Protein 6QLG (pdb70)

Nearest PDB structures (foldseek):
  6qlg-assembly1_A  TM=1.005E+00  e=2.724E-39  Aspergillus niger
  1sbz-assembly1_A  TM=9.852E-01  e=1.421E-25  Escherichia coli O157:H7
  1sbz-assembly1_D  TM=9.907E-01  e=2.181E-25  Escherichia coli O157:H7
  6m8t-assembly1_A  TM=9.848E-01  e=1.123E-22  Archaeoglobus fulgidus DSM 4304
  6m8v-assembly1_A  TM=9.866E-01  e=1.081E-21  Methanocaldococcus jannaschii DSM 2661

Secondary structure (DSSP, 8-state):
---EEEEEE-SSS-HHHHHHHHHHHHHTT-EEEEEE-HHHHHHHHHHSS--HHHHHHTSSEE--TT-TTSGGGSTTS--SEEEEEEE-HHHHHHHHHT---SHHHHHHHHHHHTT-EEEEEE--SSB-HHHHHHHHHHHHTT-EE------GGG--SSHHHHHHHHHHHHHHTTT-----S----S--/---EEEEEE-SSS-HHHHHHHHHHHHHTT-EEEEEE-HHHHHHHHHHSS--HHHHHHTSSEE--TT-TTSGGGSTTS----EEEEEE-HHHHHHHHHT---SHHHHHHHHHHHTT--EEEEE--SS--HHHHHHHHHHHHTT-EE------GGG--SSHHHHHHHHHHHHHHTTT-----S------/---EEEEEE-SSS-HHHHHHHHHHHHHTT-EEEEEE-HHHHHHHHHHSS--HHHHHHTSSEE--TT-TTSGGGSTTS---EEEEEEE-HHHHHHHHHT---SHHHHHHHHHHHTT-EEEEEE--SSB-HHHHHHHHHHHHTT-EE------GGG--SSHHHHHHHHHHHHHHTTT-----SPPP---/---EEEEEE-SSS-HHHHHHHHHHHHHTT-EEEEEE-HHHHHHHHHHSS--HHHHHTTSSEE--TT-TTSGGGSTTS--SEEEEEEE-HHHHHHHHHT---SHHHHHHHHHHHTT-EEEEEE--SSB-HHHHHHHHHHHHHT-EE------GGG--SSHHHHHHHHHHHHHHTTT-----S------/---EEEEEE-SSS-HHHHHHHHHHHHHTT-EEEEEE-HHHHHHHHHHSS--HHHHHHTSSEE--TT-TTSGGGSTTS--SEEEEEEE-HHHHHHHHHT---SHHHHHHHHHHHTT-EEEEEE--SSPPHHHHHHHHHHHHTT-EE------GGG--SSHHHHHHHHHHHHHHTTT-----S------/---EEEEEE-SSS-HHHHHHHHHHHHHTT-EEEEEE-HHHHHHHHHHSS--HHHHHHTSSEE--TT-TTSGGGSTTS---EEEEEEE-HHHHHHHHHT---SHHHHHHHHHHHTT-EEEEEE--SSB-HHHHHHHHHHHHTTEEE------GGG--SSHHHHHHHHHHHHHHTTT-----S------

Radius of gyration: 31.0 Å; Cα contacts (8 Å, |Δi|>4): 2496; chains: 6; bounding box: 88×87×64 Å

B-factor: mean 33.66, std 12.05, range [13.1, 86.28]

InterPro domains:
  IPR003382 Flavoprotein [PF02441] (42-210)
  IPR004507 Flavin prenyltransferase UbiX-like [MF_01984] (41-224)
  IPR004507 Flavin prenyltransferase UbiX-like [PTHR43374] (103-164)
  IPR004507 Flavin prenyltransferase UbiX-like [TIGR00421] (42-222)
  IPR036551 Flavin prenyltransferase-like [G3DSA:3.40.50.1950] (41-227)
  IPR036551 Flavin prenyltransferase-like [SSF52507] (41-224)

Foldseek 3Di:
DAAEEEEEEEQDAQLVLSLVLLQLCVVVVHQYEYEYDPNSQVNCVPVHPDHVVNSCVSHNHYDYFQCCPDLLLDLVRDHQEYEYVAAELVLLVCLLVVVQRTSVSSSSVSCLVNLHAYEHCYEDPPDDPSSVVSQVRVVVSRYHYRDLDFDCVQVDDDPVLRSVVSSQVRCVSSVDGSVSHDDDDDD/DAAEEEEEEEQDAQLVLSLVLLQLCVVVRHQYEYEYDPNSQVNCVPPHPDHVVNSCVSHNHYDYFQCCVDLLLDLVRDHQEYEYPAAELVLLVCLLVVVQRTSSSSSSVSCLVNLHEYEHCYEDPPDDPSSVVSQVRVVVSRYHYRDLDFDCLQVDPDPVLRSVVSSQVRCVSSVDGSVSHDDDDDDD/DAAEEEEEEEQDAQLVLSLVLLQLCVVLRHQYEYEYDPNSQVNCVVVHPDHPVRSCVSHNHYDYFQCCVDLLLDLVRDHAEYEYPAAELVLLVCLLVVVQRTSNSSSSVSCLVNLHEYEYQYEDPPDDPSSVVSQVRVVVSRYHYQDLDFDCVQVDPDPVLRSQVSSQVRCVSSVDGSVRHDDDDDD/DAAEEEEEEEQDADLVLSLVLLVLCVVLRHQYEYEYDPNSQVNCVPPHPDHVVNSCVSHNHYDYFQPCVDLLLDLVRDHAEYEYVAAELVLLVCLLVVVQRTSNSSSSVSCLVNLHEYEHQYEDPDDDPSSVVSQVRVVVSPYHYRDLDFDCVQVDDDPVLRSQVSSQVRCVSSVDGSVSGDDDDDD/DAAEEEQEEEQDAQLVLSLVLLQLCVVVRHQYEYEYDPNSQVNCVPPHPDHVVNSCVSHNHYDYFQCCVDQLLDLVRDHQEYEYPAAELVLLVCLLVVVQRTSSSSSSVSCLVNLHEYEHQYEDPPDDPSSVVSQVRVVVSRYHYRDLDFDCVQVDDDPVLRSVVSSQVRCVSSVDGSVPGDDDDDD/DAAEEEEEEEQDAQLVLSLVLLQLCVVVVHQYEYEYDPNSQVNCVPPHPDHVVNSCVSHNHYDYFQCCVDLLLDLVRDHQEYEYVAAELVLLVCLLVVVQRTSVSSSSVSCLVNLHEYEHQYEDPPDDPSSVVSQVRVVVSPYHYRDLDFDCVQVDDDPVLRSVVSSQVRCVSSVDGSVSHDDDDDD

Solvent-accessible surface area: 40918 Å² total; per-residue (Å²): 149,83,88,46,0,0,0,0,1,3,30,9,15,0,1,47,3,0,0,36,0,0,68,14,0,110,138,46,96,3,23,1,7,0,0,10,14,132,66,0,52,26,19,0,114,36,25,18,153,72,88,2,53,72,0,85,72,35,10,52,117,63,24,93,28,110,61,79,94,5,72,3,10,51,12,110,37,114,8,62,0,0,0,0,0,0,0,17,6,49,6,0,0,3,9,50,57,31,108,34,80,17,0,2,2,73,0,0,40,1,2,27,101,68,206,55,77,0,0,0,0,2,25,8,10,0,4,1,15,2,2,0,19,2,3,7,76,2,13,135,64,38,0,0,0,0,8,5,2,15,0,28,43,41,125,30,71,48,36,95,62,14,13,38,6,7,6,0,12,0,0,26,13,6,133,21,83,5,54,81,30,76,73,31,117,20,149,145,87,90,43,0,0,0,0,0,2,32,9,15,0,2,47,3,0,0,37,0,0,47,15,0,105,174,53,95,2,22,0,8,0,0,10,16,136,65,0,54,25,14,0,116,52,32,18,154,69,89,3,54,76,0,87,74,34,10,50,116,61,24,92,31,102,52,41,7,2,24,2,10,19,4,1,10,112,10,65,0,0,0,0,0,0,0,19,5,50,7,0,0,2,2,13,6,2,5,5,64,20,0,2,1,49,0,0,1,0,1,7,5,14,78,46,75,0,0,0,0,2,26,7,10,0,5,1,17,0,2,0,19,2,4,8,61,0,13,111,14,44,0,1,0,0,7,5,1,12,0,27,41,43,110,28,75,47,38,91,60,14,12,42,7,8,5,0,12,0,0,19,10,7,118,17,65,26,59,88,30,69,53,28,106,12,116,152,161,97,93,74,0,0,0,0,1,2,31,10,64,20,0,51,14,0,0,35,0,0,69,11,0,99,136,44,95,3,23,0,8,0,0,10,15,157,170,0,55,39,24,0,117,197,77,16,153,70,84,2,55,74,0,83,73,35,10,51,115,64,23,96,27,89,50,38,7,1,26,2,9,21,3,0,15,102,8,69,0,0,0,0,0,0,0,18,25,134,6,0,35,14,2,16,22,1,25,5,72,19,0,2,1,46,0,0,2,1,2,7,4,12,76,42,75,0,0,0,0,3,88,67,92,120,68,50,139,92,38,92,97,4,18,90,58,0,45,152,14,44,0,5,37,35,65,32,106,64,14,149,97,42,182,40,74,57,139,97,62,30,31,30,8,8,6,1,22,0,0,25,16,7,131,18,89,7,65,80,30,78,72,40,119,19,263,145,89,80,53,0,1,0,0,0,3,28,10,14,0,1,49,3,0,0,36,0,0,68,4,0,101,122,41,96,2,21,1,7,0,0,9,16,120,167,0,38,21,18,0,108,61,29,17,154,69,90,1,56,75,0,85,75,36,11,52,116,60,24,85,10,101,58,76,11,2,25,4,11,19,3,0,16,99,13,54,0,0,0,0,0,0,0,17,25,137,6,0,37,13,6,52,78,32,139,37,86,16,0,2,1,72,2,0,38,1,2,26,89,19,97,46,77,0,0,0,0,2,25,56,14,35,12,47,68,95,38,0,77,4,3,6,76,3,13,127,64,43,0,1,0,0,6,5,2,14,1,28,45,44,126,29,74,49,39,95,62,14,11,43,6,8,6,0,12,0,0,28,10,6,131,22,92,11,58,83,30,79,79,34,108,20,154,141,90,90,45,0,0,0,0,0,3,32,11,64,19,1,50,18,0,0,37,0,0,75,17,0,102,192,51,96,3,22,1,6,0,0,8,15,135,78,1,59,45,20,0,118,199,75,18,154,64,81,3,52,75,0,86,74,35,10,50,115,61,22,93,25,87,52,38,7,3,24,2,10,17,3,0,14,107,11,51,0,0,0,0,0,0,0,19,6,50,7,0,0,2,2,13,5,3,6,5,60,16,0,3,1,46,0,0,2,0,2,6,4,13,72,46,98,0,0,0,0,3,86,20,86,60,50,2,85,0,2,90,45,2,17,91,59,0,63,163,14,44,3,39,37,37,64,31,108,64,15,145,120,44,185,42,76,59,141,89,62,32,29,47,8,8,5,0,105,0,0,36,54,5,140,25,85,21,57,95,31,80,117,137,148,39,282,146,90,94,56,0,0,0,0,0,3,33,10,15,0,2,44,3,0,0,33,0,0,73,15,0,101,128,46,97,3,22,0,6,0,0,8,14,140,70,1,50,24,18,0,119,52,28,18,154,67,92,2,58,74,0,87,72,36,9,53,118,62,22,92,29,94,52,40,81,5,71,2,11,52,14,110,31,114,8,58,0,0,0,0,0,0,0,18,6,49,7,0,0,3,2,14,5,2,4,6,61,19,0,3,2,48,0,0,3,0,1,6,9,51,173,45,102,0,0,0,0,2,24,9,11,0,3,1,17,0,2,0,20,2,2,6,59,0,23,115,14,44,3,26,0,2,7,5,2,12,1,30,57,41,136,34,72,45,36,95,59,14,13,44,8,8,5,0,75,0,0,34,37,8,132,20,88,10,57,93,30,75,116,128,145,39,169

Structure (mmCIF, N/CA/C/O backbone):
data_6QLG
#
_entry.id   6QLG
#
_cell.length_a   102.000
_cell.length_b   102.000
_cell.length_c   276.690
_cell.angle_alpha   90.000
_cell.angle_beta   90.000
_cell.angle_gamma   90.000
#
_symmetry.space_group_name_H-M   'P 43 21 2'
#
loop_
_entity.id
_entity.type
_entity.pdbx_description
1 polymer 'Flavin prenyltransferase PAD1, mitochondrial'
2 non-polymer 'DIMETHYLALLYL DIPHOSPHATE'
3 non-polymer 'FLAVIN MONONUCLEOTIDE'
4 non-polymer 'PHOSPHATE ION'
5 non-polymer DI(HYDROXYETHYL)ETHER
6 water water
#
loop_
_atom_site.group_PDB
_atom_site.id
_atom_site.type_symbol
_atom_site.label_atom_id
_atom_site.label_alt_id
_atom_site.label_comp_id
_atom_site.label_asym_id
_atom_site.label_entity_id
_atom_site.label_seq_id
_atom_site.pdbx_PDB_ins_code
_atom_site.Cartn_x
_atom_site.Cartn_y
_atom_site.Cartn_z
_atom_site.occupancy
_atom_site.B_iso_or_equiv
_atom_site.auth_seq_id
_atom_site.auth_comp_id
_atom_site.auth_asym_id
_atom_site.auth_atom_id
_atom_site.pdbx_PDB_model_num
ATOM 1 N N . ARG A 1 39 ? 8.55257 -53.11668 7.83207 1.000 65.44526 39 ARG C N 1
ATOM 2 C CA . ARG A 1 39 ? 7.11781 -53.36840 7.90013 1.000 65.93024 39 ARG C CA 1
ATOM 3 C C . ARG A 1 39 ? 6.45163 -52.47444 8.94182 1.000 66.16129 39 ARG C C 1
ATOM 4 O O . ARG A 1 39 ? 5.22530 -52.43035 9.04265 1.000 67.59420 39 ARG C O 1
ATOM 6 N N . ARG A 1 40 ? 7.26841 -51.76134 9.71184 1.000 61.79768 40 ARG C N 1
ATOM 7 C CA . ARG A 1 40 ? 6.76052 -50.92042 10.78430 1.000 53.01798 40 ARG C CA 1
ATOM 8 C C . ARG A 1 40 ? 6.29966 -49.57140 10.24760 1.000 47.87542 40 ARG C C 1
ATOM 9 O O . ARG A 1 40 ? 6.81196 -49.06671 9.24382 1.000 44.52401 40 ARG C O 1
ATOM 17 N N . ARG A 1 41 ? 5.31720 -48.98884 10.93098 1.000 47.92407 41 ARG C N 1
ATOM 18 C CA . ARG A 1 41 ? 4.87055 -47.64770 10.58224 1.000 49.62861 41 ARG C CA 1
ATOM 19 C C . ARG A 1 41 ? 6.00033 -46.64764 10.79026 1.000 43.20850 41 ARG C C 1
ATOM 20 O O . ARG A 1 41 ? 6.78506 -46.76177 11.73435 1.000 38.99249 41 ARG C O 1
ATOM 28 N N . ARG A 1 42 ? 6.08482 -45.66385 9.90110 1.000 33.84973 42 ARG C N 1
ATOM 29 C CA . ARG A 1 42 ? 7.05917 -44.59024 10.02093 1.000 35.58741 42 ARG C CA 1
ATOM 30 C C . ARG A 1 42 ? 6.35929 -43.28848 10.38680 1.000 37.79565 42 ARG C C 1
ATOM 31 O O . ARG A 1 42 ? 5.32812 -42.93732 9.80315 1.000 34.89657 42 ARG C O 1
ATOM 39 N N . ILE A 1 43 ? 6.93327 -42.56822 11.34592 1.000 27.75026 43 ILE C N 1
ATOM 40 C CA . ILE A 1 43 ? 6.43742 -41.24714 11.72438 1.000 22.97615 43 ILE C CA 1
ATOM 41 C C . ILE A 1 43 ? 7.62973 -40.31396 11.87645 1.000 27.26685 43 ILE C C 1
ATOM 42 O O . ILE A 1 43 ? 8.59003 -40.63493 12.58271 1.000 27.04552 43 ILE C O 1
ATOM 47 N N . VAL A 1 44 ? 7.57307 -39.16098 11.20927 1.000 24.26309 44 VAL C N 1
ATOM 48 C CA . VAL A 1 44 ? 8.59360 -38.12706 11.34829 1.000 22.53250 44 VAL C CA 1
ATOM 49 C C . VAL A 1 44 ? 8.26114 -37.27628 12.56706 1.000 29.08563 44 VAL C C 1
ATOM 50 O O . VAL A 1 44 ? 7.15221 -36.73923 12.67855 1.000 24.97177 44 VAL C O 1
ATOM 54 N N . VAL A 1 45 ? 9.21589 -37.15909 13.48493 1.000 25.00982 45 VAL C N 1
ATOM 55 C CA . VAL A 1 45 ? 9.09057 -36.30311 14.65829 1.000 22.41171 45 VAL C CA 1
ATOM 56 C C . VAL A 1 45 ? 10.02861 -35.12052 14.47178 1.000 26.44664 45 VAL C C 1
ATOM 57 O O . VAL A 1 45 ? 11.25023 -35.29475 14.37485 1.000 29.94665 45 VAL C O 1
ATOM 61 N N . ALA A 1 46 ? 9.46002 -33.92151 14.41540 1.000 23.06536 46 ALA C N 1
ATOM 62 C CA . ALA A 1 46 ? 10.22303 -32.69314 14.25382 1.000 21.64239 46 ALA C CA 1
ATOM 63 C C . ALA A 1 46 ? 10.07814 -31.84194 15.50588 1.000 23.62673 46 ALA C C 1
ATOM 64 O O . ALA A 1 46 ? 8.96687 -31.66243 16.01482 1.000 24.41860 46 ALA C O 1
ATOM 66 N N . MET A 1 47 ? 11.19863 -31.32876 16.00265 1.000 21.91756 47 MET C N 1
ATOM 67 C CA . MET A 1 47 ? 11.21268 -30.43791 17.15179 1.000 22.23094 47 MET C CA 1
ATOM 68 C C . MET A 1 47 ? 11.73514 -29.07788 16.71527 1.000 22.83489 47 MET C C 1
ATOM 69 O O . MET A 1 47 ? 12.71758 -28.99087 15.97179 1.000 23.37508 47 MET C O 1
ATOM 74 N N . THR A 1 48 ? 11.06779 -28.01819 17.16577 1.000 22.95444 48 THR C N 1
ATOM 75 C CA . THR A 1 48 ? 11.44960 -26.65189 16.83546 1.000 24.13213 48 THR C CA 1
ATOM 76 C C . THR A 1 48 ? 11.64355 -25.86376 18.12645 1.000 24.12144 48 THR C C 1
ATOM 77 O O . THR A 1 48 ? 11.37756 -26.35470 19.22766 1.000 25.54195 48 THR C O 1
ATOM 81 N N . GLY A 1 49 ? 12.09693 -24.62083 17.98081 1.000 26.07707 49 GLY C N 1
ATOM 82 C CA . GLY A 1 49 ? 12.49363 -23.81094 19.11615 1.000 22.37637 49 GLY C CA 1
ATOM 83 C C . GLY A 1 49 ? 11.37745 -23.10289 19.85775 1.000 27.08008 49 GLY C C 1
ATOM 84 O O . GLY A 1 49 ? 11.53418 -21.94715 20.26086 1.000 31.78502 49 GLY C O 1
ATOM 85 N N . ALA A 1 50 ? 10.24695 -23.77252 20.04493 1.000 23.08813 50 ALA C N 1
ATOM 86 C CA . ALA A 1 50 ? 9.23193 -23.29331 20.96910 1.000 26.88199 50 ALA C CA 1
ATOM 87 C C . ALA A 1 50 ? 9.42880 -23.96721 22.32079 1.000 25.03456 50 ALA C C 1
ATOM 88 O O . ALA A 1 50 ? 9.95504 -25.07994 22.40602 1.000 26.45787 50 ALA C O 1
ATOM 90 N N . THR A 1 51 ? 9.02040 -23.28154 23.38427 1.000 25.94200 51 THR C N 1
ATOM 91 C CA . THR A 1 51 ? 9.11090 -23.89190 24.70283 1.000 28.91122 51 THR C CA 1
ATOM 92 C C . THR A 1 51 ? 8.16765 -25.08751 24.77792 1.000 28.56410 51 THR C C 1
ATOM 93 O O . THR A 1 51 ? 7.07512 -25.07912 24.20175 1.000 25.78042 51 THR C O 1
ATOM 97 N N . GLY A 1 52 ? 8.61862 -26.13921 25.45419 1.000 23.91220 52 GLY C N 1
ATOM 98 C CA . GLY A 1 52 ? 7.87977 -27.38501 25.49602 1.000 26.18695 52 GLY C CA 1
ATOM 99 C C . GLY A 1 52 ? 8.64974 -28.53669 24.88390 1.000 24.44687 52 GLY C C 1
ATOM 100 O O . GLY A 1 52 ? 8.05601 -29.45823 24.31743 1.000 26.89163 52 GLY C O 1
ATOM 101 N N . ALA A 1 53 ? 9.98063 -28.49216 24.99798 1.000 24.84388 53 ALA C N 1
ATOM 102 C CA . ALA A 1 53 ? 10.81749 -29.53904 24.41980 1.000 26.43512 53 ALA C CA 1
ATOM 103 C C . ALA A 1 53 ? 10.49257 -30.91231 24.99384 1.000 24.73468 53 ALA C C 1
ATOM 104 O O . ALA A 1 53 ? 10.62838 -31.92254 24.29475 1.000 25.08109 53 ALA C O 1
ATOM 106 N N . MET A 1 54 ? 10.06336 -30.97438 26.25691 1.000 26.57736 54 MET C N 1
ATOM 107 C CA . MET A 1 54 ? 9.73345 -32.25948 26.86312 1.000 26.67075 54 MET C CA 1
ATOM 108 C C . MET A 1 54 ? 8.55347 -32.93719 26.17586 1.000 29.09922 54 MET C C 1
ATOM 109 O O . MET A 1 54 ? 8.43161 -34.16573 26.24539 1.000 27.99239 54 MET C O 1
ATOM 114 N N . LEU A 1 55 ? 7.68734 -32.17084 25.50907 1.000 25.83454 55 LEU C N 1
ATOM 115 C CA . LEU A 1 55 ? 6.60687 -32.77822 24.73792 1.000 25.55720 55 LEU C CA 1
ATOM 116 C C . LEU A 1 55 ? 7.16131 -33.63827 23.60802 1.000 21.76726 55 LEU C C 1
ATOM 117 O O . LEU A 1 55 ? 6.70501 -34.76636 23.38735 1.000 23.15752 55 LEU C O 1
ATOM 122 N N . GLY A 1 56 ? 8.15654 -33.12202 22.88409 1.000 21.81685 56 GLY C N 1
ATOM 123 C CA . GLY A 1 56 ? 8.74736 -33.89485 21.80408 1.000 25.73885 56 GLY C CA 1
ATOM 124 C C . GLY A 1 56 ? 9.54498 -35.08425 22.30290 1.000 26.26530 56 GLY C C 1
ATOM 125 O O . GLY A 1 56 ? 9.53890 -36.15171 21.68247 1.000 21.54902 56 GLY C O 1
ATOM 126 N N . ILE A 1 57 ? 10.24651 -34.91750 23.42640 1.000 26.64504 57 ILE C N 1
ATOM 127 C CA . ILE A 1 57 ? 10.98663 -36.03224 24.01101 1.000 26.73065 57 ILE C CA 1
ATOM 128 C C . ILE A 1 57 ? 10.03135 -37.14799 24.41383 1.000 26.17898 57 ILE C C 1
ATOM 129 O O . ILE A 1 57 ? 10.27555 -38.32872 24.13399 1.000 27.05730 57 ILE C O 1
ATOM 134 N N . LYS A 1 58 ? 8.91978 -36.79138 25.06222 1.000 24.18840 58 LYS C N 1
ATOM 135 C CA . LYS A 1 58 ? 7.94781 -37.79917 25.46915 1.000 23.44760 58 LYS C CA 1
ATOM 136 C C . LYS A 1 58 ? 7.24711 -38.42474 24.26979 1.000 23.80551 58 LYS C C 1
ATOM 137 O O . LYS A 1 58 ? 6.86650 -39.59988 24.32145 1.000 28.22215 58 LYS C O 1
ATOM 143 N N . VAL A 1 59 ? 7.05829 -37.66160 23.19132 1.000 25.61685 59 VAL C N 1
ATOM 144 C CA . VAL A 1 59 ? 6.48919 -38.23062 21.97177 1.000 24.32735 59 VAL C CA 1
ATOM 145 C C . VAL A 1 59 ? 7.40554 -39.31803 21.42370 1.000 24.92485 59 VAL C C 1
ATOM 146 O O . VAL A 1 59 ? 6.95345 -40.40472 21.04244 1.000 25.31477 59 VAL C O 1
ATOM 150 N N . LEU A 1 60 ? 8.71297 -39.04589 21.39343 1.000 27.49028 60 LEU C N 1
ATOM 151 C CA . LEU A 1 60 ? 9.66611 -40.04887 20.92879 1.000 27.59427 60 LEU C CA 1
ATOM 152 C C . LEU A 1 60 ? 9.62343 -41.29681 21.80207 1.000 27.24855 60 LEU C C 1
ATOM 153 O O . LEU A 1 60 ? 9.63123 -42.42236 21.28983 1.000 31.75676 60 LEU C O 1
ATOM 158 N N . ILE A 1 61 ? 9.56927 -41.11628 23.12378 1.000 30.10695 61 ILE C N 1
ATOM 159 C CA . ILE A 1 61 ? 9.53394 -42.25892 24.03343 1.000 28.97921 61 ILE C CA 1
ATOM 160 C C . ILE A 1 61 ? 8.24897 -43.05524 23.84200 1.000 33.02831 61 ILE C C 1
ATOM 161 O O . ILE A 1 61 ? 8.26865 -44.29193 23.79384 1.000 34.69011 61 ILE C O 1
ATOM 166 N N . ALA A 1 62 ? 7.11296 -42.36174 23.72291 1.000 30.54602 62 ALA C N 1
ATOM 167 C CA . ALA A 1 62 ? 5.84319 -43.05183 23.51603 1.000 29.48896 62 ALA C CA 1
ATOM 168 C C . ALA A 1 62 ? 5.83080 -43.80717 22.19222 1.000 32.49038 62 ALA C C 1
ATOM 169 O O . ALA A 1 62 ? 5.36042 -44.94894 22.12460 1.000 32.73202 62 ALA C O 1
ATOM 171 N N . LEU A 1 63 ? 6.34732 -43.18834 21.12794 1.000 30.61359 63 LEU C N 1
ATOM 172 C CA . LEU A 1 63 ? 6.34818 -43.84445 19.82400 1.000 32.52213 63 LEU C CA 1
ATOM 173 C C . LEU A 1 63 ? 7.26729 -45.05913 19.81360 1.000 32.24820 63 LEU C C 1
ATOM 174 O O . LEU A 1 63 ? 6.95825 -46.07082 19.17332 1.000 34.43630 63 LEU C O 1
ATOM 179 N N . ARG A 1 64 ? 8.40359 -44.97748 20.51043 1.000 31.28067 64 ARG C N 1
ATOM 180 C CA . ARG A 1 64 ? 9.29499 -46.12974 20.60078 1.000 36.99380 64 ARG C CA 1
ATOM 181 C C . ARG A 1 64 ? 8.60155 -47.30370 21.27802 1.000 35.25711 64 ARG C C 1
ATOM 182 O O . ARG A 1 64 ? 8.72398 -48.45099 20.83285 1.000 40.10652 64 ARG C O 1
ATOM 190 N N . ARG A 1 65 ? 7.85320 -47.02933 22.34819 1.000 32.54978 65 ARG C N 1
ATOM 191 C CA . ARG A 1 65 ? 7.14360 -48.08226 23.06498 1.000 36.13370 65 ARG C CA 1
ATOM 192 C C . ARG A 1 65 ? 6.05270 -48.71344 22.20710 1.000 42.39704 65 ARG C C 1
ATOM 193 O O . ARG A 1 65 ? 5.70015 -49.88034 22.41379 1.000 41.15359 65 ARG C O 1
ATOM 201 N N . LEU A 1 66 ? 5.51496 -47.97113 21.24177 1.000 38.46705 66 LEU C N 1
ATOM 202 C CA . LEU A 1 66 ? 4.47385 -48.47638 20.35865 1.000 39.92780 66 LEU C CA 1
ATOM 203 C C . LEU A 1 66 ? 5.03532 -49.13598 19.10465 1.000 34.85721 66 LEU C C 1
ATOM 204 O O . LEU A 1 66 ? 4.27861 -49.38893 18.16273 1.000 36.76045 66 LEU C O 1
ATOM 209 N N . ASN A 1 67 ? 6.34088 -49.41264 19.07521 1.000 33.38061 67 ASN C N 1
ATOM 210 C CA . ASN A 1 67 ? 6.99593 -50.08549 17.95144 1.000 39.95702 67 ASN C CA 1
ATOM 211 C C . ASN A 1 67 ? 6.80265 -49.31329 16.64473 1.000 38.32103 67 ASN C C 1
ATOM 212 O O . ASN A 1 67 ? 6.51911 -49.88404 15.59148 1.000 41.17743 67 ASN C O 1
ATOM 217 N N . VAL A 1 68 ? 6.96261 -47.99534 16.71829 1.000 37.48180 68 VAL C N 1
ATOM 218 C CA . VAL A 1 68 ? 6.87953 -47.12746 15.54647 1.000 34.56188 68 VAL C CA 1
ATOM 219 C C . VAL A 1 68 ? 8.28828 -46.66806 15.19460 1.000 32.21012 68 VAL C C 1
ATOM 220 O O . VAL A 1 68 ? 9.04104 -46.23022 16.06941 1.000 33.25609 68 VAL C O 1
ATOM 224 N N . GLU A 1 69 ? 8.64650 -46.77013 13.91636 1.000 29.47233 69 GLU C N 1
ATOM 225 C CA . GLU A 1 69 ? 9.94499 -46.31058 13.42722 1.000 32.61178 69 GLU C CA 1
ATOM 226 C C . GLU A 1 69 ? 9.92386 -44.79032 13.31241 1.000 35.68838 69 GLU C C 1
ATOM 227 O O . GLU A 1 69 ? 9.19632 -44.23042 12.48464 1.000 33.93500 69 GLU C O 1
ATOM 233 N N . THR A 1 70 ? 10.71914 -44.12321 14.14107 1.000 32.63017 70 THR C N 1
ATOM 234 C CA . THR A 1 70 ? 10.71885 -42.67266 14.22680 1.000 29.23179 70 THR C CA 1
ATOM 235 C C . THR A 1 70 ? 11.89993 -42.08724 13.46586 1.000 32.38797 70 THR C C 1
ATOM 236 O O . THR A 1 70 ? 13.00063 -42.64795 13.46856 1.000 31.40630 70 THR C O 1
ATOM 240 N N . HIS A 1 71 ? 11.65613 -40.95672 12.81002 1.000 25.69879 71 HIS C N 1
ATOM 241 C CA . HIS A 1 71 ? 12.67863 -40.20523 12.09127 1.000 25.97023 71 HIS C CA 1
ATOM 242 C C . HIS A 1 71 ? 12.70342 -38.80223 12.67851 1.000 27.45945 71 HIS C C 1
ATOM 243 O O . HIS A 1 71 ? 11.74182 -38.04204 12.52085 1.000 28.56982 71 HIS C O 1
ATOM 250 N N . LEU A 1 72 ? 13.79385 -38.46459 13.35886 1.000 25.88228 72 LEU C N 1
ATOM 251 C CA . LEU A 1 72 ? 13.88615 -37.23551 14.13389 1.000 26.05650 72 LEU C CA 1
ATOM 252 C C . LEU A 1 72 ? 14.61035 -36.15711 13.34218 1.000 25.56920 72 LEU C C 1
ATOM 253 O O . LEU A 1 72 ? 15.64899 -36.41964 12.72691 1.000 27.22035 72 LEU C O 1
ATOM 258 N N . VAL A 1 73 ? 14.04928 -34.95055 13.35258 1.000 22.96093 73 VAL C N 1
ATOM 259 C CA . VAL A 1 73 ? 14.72768 -33.74774 12.88890 1.000 23.52656 73 VAL C CA 1
ATOM 260 C C . VAL A 1 73 ? 14.56458 -32.69072 13.97025 1.000 26.82830 73 VAL C C 1
ATOM 261 O O . VAL A 1 73 ? 13.44624 -32.43867 14.43243 1.000 23.26577 73 VAL C O 1
ATOM 265 N N . MET A 1 74 ? 15.67396 -32.08677 14.38333 1.000 24.32066 74 MET C N 1
ATOM 266 C CA . MET A 1 74 ? 15.66728 -31.03927 15.39353 1.000 24.55730 74 MET C CA 1
ATOM 267 C C . MET A 1 74 ? 16.18988 -29.75313 14.77659 1.000 22.42327 74 MET C C 1
ATOM 268 O O . MET A 1 74 ? 17.23087 -29.75921 14.11171 1.000 25.97169 74 MET C O 1
ATOM 273 N N . SER A 1 75 ? 15.46897 -28.65731 14.99320 1.000 21.47870 75 SER C N 1
ATOM 274 C CA . SER A 1 75 ? 15.96633 -27.36284 14.56556 1.000 26.36781 75 SER C CA 1
ATOM 275 C C . SER A 1 75 ? 17.09592 -26.91005 15.48746 1.000 26.49623 75 SER C C 1
ATOM 276 O O . SER A 1 75 ? 17.31212 -27.45865 16.57218 1.000 26.38789 75 SER C O 1
ATOM 279 N N . LYS A 1 76 ? 17.82335 -25.88613 15.03862 1.000 28.31879 76 LYS C N 1
ATOM 280 C CA . LYS A 1 76 ? 18.92463 -25.35925 15.83676 1.000 30.89998 76 LYS C CA 1
ATOM 281 C C . LYS A 1 76 ? 18.42578 -24.80042 17.16371 1.000 33.07892 76 LYS C C 1
ATOM 282 O O . LYS A 1 76 ? 19.03071 -25.04199 18.21517 1.000 27.38598 76 LYS C O 1
ATOM 288 N N . TRP A 1 77 ? 17.31204 -24.06743 17.14207 1.000 29.22920 77 TRP C N 1
ATOM 289 C CA . TRP A 1 77 ? 16.78139 -23.51274 18.37950 1.000 29.63447 77 TRP C CA 1
ATOM 290 C C . TRP A 1 77 ? 16.03105 -24.54355 19.20905 1.000 30.16386 77 TRP C C 1
ATOM 291 O O . TRP A 1 77 ? 15.85623 -24.33620 20.41387 1.000 28.29626 77 TRP C O 1
ATOM 302 N N . ALA A 1 78 ? 15.60242 -25.65268 18.60260 1.000 27.88658 78 ALA C N 1
ATOM 303 C CA . ALA A 1 78 ? 15.09489 -26.76586 19.39585 1.000 28.84297 78 ALA C CA 1
ATOM 304 C C . ALA A 1 78 ? 16.19036 -27.34071 20.28406 1.000 32.23065 78 ALA C C 1
ATOM 305 O O . ALA A 1 78 ? 15.95674 -27.63377 21.46217 1.000 26.67327 78 ALA C O 1
ATOM 307 N N . GLU A 1 79 ? 17.39672 -27.50088 19.73422 1.000 27.94019 79 GLU C N 1
ATOM 308 C CA . GLU A 1 79 ? 18.51052 -28.02500 20.51714 1.000 31.31497 79 GLU C CA 1
ATOM 309 C C . GLU A 1 79 ? 18.84720 -27.10586 21.68335 1.000 26.20626 79 GLU C C 1
ATOM 310 O O . GLU A 1 79 ? 19.15193 -27.57680 22.78508 1.000 32.52278 79 GLU C O 1
ATOM 316 N N . ALA A 1 80 ? 18.78881 -25.78995 21.46359 1.000 28.18232 80 ALA C N 1
ATOM 317 C CA . ALA A 1 80 ? 19.07206 -24.84863 22.54241 1.000 29.91628 80 ALA C CA 1
ATOM 318 C C . ALA A 1 80 ? 17.99428 -24.89580 23.61933 1.000 33.15867 80 ALA C C 1
ATOM 319 O O . ALA A 1 80 ? 18.30125 -24.80993 24.81438 1.000 31.71880 80 ALA C O 1
ATOM 321 N N . THR A 1 81 ? 16.72550 -25.02986 23.22212 1.000 30.93334 81 THR C N 1
ATOM 322 C CA . THR A 1 81 ? 15.66026 -25.11310 24.21787 1.000 30.00115 81 THR C CA 1
ATOM 323 C C . THR A 1 81 ? 15.71554 -26.43283 24.97669 1.000 29.53864 81 THR C C 1
ATOM 324 O O . THR A 1 81 ? 15.42532 -26.47352 26.17771 1.000 25.12673 81 THR C O 1
ATOM 328 N N . ILE A 1 82 ? 16.08662 -27.52107 24.29725 1.000 24.14407 82 ILE C N 1
ATOM 329 C CA . ILE A 1 82 ? 16.25109 -28.80363 24.98005 1.000 30.98226 82 ILE C CA 1
ATOM 330 C C . ILE A 1 82 ? 17.27844 -28.68068 26.09951 1.000 29.74836 82 ILE C C 1
ATOM 331 O O . ILE A 1 82 ? 17.04365 -29.11460 27.23358 1.000 32.05731 82 ILE C O 1
ATOM 336 N N . LYS A 1 83 ? 18.43645 -28.09033 25.79275 1.000 34.16670 83 LYS C N 1
ATOM 337 C CA . LYS A 1 83 ? 19.48360 -27.93091 26.79734 1.000 32.84318 83 LYS C CA 1
ATOM 338 C C . LYS A 1 83 ? 19.00957 -27.05882 27.95021 1.000 32.77557 83 LYS C C 1
ATOM 339 O O . LYS A 1 83 ? 19.29170 -27.34389 29.11932 1.000 35.61980 83 LYS C O 1
ATOM 345 N N . TYR A 1 84 ? 18.27909 -25.98798 27.63762 1.000 32.33812 84 TYR C N 1
ATOM 346 C CA . TYR A 1 84 ? 17.98549 -24.97759 28.64762 1.000 32.21436 84 TYR C CA 1
ATOM 347 C C . TYR A 1 84 ? 16.91275 -25.43956 29.62675 1.000 32.21819 84 TYR C C 1
ATOM 348 O O . TYR A 1 84 ? 17.09510 -25.33911 30.84616 1.000 31.78822 84 TYR C O 1
ATOM 357 N N . GLU A 1 85 ? 15.77673 -25.92228 29.12305 1.000 27.51632 85 GLU C N 1
ATOM 358 C CA . GLU A 1 85 ? 14.63012 -26.18387 29.98262 1.000 29.03408 85 GLU C CA 1
ATOM 359 C C . GLU A 1 85 ? 14.45539 -27.65497 30.34487 1.000 25.83397 85 GLU C C 1
ATOM 360 O O . GLU A 1 85 ? 13.52703 -27.98040 31.08901 1.000 26.96057 85 GLU C O 1
ATOM 366 N N . THR A 1 86 ? 15.31185 -28.55188 29.85642 1.000 27.01871 86 THR C N 1
ATOM 367 C CA . THR A 1 86 ? 15.24659 -29.95480 30.25023 1.000 27.99993 86 THR C CA 1
ATOM 368 C C . THR A 1 86 ? 16.61001 -30.41604 30.74848 1.000 29.41480 86 THR C C 1
ATOM 369 O O . THR A 1 86 ? 17.62065 -29.72252 30.60783 1.000 29.72893 86 THR C O 1
ATOM 373 N N . ASP A 1 87 ? 16.62233 -31.60733 31.34522 1.000 32.21931 87 ASP C N 1
ATOM 374 C CA . ASP A 1 87 ? 17.85783 -32.25991 31.75765 1.000 35.34131 87 ASP C CA 1
ATOM 375 C C . ASP A 1 87 ? 18.50266 -33.05398 30.63215 1.000 35.27587 87 ASP C C 1
ATOM 376 O O . ASP A 1 87 ? 19.59233 -33.60347 30.82732 1.000 29.38793 87 ASP C O 1
ATOM 381 N N . TYR A 1 88 ? 17.85834 -33.13316 29.47263 1.000 28.85565 88 TYR C N 1
ATOM 382 C CA . TYR A 1 88 ? 18.40333 -33.87472 28.34844 1.000 26.52209 88 TYR C CA 1
ATOM 383 C C . TYR A 1 88 ? 19.40693 -33.02872 27.57614 1.000 27.58324 88 TYR C C 1
ATOM 384 O O . TYR A 1 88 ? 19.32044 -31.79789 27.53677 1.000 29.01194 88 TYR C O 1
ATOM 393 N N . HIS A 1 89 ? 20.36125 -33.69961 26.97442 1.000 27.87873 89 HIS C N 1
ATOM 394 C CA . HIS A 1 89 ? 21.19058 -33.13709 25.92589 1.000 29.65316 89 HIS C CA 1
ATOM 395 C C . HIS A 1 89 ? 20.65183 -33.57607 24.56913 1.000 26.77656 89 HIS C C 1
ATOM 396 O O . HIS A 1 89 ? 20.06250 -34.65540 24.45850 1.000 28.92516 89 HIS C O 1
ATOM 403 N N . PRO A 1 90 ? 20.80048 -32.75617 23.52297 1.000 27.06589 90 PRO C N 1
ATOM 404 C CA . PRO A 1 90 ? 20.33647 -33.17818 22.18881 1.000 30.20076 90 PRO C CA 1
ATOM 405 C C . PRO A 1 90 ? 20.82483 -34.55449 21.76841 1.000 28.19524 90 PRO C C 1
ATOM 406 O O . PRO A 1 90 ? 20.10961 -35.26106 21.04611 1.000 30.33891 90 PRO C O 1
ATOM 410 N N . SER A 1 91 ? 22.01753 -34.96569 22.20616 1.000 32.68365 91 SER C N 1
ATOM 411 C CA . SER A 1 91 ? 22.49403 -36.30672 21.88528 1.000 31.74163 91 SER C CA 1
ATOM 412 C C . SER A 1 91 ? 21.66783 -37.37938 22.58608 1.000 31.74414 91 SER C C 1
ATOM 413 O O . SER A 1 91 ? 21.47076 -38.46629 22.02926 1.000 33.27468 91 SER C O 1
ATOM 416 N N . ASN A 1 92 ? 21.17996 -37.10005 23.79953 1.000 27.57014 92 ASN C N 1
ATOM 417 C CA . ASN A 1 92 ? 20.26261 -38.02921 24.45400 1.000 28.04260 92 ASN C CA 1
ATOM 418 C C . ASN A 1 92 ? 18.95564 -38.13938 23.67943 1.000 30.17177 92 ASN C C 1
ATOM 419 O O . ASN A 1 92 ? 18.36202 -39.22157 23.59190 1.000 29.72271 92 ASN C O 1
ATOM 424 N N . VAL A 1 93 ? 18.48725 -37.02377 23.11779 1.000 30.96632 93 VAL C N 1
ATOM 425 C CA . VAL A 1 93 ? 17.24249 -37.04167 22.35772 1.000 33.74396 93 VAL C CA 1
ATOM 426 C C . VAL A 1 93 ? 17.41739 -37.83214 21.06779 1.000 29.06445 93 VAL C C 1
ATOM 427 O O . VAL A 1 93 ? 16.54035 -38.61362 20.68006 1.000 27.44048 93 VAL C O 1
ATOM 431 N N . ARG A 1 94 ? 18.55384 -37.65053 20.38730 1.000 28.68366 94 ARG C N 1
ATOM 432 C CA . ARG A 1 94 ? 18.82116 -38.41774 19.17432 1.000 29.38173 94 ARG C CA 1
ATOM 433 C C . ARG A 1 94 ? 18.86984 -39.91366 19.45621 1.000 33.18962 94 ARG C C 1
ATOM 434 O O . ARG A 1 94 ? 18.51372 -40.71954 18.58866 1.000 33.59096 94 ARG C O 1
ATOM 442 N N . ALA A 1 95 ? 19.29738 -40.30290 20.66137 1.000 33.03332 95 ALA C N 1
ATOM 443 C CA . ALA A 1 95 ? 19.35552 -41.71499 21.02166 1.000 37.08924 95 ALA C CA 1
ATOM 444 C C . ALA A 1 95 ? 17.97310 -42.32653 21.20474 1.000 35.58559 95 ALA C C 1
ATOM 445 O O . ALA A 1 95 ? 17.84299 -43.55430 21.16400 1.000 32.26450 95 ALA C O 1
ATOM 447 N N . LEU A 1 96 ? 16.94425 -41.50520 21.41523 1.000 31.17609 96 LEU C N 1
ATOM 448 C CA . LEU A 1 96 ? 15.58200 -42.00509 21.54226 1.000 32.82292 96 LEU C CA 1
ATOM 449 C C . LEU A 1 96 ? 14.93686 -42.31682 20.19870 1.000 33.27849 96 LEU C C 1
ATOM 450 O O . LEU A 1 96 ? 13.89438 -42.97968 20.17025 1.000 36.97775 96 LEU C O 1
ATOM 455 N N . ALA A 1 97 ? 15.52522 -41.86544 19.09644 1.000 30.05670 97 ALA C N 1
ATOM 456 C CA . ALA A 1 97 ? 14.94697 -42.03117 17.77244 1.000 36.39071 97 ALA C CA 1
ATOM 457 C C . ALA A 1 97 ? 15.64960 -43.14642 17.00905 1.000 40.51688 97 ALA C C 1
ATOM 458 O O . ALA A 1 97 ? 16.81078 -43.46997 17.27133 1.000 37.91307 97 ALA C O 1
ATOM 460 N N . ASP A 1 98 ? 14.92719 -43.73253 16.05141 1.000 33.07670 98 ASP C N 1
ATOM 461 C CA . ASP A 1 98 ? 15.51527 -44.76886 15.21036 1.000 34.07305 98 ASP C CA 1
ATOM 462 C C . ASP A 1 98 ? 16.44184 -44.17119 14.16018 1.000 37.77451 98 ASP C C 1
ATOM 463 O O . ASP A 1 98 ? 17.50075 -44.73748 13.86761 1.000 39.00744 98 ASP C O 1
ATOM 468 N N . TYR A 1 99 ? 16.06224 -43.03127 13.58743 1.000 32.14439 99 TYR C N 1
ATOM 469 C CA . TYR A 1 99 ? 16.87510 -42.34988 12.59388 1.000 25.97619 99 TYR C CA 1
ATOM 470 C C . TYR A 1 99 ? 16.84481 -40.85486 12.86659 1.000 31.32975 99 TYR C C 1
ATOM 471 O O . TYR A 1 99 ? 15.83166 -40.30758 13.31032 1.000 28.22551 99 TYR C O 1
ATOM 480 N N . VAL A 1 100 ? 17.97239 -40.20175 12.60367 1.000 26.52716 100 VAL C N 1
ATOM 481 C CA . VAL A 1 100 ? 18.12203 -38.76536 12.79462 1.000 26.44894 100 VAL C CA 1
ATOM 482 C C . VAL A 1 100 ? 18.60381 -38.16530 11.48296 1.000 30.91568 100 VAL C C 1
ATOM 483 O O . VAL A 1 100 ? 19.51618 -38.70541 10.84822 1.000 29.54652 100 VAL C O 1
ATOM 487 N N . HIS A 1 101 ? 17.98965 -37.05917 11.07422 1.000 30.78081 101 HIS C N 1
ATOM 488 C CA . HIS A 1 101 ? 18.37815 -36.35548 9.86346 1.000 27.06498 101 HIS C CA 1
ATOM 489 C C . HIS A 1 101 ? 18.72037 -34.91029 10.19648 1.000 28.06597 101 HIS C C 1
ATOM 490 O O . HIS A 1 101 ? 18.13491 -34.30784 11.10142 1.000 31.47410 101 HIS C O 1
ATOM 497 N N . ASN A 1 102 ? 19.67807 -34.36177 9.45423 1.000 28.22868 102 ASN C N 1
ATOM 498 C CA . ASN A 1 102 ? 20.16379 -33.01282 9.70553 1.000 29.10045 102 ASN C CA 1
ATOM 499 C C . ASN A 1 102 ? 19.15270 -31.97801 9.22756 1.000 30.53891 102 ASN C C 1
ATOM 500 O O . ASN A 1 102 ? 18.51188 -32.14870 8.18631 1.000 31.27613 102 ASN C O 1
ATOM 505 N N . ILE A 1 103 ? 19.03214 -30.88856 9.99319 1.000 30.21199 103 ILE C N 1
ATOM 506 C CA . ILE A 1 103 ? 18.01742 -29.86954 9.73030 1.000 29.00634 103 ILE C CA 1
ATOM 507 C C . ILE A 1 103 ? 18.21678 -29.22402 8.36472 1.000 34.69315 103 ILE C C 1
ATOM 508 O O . ILE A 1 103 ? 17.25279 -28.76297 7.73977 1.000 31.65681 103 ILE C O 1
ATOM 513 N N . ASN A 1 104 ? 19.45275 -29.18822 7.87148 1.000 32.20424 104 ASN C N 1
ATOM 514 C CA . ASN A 1 104 ? 19.77127 -28.51179 6.62283 1.000 31.63995 104 ASN C CA 1
ATOM 515 C C . ASN A 1 104 ? 19.99572 -29.47800 5.46674 1.000 31.12745 104 ASN C C 1
ATOM 516 O O . ASN A 1 104 ? 20.41117 -29.04868 4.38550 1.000 32.25921 104 ASN C O 1
ATOM 521 N N . ASP A 1 105 ? 19.72266 -30.76634 5.66377 1.000 29.42663 105 ASP C N 1
ATOM 522 C CA . ASP A 1 105 ? 19.96697 -31.77928 4.63816 1.000 32.13482 105 ASP C CA 1
ATOM 523 C C . ASP A 1 105 ? 18.69054 -31.96203 3.82661 1.000 32.51558 105 ASP C C 1
ATOM 524 O O . ASP A 1 105 ? 17.86146 -32.82697 4.11282 1.000 28.94355 105 ASP C O 1
ATOM 529 N N . MET A 1 106 ? 18.53882 -31.14211 2.78590 1.000 34.15006 106 MET C N 1
ATOM 530 C CA . MET A 1 106 ? 17.39068 -31.24840 1.89271 1.000 36.30354 106 MET C CA 1
ATOM 531 C C . MET A 1 106 ? 17.42117 -32.50508 1.03326 1.000 36.62100 106 MET C C 1
ATOM 532 O O . MET A 1 106 ? 16.46869 -32.73866 0.28038 1.000 44.84319 106 MET C O 1
ATOM 537 N N . ALA A 1 107 ? 18.47816 -33.31122 1.12054 1.000 34.70519 107 ALA C N 1
ATOM 538 C CA . ALA A 1 107 ? 18.56865 -34.57380 0.40204 1.000 37.38536 107 ALA C CA 1
ATOM 539 C C . ALA A 1 107 ? 18.27782 -35.77419 1.29264 1.000 35.72453 107 ALA C C 1
ATOM 540 O O . ALA A 1 107 ? 18.46308 -36.91505 0.85698 1.000 36.58103 107 ALA C O 1
ATOM 542 N N . ALA A 1 108 ? 17.83548 -35.54262 2.52720 1.000 34.35414 108 ALA C N 1
ATOM 543 C CA . ALA A 1 108 ? 17.49756 -36.63655 3.42286 1.000 32.39518 108 ALA C CA 1
ATOM 544 C C . ALA A 1 108 ? 16.33300 -37.44265 2.84647 1.000 34.62466 108 ALA C C 1
ATOM 545 O O . ALA A 1 108 ? 15.54256 -36.92176 2.05404 1.000 35.93539 108 ALA C O 1
ATOM 547 N N . PRO A 1 109 ? 16.20930 -38.72232 3.21828 1.000 34.09275 109 PRO C N 1
ATOM 548 C CA . PRO A 1 109 ? 15.14459 -39.54983 2.62140 1.000 35.57940 109 PRO C CA 1
ATOM 549 C C . PRO A 1 109 ? 13.74313 -39.00558 2.84282 1.000 36.38643 109 PRO C C 1
ATOM 550 O O . PRO A 1 109 ? 12.91524 -39.06487 1.92633 1.000 37.63056 109 PRO C O 1
ATOM 554 N N . VAL A 1 110 ? 13.45371 -38.45801 4.02685 1.000 32.25768 110 VAL C N 1
ATOM 555 C CA . VAL A 1 110 ? 12.10540 -37.98650 4.33086 1.000 31.06718 110 VAL C CA 1
ATOM 556 C C . VAL A 1 110 ? 11.70469 -36.75210 3.53689 1.000 31.54323 110 VAL C C 1
ATOM 557 O O . VAL A 1 110 ? 10.52979 -36.37010 3.55886 1.000 38.19391 110 VAL C O 1
ATOM 561 N N A SER A 1 111 ? 12.65025 -36.12922 2.82940 0.239 31.92873 111 SER C N 1
ATOM 562 N N B SER A 1 111 ? 12.63869 -36.11506 2.83588 0.761 31.86107 111 SER C N 1
ATOM 563 C CA A SER A 1 111 ? 12.38986 -34.90952 2.07449 0.239 32.07112 111 SER C CA 1
ATOM 564 C CA B SER A 1 111 ? 12.32659 -34.89500 2.10212 0.761 32.00713 111 SER C CA 1
ATOM 565 C C A SER A 1 111 ? 11.62522 -35.15393 0.77994 0.239 34.22027 111 SER C C 1
ATOM 566 C C B SER A 1 111 ? 11.61684 -35.15116 0.77756 0.761 34.24915 111 SER C C 1
ATOM 567 O O A SER A 1 111 ? 11.23482 -34.18271 0.12328 0.239 32.36081 111 SER C O 1
ATOM 568 O O B SER A 1 111 ? 11.25906 -34.18647 0.09310 0.761 32.24821 111 SER C O 1
ATOM 573 N N . SER A 1 112 ? 11.40116 -36.40796 0.39756 1.000 32.61772 112 SER C N 1
ATOM 574 C CA . SER A 1 112 ? 10.76264 -36.74220 -0.86781 1.000 36.35897 112 SER C CA 1
ATOM 575 C C . SER A 1 112 ? 9.45087 -37.47663 -0.63401 1.000 33.93842 112 SER C C 1
ATOM 576 O O . SER A 1 112 ? 9.35808 -38.34327 0.24155 1.000 33.98906 112 SER C O 1
ATOM 579 N N . GLY A 1 113 ? 8.44061 -37.13007 -1.43551 1.000 32.14304 113 GLY C N 1
ATOM 580 C CA . GLY A 1 113 ? 7.16507 -37.82167 -1.37529 1.000 34.50991 113 GLY C CA 1
ATOM 581 C C . GLY A 1 113 ? 7.24951 -39.29082 -1.72739 1.000 36.38203 113 GLY C C 1
ATOM 582 O O . GLY A 1 113 ? 6.39046 -40.07220 -1.30412 1.000 42.27696 113 GLY C O 1
ATOM 583 N N . SER A 1 114 ? 8.26947 -39.68801 -2.49195 1.000 34.07503 114 SER C N 1
ATOM 584 C CA . SER A 1 114 ? 8.45699 -41.09619 -2.81770 1.000 38.65075 114 SER C CA 1
ATOM 585 C C . SER A 1 114 ? 8.86281 -41.91987 -1.60378 1.000 44.53445 114 SER C C 1
ATOM 586 O O . SER A 1 114 ? 8.73875 -43.14847 -1.63484 1.000 46.68746 114 SER C O 1
ATOM 589 N N . PHE A 1 115 ? 9.34177 -41.27597 -0.54250 1.000 47.71374 115 PHE C N 1
ATOM 590 C CA . PHE A 1 115 ? 9.69027 -41.97698 0.68459 1.000 42.34016 115 PHE C CA 1
ATOM 591 C C . PHE A 1 115 ? 8.42541 -42.34128 1.45027 1.000 44.90583 115 PHE C C 1
ATOM 592 O O . PHE A 1 115 ? 7.59503 -41.47562 1.74401 1.000 45.25090 115 PHE C O 1
ATOM 600 N N . ARG A 1 116 ? 8.28215 -43.62287 1.77481 1.000 50.23993 116 ARG C N 1
ATOM 601 C CA . ARG A 1 116 ? 7.09674 -44.08627 2.48179 1.000 42.14666 116 ARG C CA 1
ATOM 602 C C . ARG A 1 116 ? 7.11429 -43.59562 3.92420 1.000 50.28552 116 ARG C C 1
ATOM 603 O O . ARG A 1 116 ? 8.09424 -43.79454 4.64725 1.000 53.59447 116 ARG C O 1
ATOM 611 N N . ALA A 1 117 ? 6.02939 -42.94480 4.33709 1.000 44.88630 117 ALA C N 1
ATOM 612 C CA . ALA A 1 117 ? 5.88059 -42.47090 5.70548 1.000 46.02000 117 ALA C CA 1
ATOM 613 C C . ALA A 1 117 ? 4.39667 -42.31493 5.99423 1.000 46.90498 117 ALA C C 1
ATOM 614 O O . ALA A 1 117 ? 3.60646 -42.01985 5.09440 1.000 53.53197 117 ALA C O 1
ATOM 616 N N . ASP A 1 118 ? 4.02715 -42.51672 7.25621 1.000 37.90158 118 ASP C N 1
ATOM 617 C CA . ASP A 1 118 ? 2.62675 -42.54192 7.65401 1.000 43.47346 118 ASP C CA 1
ATOM 618 C C . ASP A 1 118 ? 2.16822 -41.26398 8.34265 1.000 44.03629 118 ASP C C 1
ATOM 619 O O . ASP A 1 118 ? 0.98345 -41.14782 8.67067 1.000 44.39385 118 ASP C O 1
ATOM 624 N N . GLY A 1 119 ? 3.05735 -40.31133 8.56987 1.000 30.43508 119 GLY C N 1
ATOM 625 C CA . GLY A 1 119 ? 2.65541 -39.07144 9.19797 1.000 29.34963 119 GLY C CA 1
ATOM 626 C C . GLY A 1 119 ? 3.83759 -38.33494 9.78752 1.000 28.45967 119 GLY C C 1
ATOM 627 O O . GLY A 1 119 ? 4.97092 -38.81687 9.79228 1.000 25.25262 119 GLY C O 1
ATOM 628 N N . MET A 1 120 ? 3.53508 -37.14471 10.29801 1.000 24.47589 120 MET C N 1
ATOM 629 C CA . MET A 1 120 ? 4.54259 -36.25856 10.85699 1.000 24.61304 120 MET C CA 1
ATOM 630 C C . MET A 1 120 ? 3.90968 -35.43591 11.96877 1.000 24.97923 120 MET C C 1
ATOM 631 O O . MET A 1 120 ? 2.76643 -34.98903 11.84399 1.000 21.51160 120 MET C O 1
ATOM 636 N N . ILE A 1 121 ? 4.65028 -35.25109 13.05847 1.000 23.21603 121 ILE C N 1
ATOM 637 C CA . ILE A 1 121 ? 4.23449 -34.37532 14.14505 1.000 22.39033 121 ILE C CA 1
ATOM 638 C C . ILE A 1 121 ? 5.37352 -33.40846 14.43885 1.000 24.16384 121 ILE C C 1
ATOM 639 O O . ILE A 1 121 ? 6.52722 -33.82553 14.59155 1.000 25.28873 121 ILE C O 1
ATOM 644 N N . VAL A 1 122 ? 5.05695 -32.11916 14.47675 1.000 20.33683 122 VAL C N 1
ATOM 645 C CA . VAL A 1 122 ? 6.00838 -31.08142 14.85274 1.000 20.17629 122 VAL C CA 1
ATOM 646 C C . VAL A 1 122 ? 5.69343 -30.69878 16.29175 1.000 24.13217 122 VAL C C 1
ATOM 647 O O . VAL A 1 122 ? 4.65752 -30.08497 16.56825 1.000 21.06755 122 VAL C O 1
ATOM 651 N N . VAL A 1 123 ? 6.57441 -31.06969 17.21476 1.000 21.67170 123 VAL C N 1
ATOM 652 C CA . VAL A 1 123 ? 6.26335 -30.96325 18.63759 1.000 21.93566 123 VAL C CA 1
ATOM 653 C C . VAL A 1 123 ? 7.52570 -30.64488 19.43331 1.000 24.35836 123 VAL C C 1
ATOM 654 O O . VAL A 1 123 ? 8.43625 -31.48190 19.52064 1.000 25.86206 123 VAL C O 1
ATOM 658 N N . PRO A 1 124 ? 7.63843 -29.43757 20.01019 1.000 23.66114 124 PRO C N 1
ATOM 659 C CA . PRO A 1 124 ? 6.65508 -28.36397 19.83983 1.000 19.44174 124 PRO C CA 1
ATOM 660 C C . PRO A 1 124 ? 6.87386 -27.61359 18.53214 1.000 21.46616 124 PRO C C 1
ATOM 661 O O . PRO A 1 124 ? 7.96139 -27.70411 17.95981 1.000 20.33777 124 PRO C O 1
ATOM 665 N N . CYS A 1 125 ? 5.85987 -26.88602 18.07061 1.000 23.56217 125 CYS C N 1
ATOM 666 C CA . CYS A 1 125 ? 5.91959 -26.15653 16.81002 1.000 19.38052 125 CYS C CA 1
ATOM 667 C C . CYS A 1 125 ? 5.92505 -24.66154 17.09706 1.000 19.02657 125 CYS C C 1
ATOM 668 O O . CYS A 1 125 ? 4.96874 -24.13171 17.67338 1.000 20.54383 125 CYS C O 1
ATOM 671 N N . SER A 1 126 ? 6.99698 -23.98837 16.69385 1.000 21.70611 126 SER C N 1
ATOM 672 C CA . SER A 1 126 ? 7.07986 -22.54537 16.84802 1.000 25.90632 126 SER C CA 1
ATOM 673 C C . SER A 1 126 ? 6.16233 -21.84741 15.84813 1.000 24.83772 126 SER C C 1
ATOM 674 O O . SER A 1 126 ? 5.68539 -22.44313 14.87787 1.000 20.69515 126 SER C O 1
ATOM 677 N N . MET A 1 127 ? 5.91972 -20.55822 16.09625 1.000 20.66320 127 MET C N 1
ATOM 678 C CA . MET A 1 127 ? 5.17585 -19.75612 15.13118 1.000 22.05887 127 MET C CA 1
ATOM 679 C C . MET A 1 127 ? 5.96356 -19.58795 13.83909 1.000 23.47459 127 MET C C 1
ATOM 680 O O . MET A 1 127 ? 5.37872 -19.53819 12.75014 1.000 22.17424 127 MET C O 1
ATOM 685 N N . LYS A 1 128 ? 7.29240 -19.50666 13.94227 1.000 21.46707 128 LYS C N 1
ATOM 686 C CA . LYS A 1 128 ? 8.13028 -19.38424 12.75336 1.000 22.69191 128 LYS C CA 1
ATOM 687 C C . LYS A 1 128 ? 7.94602 -20.58204 11.82819 1.000 22.18998 128 LYS C C 1
ATOM 688 O O . LYS A 1 128 ? 7.77971 -20.42374 10.61318 1.000 22.66158 128 LYS C O 1
ATOM 694 N N . THR A 1 129 ? 7.97601 -21.79450 12.38802 1.000 21.93116 129 THR C N 1
ATOM 695 C CA . THR A 1 129 ? 7.83237 -22.99105 11.56313 1.000 22.85650 129 THR C CA 1
ATOM 696 C C . THR A 1 129 ? 6.39092 -23.17027 11.09692 1.000 21.53996 129 THR C C 1
ATOM 697 O O . THR A 1 129 ? 6.14949 -23.62606 9.97308 1.000 20.86616 129 THR C O 1
ATOM 701 N N . LEU A 1 130 ? 5.41915 -22.80299 11.93707 1.000 20.80867 130 LEU C N 1
ATOM 702 C CA . LEU A 1 130 ? 4.03337 -22.74981 11.47913 1.000 21.25742 130 LEU C CA 1
ATOM 703 C C . LEU A 1 130 ? 3.89966 -21.86250 10.24651 1.000 22.21254 130 LEU C C 1
ATOM 704 O O . LEU A 1 130 ? 3.21959 -22.22205 9.27814 1.000 21.19527 130 LEU C O 1
ATOM 709 N N . ALA A 1 131 ? 4.56023 -20.70432 10.25788 1.000 17.25671 131 ALA C N 1
ATOM 710 C CA . ALA A 1 131 ? 4.46583 -19.78952 9.12554 1.000 21.87584 131 ALA C CA 1
ATOM 711 C C . ALA A 1 131 ? 5.23063 -20.31290 7.91660 1.000 19.57066 131 ALA C C 1
ATOM 712 O O . ALA A 1 131 ? 4.81644 -20.09193 6.77267 1.000 20.74249 131 ALA C O 1
ATOM 714 N N . ALA A 1 132 ? 6.35721 -20.99168 8.14394 1.000 19.23344 132 ALA C N 1
ATOM 715 C CA . ALA A 1 132 ? 7.07747 -21.59813 7.02987 1.000 22.23201 132 ALA C CA 1
ATOM 716 C C . ALA A 1 132 ? 6.20600 -22.62011 6.31203 1.000 25.02467 132 ALA C C 1
ATOM 717 O O . ALA A 1 132 ? 6.19615 -22.68331 5.07696 1.000 23.16568 132 ALA C O 1
ATOM 719 N N . ILE A 1 133 ? 5.45163 -23.41703 7.07113 1.000 19.81462 133 ILE C N 1
ATOM 720 C CA . ILE A 1 133 ? 4.59049 -24.42419 6.46152 1.000 20.36727 133 ILE C CA 1
ATOM 721 C C . ILE A 1 133 ? 3.39262 -23.76771 5.78434 1.000 23.55969 133 ILE C C 1
ATOM 722 O O . ILE A 1 133 ? 3.02736 -24.12763 4.65900 1.000 23.70722 133 ILE C O 1
ATOM 727 N N . HIS A 1 134 ? 2.76937 -22.79015 6.44813 1.000 20.25482 134 HIS C N 1
ATOM 728 C CA . HIS A 1 134 ? 1.64211 -22.08547 5.84347 1.000 22.84952 134 HIS C CA 1
ATOM 729 C C . HIS A 1 134 ? 2.06303 -21.35644 4.57284 1.000 24.20110 134 HIS C C 1
ATOM 730 O O . HIS A 1 134 ? 1.38265 -21.43480 3.54330 1.000 21.35234 134 HIS C O 1
ATOM 737 N N . SER A 1 135 ? 3.18042 -20.62754 4.63090 1.000 19.51112 135 SER C N 1
ATOM 738 C CA . SER A 1 135 ? 3.62673 -19.87000 3.46625 1.000 18.54432 135 SER C CA 1
ATOM 739 C C . SER A 1 135 ? 4.14061 -20.78249 2.36237 1.000 21.35673 135 SER C C 1
ATOM 740 O O . SER A 1 135 ? 4.08360 -20.41820 1.18224 1.000 22.58931 135 SER C O 1
ATOM 743 N N . GLY A 1 136 ? 4.64264 -21.96107 2.72115 1.000 21.89807 136 GLY C N 1
ATOM 744 C CA . GLY A 1 136 ? 5.29304 -22.83786 1.77403 1.000 20.69002 136 GLY C CA 1
ATOM 745 C C . GLY A 1 136 ? 6.78262 -22.62066 1.62799 1.000 23.76446 136 GLY C C 1
ATOM 746 O O . GLY A 1 136 ? 7.41575 -23.31459 0.82165 1.000 23.34754 136 GLY C O 1
ATOM 747 N N . PHE A 1 137 ? 7.36078 -21.66859 2.36426 1.000 24.99546 137 PHE C N 1
ATOM 748 C CA . PHE A 1 137 ? 8.79880 -21.40083 2.31883 1.000 26.79469 137 PHE C CA 1
ATOM 749 C C . PHE A 1 137 ? 9.50853 -22.54931 3.03003 1.000 25.79843 137 PHE C C 1
ATOM 750 O O . PHE A 1 137 ? 9.84733 -22.48481 4.21383 1.000 27.02296 137 PHE C O 1
ATOM 758 N N A CYS A 1 138 ? 9.73707 -23.62488 2.27995 0.500 23.88035 138 CYS C N 1
ATOM 759 N N B CYS A 1 138 ? 9.73707 -23.62488 2.27995 0.500 23.88035 138 CYS C N 1
ATOM 760 C CA A CYS A 1 138 ? 10.26240 -24.86928 2.83838 0.500 26.69009 138 CYS C CA 1
ATOM 761 C CA B CYS A 1 138 ? 10.26240 -24.86928 2.83838 0.500 26.69364 138 CYS C CA 1
ATOM 762 C C A CYS A 1 138 ? 11.77130 -24.95112 2.60743 0.500 27.37200 138 CYS C C 1
ATOM 763 C C B CYS A 1 138 ? 11.77130 -24.95112 2.60743 0.500 27.37200 138 CYS C C 1
ATOM 764 O O A CYS A 1 138 ? 12.27152 -25.72517 1.79097 0.500 29.72320 138 CYS C O 1
ATOM 765 O O B CYS A 1 138 ? 12.27151 -25.72517 1.79097 0.500 29.72321 138 CYS C O 1
ATOM 770 N N . ASP A 1 139 ? 12.50262 -24.13511 3.36588 1.000 26.41607 139 ASP C N 1
ATOM 771 C CA . ASP A 1 139 ? 13.94762 -24.02415 3.20902 1.000 30.76119 139 ASP C CA 1
ATOM 772 C C . ASP A 1 139 ? 14.74278 -24.78355 4.27210 1.000 34.75074 139 ASP C C 1
ATOM 773 O O . ASP A 1 139 ? 15.96611 -24.62867 4.33730 1.000 35.97836 139 ASP C O 1
ATOM 778 N N . ASP A 1 140 ? 14.09082 -25.60233 5.09767 1.000 31.34427 140 ASP C N 1
ATOM 779 C CA . ASP A 1 140 ? 14.80725 -26.57118 5.91857 1.000 30.87671 140 ASP C CA 1
ATOM 780 C C . ASP A 1 140 ? 14.05628 -27.89438 5.88229 1.000 27.47382 140 ASP C C 1
ATOM 781 O O . ASP A 1 140 ? 12.94750 -27.99087 5.34938 1.000 28.08483 140 ASP C O 1
ATOM 786 N N . LEU A 1 141 ? 14.67741 -28.92552 6.45923 1.000 24.39894 141 LEU C N 1
ATOM 787 C CA . LEU A 1 141 ? 14.12462 -30.27067 6.34550 1.000 24.40498 141 LEU C CA 1
ATOM 788 C C . LEU A 1 141 ? 12.78378 -30.40256 7.05739 1.000 25.43521 141 LEU C C 1
ATOM 789 O O . LEU A 1 141 ? 11.93993 -31.19991 6.63474 1.000 24.46937 141 LEU C O 1
ATOM 794 N N . ILE A 1 142 ? 12.56492 -29.64208 8.13105 1.000 22.09058 142 ILE C N 1
ATOM 795 C CA . ILE A 1 142 ? 11.29627 -29.73490 8.84796 1.000 24.07053 142 ILE C CA 1
ATOM 796 C C . ILE A 1 142 ? 10.16405 -29.15920 8.00425 1.000 24.81350 142 ILE C C 1
ATOM 797 O O . ILE A 1 142 ? 9.12820 -29.80436 7.80378 1.000 22.17438 142 ILE C O 1
ATOM 802 N N . SER A 1 143 ? 10.34588 -27.94147 7.48728 1.000 19.63209 143 SER C N 1
ATOM 803 C CA . SER A 1 143 ? 9.28773 -27.32728 6.69113 1.000 27.33996 143 SER C CA 1
ATOM 804 C C . SER A 1 143 ? 9.09272 -28.05849 5.36675 1.000 22.63505 143 SER C C 1
ATOM 805 O O . SER A 1 143 ? 7.95855 -28.20164 4.89674 1.000 25.29133 143 SER C O 1
ATOM 808 N N . ARG A 1 144 ? 10.17968 -28.54605 4.75856 1.000 24.43709 144 ARG C N 1
ATOM 809 C CA . ARG A 1 144 ? 10.05093 -29.27666 3.49887 1.000 22.31076 144 ARG C CA 1
ATOM 810 C C . ARG A 1 144 ? 9.33771 -30.60684 3.69427 1.000 24.16833 144 ARG C C 1
ATOM 811 O O . ARG A 1 144 ? 8.47628 -30.97637 2.88813 1.000 23.81667 144 ARG C O 1
ATOM 819 N N . THR A 1 145 ? 9.68219 -31.34466 4.75211 1.000 24.03611 145 THR C N 1
ATOM 820 C CA . THR A 1 145 ? 9.00067 -32.61004 5.00089 1.000 22.18606 145 THR C CA 1
ATOM 821 C C . THR A 1 145 ? 7.52537 -32.38474 5.30624 1.000 23.93475 145 THR C C 1
ATOM 822 O O . THR A 1 145 ? 6.66801 -33.14368 4.83977 1.000 25.67811 145 THR C O 1
ATOM 826 N N . ALA A 1 146 ? 7.20855 -31.33892 6.07515 1.000 18.25919 146 ALA C N 1
ATOM 827 C CA . ALA A 1 146 ? 5.80906 -30.99580 6.30862 1.000 19.19584 146 ALA C CA 1
ATOM 828 C C . ALA A 1 146 ? 5.11450 -30.62080 5.00592 1.000 21.85092 146 ALA C C 1
ATOM 829 O O . ALA A 1 146 ? 3.97333 -31.03153 4.76004 1.000 18.31862 146 ALA C O 1
ATOM 831 N N . ASP A 1 147 ? 5.78950 -29.83231 4.16412 1.000 18.90554 147 ASP C N 1
ATOM 832 C CA . ASP A 1 147 ? 5.26159 -29.51273 2.84180 1.000 21.56439 147 ASP C CA 1
ATOM 833 C C . ASP A 1 147 ? 4.97281 -30.78055 2.04800 1.000 25.16679 147 ASP C C 1
ATOM 834 O O . ASP A 1 147 ? 3.96398 -30.86343 1.33728 1.000 24.44618 147 ASP C O 1
ATOM 839 N N . VAL A 1 148 ? 5.84298 -31.78494 2.17242 1.000 23.54915 148 VAL C N 1
ATOM 840 C CA . VAL A 1 148 ? 5.66170 -33.03650 1.44500 1.000 21.43051 148 VAL C CA 1
ATOM 841 C C . VAL A 1 148 ? 4.49401 -33.82930 2.02065 1.000 26.46588 148 VAL C C 1
ATOM 842 O O . VAL A 1 148 ? 3.69871 -34.41578 1.27626 1.000 22.76711 148 VAL C O 1
ATOM 846 N N . MET A 1 149 ? 4.36997 -33.86157 3.35106 1.000 21.33207 149 MET C N 1
ATOM 847 C CA . MET A 1 149 ? 3.25676 -34.57445 3.97181 1.000 23.39454 149 MET C CA 1
ATOM 848 C C . MET A 1 149 ? 1.91679 -34.03052 3.49128 1.000 20.65259 149 MET C C 1
ATOM 849 O O . MET A 1 149 ? 0.98667 -34.79871 3.21913 1.000 20.35142 149 MET C O 1
ATOM 854 N N . LEU A 1 150 ? 1.80497 -32.70727 3.36639 1.000 19.97207 150 LEU C N 1
ATOM 855 C CA . LEU A 1 150 ? 0.54431 -32.10978 2.94088 1.000 23.00067 150 LEU C CA 1
ATOM 856 C C . LEU A 1 150 ? 0.20806 -32.48346 1.50187 1.000 23.29397 150 LEU C C 1
ATOM 857 O O . LEU A 1 150 ? -0.94120 -32.82424 1.19712 1.000 25.48894 150 LEU C O 1
ATOM 862 N N . LYS A 1 151 ? 1.19574 -32.43474 0.60327 1.000 20.23225 151 LYS C N 1
ATOM 863 C CA . LYS A 1 151 ? 0.91384 -32.71912 -0.79939 1.000 22.68546 151 LYS C CA 1
ATOM 864 C C . LYS A 1 151 ? 0.61163 -34.19616 -1.02554 1.000 23.21046 151 LYS C C 1
ATOM 865 O O . LYS A 1 151 ? -0.18160 -34.53160 -1.91192 1.000 23.32408 151 LYS C O 1
ATOM 871 N N . GLU A 1 152 ? 1.20579 -35.08596 -0.23053 1.000 21.20175 152 GLU C N 1
ATOM 872 C CA . GLU A 1 152 ? 0.92637 -36.51335 -0.32024 1.000 26.00676 152 GLU C CA 1
ATOM 873 C C . GLU A 1 152 ? -0.27297 -36.93178 0.51976 1.000 24.54656 152 GLU C C 1
ATOM 874 O O . GLU A 1 152 ? -0.59203 -38.12468 0.56394 1.000 26.23536 152 GLU C O 1
ATOM 880 N N . ARG A 1 153 ? -0.92965 -35.98057 1.18992 1.000 25.47110 153 ARG C N 1
ATOM 881 C CA . ARG A 1 153 ? -2.15729 -36.22583 1.95183 1.000 25.90034 153 ARG C CA 1
ATOM 882 C C . ARG A 1 153 ? -1.90632 -37.13819 3.15352 1.000 25.14349 153 ARG C C 1
ATOM 883 O O . ARG A 1 153 ? -2.72763 -37.99517 3.48397 1.000 23.42082 153 ARG C O 1
ATOM 891 N N . ARG A 1 154 ? -0.77179 -36.94989 3.81666 1.000 25.51212 154 ARG C N 1
ATOM 892 C CA . ARG A 1 154 ? -0.45874 -37.67992 5.03490 1.000 24.64276 154 ARG C CA 1
ATOM 893 C C . ARG A 1 154 ? -0.74078 -36.81228 6.25524 1.000 23.40453 154 ARG C C 1
ATOM 894 O O . ARG A 1 154 ? -0.69745 -35.58123 6.18877 1.000 23.92095 154 ARG C O 1
ATOM 902 N N . ARG A 1 155 ? -1.03125 -37.47484 7.37343 1.000 23.58620 155 ARG C N 1
ATOM 903 C CA . ARG A 1 155 ? -1.37432 -36.77480 8.60441 1.000 27.33823 155 ARG C CA 1
ATOM 904 C C . ARG A 1 155 ? -0.21310 -35.90585 9.07493 1.000 28.37490 155 ARG C C 1
ATOM 905 O O . ARG A 1 155 ? 0.91320 -36.38334 9.23847 1.000 25.52023 155 ARG C O 1
ATOM 913 N N . LEU A 1 156 ? -0.49165 -34.62029 9.28038 1.000 22.30303 156 LEU C N 1
ATOM 914 C CA . LEU A 1 156 ? 0.48641 -33.66797 9.79198 1.000 21.06916 156 LEU C CA 1
ATOM 915 C C . LEU A 1 156 ? -0.11556 -32.98007 11.00625 1.000 26.21879 156 LEU C C 1
ATOM 916 O O . LEU A 1 156 ? -1.18321 -32.36642 10.90604 1.000 23.14803 156 LEU C O 1
ATOM 921 N N . VAL A 1 157 ? 0.55991 -33.08832 12.14768 1.000 20.15851 157 VAL C N 1
ATOM 922 C CA . VAL A 1 157 ? 0.09285 -32.51298 13.40390 1.000 18.34299 157 VAL C CA 1
ATOM 923 C C . VAL A 1 157 ? 1.10764 -31.47182 13.85104 1.000 22.37923 157 VAL C C 1
ATOM 924 O O . VAL A 1 157 ? 2.29754 -31.77869 13.99952 1.000 20.64618 157 VAL C O 1
ATOM 928 N N . LEU A 1 158 ? 0.64070 -30.24474 14.06207 1.000 20.81409 158 LEU C N 1
ATOM 929 C CA . LEU A 1 158 ? 1.48445 -29.13880 14.50130 1.000 21.48006 158 LEU C CA 1
ATOM 930 C C . LEU A 1 158 ? 1.09055 -28.77379 15.92629 1.000 22.57110 158 LEU C C 1
ATOM 931 O O . LEU A 1 158 ? -0.00075 -28.24129 16.15717 1.000 19.19113 158 LEU C O 1
ATOM 936 N N . VAL A 1 159 ? 1.97496 -29.06252 16.87950 1.000 21.20357 159 VAL C N 1
ATOM 937 C CA . VAL A 1 159 ? 1.74406 -28.68774 18.26996 1.000 20.87074 159 VAL C CA 1
ATOM 938 C C . VAL A 1 159 ? 2.15677 -27.22989 18.43506 1.000 24.55744 159 VAL C C 1
ATOM 939 O O . VAL A 1 159 ? 3.17105 -26.92172 19.07221 1.000 21.67386 159 VAL C O 1
ATOM 943 N N . ALA A 1 160 ? 1.37221 -26.32586 17.84715 1.000 22.36022 160 ALA C N 1
ATOM 944 C CA . ALA A 1 160 ? 1.72365 -24.90996 17.78236 1.000 23.31610 160 ALA C CA 1
ATOM 945 C C . ALA A 1 160 ? 1.55381 -24.27393 19.15516 1.000 22.81930 160 ALA C C 1
ATOM 946 O O . ALA A 1 160 ? 0.43616 -24.18152 19.67289 1.000 23.80918 160 ALA C O 1
ATOM 948 N N . ARG A 1 161 ? 2.65721 -23.81981 19.74037 1.000 22.64321 161 ARG C N 1
ATOM 949 C CA . ARG A 1 161 ? 2.66793 -23.27601 21.09384 1.000 21.24426 161 ARG C CA 1
ATOM 950 C C . ARG A 1 161 ? 3.01392 -21.79309 21.03068 1.000 22.37304 161 ARG C C 1
ATOM 951 O O . ARG A 1 161 ? 4.13315 -21.42477 20.65564 1.000 20.03449 161 ARG C O 1
ATOM 959 N N . GLU A 1 162 ? 2.05424 -20.95116 21.40994 1.000 19.14616 162 GLU C N 1
ATOM 960 C CA . GLU A 1 162 ? 2.24899 -19.51215 21.51325 1.000 23.55731 162 GLU C CA 1
ATOM 961 C C . GLU A 1 162 ? 1.03533 -18.91271 22.20298 1.000 23.75780 162 GLU C C 1
ATOM 962 O O . GLU A 1 162 ? -0.08743 -19.37809 21.99485 1.000 23.09894 162 GLU C O 1
ATOM 968 N N . THR A 1 163 ? 1.26712 -17.88675 23.02868 1.000 20.62612 163 THR C N 1
ATOM 969 C CA . THR A 1 163 ? 0.15945 -17.16330 23.63344 1.000 19.57385 163 THR C CA 1
ATOM 970 C C . THR A 1 163 ? 0.63353 -15.78184 24.05143 1.000 24.42298 163 THR C C 1
ATOM 971 O O . THR A 1 163 ? 1.79692 -15.63846 24.45184 1.000 26.75145 163 THR C O 1
ATOM 975 N N . PRO A 1 164 ? -0.19684 -14.73619 23.90522 1.000 23.93332 164 PRO C N 1
ATOM 976 C CA . PRO A 1 164 ? -1.46575 -14.80357 23.17066 1.000 20.97358 164 PRO C CA 1
ATOM 977 C C . PRO A 1 164 ? -1.22709 -14.91123 21.66794 1.000 22.51244 164 PRO C C 1
ATOM 978 O O . PRO A 1 164 ? -0.07646 -14.88457 21.23234 1.000 21.05489 164 PRO C O 1
ATOM 982 N N . LEU A 1 165 ? -2.29369 -15.03724 20.88801 1.000 20.21837 165 LEU C N 1
ATOM 983 C CA . LEU A 1 165 ? -2.18868 -15.21825 19.44751 1.000 23.84637 165 LEU C CA 1
ATOM 984 C C . LEU A 1 165 ? -2.56403 -13.92554 18.73848 1.000 20.82313 165 LEU C C 1
ATOM 985 O O . LEU A 1 165 ? -3.55717 -13.28186 19.09336 1.000 23.02262 165 LEU C O 1
ATOM 990 N N . SER A 1 166 ? -1.76350 -13.54589 17.74937 1.000 20.22035 166 SER C N 1
ATOM 991 C CA . SER A 1 166 ? -2.08177 -12.41784 16.89182 1.000 20.34352 166 SER C CA 1
ATOM 992 C C . SER A 1 166 ? -2.94769 -12.88249 15.72520 1.000 24.05791 166 SER C C 1
ATOM 993 O O . SER A 1 166 ? -3.20189 -14.07526 15.54132 1.000 17.51451 166 SER C O 1
ATOM 996 N N . GLU A 1 167 ? -3.39959 -11.91555 14.92313 1.000 19.69643 167 GLU C N 1
ATOM 997 C CA . GLU A 1 167 ? -4.13770 -12.25575 13.71252 1.000 22.56841 167 GLU C CA 1
ATOM 998 C C . GLU A 1 167 ? -3.26447 -13.02059 12.72429 1.000 22.65460 167 GLU C C 1
ATOM 999 O O . GLU A 1 167 ? -3.77424 -13.84042 11.95139 1.000 22.21773 167 GLU C O 1
ATOM 1005 N N . ILE A 1 168 ? -1.95222 -12.76929 12.73613 1.000 18.63922 168 ILE C N 1
ATOM 1006 C CA . ILE A 1 168 ? -1.03625 -13.50667 11.86728 1.000 19.37714 168 ILE C CA 1
ATOM 1007 C C . ILE A 1 168 ? -1.01985 -14.98236 12.24412 1.000 21.41971 168 ILE C C 1
ATOM 1008 O O . ILE A 1 168 ? -1.14035 -15.86411 11.38427 1.000 19.46991 168 ILE C O 1
ATOM 1013 N N . HIS A 1 169 ? -0.85317 -15.27097 13.53809 1.000 18.75214 169 HIS C N 1
ATOM 1014 C CA . HIS A 1 169 ? -0.82391 -16.65584 13.99878 1.000 20.37174 169 HIS C CA 1
ATOM 1015 C C . HIS A 1 169 ? -2.11489 -17.38293 13.63968 1.000 18.88142 169 HIS C C 1
ATOM 1016 O O . HIS A 1 169 ? -2.08670 -18.51011 13.13245 1.000 19.01161 169 HIS C O 1
ATOM 1023 N N . LEU A 1 170 ? -3.26121 -16.74846 13.89771 1.000 17.77811 170 LEU C N 1
ATOM 1024 C CA . LEU A 1 170 ? -4.54181 -17.42321 13.70157 1.000 19.05132 170 LEU C CA 1
ATOM 1025 C C . LEU A 1 170 ? -4.85442 -17.61210 12.22137 1.000 19.09044 170 LEU C C 1
ATOM 1026 O O . LEU A 1 170 ? -5.41812 -18.64088 11.82711 1.000 17.79184 170 LEU C O 1
ATOM 1031 N N . ARG A 1 171 ? -4.50219 -16.63183 11.38680 1.000 19.77654 171 ARG C N 1
ATOM 1032 C CA . ARG A 1 171 ? -4.64121 -16.81420 9.94579 1.000 19.90312 171 ARG C CA 1
ATOM 1033 C C . ARG A 1 171 ? -3.81567 -18.00002 9.46508 1.000 21.41115 171 ARG C C 1
ATOM 1034 O O . ARG A 1 171 ? -4.29085 -18.81674 8.66582 1.000 21.90650 171 ARG C O 1
ATOM 1042 N N . ASN A 1 172 ? -2.57734 -18.11634 9.95023 1.000 17.94302 172 ASN C N 1
ATOM 1043 C CA . ASN A 1 172 ? -1.73090 -19.23432 9.54737 1.000 22.65851 172 ASN C CA 1
ATOM 1044 C C . ASN A 1 172 ? -2.30845 -20.55939 10.02607 1.000 22.86799 172 ASN C C 1
ATOM 1045 O O . ASN A 1 172 ? -2.28674 -21.55459 9.29285 1.000 19.89228 172 ASN C O 1
ATOM 1050 N N . MET A 1 173 ? -2.84182 -20.58721 11.25009 1.000 18.33583 173 MET C N 1
ATOM 1051 C CA . MET A 1 173 ? -3.43354 -21.81271 11.78031 1.000 19.67359 173 MET C CA 1
ATOM 1052 C C . MET A 1 173 ? -4.66809 -22.21815 10.98591 1.000 18.95622 173 MET C C 1
ATOM 1053 O O . MET A 1 173 ? -4.83565 -23.39249 10.63510 1.000 18.65553 173 MET C O 1
ATOM 1058 N N . LEU A 1 174 ? -5.55198 -21.25732 10.70769 1.000 19.46968 174 LEU C N 1
ATOM 1059 C CA . LEU A 1 174 ? -6.78103 -21.55719 9.97885 1.000 18.22356 174 LEU C CA 1
ATOM 1060 C C . LEU A 1 174 ? -6.47923 -22.04993 8.57018 1.000 18.08251 174 LEU C C 1
ATOM 1061 O O . LEU A 1 174 ? -7.02124 -23.06719 8.12449 1.000 19.23522 174 LEU C O 1
ATOM 1066 N N . GLU A 1 175 ? -5.60453 -21.34337 7.85561 1.000 16.23441 175 GLU C N 1
ATOM 1067 C CA . GLU A 1 175 ? -5.36377 -21.66982 6.45680 1.000 22.65003 175 GLU C CA 1
ATOM 1068 C C . GLU A 1 175 ? -4.51169 -22.92182 6.28945 1.000 20.14338 175 GLU C C 1
ATOM 1069 O O . GLU A 1 175 ? -4.70598 -23.66451 5.32176 1.000 21.36544 175 GLU C O 1
ATOM 1075 N N . VAL A 1 176 ? -3.58350 -23.19423 7.21014 1.000 21.18153 176 VAL C N 1
ATOM 1076 C CA . VAL A 1 176 ? -2.85540 -24.45583 7.10782 1.000 19.14469 176 VAL C CA 1
ATOM 1077 C C . VAL A 1 176 ? -3.75196 -25.62147 7.51260 1.000 18.86853 176 VAL C C 1
ATOM 1078 O O . VAL A 1 176 ? -3.56494 -26.74984 7.03960 1.000 18.22322 176 VAL C O 1
ATOM 1082 N N . THR A 1 177 ? -4.74475 -25.37477 8.37263 1.000 17.27598 177 THR C N 1
ATOM 1083 C CA . THR A 1 177 ? -5.73549 -26.40402 8.67260 1.000 19.70264 177 THR C CA 1
ATOM 1084 C C . THR A 1 177 ? -6.52696 -26.77049 7.42295 1.000 22.75904 177 THR C C 1
ATOM 1085 O O . THR A 1 177 ? -6.74170 -27.95294 7.13061 1.000 21.97877 177 THR C O 1
ATOM 1089 N N . ARG A 1 178 ? -6.95890 -25.76111 6.66285 1.000 21.44019 178 ARG C N 1
ATOM 1090 C CA . ARG A 1 178 ? -7.69692 -26.02872 5.43362 1.000 25.23293 178 ARG C CA 1
ATOM 1091 C C . ARG A 1 178 ? -6.83873 -26.77531 4.42117 1.000 23.29367 178 ARG C C 1
ATOM 1092 O O . ARG A 1 178 ? -7.36234 -27.56344 3.62620 1.000 25.07880 178 ARG C O 1
ATOM 1100 N N . ALA A 1 179 ? -5.52162 -26.56787 4.45383 1.000 24.06058 179 ALA C N 1
ATOM 1101 C CA . ALA A 1 179 ? -4.61254 -27.31140 3.59225 1.000 23.54183 179 ALA C CA 1
ATOM 1102 C C . ALA A 1 179 ? -4.38261 -28.74386 4.06146 1.000 22.39998 179 ALA C C 1
ATOM 1103 O O . ALA A 1 179 ? -3.78224 -29.52973 3.32004 1.000 25.05844 179 ALA C O 1
ATOM 1105 N N . GLY A 1 180 ? -4.83425 -29.10351 5.26208 1.000 25.43215 180 GLY C N 1
ATOM 1106 C CA . GLY A 1 180 ? -4.74050 -30.48054 5.70946 1.000 25.17760 180 GLY C CA 1
ATOM 1107 C C . GLY A 1 180 ? -4.10230 -30.70335 7.06819 1.000 24.17713 180 GLY C C 1
ATOM 1108 O O . GLY A 1 180 ? -4.16294 -31.81531 7.59980 1.000 29.02868 180 GLY C O 1
ATOM 1109 N N . ALA A 1 181 ? -3.49600 -29.67112 7.64819 1.000 20.10380 181 ALA C N 1
ATOM 1110 C CA . ALA A 1 181 ? -2.78721 -29.84396 8.90859 1.000 23.31316 181 ALA C CA 1
ATOM 1111 C C . ALA A 1 181 ? -3.75018 -29.80697 10.09602 1.000 22.10911 181 ALA C C 1
ATOM 1112 O O . ALA A 1 181 ? -4.85501 -29.26423 10.02185 1.000 21.23488 181 ALA C O 1
ATOM 1114 N N . VAL A 1 182 ? -3.31035 -30.39469 11.20656 1.000 20.87159 182 VAL C N 1
ATOM 1115 C CA . VAL A 1 182 ? -4.05841 -30.39003 12.46035 1.000 22.87009 182 VAL C CA 1
ATOM 1116 C C . VAL A 1 182 ? -3.29285 -29.53847 13.46380 1.000 24.39794 182 VAL C C 1
ATOM 1117 O O . VAL A 1 182 ? -2.13235 -29.83100 13.77905 1.000 23.69367 182 VAL C O 1
ATOM 1121 N N . ILE A 1 183 ? -3.93880 -28.49088 13.96648 1.000 18.86335 183 ILE C N 1
ATOM 1122 C CA . ILE A 1 183 ? -3.34873 -27.62264 14.98009 1.000 16.80456 183 ILE C CA 1
ATOM 1123 C C . ILE A 1 183 ? -3.69097 -28.18395 16.35626 1.000 20.46648 183 ILE C C 1
ATOM 1124 O O . ILE A 1 183 ? -4.86807 -28.35868 16.68912 1.000 21.24121 183 ILE C O 1
ATOM 1129 N N . PHE A 1 184 ? -2.66190 -28.46020 17.15813 1.000 20.21426 184 PHE C N 1
ATOM 1130 C CA . PHE A 1 184 ? -2.81166 -29.05346 18.48821 1.000 18.97525 184 PHE C CA 1
ATOM 1131 C C . PHE A 1 184 ? -2.08476 -28.17020 19.49553 1.000 21.51877 184 PHE C C 1
ATOM 1132 O O . PHE A 1 184 ? -0.92383 -28.42680 19.83753 1.000 22.18858 184 PHE C O 1
ATOM 1140 N N . PRO A 1 185 ? -2.73358 -27.12389 19.99582 1.000 18.92265 185 PRO C N 1
ATOM 1141 C CA . PRO A 1 185 ? -2.12461 -26.33689 21.07093 1.000 21.74876 185 PRO C CA 1
ATOM 1142 C C . PRO A 1 185 ? -1.98946 -27.18548 22.32027 1.000 21.27025 185 PRO C C 1
ATOM 1143 O O . PRO A 1 185 ? -2.95017 -27.85293 22.73121 1.000 21.23666 185 PRO C O 1
ATOM 1147 N N . PRO A 1 186 ? -0.80622 -27.22256 22.93097 1.000 20.14715 186 PRO C N 1
ATOM 1148 C CA . PRO A 1 186 ? -0.61617 -28.09513 24.10845 1.000 21.05128 186 PRO C CA 1
ATOM 1149 C C . PRO A 1 186 ? -1.19513 -27.47966 25.37657 1.000 23.99747 186 PRO C C 1
ATOM 1150 O O . PRO A 1 186 ? -0.48573 -27.04142 26.28671 1.000 23.68759 186 PRO C O 1
ATOM 1154 N N . VAL A 1 187 ? -2.52318 -27.43822 25.44625 1.000 20.85340 187 VAL C N 1
ATOM 1155 C CA . VAL A 1 187 ? -3.21714 -26.88500 26.60732 1.000 19.93828 187 VAL C CA 1
ATOM 1156 C C . VAL A 1 187 ? -3.52369 -28.01278 27.58775 1.000 23.99849 187 VAL C C 1
ATOM 1157 O O . VAL A 1 187 ? -4.01163 -29.07789 27.18068 1.000 21.51190 187 VAL C O 1
ATOM 1161 N N . PRO A 1 188 ? -3.25616 -27.82453 28.87855 1.000 19.78865 188 PRO C N 1
ATOM 1162 C CA . PRO A 1 188 ? -3.40191 -28.92658 29.83678 1.000 21.78843 188 PRO C CA 1
ATOM 1163 C C . PRO A 1 188 ? -4.85447 -29.33778 30.02689 1.000 25.62987 188 PRO C C 1
ATOM 1164 O O . PRO A 1 188 ? -5.77577 -28.52343 29.94226 1.000 21.66093 188 PRO C O 1
ATOM 1168 N N . ALA A 1 189 ? -5.04938 -30.62654 30.29668 1.000 23.35102 189 ALA C N 1
ATOM 1169 C CA . ALA A 1 189 ? -6.37026 -31.18563 30.58367 1.000 29.66657 189 ALA C CA 1
ATOM 1170 C C . ALA A 1 189 ? -6.47559 -31.37487 32.09263 1.000 28.83484 189 ALA C C 1
ATOM 1171 O O . ALA A 1 189 ? -6.21410 -32.45601 32.62099 1.000 25.17311 189 ALA C O 1
ATOM 1173 N N . PHE A 1 190 ? -6.88012 -30.31027 32.78986 1.000 26.06991 190 PHE C N 1
ATOM 1174 C CA . PHE A 1 190 ? -6.95159 -30.35205 34.24686 1.000 27.59347 190 PHE C CA 1
ATOM 1175 C C . PHE A 1 190 ? -8.02665 -31.30185 34.76083 1.000 30.87435 190 PHE C C 1
ATOM 1176 O O . PHE A 1 190 ? -7.99852 -31.66133 35.94376 1.000 32.38057 190 PHE C O 1
ATOM 1184 N N . TYR A 1 191 ? -8.97189 -31.71122 33.90833 1.000 29.81990 191 TYR C N 1
ATOM 1185 C CA . TYR A 1 191 ? -10.05666 -32.57791 34.35741 1.000 30.60993 191 TYR C CA 1
ATOM 1186 C C . TYR A 1 191 ? -9.57928 -33.97965 34.70952 1.000 36.41558 191 TYR C C 1
ATOM 1187 O O . TYR A 1 191 ? -10.34165 -34.74811 35.30610 1.000 40.96663 191 TYR C O 1
ATOM 1196 N N . ILE A 1 192 ? -8.34616 -34.34125 34.33785 1.000 32.89585 192 ILE C N 1
ATOM 1197 C CA . ILE A 1 192 ? -7.79013 -35.63096 34.74329 1.000 34.39865 192 ILE C CA 1
ATOM 1198 C C . ILE A 1 192 ? -7.36847 -35.64563 36.20122 1.000 34.49410 192 ILE C C 1
ATOM 1199 O O . ILE A 1 192 ? -6.96895 -36.70336 36.70582 1.000 32.65618 192 ILE C O 1
ATOM 1204 N N . LYS A 1 193 ? -7.45003 -34.50891 36.89207 1.000 35.05606 193 LYS C N 1
ATOM 1205 C CA . LYS A 1 193 ? -7.03184 -34.38220 38.28694 1.000 42.35865 193 LYS C CA 1
ATOM 1206 C C . LYS A 1 193 ? -5.60853 -34.91057 38.46747 1.000 43.32954 193 LYS C C 1
ATOM 1207 O O . LYS A 1 193 ? -5.34716 -35.87155 39.19383 1.000 37.84242 193 LYS C O 1
ATOM 1213 N N . ALA A 1 194 ? -4.68618 -34.25342 37.77062 1.000 39.55009 194 ALA C N 1
ATOM 1214 C CA . ALA A 1 194 ? -3.30468 -34.70329 37.71888 1.000 39.07320 194 ALA C CA 1
ATOM 1215 C C . ALA A 1 194 ? -2.58195 -34.41691 39.02914 1.000 32.28240 194 ALA C C 1
ATOM 1216 O O . ALA A 1 194 ? -2.91448 -33.48084 39.76028 1.000 38.09542 194 ALA C O 1
ATOM 1218 N N . GLY A 1 195 ? -1.57417 -35.23480 39.31556 1.000 34.75249 195 GLY C N 1
ATOM 1219 C CA . GLY A 1 195 ? -0.74518 -35.06755 40.48687 1.000 33.82239 195 GLY C CA 1
ATOM 1220 C C . GLY A 1 195 ? 0.60298 -34.43367 40.23916 1.000 36.63092 195 GLY C C 1
ATOM 1221 O O . GLY A 1 195 ? 1.36518 -34.24831 41.19302 1.000 38.49566 195 GLY C O 1
ATOM 1222 N N . SER A 1 196 ? 0.92292 -34.08934 38.99339 1.000 29.97053 196 SER C N 1
ATOM 1223 C CA . SER A 1 196 ? 2.22197 -33.51978 38.65538 1.000 28.82653 196 SER C CA 1
ATOM 1224 C C . SER A 1 196 ? 2.16111 -32.97126 37.23620 1.000 33.29579 196 SER C C 1
ATOM 1225 O O . SER A 1 196 ? 1.21988 -33.23750 36.48384 1.000 30.78846 196 SER C O 1
ATOM 1228 N N . ILE A 1 197 ? 3.19173 -32.20031 36.88095 1.000 31.23738 197 ILE C N 1
ATOM 1229 C CA . ILE A 1 197 ? 3.31592 -31.69058 35.51831 1.000 30.96143 197 ILE C CA 1
ATOM 1230 C C . ILE A 1 197 ? 3.42417 -32.84463 34.52985 1.000 38.59349 197 ILE C C 1
ATOM 1231 O O . ILE A 1 197 ? 2.86689 -32.79313 33.42540 1.000 33.05154 197 ILE C O 1
ATOM 1236 N N . GLU A 1 198 ? 4.12697 -33.91240 34.91902 1.000 30.73455 198 GLU C N 1
ATOM 1237 C CA . GLU A 1 198 ? 4.33849 -35.03416 34.01003 1.000 32.65030 198 GLU C CA 1
ATOM 1238 C C . GLU A 1 198 ? 3.02694 -35.72453 33.65689 1.000 27.42788 198 GLU C C 1
ATOM 1239 O O . GLU A 1 198 ? 2.86173 -36.21342 32.53364 1.000 30.99500 198 GLU C O 1
ATOM 1245 N N . ASP A 1 199 ? 2.08723 -35.78813 34.60506 1.000 27.19156 199 ASP C N 1
ATOM 1246 C CA . ASP A 1 199 ? 0.78306 -36.37349 34.30751 1.000 29.38641 199 ASP C CA 1
ATOM 1247 C C . ASP A 1 199 ? 0.08210 -35.60985 33.19209 1.000 30.27338 199 ASP C C 1
ATOM 1248 O O . ASP A 1 199 ? -0.49355 -36.21476 32.27964 1.000 29.24950 199 ASP C O 1
ATOM 1253 N N . LEU A 1 200 ? 0.12106 -34.27732 33.25105 1.000 25.32714 200 LEU C N 1
ATOM 1254 C CA . LEU A 1 200 ? -0.53759 -33.46730 32.23203 1.000 25.99498 200 LEU C CA 1
ATOM 1255 C C . LEU A 1 200 ? 0.17089 -33.58789 30.88678 1.000 28.96200 200 LEU C C 1
ATOM 1256 O O . LEU A 1 200 ? -0.48351 -33.63746 29.83858 1.000 31.07168 200 LEU C O 1
ATOM 1261 N N . ILE A 1 201 ? 1.50534 -33.65716 30.89495 1.000 24.79092 201 ILE C N 1
ATOM 1262 C CA . ILE A 1 201 ? 2.24471 -33.84914 29.64929 1.000 27.59095 201 ILE C CA 1
ATOM 1263 C C . ILE A 1 201 ? 1.92145 -35.20857 29.04255 1.000 29.24119 201 ILE C C 1
ATOM 1264 O O . ILE A 1 201 ? 1.70952 -35.32855 27.82901 1.000 27.45388 201 ILE C O 1
ATOM 1269 N N . ASP A 1 202 ? 1.87593 -36.25261 29.87683 1.000 28.31139 202 ASP C N 1
ATOM 1270 C CA . ASP A 1 202 ? 1.55125 -37.58822 29.38407 1.000 29.98227 202 ASP C CA 1
ATOM 1271 C C . ASP A 1 202 ? 0.18395 -37.61033 28.71575 1.000 28.40949 202 ASP C C 1
ATOM 1272 O O . ASP A 1 202 ? -0.00212 -38.26564 27.68321 1.000 28.41165 202 ASP C O 1
ATOM 1277 N N . GLN A 1 203 ? -0.78754 -36.89878 29.29228 1.000 27.17196 203 GLN C N 1
ATOM 1278 C CA . GLN A 1 203 ? -2.11918 -36.85479 28.69883 1.000 30.64749 203 GLN C CA 1
ATOM 1279 C C . GLN A 1 203 ? -2.09802 -36.13932 27.35341 1.000 27.34360 203 GLN C C 1
ATOM 1280 O O . GLN A 1 203 ? -2.73696 -36.58921 26.39571 1.000 27.59933 203 GLN C O 1
ATOM 1286 N N . SER A 1 204 ? -1.36305 -35.02693 27.25718 1.000 25.10390 204 SER C N 1
ATOM 1287 C CA . SER A 1 204 ? -1.26135 -34.31373 25.98582 1.000 27.31812 204 SER C CA 1
ATOM 1288 C C . SER A 1 204 ? -0.61096 -35.18670 24.92058 1.000 25.03135 204 SER C C 1
ATOM 1289 O O . SER A 1 204 ? -1.08876 -35.25777 23.78153 1.000 25.94045 204 SER C O 1
ATOM 1292 N N . VAL A 1 205 ? 0.47922 -35.86942 25.28092 1.000 26.05134 205 VAL C N 1
ATOM 1293 C CA . VAL A 1 205 ? 1.16646 -36.74600 24.33621 1.000 24.33450 205 VAL C CA 1
ATOM 1294 C C . VAL A 1 205 ? 0.23171 -37.84499 23.84530 1.000 25.05818 205 VAL C C 1
ATOM 1295 O O . VAL A 1 205 ? 0.18276 -38.14881 22.64642 1.000 23.92311 205 VAL C O 1
ATOM 1299 N N . GLY A 1 206 ? -0.52651 -38.45638 24.75848 1.000 23.33152 206 GLY C N 1
ATOM 1300 C CA . GLY A 1 206 ? -1.43744 -39.51543 24.35234 1.000 24.99406 206 GLY C CA 1
ATOM 1301 C C . GLY A 1 206 ? -2.52270 -39.02042 23.41408 1.000 28.16121 206 GLY C C 1
ATOM 1302 O O . GLY A 1 206 ? -2.90543 -39.71313 22.46674 1.000 24.98968 206 GLY C O 1
ATOM 1303 N N . ARG A 1 207 ? -3.02845 -37.80929 23.66314 1.000 23.27962 207 ARG C N 1
ATOM 1304 C CA . ARG A 1 207 ? -4.04820 -37.22438 22.79745 1.000 27.37184 207 ARG C CA 1
ATOM 1305 C C . ARG A 1 207 ? -3.46379 -36.82044 21.45016 1.000 27.57404 207 ARG C C 1
ATOM 1306 O O . ARG A 1 207 ? -4.15001 -36.89143 20.42425 1.000 27.65347 207 ARG C O 1
ATOM 1314 N N . MET A 1 208 ? -2.20223 -36.38075 21.43680 1.000 23.89235 208 MET C N 1
ATOM 1315 C CA . MET A 1 208 ? -1.50341 -36.13810 20.17914 1.000 26.82667 208 MET C CA 1
ATOM 1316 C C . MET A 1 208 ? -1.49033 -37.38974 19.31553 1.000 30.47527 208 MET C C 1
ATOM 1317 O O . MET A 1 208 ? -1.84764 -37.35427 18.13224 1.000 25.30290 208 MET C O 1
ATOM 1322 N N . LEU A 1 209 ? -1.06948 -38.51273 19.89967 1.000 23.41547 209 LEU C N 1
ATOM 1323 C CA . LEU A 1 209 ? -0.90977 -39.73973 19.13130 1.000 27.16045 209 LEU C CA 1
ATOM 1324 C C . LEU A 1 209 ? -2.24568 -40.38033 18.77801 1.000 26.80153 209 LEU C C 1
ATOM 1325 O O . LEU A 1 209 ? -2.28475 -41.25547 17.90569 1.000 27.87643 209 LEU C O 1
ATOM 1330 N N . ASP A 1 210 ? -3.33559 -39.96664 19.43381 1.000 25.83269 210 ASP C N 1
ATOM 1331 C CA . ASP A 1 210 ? -4.66577 -40.38974 19.00586 1.000 27.61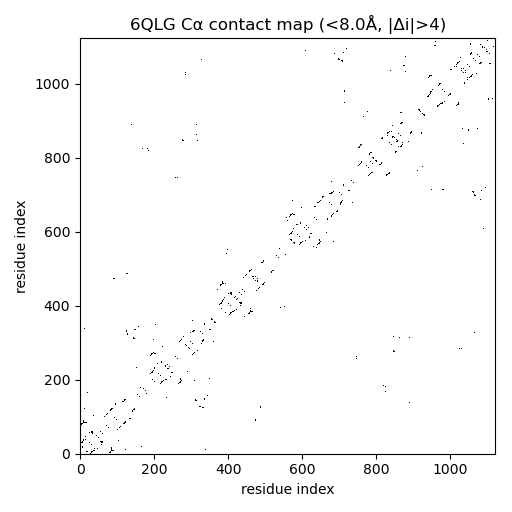914 210 ASP C CA 1
ATOM 1332 C C . ASP A 1 210 ? -4.93282 -40.00301 17.55760 1.000 27.62727 210 ASP C C 1
ATOM 1333 O O . ASP A 1 210 ? -5.65109 -40.71429 16.84660 1.000 25.96855 210 ASP C O 1
ATOM 1338 N N . LEU A 1 211 ? -4.36457 -38.88401 17.10344 1.000 25.81543 211 LEU C N 1
ATOM 1339 C CA . LEU A 1 211 ? -4.55996 -38.43286 15.73114 1.000 29.43979 211 LEU C CA 1
ATOM 1340 C C . LEU A 1 211 ? -3.85032 -39.31325 14.71246 1.000 26.97384 211 LEU C C 1
ATOM 1341 O O . LEU A 1 211 ? -4.11753 -39.18142 13.51398 1.000 29.19243 211 LEU C O 1
ATOM 1346 N N . PHE A 1 212 ? -2.95047 -40.19053 15.15219 1.000 29.94586 212 PHE C N 1
ATOM 1347 C CA . PHE A 1 212 ? -2.35001 -41.20111 14.29369 1.000 31.57374 212 PHE C CA 1
ATOM 1348 C C . PHE A 1 212 ? -2.94512 -42.58124 14.54021 1.000 31.85934 212 PHE C C 1
ATOM 1349 O O . PHE A 1 212 ? -2.36147 -43.58379 14.11328 1.000 34.40816 212 PHE C O 1
ATOM 1357 N N A ASP A 1 213 ? -4.08999 -42.64758 15.22563 0.627 32.40296 213 ASP C N 1
ATOM 1358 N N B ASP A 1 213 ? -4.09657 -42.64827 15.21358 0.373 32.42076 213 ASP C N 1
ATOM 1359 C CA A ASP A 1 213 ? -4.74211 -43.90951 15.57872 0.627 34.88769 213 ASP C CA 1
ATOM 1360 C CA B ASP A 1 213 ? -4.73849 -43.91182 15.58370 0.373 34.87692 213 ASP C CA 1
ATOM 1361 C C A ASP A 1 213 ? -3.81758 -44.79539 16.41118 0.627 35.88520 213 ASP C C 1
ATOM 1362 C C B ASP A 1 213 ? -3.78695 -44.79416 16.39183 0.373 35.86105 213 ASP C C 1
ATOM 1363 O O A ASP A 1 213 ? -3.71640 -46.00360 16.19059 0.627 35.39079 213 ASP C O 1
ATOM 1364 O O B ASP A 1 213 ? -3.63367 -45.98994 16.13456 0.373 35.40571 213 ASP C O 1
ATOM 1373 N N . LEU A 1 214 ? -3.13720 -44.18499 17.37846 1.000 35.03633 214 LEU C N 1
ATOM 1374 C CA . LEU A 1 214 ? -2.25010 -44.88649 18.29338 1.000 35.08660 214 LEU C CA 1
ATOM 1375 C C . LEU A 1 214 ? -2.73723 -44.67030 19.71765 1.000 39.91695 214 LEU C C 1
ATOM 1376 O O . LEU A 1 214 ? -3.19956 -43.57912 20.06674 1.000 35.09824 214 LEU C O 1
ATOM 1381 N N . ASP A 1 215 ? -2.63543 -45.71247 20.53627 1.000 38.72443 215 ASP C N 1
ATOM 1382 C CA . ASP A 1 215 ? -3.09989 -45.67747 21.92017 1.000 30.88543 215 ASP C CA 1
ATOM 1383 C C . ASP A 1 215 ? -1.90421 -45.93741 22.82842 1.000 40.29518 215 ASP C C 1
ATOM 1384 O O . ASP A 1 215 ? -1.46010 -47.08127 22.96880 1.000 37.89651 215 ASP C O 1
ATOM 1389 N N . THR A 1 216 ? -1.38351 -44.87368 23.44538 1.000 35.62620 216 THR C N 1
ATOM 1390 C CA . THR A 1 216 ? -0.32079 -45.04956 24.42750 1.000 38.47962 216 THR C CA 1
ATOM 1391 C C . THR A 1 216 ? -0.81427 -45.82183 25.64295 1.000 46.52838 216 THR C C 1
ATOM 1392 O O . THR A 1 216 ? -0.02054 -46.48230 26.32235 1.000 50.11876 216 THR C O 1
ATOM 1396 N N . GLY A 1 217 ? -2.11329 -45.74809 25.93407 1.000 42.56793 217 GLY C N 1
ATOM 1397 C CA . GLY A 1 217 ? -2.66390 -46.38401 27.11653 1.000 48.22767 217 GLY C CA 1
ATOM 1398 C C . GLY A 1 217 ? -2.07482 -45.89142 28.41643 1.000 48.67683 217 GLY C C 1
ATOM 1399 O O . GLY A 1 217 ? -2.23103 -46.54823 29.44844 1.000 54.11997 217 GLY C O 1
ATOM 1400 N N A ASP A 1 218 ? -1.39200 -44.74776 28.40448 0.463 48.64945 218 ASP C N 1
ATOM 1401 N N B ASP A 1 218 ? -1.41387 -44.73447 28.39195 0.537 48.64785 218 ASP C N 1
ATOM 1402 C CA A ASP A 1 218 ? -0.71643 -44.24232 29.59161 0.463 48.60500 218 ASP C CA 1
ATOM 1403 C CA B ASP A 1 218 ? -0.68388 -44.19185 29.52751 0.537 48.61338 218 ASP C CA 1
ATOM 1404 C C A ASP A 1 218 ? -1.41365 -43.02063 30.18026 0.463 49.59065 218 ASP C C 1
ATOM 1405 C C B ASP A 1 218 ? -1.43925 -43.07353 30.23443 0.537 49.59674 218 ASP C C 1
ATOM 1406 O O A ASP A 1 218 ? -0.79858 -42.26373 30.93835 0.463 46.73994 218 ASP C O 1
ATOM 1407 O O B ASP A 1 218 ? -0.88316 -42.43744 31.13545 0.537 46.88868 218 ASP C O 1
ATOM 1416 N N . PHE A 1 219 ? -2.68634 -42.81548 29.84725 1.000 48.23319 219 PHE C N 1
ATOM 1417 C CA . PHE A 1 219 ? -3.47474 -41.74908 30.44523 1.000 46.69197 219 PHE C CA 1
ATOM 1418 C C . PHE A 1 219 ? -4.91878 -42.21158 30.56348 1.000 42.52974 219 PHE C C 1
ATOM 1419 O O . PHE A 1 219 ? -5.34692 -43.15741 29.89753 1.000 45.03380 219 PHE C O 1
ATOM 1427 N N . GLU A 1 220 ? -5.66814 -41.52966 31.42430 1.000 44.82766 220 GLU C N 1
ATOM 1428 C CA . GLU A 1 220 ? -7.05542 -41.88235 31.69323 1.000 48.15909 220 GLU C CA 1
ATOM 1429 C C . GLU A 1 220 ? -7.96744 -41.13217 30.72931 1.000 51.67577 220 GLU C C 1
ATOM 1430 O O . GLU A 1 220 ? -8.02933 -39.89743 30.75660 1.000 45.70224 220 GLU C O 1
ATOM 1432 N N . ARG A 1 221 ? -8.66681 -41.87730 29.87862 1.000 50.81023 221 ARG C N 1
ATOM 1433 C CA . ARG A 1 221 ? -9.63573 -41.28492 28.97091 1.000 45.11383 221 ARG C CA 1
ATOM 1434 C C . ARG A 1 221 ? -10.91857 -40.94531 29.71890 1.000 48.68580 221 ARG C C 1
ATOM 1435 O O . ARG A 1 221 ? -11.26476 -41.57591 30.72190 1.000 46.74911 221 ARG C O 1
ATOM 1443 N N . TRP A 1 222 ? -11.62283 -39.93246 29.22203 1.000 45.41819 222 TRP C N 1
ATOM 1444 C CA . TRP A 1 222 ? -12.83151 -39.46619 29.88731 1.000 47.59501 222 TRP C CA 1
ATOM 1445 C C . TRP A 1 222 ? -13.94818 -40.49616 29.77326 1.000 47.62339 222 TRP C C 1
ATOM 1446 O O . TRP A 1 222 ? -14.18466 -41.06113 28.70084 1.000 47.12363 222 TRP C O 1
ATOM 1457 N N . ASN A 1 223 ? -14.64038 -40.73228 30.89033 1.000 49.14739 223 ASN C N 1
ATOM 1458 C CA . ASN A 1 223 ? -15.74623 -41.67973 30.93831 1.000 48.52551 223 ASN C CA 1
ATOM 1459 C C . ASN A 1 223 ? -16.87443 -41.16302 31.82665 1.000 53.04942 223 ASN C C 1
ATOM 1460 O O . ASN A 1 223 ? -17.64632 -41.95264 32.38193 1.000 56.68098 223 ASN C O 1
ATOM 1465 N N . GLY A 1 224 ? -16.98767 -39.84685 31.97047 1.000 52.62265 224 GLY C N 1
ATOM 1466 C CA . GLY A 1 224 ? -17.96341 -39.25293 32.86480 1.000 52.12667 224 GLY C CA 1
ATOM 1467 C C . GLY A 1 224 ? -17.34936 -38.87772 34.20015 1.000 51.88953 224 GLY C C 1
ATOM 1468 O O . GLY A 1 224 ? -16.17161 -39.12584 34.47856 1.000 51.65081 224 GLY C O 1
ATOM 1469 N N . TRP A 1 225 ? -18.17810 -38.25286 35.03606 1.000 56.31925 225 TRP C N 1
ATOM 1470 C CA . TRP A 1 225 ? -17.75644 -37.84403 36.37540 1.000 56.12984 225 TRP C CA 1
ATOM 1471 C C . TRP A 1 225 ? -17.19504 -39.03031 37.15932 1.000 56.76329 225 TRP C C 1
ATOM 1472 O O . TRP A 1 225 ? -15.99210 -39.11459 37.40816 1.000 61.94265 225 TRP C O 1
ATOM 1483 N N . ARG B 1 39 ? -13.37382 4.73215 42.00733 1.000 65.01779 39 ARG A N 1
ATOM 1484 C CA . ARG B 1 39 ? -12.10211 5.19304 41.46182 1.000 71.70722 39 ARG A CA 1
ATOM 1485 C C . ARG B 1 39 ? -11.19400 4.01587 41.11779 1.000 65.66648 39 ARG A C 1
ATOM 1486 O O . ARG B 1 39 ? -10.18885 4.17620 40.42381 1.000 61.92694 39 ARG A O 1
ATOM 1488 N N . ARG B 1 40 ? -11.55281 2.83300 41.60792 1.000 56.16051 40 ARG A N 1
ATOM 1489 C CA . ARG B 1 40 ? -10.77782 1.63512 41.32707 1.000 48.69161 40 ARG A CA 1
ATOM 1490 C C . ARG B 1 40 ? -11.11640 1.08599 39.94631 1.000 45.49118 40 ARG A C 1
ATOM 1491 O O . ARG B 1 40 ? -12.23495 1.23923 39.44675 1.000 44.92828 40 ARG A O 1
ATOM 1499 N N . ARG B 1 41 ? -10.13020 0.44126 39.33042 1.000 40.53851 41 ARG A N 1
ATOM 1500 C CA . ARG B 1 41 ? -10.35045 -0.21311 38.04969 1.000 44.31827 41 ARG A CA 1
ATOM 1501 C C . ARG B 1 41 ? -11.28619 -1.40435 38.21766 1.000 40.49130 41 ARG A C 1
ATOM 1502 O O . ARG B 1 41 ? -11.20033 -2.14910 39.19847 1.000 37.21137 41 ARG A O 1
ATOM 1510 N N . ARG B 1 42 ? -12.19182 -1.57425 37.25742 1.000 38.50266 42 ARG A N 1
ATOM 1511 C CA . ARG B 1 42 ? -13.15466 -2.66775 37.25644 1.000 33.06569 42 ARG A CA 1
ATOM 1512 C C . ARG B 1 42 ? -12.82389 -3.63527 36.12970 1.000 33.42005 42 ARG A C 1
ATOM 1513 O O . ARG B 1 42 ? -12.63078 -3.21579 34.98373 1.000 32.10037 42 ARG A O 1
ATOM 1521 N N . ILE B 1 43 ? -12.77248 -4.92513 36.45147 1.000 25.94309 43 ILE A N 1
ATOM 1522 C CA . ILE B 1 43 ? -12.55729 -5.97261 35.46158 1.000 26.45635 43 ILE A CA 1
ATOM 1523 C C . ILE B 1 43 ? -13.60368 -7.05645 35.67343 1.000 27.40342 43 ILE A C 1
ATOM 1524 O O . ILE B 1 43 ? -13.77487 -7.55071 36.79385 1.000 27.38381 43 ILE A O 1
ATOM 1529 N N . VAL B 1 44 ? -14.31067 -7.41088 34.60467 1.000 23.21717 44 VAL A N 1
ATOM 1530 C CA . VAL B 1 44 ? -15.26402 -8.51235 34.64937 1.000 21.36851 44 VAL A CA 1
ATOM 1531 C C . VAL B 1 44 ? -14.50942 -9.82017 34.46037 1.000 24.64201 44 VAL A C 1
ATOM 1532 O O . VAL B 1 44 ? -13.74430 -9.97706 33.50109 1.000 26.01213 44 VAL A O 1
ATOM 1536 N N . VAL B 1 45 ? -14.71573 -10.75838 35.37872 1.000 20.99824 45 VAL A N 1
ATOM 1537 C CA . VAL B 1 45 ? -14.10509 -12.08030 35.31787 1.000 20.97526 45 VAL A CA 1
ATOM 1538 C C . VAL B 1 45 ? -15.22032 -13.08406 35.06434 1.000 25.14612 45 VAL A C 1
ATOM 1539 O O . VAL B 1 45 ? -16.11180 -13.26242 35.90309 1.000 24.53079 45 VAL A O 1
ATOM 1543 N N . ALA B 1 46 ? -15.17843 -13.74047 33.91004 1.000 20.31692 46 ALA A N 1
ATOM 1544 C CA . ALA B 1 46 ? -16.17282 -14.73568 33.53898 1.000 19.54376 46 ALA A CA 1
ATOM 1545 C C . ALA B 1 46 ? -15.51543 -16.10597 33.47328 1.000 22.62820 46 ALA A C 1
ATOM 1546 O O . ALA B 1 46 ? -14.45003 -16.26130 32.86663 1.000 22.92878 46 ALA A O 1
ATOM 1548 N N . MET B 1 47 ? -16.14503 -17.09080 34.10443 1.000 21.06016 47 MET A N 1
ATOM 1549 C CA . MET B 1 47 ? -15.68636 -18.47018 34.06573 1.000 19.40891 47 MET A CA 1
ATOM 1550 C C . MET B 1 47 ? -16.71251 -19.31697 33.32676 1.000 19.60718 47 MET A C 1
ATOM 1551 O O . MET B 1 47 ? -17.91895 -19.18474 33.55663 1.000 20.98324 47 MET A O 1
ATOM 1556 N N . THR B 1 48 ? -16.22966 -20.17357 32.43087 1.000 19.06764 48 THR A N 1
ATOM 1557 C CA . THR B 1 48 ? -17.06990 -21.07280 31.65404 1.000 22.45359 48 THR A CA 1
ATOM 1558 C C . THR B 1 48 ? -16.62145 -22.51275 31.87345 1.000 22.54681 48 THR A C 1
ATOM 1559 O O . THR B 1 48 ? -15.59645 -22.78404 32.50447 1.000 24.00849 48 THR A O 1
ATOM 1563 N N . GLY B 1 49 ? -17.40158 -23.44005 31.32394 1.000 23.54279 49 GLY A N 1
ATOM 1564 C CA . GLY B 1 49 ? -17.20784 -24.85478 31.57606 1.000 23.58169 49 GLY A CA 1
ATOM 1565 C C . GLY B 1 49 ? -16.11078 -25.53042 30.77668 1.000 27.11907 49 GLY A C 1
ATOM 1566 O O . GLY B 1 49 ? -16.23732 -26.70429 30.41748 1.000 30.19842 49 GLY A O 1
ATOM 1567 N N . ALA B 1 50 ? -15.03425 -24.81200 30.48219 1.000 20.98562 50 ALA A N 1
ATOM 1568 C CA . ALA B 1 50 ? -13.83360 -25.44257 29.95847 1.000 25.06815 50 ALA A CA 1
ATOM 1569 C C . ALA B 1 50 ? -12.96438 -25.90288 31.12029 1.000 25.55450 50 ALA A C 1
ATOM 1570 O O . ALA B 1 50 ? -12.97586 -25.30388 32.19901 1.000 27.51406 50 ALA A O 1
ATOM 1572 N N . THR B 1 51 ? -12.22059 -26.98452 30.90198 1.000 25.87935 51 THR A N 1
ATOM 1573 C CA . THR B 1 51 ? -11.30968 -27.44979 31.93765 1.000 25.26392 51 THR A CA 1
ATOM 1574 C C . THR B 1 51 ? -10.24648 -26.38844 32.20026 1.000 28.97124 51 THR A C 1
ATOM 1575 O O . THR B 1 51 ? -9.79755 -25.69159 31.28534 1.000 26.34553 51 THR A O 1
ATOM 1579 N N . GLY B 1 52 ? -9.87835 -26.23502 33.46898 1.000 25.20419 52 GLY A N 1
ATOM 1580 C CA . GLY B 1 52 ? -8.96078 -25.18384 33.86131 1.000 21.74152 52 GLY A CA 1
ATOM 1581 C C . GLY B 1 52 ? -9.58927 -24.15978 34.78408 1.000 22.15997 52 GLY A C 1
ATOM 1582 O O . GLY B 1 52 ? -9.27081 -22.96939 34.70875 1.000 23.32312 52 GLY A O 1
ATOM 1583 N N . ALA B 1 53 ? -10.48846 -24.61375 35.66243 1.000 22.23323 53 ALA A N 1
ATOM 1584 C CA . ALA B 1 53 ? -11.15357 -23.69744 36.58379 1.000 22.08777 53 ALA A CA 1
ATOM 1585 C C . ALA B 1 53 ? -10.15815 -22.97477 37.48284 1.000 23.68611 53 ALA A C 1
ATOM 1586 O O . ALA B 1 53 ? -10.39256 -21.82119 37.86159 1.000 22.32866 53 ALA A O 1
ATOM 1588 N N . MET B 1 54 ? -9.04169 -23.62695 37.82557 1.000 23.41685 54 MET A N 1
ATOM 1589 C CA . MET B 1 54 ? -8.03734 -22.98794 38.67317 1.000 23.97374 54 MET A CA 1
ATOM 1590 C C . MET B 1 54 ? -7.45186 -21.74154 38.02103 1.000 27.92745 54 MET A C 1
ATOM 1591 O O . MET B 1 54 ? -6.99693 -20.83193 38.72476 1.000 27.55206 54 MET A O 1
ATOM 1596 N N . LEU B 1 55 ? -7.45298 -21.67596 36.68592 1.000 23.76479 55 LEU A N 1
ATOM 1597 C CA . LEU B 1 55 ? -6.99100 -20.46635 36.01094 1.000 24.63488 55 LEU A CA 1
ATOM 1598 C C . LEU B 1 55 ? -7.84939 -19.26513 36.38945 1.000 21.94784 55 LEU A C 1
ATOM 1599 O O . LEU B 1 55 ? -7.32462 -18.18274 36.67715 1.000 23.96754 55 LEU A O 1
ATOM 1604 N N . GLY B 1 56 ? -9.17259 -19.43728 36.40191 1.000 21.45433 56 GLY A N 1
ATOM 1605 C CA . GLY B 1 56 ? -10.04479 -18.33535 36.77549 1.000 23.63047 56 GLY A CA 1
ATOM 1606 C C . GLY B 1 56 ? -9.96357 -18.00044 38.25301 1.000 24.29891 56 GLY A C 1
ATOM 1607 O O . GLY B 1 56 ? -10.02451 -16.82874 38.63788 1.000 21.03547 56 GLY A O 1
ATOM 1608 N N . ILE B 1 57 ? -9.82690 -19.02192 39.10123 1.000 21.21997 57 ILE A N 1
ATOM 1609 C CA . ILE B 1 57 ? -9.69368 -18.78218 40.53552 1.000 25.18783 57 ILE A CA 1
ATOM 1610 C C . ILE B 1 57 ? -8.44238 -17.96227 40.82336 1.000 24.60591 57 ILE A C 1
ATOM 1611 O O . ILE B 1 57 ? -8.47455 -17.00364 41.60554 1.000 24.21647 57 ILE A O 1
ATOM 1616 N N . LYS B 1 58 ? -7.32521 -18.30919 40.18081 1.000 22.25173 58 LYS A N 1
ATOM 1617 C CA . LYS B 1 58 ? -6.08467 -17.58473 40.43329 1.000 23.95300 58 LYS A CA 1
ATOM 1618 C C . LYS B 1 58 ? -6.11082 -16.18511 39.83249 1.000 29.03179 58 LYS A C 1
ATOM 1619 O O . LYS B 1 58 ? -5.41473 -15.29072 40.32612 1.000 25.23405 58 LYS A O 1
ATOM 1625 N N . VAL B 1 59 ? -6.89913 -15.97027 38.77635 1.000 21.86939 59 VAL A N 1
ATOM 1626 C CA . VAL B 1 59 ? -7.05794 -14.61845 38.25033 1.000 22.30899 59 VAL A CA 1
ATOM 1627 C C . VAL B 1 59 ? -7.78080 -13.73856 39.26426 1.000 24.91738 59 VAL A C 1
ATOM 1628 O O . VAL B 1 59 ? -7.39005 -12.58845 39.49962 1.000 23.96936 59 VAL A O 1
ATOM 1632 N N . LEU B 1 60 ? -8.83809 -14.26664 39.88769 1.000 21.80261 60 LEU A N 1
ATOM 1633 C CA . LEU B 1 60 ? -9.56497 -13.50086 40.89609 1.000 27.44171 60 LEU A CA 1
ATOM 1634 C C . LEU B 1 60 ? -8.66679 -13.15020 42.07729 1.000 26.50522 60 LEU A C 1
ATOM 1635 O O . LEU B 1 60 ? -8.72331 -12.03090 42.60040 1.000 28.44476 60 LEU A O 1
ATOM 1640 N N . ILE B 1 61 ? -7.82806 -14.09485 42.50720 1.000 27.59620 61 ILE A N 1
ATOM 1641 C CA . ILE B 1 61 ? -6.92203 -13.83974 43.62294 1.000 30.18098 61 ILE A CA 1
ATOM 1642 C C . ILE B 1 61 ? -5.88498 -12.79125 43.24097 1.000 32.28864 61 ILE A C 1
ATOM 1643 O O . ILE B 1 61 ? -5.57756 -11.88641 44.02692 1.000 32.31275 61 ILE A O 1
ATOM 1648 N N . ALA B 1 62 ? -5.33957 -12.88649 42.02544 1.000 27.80684 62 ALA A N 1
ATOM 1649 C CA . ALA B 1 62 ? -4.30809 -11.94688 41.59741 1.000 26.50191 62 ALA A CA 1
ATOM 1650 C C . ALA B 1 62 ? -4.86719 -10.53857 41.43471 1.000 28.53499 62 ALA A C 1
ATOM 1651 O O . ALA B 1 62 ? -4.19485 -9.55625 41.77094 1.000 32.56193 62 ALA A O 1
ATOM 1653 N N . LEU B 1 63 ? -6.09229 -10.41688 40.91754 1.000 24.72965 63 LEU A N 1
ATOM 1654 C CA . LEU B 1 63 ? -6.68265 -9.09401 40.73486 1.000 28.88896 63 LEU A CA 1
ATOM 1655 C C . LEU B 1 63 ? -7.03834 -8.45740 42.07264 1.000 28.62878 63 LEU A C 1
ATOM 1656 O O . LEU B 1 63 ? -6.91054 -7.23851 42.23898 1.000 26.80348 63 LEU A O 1
ATOM 1661 N N . ARG B 1 64 ? -7.50421 -9.26086 43.03156 1.000 26.25131 64 ARG A N 1
ATOM 1662 C CA . ARG B 1 64 ? -7.74218 -8.74382 44.37627 1.000 34.98261 64 ARG A CA 1
ATOM 1663 C C . ARG B 1 64 ? -6.45452 -8.19427 44.97700 1.000 31.98638 64 ARG A C 1
ATOM 1664 O O . ARG B 1 64 ? -6.44337 -7.11231 45.57538 1.000 37.04498 64 ARG A O 1
ATOM 1672 N N . ARG B 1 65 ? -5.35144 -8.92796 44.80680 1.000 35.38306 65 ARG A N 1
ATOM 1673 C CA . ARG B 1 65 ? -4.04959 -8.46163 45.27281 1.000 37.96955 65 ARG A CA 1
ATOM 1674 C C . ARG B 1 65 ? -3.67346 -7.12157 44.65159 1.000 42.23173 65 ARG A C 1
ATOM 1675 O O . ARG B 1 65 ? -2.97465 -6.31996 45.28201 1.000 38.74725 65 ARG A O 1
ATOM 1683 N N . LEU B 1 66 ? -4.12856 -6.85826 43.42720 1.000 36.66163 66 LEU A N 1
ATOM 1684 C CA . LEU B 1 66 ? -3.79224 -5.64036 42.70241 1.000 30.56138 66 LEU A CA 1
ATOM 1685 C C . LEU B 1 66 ? -4.81187 -4.52449 42.90227 1.000 33.96110 66 LEU A C 1
ATOM 1686 O O . LEU B 1 66 ? -4.77147 -3.53091 42.16819 1.000 36.01943 66 LEU A O 1
ATOM 1691 N N . ASN B 1 67 ? -5.72086 -4.66896 43.86966 1.000 35.47294 67 ASN A N 1
ATOM 1692 C CA . ASN B 1 67 ? -6.73168 -3.65201 44.17329 1.000 37.59836 67 ASN A CA 1
ATOM 1693 C C . ASN B 1 67 ? -7.61825 -3.35498 42.96422 1.000 38.79085 67 ASN A C 1
ATOM 1694 O O . ASN B 1 67 ? -7.98790 -2.20702 42.70731 1.000 36.45757 67 ASN A O 1
ATOM 1699 N N . VAL B 1 68 ? -7.96697 -4.39761 42.21646 1.000 34.37401 68 VAL A N 1
ATOM 1700 C CA . VAL B 1 68 ? -8.89820 -4.29098 41.09959 1.000 32.99412 68 VAL A CA 1
ATOM 1701 C C . VAL B 1 68 ? -10.26807 -4.75503 41.57338 1.000 27.56717 68 VAL A C 1
ATOM 1702 O O . VAL B 1 68 ? -10.39143 -5.82090 42.18896 1.000 32.59840 68 VAL A O 1
ATOM 1706 N N . GLU B 1 69 ? -11.29538 -3.95358 41.30107 1.000 29.53042 69 GLU A N 1
ATOM 1707 C CA . GLU B 1 69 ? -12.66726 -4.32537 41.63258 1.000 30.75772 69 GLU A CA 1
ATOM 1708 C C . GLU B 1 69 ? -13.15223 -5.35407 40.61689 1.000 31.97424 69 GLU A C 1
ATOM 1709 O O . GLU B 1 69 ? -13.30816 -5.04100 39.43262 1.000 31.14379 69 GLU A O 1
ATOM 1715 N N . THR B 1 70 ? -13.39048 -6.58112 41.07216 1.000 29.24550 70 THR A N 1
ATOM 1716 C CA . THR B 1 70 ? -13.73522 -7.68478 40.18658 1.000 29.44383 70 THR A CA 1
ATOM 1717 C C . THR B 1 70 ? -15.23407 -7.95571 40.21198 1.000 32.46792 70 THR A C 1
ATOM 1718 O O . THR B 1 70 ? -15.86914 -7.92187 41.27115 1.000 25.44926 70 THR A O 1
ATOM 1722 N N . HIS B 1 71 ? -15.79035 -8.22881 39.03375 1.000 23.41107 71 HIS A N 1
ATOM 1723 C CA . HIS B 1 71 ? -17.19183 -8.60136 38.87091 1.000 25.29198 71 HIS A CA 1
ATOM 1724 C C . HIS B 1 71 ? -17.22796 -9.99457 38.25756 1.000 26.27337 71 HIS A C 1
ATOM 1725 O O . HIS B 1 71 ? -16.87108 -10.17179 37.08801 1.000 24.98842 71 HIS A O 1
ATOM 1732 N N . LEU B 1 72 ? -17.65223 -10.97939 39.04317 1.000 26.38616 72 LEU A N 1
ATOM 1733 C CA . LEU B 1 72 ? -17.57552 -12.38039 38.65262 1.000 25.55199 72 LEU A CA 1
ATOM 1734 C C . LEU B 1 72 ? -18.90867 -12.85764 38.09267 1.000 26.07690 72 LEU A C 1
ATOM 1735 O O . LEU B 1 72 ? -19.96775 -12.57404 38.66310 1.000 23.89270 72 LEU A O 1
ATOM 1740 N N . VAL B 1 73 ? -18.84815 -13.57335 36.97174 1.000 26.22176 73 VAL A N 1
ATOM 1741 C CA . VAL B 1 73 ? -19.97514 -14.32974 36.43978 1.000 21.96430 73 VAL A CA 1
ATOM 1742 C C . VAL B 1 73 ? -19.48460 -15.74188 36.15578 1.000 22.40028 73 VAL A C 1
ATOM 1743 O O . VAL B 1 73 ? -18.42371 -15.92290 35.54786 1.000 21.51741 73 VAL A O 1
ATOM 1747 N N . MET B 1 74 ? -20.24236 -16.73700 36.60680 1.000 21.43729 74 MET A N 1
ATOM 1748 C CA . MET B 1 74 ? -19.90859 -18.13918 36.40020 1.000 25.28286 74 MET A CA 1
ATOM 1749 C C . MET B 1 74 ? -21.04566 -18.81651 35.65291 1.000 22.56636 74 MET A C 1
ATOM 1750 O O . MET B 1 74 ? -22.21601 -18.64363 36.00974 1.000 24.44228 74 MET A O 1
ATOM 1755 N N . SER B 1 75 ? -20.70308 -19.59124 34.62851 1.000 20.87918 75 SER A N 1
ATOM 1756 C CA . SER B 1 75 ? -21.71866 -20.35182 33.92237 1.000 23.52476 75 SER A CA 1
ATOM 1757 C C . SER B 1 75 ? -22.08233 -21.60312 34.71708 1.000 25.43152 75 SER A C 1
ATOM 1758 O O . SER B 1 75 ? -21.42142 -21.96899 35.69222 1.000 25.96042 75 SER A O 1
ATOM 1761 N N . LYS B 1 76 ? -23.15956 -22.26031 34.28334 1.000 24.96593 76 LYS A N 1
ATOM 1762 C CA . LYS B 1 76 ? -23.59840 -23.49198 34.93090 1.000 28.92027 76 LYS A CA 1
ATOM 1763 C C . LYS B 1 76 ? -22.49021 -24.53777 34.93518 1.000 28.27071 76 LYS A C 1
ATOM 1764 O O . LYS B 1 76 ? -22.20393 -25.15512 35.96773 1.000 25.81991 76 LYS A O 1
ATOM 1770 N N . TRP B 1 77 ? -21.84316 -24.74282 33.78955 1.000 24.41738 77 TRP A N 1
ATOM 1771 C CA . TRP B 1 77 ? -20.82616 -25.78099 33.70392 1.000 22.72798 77 TRP A CA 1
ATOM 1772 C C . TRP B 1 77 ? -19.49138 -25.34201 34.28495 1.000 22.07195 77 TRP A C 1
ATOM 1773 O O . TRP B 1 77 ? -18.66166 -26.19864 34.60982 1.000 24.45421 77 TRP A O 1
ATOM 1784 N N . ALA B 1 78 ? -19.27293 -24.03579 34.44475 1.000 21.17713 78 ALA A N 1
ATOM 1785 C CA . ALA B 1 78 ? -18.12215 -23.58256 35.21695 1.000 23.27288 78 ALA A CA 1
ATOM 1786 C C . ALA B 1 78 ? -18.23531 -24.02893 36.66913 1.000 25.87444 78 ALA A C 1
ATOM 1787 O O . ALA B 1 78 ? -17.24648 -24.45818 37.27470 1.000 23.24182 78 ALA A O 1
ATOM 1789 N N . GLU B 1 79 ? -19.43765 -23.93841 37.24346 1.000 24.95205 79 GLU A N 1
ATOM 1790 C CA . GLU B 1 79 ? -19.63647 -24.39491 38.61543 1.000 28.31175 79 GLU A CA 1
ATOM 1791 C C . GLU B 1 79 ? -19.38077 -25.89116 38.73677 1.000 28.03465 79 GLU A C 1
ATOM 1792 O O . GLU B 1 79 ? -18.77061 -26.34644 39.71077 1.000 25.44816 79 GLU A O 1
ATOM 1798 N N . ALA B 1 80 ? -19.82704 -26.67115 37.74777 1.000 24.10616 80 ALA A N 1
ATOM 1799 C CA . ALA B 1 80 ? -19.56057 -28.10517 37.76439 1.000 27.65349 80 ALA A CA 1
ATOM 1800 C C . ALA B 1 80 ? -18.06728 -28.38731 37.66477 1.000 32.01591 80 ALA A C 1
ATOM 1801 O O . ALA B 1 80 ? -17.54655 -29.27342 38.35269 1.000 28.74724 80 ALA A O 1
ATOM 1803 N N . THR B 1 81 ? -17.36103 -27.63666 36.81614 1.000 26.00584 81 THR A N 1
ATOM 1804 C CA . THR B 1 81 ? -15.93059 -27.86028 36.63691 1.000 25.69695 81 THR A CA 1
ATOM 1805 C C . THR B 1 81 ? -15.15064 -27.46720 37.88642 1.000 28.33734 81 THR A C 1
ATOM 1806 O O . THR B 1 81 ? -14.20470 -28.16162 38.27814 1.000 26.30338 81 THR A O 1
ATOM 1810 N N . ILE B 1 82 ? -15.53877 -26.36148 38.52784 1.000 21.90831 82 ILE A N 1
ATOM 1811 C CA . ILE B 1 82 ? -14.90827 -25.95639 39.78399 1.000 26.21727 82 ILE A CA 1
ATOM 1812 C C . ILE B 1 82 ? -15.00428 -27.07849 40.81055 1.000 27.39629 82 ILE A C 1
ATOM 1813 O O . ILE B 1 82 ? -14.01191 -27.45492 41.44591 1.000 27.75206 82 ILE A O 1
ATOM 1818 N N . LYS B 1 83 ? -16.20839 -27.63067 40.98124 1.000 27.08193 83 LYS A N 1
ATOM 1819 C CA . LYS B 1 83 ? -16.41603 -28.69312 41.96063 1.000 29.53436 83 LYS A CA 1
ATOM 1820 C C . LYS B 1 83 ? -15.56789 -29.91805 41.64772 1.000 30.05787 83 LYS A C 1
ATOM 1821 O O . LYS B 1 83 ? -15.01548 -30.54763 42.55632 1.000 28.77014 83 LYS A O 1
ATOM 1827 N N . TYR B 1 84 ? -15.45766 -30.27548 40.36717 1.000 32.90744 84 TYR A N 1
ATOM 1828 C CA . TYR B 1 84 ? -14.80864 -31.52906 39.99918 1.000 30.63300 84 TYR A CA 1
ATOM 1829 C C . TYR B 1 84 ? -13.28960 -31.41295 39.99174 1.000 31.42017 84 TYR A C 1
ATOM 1830 O O . TYR B 1 84 ? -12.59302 -32.35865 40.37551 1.000 32.94870 84 TYR A O 1
ATOM 1839 N N . GLU B 1 85 ? -12.75907 -30.27130 39.55498 1.000 31.37323 85 GLU A N 1
ATOM 1840 C CA . GLU B 1 85 ? -11.33000 -30.12917 39.31231 1.000 31.56360 85 GLU A CA 1
ATOM 1841 C C . GLU B 1 85 ? -10.56713 -29.52703 40.47739 1.000 27.99995 85 GLU A C 1
ATOM 1842 O O . GLU B 1 85 ? -9.34118 -29.66873 40.53092 1.000 30.87666 85 GLU A O 1
ATOM 1848 N N . THR B 1 86 ? -11.24848 -28.83733 41.38463 1.000 28.77567 86 THR A N 1
ATOM 1849 C CA . THR B 1 86 ? -10.59906 -28.09386 42.44957 1.000 29.88325 86 THR A CA 1
ATOM 1850 C C . THR B 1 86 ? -11.18312 -28.50977 43.79115 1.000 32.62481 86 THR A C 1
ATOM 1851 O O . THR B 1 86 ? -12.18869 -29.22160 43.86786 1.000 30.51659 86 THR A O 1
ATOM 1855 N N . ASP B 1 87 ? -10.53170 -28.05594 44.85719 1.000 31.96425 87 ASP A N 1
ATOM 1856 C CA . ASP B 1 87 ? -11.06333 -28.19181 46.20458 1.000 38.86776 87 ASP A CA 1
ATOM 1857 C C . ASP B 1 87 ? -11.97849 -27.03695 46.57854 1.000 42.16447 87 ASP A C 1
ATOM 1858 O O . ASP B 1 87 ? -12.47636 -26.99470 47.70857 1.000 37.39134 87 ASP A O 1
ATOM 1863 N N . TYR B 1 88 ? -12.20489 -26.10509 45.65828 1.000 36.24021 88 TYR A N 1
ATOM 1864 C CA . TYR B 1 88 ? -13.10874 -24.99502 45.89762 1.000 31.75761 88 TYR A CA 1
ATOM 1865 C C . TYR B 1 88 ? -14.54811 -25.40566 45.61975 1.000 35.61843 88 TYR A C 1
ATOM 1866 O O . TYR B 1 88 ? -14.82666 -26.23833 44.75138 1.000 33.02464 88 TYR A O 1
ATOM 1875 N N . HIS B 1 89 ? -15.44496 -24.82702 46.36402 1.000 32.14508 89 HIS A N 1
ATOM 1876 C CA . HIS B 1 89 ? -16.86036 -24.79974 46.05277 1.000 35.50950 89 HIS A CA 1
ATOM 1877 C C . HIS B 1 89 ? -17.20569 -23.45828 45.41821 1.000 28.58615 89 HIS A C 1
ATOM 1878 O O . HIS B 1 89 ? -16.55575 -22.45067 45.71166 1.000 29.77275 89 HIS A O 1
ATOM 1885 N N . PRO B 1 90 ? -18.18976 -23.40377 44.51617 1.000 31.39228 90 PRO A N 1
ATOM 1886 C CA . PRO B 1 90 ? -18.53728 -22.11318 43.89581 1.000 31.94477 90 PRO A CA 1
ATOM 1887 C C . PRO B 1 90 ? -18.76178 -20.98311 44.89039 1.000 31.53697 90 PRO A C 1
ATOM 1888 O O . PRO B 1 90 ? -18.43937 -19.82875 44.57950 1.000 27.55281 90 PRO A O 1
ATOM 1892 N N . SER B 1 91 ? -19.28866 -21.27448 46.08357 1.000 30.45827 91 SER A N 1
ATOM 1893 C CA . SER B 1 91 ? -19.42583 -20.22768 47.09216 1.000 30.74839 91 SER A CA 1
ATOM 1894 C C . SER B 1 91 ? -18.06664 -19.70469 47.54067 1.000 24.47490 91 SER A C 1
ATOM 1895 O O . SER B 1 91 ? -17.92941 -18.51239 47.83641 1.000 28.19815 91 SER A O 1
ATOM 1898 N N . ASN B 1 92 ? -17.05306 -20.57499 47.59583 1.000 29.20680 92 ASN A N 1
ATOM 1899 C CA . ASN B 1 92 ? -15.70193 -20.11773 47.91096 1.000 27.68952 92 ASN A CA 1
ATOM 1900 C C . ASN B 1 92 ? -15.16713 -19.19607 46.82303 1.000 28.68190 92 ASN A C 1
ATOM 1901 O O . ASN B 1 92 ? -14.48896 -18.20402 47.11546 1.000 30.18362 92 ASN A O 1
ATOM 1906 N N . VAL B 1 93 ? -15.45211 -19.51647 45.55869 1.000 25.68776 93 VAL A N 1
ATOM 1907 C CA . VAL B 1 93 ? -14.97650 -18.68859 44.45491 1.000 25.44376 93 VAL A CA 1
ATOM 1908 C C . VAL B 1 93 ? -15.67967 -17.33830 44.46034 1.000 24.58132 93 VAL A C 1
ATOM 1909 O O . VAL B 1 93 ? -15.05833 -16.29916 44.20923 1.000 24.74897 93 VAL A O 1
ATOM 1913 N N . ARG B 1 94 ? -16.98361 -17.32874 44.75098 1.000 24.38126 94 ARG A N 1
ATOM 1914 C CA . ARG B 1 94 ? -17.72173 -16.07061 44.79046 1.000 26.83407 94 ARG A CA 1
ATOM 1915 C C . ARG B 1 94 ? -17.18703 -15.13925 45.86876 1.000 29.17218 94 ARG A C 1
ATOM 1916 O O . ARG B 1 94 ? -17.22703 -13.91411 45.70534 1.000 30.92177 94 ARG A O 1
ATOM 1924 N N . ALA B 1 95 ? -16.67725 -15.69575 46.97055 1.000 26.82870 95 ALA A N 1
ATOM 1925 C CA . ALA B 1 95 ? -16.10320 -14.86770 48.02337 1.000 29.81750 95 ALA A CA 1
ATOM 1926 C C . ALA B 1 95 ? -14.80523 -14.20134 47.58863 1.000 35.03491 95 ALA A C 1
ATOM 1927 O O . ALA B 1 95 ? -14.39530 -13.21357 48.20684 1.000 32.23327 95 ALA A O 1
ATOM 1929 N N . LEU B 1 96 ? -14.15357 -14.71278 46.54133 1.000 29.61685 96 LEU A N 1
ATOM 1930 C CA . LEU B 1 96 ? -12.93990 -14.09407 46.02386 1.000 29.79735 96 LEU A CA 1
ATOM 1931 C C . LEU B 1 96 ? -13.21345 -12.82862 45.22459 1.000 31.61110 96 LEU A C 1
ATOM 1932 O O . LEU B 1 96 ? -12.27015 -12.08558 44.93280 1.000 30.05530 96 LEU A O 1
ATOM 1937 N N . ALA B 1 97 ? -14.46450 -12.56758 44.86169 1.000 28.73763 97 ALA A N 1
ATOM 1938 C CA . ALA B 1 97 ? -14.81325 -11.43972 44.01368 1.000 29.65525 97 ALA A CA 1
ATOM 1939 C C . ALA B 1 97 ? -15.51152 -10.35635 44.82256 1.000 29.04935 97 ALA A C 1
ATOM 1940 O O . ALA B 1 97 ? -16.15203 -10.63023 45.84142 1.000 31.38560 97 ALA A O 1
ATOM 1942 N N . ASP B 1 98 ? -15.38061 -9.11541 44.35145 1.000 28.64840 98 ASP A N 1
ATOM 1943 C CA . ASP B 1 98 ? -16.08075 -8.00807 44.99161 1.000 29.72194 98 ASP A CA 1
ATOM 1944 C C . ASP B 1 98 ? -17.57339 -8.05883 44.69562 1.000 33.57988 98 ASP A C 1
ATOM 1945 O O . ASP B 1 98 ? -18.39570 -7.74863 45.56540 1.000 35.16516 98 ASP A O 1
ATOM 1950 N N . TYR B 1 99 ? -17.94163 -8.45238 43.47780 1.000 28.03531 99 TYR A N 1
ATOM 1951 C CA . TYR B 1 99 ? -19.33570 -8.52441 43.06954 1.000 27.35810 99 TYR A CA 1
ATOM 1952 C C . TYR B 1 99 ? -19.54733 -9.76590 42.21760 1.000 29.33987 99 TYR A C 1
ATOM 1953 O O . TYR B 1 99 ? -18.66477 -10.17567 41.45908 1.000 29.27774 99 TYR A O 1
ATOM 1962 N N . VAL B 1 100 ? -20.72653 -10.36666 42.36117 1.000 26.27995 100 VAL A N 1
ATOM 1963 C CA . VAL B 1 100 ? -21.10604 -11.56797 41.62839 1.000 24.01704 100 VAL A CA 1
ATOM 1964 C C . VAL B 1 100 ? -22.46908 -11.32692 40.99852 1.000 29.02578 100 VAL A C 1
ATOM 1965 O O . VAL B 1 100 ? -23.38660 -10.83673 41.66563 1.000 26.40631 100 VAL A O 1
ATOM 1969 N N . HIS B 1 101 ? -22.60188 -11.66948 39.72002 1.000 26.92747 101 HIS A N 1
ATOM 1970 C CA . HIS B 1 101 ? -23.84243 -11.47989 38.98475 1.000 24.84098 101 HIS A CA 1
ATOM 1971 C C . HIS B 1 101 ? -24.33423 -12.81442 38.44314 1.000 26.30783 101 HIS A C 1
ATOM 1972 O O . HIS B 1 101 ? -23.53614 -13.66417 38.03466 1.000 25.87844 101 HIS A O 1
ATOM 1979 N N . ASN B 1 102 ? -25.65369 -12.98814 38.44976 1.000 24.12252 102 ASN A N 1
ATOM 1980 C CA . ASN B 1 102 ? -26.26684 -14.22856 37.99397 1.000 24.14167 102 ASN A CA 1
ATOM 1981 C C . ASN B 1 102 ? -26.13038 -14.35889 36.47967 1.000 24.57329 102 ASN A C 1
ATOM 1982 O O . ASN B 1 102 ? -26.35775 -13.39626 35.74114 1.000 26.09483 102 ASN A O 1
ATOM 1987 N N . ILE B 1 103 ? -25.76871 -15.56175 36.02082 1.000 24.34113 103 ILE A N 1
ATOM 1988 C CA . ILE B 1 103 ? -25.57020 -15.81059 34.59341 1.000 23.77577 103 ILE A CA 1
ATOM 1989 C C . ILE B 1 103 ? -26.83969 -15.52591 33.79623 1.000 26.40346 103 ILE A C 1
ATOM 1990 O O . ILE B 1 103 ? -26.77213 -15.15251 32.61737 1.000 24.16885 103 ILE A O 1
ATOM 1995 N N . ASN B 1 104 ? -28.00813 -15.68101 34.41481 1.000 22.23777 104 ASN A N 1
ATOM 1996 C CA . ASN B 1 104 ? -29.27897 -15.46079 33.73637 1.000 29.86224 104 ASN A CA 1
ATOM 1997 C C . ASN B 1 104 ? -29.77559 -14.02505 33.84662 1.000 26.91236 104 ASN A C 1
ATOM 1998 O O . ASN B 1 104 ? -30.82071 -13.70273 33.27290 1.000 31.75881 104 ASN A O 1
ATOM 2003 N N . ASP B 1 105 ? -29.05952 -13.15802 34.55932 1.000 25.04680 105 ASP A N 1
ATOM 2004 C CA . ASP B 1 105 ? -29.54657 -11.81196 34.86190 1.000 28.38932 105 ASP A CA 1
ATOM 2005 C C . ASP B 1 105 ? -29.06137 -10.85175 33.78285 1.000 29.75685 105 ASP A C 1
ATOM 2006 O O . ASP B 1 105 ? -28.01136 -10.21971 33.90517 1.000 29.06138 105 ASP A O 1
ATOM 2011 N N . MET B 1 106 ? -29.85332 -10.72311 32.71807 1.000 30.45625 106 MET A N 1
ATOM 2012 C CA . MET B 1 106 ? -29.53101 -9.80381 31.63319 1.000 29.84085 106 MET A CA 1
ATOM 2013 C C . MET B 1 106 ? -29.73402 -8.34138 32.01050 1.000 36.37765 106 MET A C 1
ATOM 2014 O O . MET B 1 106 ? -29.42720 -7.46493 31.19459 1.000 35.54967 106 MET A O 1
ATOM 2019 N N . ALA B 1 107 ? -30.24459 -8.05533 33.20736 1.000 30.60693 107 ALA A N 1
ATOM 2020 C CA . ALA B 1 107 ? -30.36987 -6.69320 33.70470 1.000 35.04204 107 ALA A CA 1
ATOM 2021 C C . ALA B 1 107 ? -29.27058 -6.33446 34.69537 1.000 35.27673 107 ALA A C 1
ATOM 2022 O O . ALA B 1 107 ? -29.35068 -5.28617 35.34387 1.000 33.35687 107 ALA A O 1
ATOM 2024 N N . ALA B 1 108 ? -28.25482 -7.18348 34.83056 1.000 32.23333 108 ALA A N 1
ATOM 2025 C CA . ALA B 1 108 ? -27.13839 -6.88641 35.71061 1.000 29.22531 108 ALA A CA 1
ATOM 2026 C C . ALA B 1 108 ? -26.40229 -5.63906 35.22023 1.000 35.96100 108 ALA A C 1
ATOM 2027 O O . ALA B 1 108 ? -26.44724 -5.31184 34.02975 1.000 29.69398 108 ALA A O 1
ATOM 2029 N N . PRO B 1 109 ? -25.72261 -4.91819 36.12041 1.000 32.66770 109 PRO A N 1
ATOM 2030 C CA . PRO B 1 109 ? -25.06317 -3.66747 35.70187 1.000 34.80911 109 PRO A CA 1
ATOM 2031 C C . PRO B 1 109 ? -24.06547 -3.84060 34.56847 1.000 33.69282 109 PRO A C 1
ATOM 2032 O O . PRO B 1 109 ? -24.00242 -2.98506 33.67790 1.000 38.35805 109 PRO A O 1
ATOM 2036 N N . VAL B 1 110 ? -23.29351 -4.93110 34.56205 1.000 28.39799 110 VAL A N 1
ATOM 2037 C CA . VAL B 1 110 ? -22.24817 -5.11251 33.55830 1.000 30.90394 110 VAL A CA 1
ATOM 2038 C C . VAL B 1 110 ? -22.79009 -5.36492 32.15909 1.000 30.76817 110 VAL A C 1
ATOM 2039 O O . VAL B 1 110 ? -22.02099 -5.32595 31.19133 1.000 33.09716 110 VAL A O 1
ATOM 2043 N N A SER B 1 111 ? -24.09544 -5.61528 32.03193 0.184 31.21303 111 SER A N 1
ATOM 2044 N N B SER B 1 111 ? -24.08646 -5.62230 32.01397 0.816 31.17373 111 SER A N 1
ATOM 2045 C CA A SER B 1 111 ? -24.71953 -5.90610 30.74722 0.184 30.75185 111 SER A CA 1
ATOM 2046 C CA B SER B 1 111 ? -24.63839 -5.91856 30.69830 0.816 30.67809 111 SER A CA 1
ATOM 2047 C C A SER B 1 111 ? -24.87131 -4.67582 29.86331 0.184 34.96398 111 SER A C 1
ATOM 2048 C C B SER B 1 111 ? -24.92927 -4.67127 29.87310 0.816 35.13976 111 SER A C 1
ATOM 2049 O O A SER B 1 111 ? -25.17242 -4.82512 28.67441 0.184 32.21633 111 SER A O 1
ATOM 2050 O O B SER B 1 111 ? -25.39111 -4.80168 28.73426 0.816 31.53570 111 SER A O 1
ATOM 2055 N N . SER B 1 112 ? -24.67542 -3.47805 30.40453 1.000 32.94545 112 SER A N 1
ATOM 2056 C CA . SER B 1 112 ? -24.90736 -2.23478 29.68326 1.000 38.40435 112 SER A CA 1
ATOM 2057 C C . SER B 1 112 ? -23.58846 -1.54349 29.36661 1.000 36.21818 112 SER A C 1
ATOM 2058 O O . SER B 1 112 ? -22.67494 -1.51303 30.19780 1.000 31.62786 112 SER A O 1
ATOM 2061 N N . GLY B 1 113 ? -23.49915 -0.98476 28.15751 1.000 34.75380 113 GLY A N 1
ATOM 2062 C CA . GLY B 1 113 ? -22.33437 -0.20486 27.78061 1.000 33.53842 113 GLY A CA 1
ATOM 2063 C C . GLY B 1 113 ? -22.16940 1.06403 28.58605 1.000 35.31666 113 GLY A C 1
ATOM 2064 O O . GLY B 1 113 ? -21.05444 1.58675 28.68332 1.000 37.52077 113 GLY A O 1
ATOM 2065 N N . SER B 1 114 ? -23.25791 1.57336 29.16809 1.000 35.01321 114 SER A N 1
ATOM 2066 C CA . SER B 1 114 ? -23.17065 2.73174 30.04765 1.000 40.52253 114 SER A CA 1
ATOM 2067 C C . SER B 1 114 ? -22.43083 2.41909 31.34137 1.000 41.65228 114 SER A C 1
ATOM 2068 O O . SER B 1 114 ? -22.00709 3.34726 32.03791 1.000 47.04172 114 SER A O 1
ATOM 2071 N N . PHE B 1 115 ? -22.26560 1.14125 31.67474 1.000 42.44456 115 PHE A N 1
ATOM 2072 C CA . PHE B 1 115 ? -21.55783 0.74823 32.88514 1.000 41.44999 115 PHE A CA 1
ATOM 2073 C C . PHE B 1 115 ? -20.05422 0.88252 32.67884 1.000 47.11808 115 PHE A C 1
ATOM 2074 O O . PHE B 1 115 ? -19.49582 0.32816 31.72684 1.000 44.22813 115 PHE A O 1
ATOM 2082 N N . ARG B 1 116 ? -19.40068 1.61454 33.57682 1.000 47.18673 116 ARG A N 1
ATOM 2083 C CA . ARG B 1 116 ? -17.97015 1.85707 33.45023 1.000 47.19525 116 ARG A CA 1
ATOM 2084 C C . ARG B 1 116 ? -17.18508 0.60177 33.81302 1.000 50.53020 116 ARG A C 1
ATOM 2085 O O . ARG B 1 116 ? -17.43015 -0.01888 34.85238 1.000 48.47903 116 ARG A O 1
ATOM 2093 N N . ALA B 1 117 ? -16.24820 0.22417 32.94408 1.000 45.96284 117 ALA A N 1
ATOM 2094 C CA . ALA B 1 117 ? -15.40261 -0.94230 33.15896 1.000 42.53618 117 ALA A CA 1
ATOM 2095 C C . ALA B 1 117 ? -14.20030 -0.84851 32.23207 1.000 41.69427 117 ALA A C 1
ATOM 2096 O O . ALA B 1 117 ? -14.27986 -0.25847 31.15145 1.000 45.46379 117 ALA A O 1
ATOM 2098 N N . ASP B 1 118 ? -13.08623 -1.43925 32.66434 1.000 33.69578 118 ASP A N 1
ATOM 2099 C CA . ASP B 1 118 ? -11.84363 -1.37543 31.90675 1.000 40.27309 118 ASP A CA 1
ATOM 2100 C C . ASP B 1 118 ? -11.58371 -2.60578 31.05112 1.000 42.06975 118 ASP A C 1
ATOM 2101 O O . ASP B 1 118 ? -10.69709 -2.56147 30.19207 1.000 43.60682 118 ASP A O 1
ATOM 2106 N N . GLY B 1 119 ? -12.31234 -3.68959 31.25689 1.000 28.55109 119 GLY A N 1
ATOM 2107 C CA . GLY B 1 119 ? -12.11538 -4.86267 30.43436 1.000 28.99237 119 GLY A CA 1
ATOM 2108 C C . GLY B 1 119 ? -12.77649 -6.08413 31.03128 1.000 25.95325 119 GLY A C 1
ATOM 2109 O O . GLY B 1 119 ? -13.40814 -6.03670 32.08759 1.000 30.61456 119 GLY A O 1
ATOM 2110 N N . MET B 1 120 ? -12.60008 -7.19329 30.32078 1.000 24.89780 120 MET A N 1
ATOM 2111 C CA . MET B 1 120 ? -13.23454 -8.45331 30.66449 1.000 21.82265 120 MET A CA 1
ATOM 2112 C C . MET B 1 120 ? -12.31089 -9.58375 30.24666 1.000 22.77182 120 MET A C 1
ATOM 2113 O O . MET B 1 120 ? -11.68792 -9.52049 29.18305 1.000 24.24960 120 MET A O 1
ATOM 2118 N N . ILE B 1 121 ? -12.21425 -10.60826 31.08925 1.000 21.67996 121 ILE A N 1
ATOM 2119 C CA . ILE B 1 121 ? -11.46003 -11.81021 30.76239 1.000 19.93787 121 ILE A CA 1
ATOM 2120 C C . ILE B 1 121 ? -12.35167 -13.01975 31.00582 1.000 19.37914 121 ILE A C 1
ATOM 2121 O O . ILE B 1 121 ? -12.94888 -13.15438 32.07991 1.000 21.13879 121 ILE A O 1
ATOM 2126 N N . VAL B 1 122 ? -12.46584 -13.87740 29.99692 1.000 18.55180 122 VAL A N 1
ATOM 2127 C CA . VAL B 1 122 ? -13.18676 -15.13983 30.10236 1.000 17.27098 122 VAL A CA 1
ATOM 2128 C C . VAL B 1 122 ? -12.14219 -16.22695 30.31337 1.000 19.89886 122 VAL A C 1
ATOM 2129 O O . VAL B 1 122 ? -11.37245 -16.54774 29.40101 1.000 19.16549 122 VAL A O 1
ATOM 2133 N N . VAL B 1 123 ? -12.10135 -16.78883 31.51746 1.000 18.34286 123 VAL A N 1
ATOM 2134 C CA . VAL B 1 123 ? -11.01769 -17.69055 31.89965 1.000 16.52311 123 VAL A CA 1
ATOM 2135 C C . VAL B 1 123 ? -11.54238 -18.77597 32.83537 1.000 22.06252 123 VAL A C 1
ATOM 2136 O O . VAL B 1 123 ? -12.00564 -18.47214 33.94426 1.000 19.89905 123 VAL A O 1
ATOM 2140 N N . PRO B 1 124 ? -11.52754 -20.05134 32.42153 1.000 22.56745 124 PRO A N 1
ATOM 2141 C CA . PRO B 1 124 ? -11.18530 -20.45227 31.05390 1.000 20.15770 124 PRO A CA 1
ATOM 2142 C C . PRO B 1 124 ? -12.37064 -20.22762 30.12148 1.000 22.52712 124 PRO A C 1
ATOM 2143 O O . PRO B 1 124 ? -13.49327 -20.06863 30.60623 1.000 16.36785 124 PRO A O 1
ATOM 2147 N N . CYS B 1 125 ? -12.13121 -20.20216 28.81396 1.000 20.56763 125 CYS A N 1
ATOM 2148 C CA . CYS B 1 125 ? -13.17494 -19.93034 27.83487 1.000 18.26754 125 CYS A CA 1
ATOM 2149 C C . CYS B 1 125 ? -13.41997 -21.18007 27.00091 1.000 21.22203 125 CYS A C 1
ATOM 2150 O O . CYS B 1 125 ? -12.51602 -21.65493 26.30364 1.000 19.15866 125 CYS A O 1
ATOM 2153 N N . SER B 1 126 ? -14.64030 -21.70360 27.07180 1.000 17.30307 126 SER A N 1
ATOM 2154 C CA . SER B 1 126 ? -15.00992 -22.86152 26.27696 1.000 19.83231 126 SER A CA 1
ATOM 2155 C C . SER B 1 126 ? -15.20155 -22.46983 24.81425 1.000 20.98451 126 SER A C 1
ATOM 2156 O O . SER B 1 126 ? -15.33133 -21.29139 24.46636 1.000 15.72751 126 SER A O 1
ATOM 2159 N N . MET B 1 127 ? -15.22000 -23.48856 23.94946 1.000 18.14476 127 MET A N 1
ATOM 2160 C CA . MET B 1 127 ? -15.51460 -23.25176 22.54081 1.000 20.18537 127 MET A CA 1
ATOM 2161 C C . MET B 1 127 ? -16.94389 -22.76885 22.34905 1.000 20.32125 127 MET A C 1
ATOM 2162 O O . MET B 1 127 ? -17.21088 -21.96056 21.45278 1.000 18.97867 127 MET A O 1
ATOM 2167 N N . LYS B 1 128 ? -17.86953 -23.24656 23.18398 1.000 21.39566 128 LYS A N 1
ATOM 2168 C CA . LYS B 1 128 ? -19.25488 -22.79440 23.10789 1.000 19.84680 128 LYS A CA 1
ATOM 2169 C C . LYS B 1 128 ? -19.35701 -21.29268 23.35245 1.000 22.82145 128 LYS A C 1
ATOM 2170 O O . LYS B 1 128 ? -20.02641 -20.57355 22.60231 1.000 18.90468 128 LYS A O 1
ATOM 2176 N N . THR B 1 129 ? -18.70418 -20.80020 24.40805 1.000 18.71563 129 THR A N 1
ATOM 2177 C CA . THR B 1 129 ? -18.77772 -19.37450 24.71573 1.000 17.46895 129 THR A CA 1
ATOM 2178 C C . THR B 1 129 ? -17.99430 -18.54904 23.69918 1.000 19.38412 129 THR A C 1
ATOM 2179 O O . THR B 1 129 ? -18.42488 -17.45320 23.31708 1.000 18.35555 129 THR A O 1
ATOM 2183 N N . LEU B 1 130 ? -16.85012 -19.06312 23.23696 1.000 20.28840 130 LEU A N 1
ATOM 2184 C CA . LEU B 1 130 ? -16.15476 -18.42922 22.11947 1.000 17.25458 130 LEU A CA 1
ATOM 2185 C C . LEU B 1 130 ? -17.07344 -18.29050 20.90996 1.000 19.69318 130 LEU A C 1
ATOM 2186 O O . LEU B 1 130 ? -17.07037 -17.25892 20.22690 1.000 17.26437 130 LEU A O 1
ATOM 2191 N N . ALA B 1 131 ? -17.88109 -19.31729 20.64066 1.000 16.91323 131 ALA A N 1
ATOM 2192 C CA . ALA B 1 131 ? -18.78239 -19.27070 19.49438 1.000 18.94994 131 ALA A CA 1
ATOM 2193 C C . ALA B 1 131 ? -19.94077 -18.31152 19.73071 1.000 19.75718 131 ALA A C 1
ATOM 2194 O O . ALA B 1 131 ? -20.38205 -17.62443 18.80127 1.000 17.25758 131 ALA A O 1
ATOM 2196 N N . ALA B 1 132 ? -20.46132 -18.26722 20.96036 1.000 16.12201 132 ALA A N 1
ATOM 2197 C CA . ALA B 1 132 ? -21.50602 -17.30175 21.28359 1.000 19.47656 132 ALA A CA 1
ATOM 2198 C C . ALA B 1 132 ? -21.02608 -15.87681 21.04271 1.000 19.99899 132 ALA A C 1
ATOM 2199 O O . ALA B 1 132 ? -21.75737 -15.05140 20.48162 1.000 22.06973 132 ALA A O 1
ATOM 2201 N N . ILE B 1 133 ? -19.79151 -15.57446 21.44741 1.000 19.40204 133 ILE A N 1
ATOM 2202 C CA . ILE B 1 133 ? -19.25631 -14.22948 21.26527 1.000 18.74590 133 ILE A CA 1
ATOM 2203 C C . ILE B 1 133 ? -18.98994 -13.95247 19.79011 1.000 20.68862 133 ILE A C 1
ATOM 2204 O O . ILE B 1 133 ? -19.30456 -12.86899 19.28189 1.000 17.25047 133 ILE A O 1
ATOM 2209 N N . HIS B 1 134 ? -18.41261 -14.92381 19.07873 1.000 18.72816 134 HIS A N 1
ATOM 2210 C CA . HIS B 1 134 ? -18.14532 -14.74333 17.65500 1.000 19.80693 134 HIS A CA 1
ATOM 2211 C C . HIS B 1 134 ? -19.43842 -14.56576 16.86654 1.000 20.95561 134 HIS A C 1
ATOM 2212 O O . HIS B 1 134 ? -19.54594 -13.67028 16.02125 1.000 18.63426 134 HIS A O 1
ATOM 2219 N N . SER B 1 135 ? -20.43267 -15.41895 17.12450 1.000 21.68914 135 SER A N 1
ATOM 2220 C CA . SER B 1 135 ? -21.67879 -15.34298 16.36869 1.000 18.17418 135 SER A CA 1
ATOM 2221 C C . SER B 1 135 ? -22.49061 -14.11102 16.74162 1.000 21.37066 135 SER A C 1
ATOM 2222 O O . SER B 1 135 ? -23.23779 -13.58630 15.90735 1.000 20.93229 135 SER A O 1
ATOM 2225 N N . GLY B 1 136 ? -22.35408 -13.63476 17.97596 1.000 19.26990 136 GLY A N 1
ATOM 2226 C CA . GLY B 1 136 ? -23.19350 -12.57763 18.49217 1.000 20.16487 136 GLY A CA 1
ATOM 2227 C C . GLY B 1 136 ? -24.41186 -13.05279 19.25362 1.000 18.36242 136 GLY A C 1
ATOM 2228 O O . GLY B 1 136 ? -25.18406 -12.21614 19.73900 1.000 18.61796 136 GLY A O 1
ATOM 2229 N N . PHE B 1 137 ? -24.62504 -14.36585 19.34994 1.000 16.24552 137 PHE A N 1
ATOM 2230 C CA . PHE B 1 137 ? -25.75934 -14.93525 20.07710 1.000 22.96591 137 PHE A CA 1
ATOM 2231 C C . PHE B 1 137 ? -25.49702 -14.75355 21.57012 1.000 20.50942 137 PHE A C 1
ATOM 2232 O O . PHE B 1 137 ? -25.00799 -15.64513 22.26733 1.000 24.77973 137 PHE A O 1
ATOM 2240 N N A CYS B 1 138 ? -25.83395 -13.56434 22.06544 0.489 21.16741 138 CYS A N 1
ATOM 2241 N N B CYS B 1 138 ? -25.83440 -13.56454 22.06572 0.511 20.72590 138 CYS A N 1
ATOM 2242 C CA A CYS B 1 138 ? -25.52235 -13.17128 23.43911 0.489 22.96330 138 CYS A CA 1
ATOM 2243 C CA B CYS B 1 138 ? -25.52189 -13.17139 23.43923 0.511 22.46947 138 CYS A CA 1
ATOM 2244 C C A CYS B 1 138 ? -26.74631 -13.37749 24.33088 0.489 22.81571 138 CYS A C 1
ATOM 2245 C C B CYS B 1 138 ? -26.74518 -13.37741 24.33203 0.511 23.06453 138 CYS A C 1
ATOM 2246 O O A CYS B 1 138 ? -27.42195 -12.43690 24.74943 0.489 24.56214 138 CYS A O 1
ATOM 2247 O O B CYS B 1 138 ? -27.41909 -12.43655 24.75261 0.511 24.57115 138 CYS A O 1
ATOM 2252 N N . ASP B 1 139 ? -27.01509 -14.64756 24.63165 1.000 23.87240 139 ASP A N 1
ATOM 2253 C CA . ASP B 1 139 ? -28.20841 -15.03198 25.37490 1.000 25.78605 139 ASP A CA 1
ATOM 2254 C C . ASP B 1 139 ? -27.94695 -15.33828 26.85022 1.000 27.04003 139 ASP A C 1
ATOM 2255 O O . ASP B 1 139 ? -28.86456 -15.78824 27.54259 1.000 25.71879 139 ASP A O 1
ATOM 2260 N N . ASP B 1 140 ? -26.73126 -15.10903 27.34988 1.000 26.62551 140 ASP A N 1
ATOM 2261 C CA . ASP B 1 140 ? -26.48484 -15.12066 28.78825 1.000 21.19275 140 ASP A CA 1
ATOM 2262 C C . ASP B 1 140 ? -25.58997 -13.93995 29.14017 1.000 23.73754 140 ASP A C 1
ATOM 2263 O O . ASP B 1 140 ? -25.11812 -13.20855 28.26518 1.000 25.85940 140 ASP A O 1
ATOM 2268 N N . LEU B 1 141 ? -25.35938 -13.75311 30.44296 1.000 20.22716 141 LEU A N 1
ATOM 2269 C CA . LEU B 1 141 ? -24.66995 -12.54810 30.89320 1.000 22.36418 141 LEU A CA 1
ATOM 2270 C C . LEU B 1 141 ? -23.20915 -12.52635 30.46284 1.000 18.05607 141 LEU A C 1
ATOM 2271 O O . LEU B 1 141 ? -22.65813 -11.44789 30.21746 1.000 23.18259 141 LEU A O 1
ATOM 2276 N N . ILE B 1 142 ? -22.56447 -13.69059 30.36990 1.000 19.50452 142 ILE A N 1
ATOM 2277 C CA . ILE B 1 142 ? -21.16776 -13.72703 29.94429 1.000 17.43472 142 ILE A CA 1
ATOM 2278 C C . ILE B 1 142 ? -21.03964 -13.26440 28.49689 1.000 19.88891 142 ILE A C 1
ATOM 2279 O O . ILE B 1 142 ? -20.22953 -12.38657 28.17801 1.000 20.50001 142 ILE A O 1
ATOM 2284 N N . SER B 1 143 ? -21.84885 -13.83338 27.60100 1.000 17.96635 143 SER A N 1
ATOM 2285 C CA . SER B 1 143 ? -21.72400 -13.49063 26.18734 1.000 21.13313 143 SER A CA 1
ATOM 2286 C C . SER B 1 143 ? -22.22382 -12.07625 25.91045 1.000 18.82621 143 SER A C 1
ATOM 2287 O O . SER B 1 143 ? -21.65383 -11.36676 25.07393 1.000 21.01729 143 SER A O 1
ATOM 2290 N N . ARG B 1 144 ? -23.27459 -11.64020 26.61156 1.000 21.09024 144 ARG A N 1
ATOM 2291 C CA . ARG B 1 144 ? -23.76622 -10.27748 26.42357 1.000 22.77517 144 ARG A CA 1
ATOM 2292 C C . ARG B 1 144 ? -22.74219 -9.24931 26.88351 1.000 22.57198 144 ARG A C 1
ATOM 2293 O O . ARG B 1 144 ? -22.50145 -8.25309 26.19236 1.000 21.31634 144 ARG A O 1
ATOM 2301 N N . THR B 1 145 ? -22.12835 -9.47022 28.04851 1.000 21.89335 145 THR A N 1
ATOM 2302 C CA . THR B 1 145 ? -21.13667 -8.51901 28.53978 1.000 20.18992 145 THR A CA 1
ATOM 2303 C C . THR B 1 145 ? -19.92986 -8.45615 27.61003 1.000 19.54856 145 THR A C 1
ATOM 2304 O O . THR B 1 145 ? -19.40349 -7.37088 27.33869 1.000 20.42130 145 THR A O 1
ATOM 2308 N N . ALA B 1 146 ? -19.48518 -9.60800 27.09964 1.000 18.38790 146 ALA A N 1
ATOM 2309 C CA . ALA B 1 146 ? -18.41190 -9.60597 26.10957 1.000 20.06523 146 ALA A CA 1
ATOM 2310 C C . ALA B 1 146 ? -18.83579 -8.87301 24.84324 1.000 22.16099 146 ALA A C 1
ATOM 2311 O O . ALA B 1 146 ? -18.06070 -8.08987 24.28014 1.000 20.14671 146 ALA A O 1
ATOM 2313 N N . ASP B 1 147 ? -20.06361 -9.12325 24.37824 1.000 21.85467 147 ASP A N 1
ATOM 2314 C CA . ASP B 1 147 ? -20.59712 -8.39595 23.22968 1.000 20.64901 147 ASP A CA 1
ATOM 2315 C C . ASP B 1 147 ? -20.56504 -6.89196 23.47432 1.000 24.85322 147 ASP A C 1
ATOM 2316 O O . ASP B 1 147 ? -20.26319 -6.10933 22.56454 1.000 23.68470 147 ASP A O 1
ATOM 2321 N N . VAL B 1 148 ? -20.85505 -6.47385 24.70781 1.000 21.97379 148 VAL A N 1
ATOM 2322 C CA . VAL B 1 148 ? -20.82962 -5.05603 25.05061 1.000 22.54217 148 VAL A CA 1
ATOM 2323 C C . VAL B 1 148 ? -19.39675 -4.53280 25.09058 1.000 22.59191 148 VAL A C 1
ATOM 2324 O O . VAL B 1 148 ? -19.11566 -3.42614 24.61427 1.000 24.33534 148 VAL A O 1
ATOM 2328 N N . MET B 1 149 ? -18.46942 -5.31273 25.65801 1.000 18.16412 149 MET A N 1
ATOM 2329 C CA . MET B 1 149 ? -17.06531 -4.90461 25.66981 1.000 21.56784 149 MET A CA 1
ATOM 2330 C C . MET B 1 149 ? -16.55099 -4.64829 24.25728 1.000 25.55532 149 MET A C 1
ATOM 2331 O O . MET B 1 149 ? -15.82339 -3.67622 24.01865 1.000 22.14350 149 MET A O 1
ATOM 2336 N N . LEU B 1 150 ? -16.91843 -5.51080 23.30708 1.000 20.15136 150 LEU A N 1
ATOM 2337 C CA . LEU B 1 150 ? -16.45826 -5.33496 21.93338 1.000 22.24742 150 LEU A CA 1
ATOM 2338 C C . LEU B 1 150 ? -17.02888 -4.06432 21.31518 1.000 19.57795 150 LEU A C 1
ATOM 2339 O O . LEU B 1 150 ? -16.30993 -3.32349 20.63566 1.000 25.62267 150 LEU A O 1
ATOM 2344 N N . LYS B 1 151 ? -18.31438 -3.78559 21.54680 1.000 18.94735 151 LYS A N 1
ATOM 2345 C CA . LYS B 1 151 ? -18.91852 -2.60700 20.93384 1.000 23.53399 151 LYS A CA 1
ATOM 2346 C C . LYS B 1 151 ? -18.41058 -1.31718 21.56838 1.000 25.30566 151 LYS A C 1
ATOM 2347 O O . LYS B 1 151 ? -18.31758 -0.29133 20.88505 1.000 27.49126 151 LYS A O 1
ATOM 2353 N N . GLU B 1 152 ? -18.05919 -1.34741 22.85304 1.000 24.12669 152 GLU A N 1
ATOM 2354 C CA . GLU B 1 152 ? -17.48360 -0.18760 23.52163 1.000 24.72311 152 GLU A CA 1
ATOM 2355 C C . GLU B 1 152 ? -15.97261 -0.10041 23.35313 1.000 26.06532 152 GLU A C 1
ATOM 2356 O O . GLU B 1 152 ? -15.35502 0.81094 23.91283 1.000 27.73187 152 GLU A O 1
ATOM 2362 N N . ARG B 1 153 ? -15.37124 -1.02603 22.60145 1.000 25.77619 153 ARG A N 1
ATOM 2363 C CA . ARG B 1 153 ? -13.93270 -1.02677 22.32483 1.000 22.76336 153 ARG A CA 1
ATOM 2364 C C . ARG B 1 153 ? -13.11424 -1.16095 23.60810 1.000 28.36135 153 ARG A C 1
ATOM 2365 O O . ARG B 1 153 ? -12.09069 -0.49786 23.78642 1.000 28.41382 153 ARG A O 1
ATOM 2373 N N . ARG B 1 154 ? -13.56748 -2.02773 24.50846 1.000 25.78614 154 ARG A N 1
ATOM 2374 C CA . ARG B 1 154 ? -12.83484 -2.35215 25.72251 1.000 26.16128 154 ARG A CA 1
ATOM 2375 C C . ARG B 1 154 ? -12.09844 -3.67655 25.55052 1.000 29.32673 154 ARG A C 1
ATOM 2376 O O . ARG B 1 154 ? -12.49274 -4.52835 24.74937 1.000 27.61044 154 ARG A O 1
ATOM 2384 N N . ARG B 1 155 ? -11.01828 -3.83801 26.31208 1.000 22.67851 155 ARG A N 1
ATOM 2385 C CA . ARG B 1 155 ? -10.16803 -5.01524 26.18255 1.000 28.42828 155 ARG A CA 1
ATOM 2386 C C . ARG B 1 155 ? -10.91978 -6.26944 26.61822 1.000 26.02590 155 ARG A C 1
ATOM 2387 O O . ARG B 1 155 ? -11.47772 -6.32484 27.71795 1.000 26.62348 155 ARG A O 1
ATOM 2395 N N . LEU B 1 156 ? -10.94545 -7.27321 25.74292 1.000 23.92915 156 LEU A N 1
ATOM 2396 C CA . LEU B 1 156 ? -11.61714 -8.54061 26.00692 1.000 21.88026 156 LEU A CA 1
ATOM 2397 C C . LEU B 1 156 ? -10.63880 -9.67036 25.73000 1.000 25.08253 156 LEU A C 1
ATOM 2398 O O . LEU B 1 156 ? -10.17263 -9.82490 24.59611 1.000 23.38886 156 LEU A O 1
ATOM 2403 N N . VAL B 1 157 ? -10.33355 -10.45859 26.75753 1.000 20.19328 157 VAL A N 1
ATOM 2404 C CA . VAL B 1 157 ? -9.38262 -11.56015 26.65973 1.000 21.05438 157 VAL A CA 1
ATOM 2405 C C . VAL B 1 157 ? -10.13946 -12.86825 26.83656 1.000 22.69883 157 VAL A C 1
ATOM 2406 O O . VAL B 1 157 ? -10.84317 -13.05676 27.83627 1.000 22.15724 157 VAL A O 1
ATOM 2410 N N . LEU B 1 158 ? -9.99374 -13.76876 25.86927 1.000 23.51837 158 LEU A N 1
ATOM 2411 C CA . LEU B 1 158 ? -10.63159 -15.07954 25.90066 1.000 20.19932 158 LEU A CA 1
ATOM 2412 C C . LEU B 1 158 ? -9.54691 -16.13418 26.07583 1.000 21.48182 158 LEU A C 1
ATOM 2413 O O . LEU B 1 158 ? -8.76749 -16.38932 25.15129 1.000 19.78440 158 LEU A O 1
ATOM 2418 N N . VAL B 1 159 ? -9.49817 -16.74729 27.25718 1.000 15.44672 159 VAL A N 1
ATOM 2419 C CA . VAL B 1 159 ? -8.57706 -17.85157 27.50317 1.000 15.53349 159 VAL A CA 1
ATOM 2420 C C . VAL B 1 159 ? -9.19455 -19.11856 26.92299 1.000 20.97346 159 VAL A C 1
ATOM 2421 O O . VAL B 1 159 ? -9.64376 -20.00532 27.65953 1.000 18.63463 159 VAL A O 1
ATOM 2425 N N . ALA B 1 160 ? -9.22549 -19.20312 25.59249 1.000 18.43084 160 ALA A N 1
ATOM 2426 C CA . ALA B 1 160 ? -9.93504 -20.27023 24.89440 1.000 20.36378 160 ALA A CA 1
ATOM 2427 C C . ALA B 1 160 ? -9.14339 -21.56799 24.98475 1.000 21.54588 160 ALA A C 1
ATOM 2428 O O . ALA B 1 160 ? -8.02444 -21.65565 24.46990 1.000 24.65754 160 ALA A O 1
ATOM 2430 N N . ARG B 1 161 ? -9.72480 -22.57904 25.62161 1.000 19.39614 161 ARG A N 1
ATOM 2431 C CA . ARG B 1 161 ? -9.03476 -23.83550 25.88995 1.000 21.43233 161 ARG A CA 1
ATOM 2432 C C . ARG B 1 161 ? -9.72643 -24.95980 25.12895 1.000 21.39423 161 ARG A C 1
ATOM 2433 O O . ARG B 1 161 ? -10.89271 -25.27331 25.39352 1.000 20.08752 161 ARG A O 1
ATOM 2441 N N . GLU B 1 162 ? -8.99189 -25.57574 24.20517 1.000 20.23862 162 GLU A N 1
ATOM 2442 C CA . GLU B 1 162 ? -9.45833 -26.69575 23.40102 1.000 18.98973 162 GLU A CA 1
ATOM 2443 C C . GLU B 1 162 ? -8.27867 -27.23335 22.61384 1.000 20.39617 162 GLU A C 1
ATOM 2444 O O . GLU B 1 162 ? -7.42459 -26.46059 22.16706 1.000 20.71622 162 GLU A O 1
ATOM 2450 N N . THR B 1 163 ? -8.23547 -28.55832 22.45624 1.000 19.91189 163 THR A N 1
ATOM 2451 C CA . THR B 1 163 ? -7.21853 -29.18307 21.62971 1.000 19.47286 163 THR A CA 1
ATOM 2452 C C . THR B 1 163 ? -7.66051 -30.58416 21.25250 1.000 20.19778 163 THR A C 1
ATOM 2453 O O . THR B 1 163 ? -8.25622 -31.27987 22.08725 1.000 24.44672 163 THR A O 1
ATOM 2457 N N . PRO B 1 164 ? -7.44695 -31.01196 20.00281 1.000 20.75076 164 PRO A N 1
ATOM 2458 C CA . PRO B 1 164 ? -6.96457 -30.13832 18.92894 1.000 20.10131 164 PRO A CA 1
ATOM 2459 C C . PRO B 1 164 ? -8.06517 -29.19562 18.44475 1.000 23.37338 164 PRO A C 1
ATOM 2460 O O . PRO B 1 164 ? -9.19180 -29.27608 18.93804 1.000 22.04773 164 PRO A O 1
ATOM 2464 N N . LEU B 1 165 ? -7.74033 -28.31297 17.50718 1.000 20.83035 165 LEU A N 1
ATOM 2465 C CA . LEU B 1 165 ? -8.67903 -27.31251 17.02271 1.000 20.55147 165 LEU A CA 1
ATOM 2466 C C . LEU B 1 165 ? -9.18764 -27.69760 15.64154 1.000 21.05131 165 LEU A C 1
ATOM 2467 O O . LEU B 1 165 ? -8.42038 -28.15528 14.78954 1.000 21.59143 165 LEU A O 1
ATOM 2472 N N . SER B 1 166 ? -10.48921 -27.52971 15.43668 1.000 19.61765 166 SER A N 1
ATOM 2473 C CA . SER B 1 166 ? -11.09831 -27.69786 14.12903 1.000 20.06316 166 SER A CA 1
ATOM 2474 C C . SER B 1 166 ? -11.08871 -26.37001 13.38009 1.000 15.51293 166 SER A C 1
ATOM 2475 O O . SER B 1 166 ? -10.71865 -25.32431 13.91830 1.000 17.00629 166 SER A O 1
ATOM 2478 N N . GLU B 1 167 ? -11.51286 -26.41934 12.11599 1.000 18.85801 167 GLU A N 1
ATOM 2479 C CA . GLU B 1 167 ? -11.62007 -25.19155 11.33713 1.000 17.97894 167 GLU A CA 1
ATOM 2480 C C . GLU B 1 167 ? -12.70222 -24.27575 11.89857 1.000 18.31405 167 GLU A C 1
ATOM 2481 O O . GLU B 1 167 ? -12.60844 -23.05027 11.75959 1.000 18.74196 167 GLU A O 1
ATOM 2487 N N . ILE B 1 168 ? -13.71861 -24.84873 12.55150 1.000 19.45212 168 ILE A N 1
ATOM 2488 C CA . ILE B 1 168 ? -14.73349 -24.04205 13.22814 1.000 16.17689 168 ILE A CA 1
ATOM 2489 C C . ILE B 1 168 ? -14.09672 -23.20177 14.32880 1.000 16.60693 168 ILE A C 1
ATOM 2490 O O . ILE B 1 168 ? -14.27561 -21.97890 14.38391 1.000 19.04558 168 ILE A O 1
ATOM 2495 N N . HIS B 1 169 ? -13.35489 -23.85306 15.23076 1.000 14.88956 169 HIS A N 1
ATOM 2496 C CA . HIS B 1 169 ? -12.69739 -23.14399 16.32655 1.000 17.41195 169 HIS A CA 1
ATOM 2497 C C . HIS B 1 169 ? -11.78025 -22.04666 15.80332 1.000 17.28098 169 HIS A C 1
ATOM 2498 O O . HIS B 1 169 ? -11.80347 -20.91204 16.29482 1.000 18.49653 169 HIS A O 1
ATOM 2505 N N . LEU B 1 170 ? -10.95808 -22.37281 14.80292 1.000 18.76763 170 LEU A N 1
ATOM 2506 C CA . LEU B 1 170 ? -9.95994 -21.42365 14.32190 1.000 15.81279 170 LEU A CA 1
ATOM 2507 C C . LEU B 1 170 ? -10.60834 -20.25203 13.59826 1.000 17.19775 170 LEU A C 1
ATOM 2508 O O . LEU B 1 170 ? -10.15006 -19.10995 13.72468 1.000 19.34272 170 LEU A O 1
ATOM 2513 N N . ARG B 1 171 ? -11.67581 -20.51055 12.83801 1.000 17.73443 171 ARG A N 1
ATOM 2514 C CA . ARG B 1 171 ? -12.40732 -19.41441 12.21146 1.000 21.01389 171 ARG A CA 1
ATOM 2515 C C . ARG B 1 171 ? -13.00573 -18.48827 13.26234 1.000 18.43160 171 ARG A C 1
ATOM 2516 O O . ARG B 1 171 ? -12.92602 -17.26033 13.13792 1.000 19.89542 171 ARG A O 1
ATOM 2524 N N . ASN B 1 172 ? -13.60488 -19.05982 14.30960 1.000 18.07044 172 ASN A N 1
ATOM 2525 C CA . ASN B 1 172 ? -14.15597 -18.23895 15.38174 1.000 18.27927 172 ASN A CA 1
ATOM 2526 C C . ASN B 1 172 ? -13.06639 -17.42094 16.06342 1.000 17.96172 172 ASN A C 1
ATOM 2527 O O . ASN B 1 172 ? -13.26803 -16.24050 16.36988 1.000 19.15150 172 ASN A O 1
ATOM 2532 N N . MET B 1 173 ? -11.89784 -18.02523 16.29043 1.000 16.50609 173 MET A N 1
ATOM 2533 C CA . MET B 1 173 ? -10.79960 -17.30537 16.92992 1.000 19.08494 173 MET A CA 1
ATOM 2534 C C . MET B 1 173 ? -10.29283 -16.17079 16.04893 1.000 19.00929 173 MET A C 1
ATOM 2535 O O . MET B 1 173 ? -10.10481 -15.04288 16.52063 1.000 19.72462 173 MET A O 1
ATOM 2540 N N . LEU B 1 174 ? -10.05102 -16.45561 14.76688 1.000 16.85169 174 LEU A N 1
ATOM 2541 C CA . LEU B 1 174 ? -9.52983 -15.43187 13.86624 1.000 20.07925 174 LEU A CA 1
ATOM 2542 C C . LEU B 1 174 ? -10.50435 -14.26909 13.73582 1.000 20.52666 174 LEU A C 1
ATOM 2543 O O . LEU B 1 174 ? -10.11384 -13.10051 13.84165 1.000 18.89173 174 LEU A O 1
ATOM 2548 N N . GLU B 1 175 ? -11.78618 -14.57250 13.52248 1.000 17.14355 175 GLU A N 1
ATOM 2549 C CA . GLU B 1 175 ? -12.75457 -13.52154 13.23524 1.000 21.01441 175 GLU A CA 1
ATOM 2550 C C . GLU B 1 175 ? -13.14491 -12.73557 14.48155 1.000 21.64108 175 GLU A C 1
ATOM 2551 O O . GLU B 1 175 ? -13.41258 -11.53246 14.38456 1.000 23.10943 175 GLU A O 1
ATOM 2557 N N . VAL B 1 176 ? -13.17226 -13.37125 15.65578 1.000 18.47274 176 VAL A N 1
ATOM 2558 C CA . VAL B 1 176 ? -13.41828 -12.59227 16.86590 1.000 15.54430 176 VAL A CA 1
ATOM 2559 C C . VAL B 1 176 ? -12.19159 -11.75625 17.21521 1.000 19.58270 176 VAL A C 1
ATOM 2560 O O . VAL B 1 176 ? -12.31713 -10.67538 17.80427 1.000 20.49543 176 VAL A O 1
ATOM 2564 N N . THR B 1 177 ? -10.99376 -12.22624 16.85208 1.000 19.77646 177 THR A N 1
ATOM 2565 C CA . THR B 1 177 ? -9.79485 -11.40808 17.01203 1.000 21.99025 177 THR A CA 1
ATOM 2566 C C . THR B 1 177 ? -9.90150 -10.13130 16.18675 1.000 25.01903 177 THR A C 1
ATOM 2567 O O . THR B 1 177 ? -9.61387 -9.03169 16.67546 1.000 23.19610 177 THR A O 1
ATOM 2571 N N . ARG B 1 178 ? -10.33177 -10.25976 14.92940 1.000 22.06027 178 ARG A N 1
ATOM 2572 C CA . ARG B 1 178 ? -10.49054 -9.08550 14.07864 1.000 24.25431 178 ARG A CA 1
ATOM 2573 C C . ARG B 1 178 ? -11.55209 -8.13998 14.62472 1.000 25.62997 178 ARG A C 1
ATOM 2574 O O . ARG B 1 178 ? -11.45252 -6.92181 14.43898 1.000 23.15682 178 ARG A O 1
ATOM 2582 N N . ALA B 1 179 ? -12.55643 -8.67274 15.32136 1.000 21.45836 179 ALA A N 1
ATOM 2583 C CA . ALA B 1 179 ? -13.55940 -7.83530 15.96572 1.000 23.33245 179 ALA A CA 1
ATOM 2584 C C . ALA B 1 179 ? -13.04876 -7.16239 17.23450 1.000 24.94569 179 ALA A C 1
ATOM 2585 O O . ALA B 1 179 ? -13.76184 -6.32469 17.79747 1.000 26.04311 179 ALA A O 1
ATOM 2587 N N . GLY B 1 180 ? -11.85256 -7.50957 17.70391 1.000 23.30144 180 GLY A N 1
ATOM 2588 C CA . GLY B 1 180 ? -11.22646 -6.82477 18.82280 1.000 22.68461 180 GLY A CA 1
ATOM 2589 C C . GLY B 1 180 ? -10.83683 -7.70039 19.99839 1.000 29.26480 180 GLY A C 1
ATOM 2590 O O . GLY B 1 180 ? -10.16369 -7.20411 20.91465 1.000 31.48405 180 GLY A O 1
ATOM 2591 N N . ALA B 1 181 ? -11.21774 -8.97405 20.03238 1.000 24.81257 181 ALA A N 1
ATOM 2592 C CA . ALA B 1 181 ? -10.88571 -9.81076 21.17628 1.000 24.22289 181 ALA A CA 1
ATOM 2593 C C . ALA B 1 181 ? -9.45529 -10.33383 21.07108 1.000 23.93260 181 ALA A C 1
ATOM 2594 O O . ALA B 1 181 ? -8.83645 -10.32332 20.00445 1.000 22.48325 181 ALA A O 1
ATOM 2596 N N . VAL B 1 182 ? -8.93260 -10.79646 22.20435 1.000 20.15483 182 VAL A N 1
ATOM 2597 C CA . VAL B 1 182 ? -7.59731 -11.37815 22.28680 1.000 21.40098 182 VAL A CA 1
ATOM 2598 C C . VAL B 1 182 ? -7.74327 -12.84174 22.67924 1.000 18.47703 182 VAL A C 1
ATOM 2599 O O . VAL B 1 182 ? -8.30741 -13.15499 23.73483 1.000 21.40927 182 VAL A O 1
ATOM 2603 N N . ILE B 1 183 ? -7.23505 -13.73440 21.83521 1.000 17.16885 183 ILE A N 1
ATOM 2604 C CA . ILE B 1 183 ? -7.24880 -15.16738 22.10983 1.000 18.44822 183 ILE A CA 1
ATOM 2605 C C . ILE B 1 183 ? -5.98440 -15.51971 22.88618 1.000 21.14124 183 ILE A C 1
ATOM 2606 O O . ILE B 1 183 ? -4.86885 -15.28976 22.40778 1.000 19.52423 183 ILE A O 1
ATOM 2611 N N . PHE B 1 184 ? -6.15639 -16.08214 24.08459 1.000 18.26289 184 PHE A N 1
ATOM 2612 C CA . PHE B 1 184 ? -5.04792 -16.45536 24.96505 1.000 18.86462 184 PHE A CA 1
ATOM 2613 C C . PHE B 1 184 ? -5.17034 -17.93599 25.30045 1.000 19.46277 184 PHE A C 1
ATOM 2614 O O . PHE B 1 184 ? -5.73495 -18.29992 26.34324 1.000 19.29705 184 PHE A O 1
ATOM 2622 N N . PRO B 1 185 ? -4.65932 -18.82516 24.45615 1.000 20.82304 185 PRO A N 1
ATOM 2623 C CA . PRO B 1 185 ? -4.62147 -20.24512 24.81853 1.000 19.44440 185 PRO A CA 1
ATOM 2624 C C . PRO B 1 185 ? -3.68766 -20.46287 25.99464 1.000 21.74179 185 PRO A C 1
ATOM 2625 O O . PRO B 1 185 ? -2.54694 -19.97673 25.99127 1.000 21.25111 185 PRO A O 1
ATOM 2629 N N . PRO B 1 186 ? -4.13753 -21.16844 27.03062 1.000 17.97924 186 PRO A N 1
ATOM 2630 C CA . PRO B 1 186 ? -3.30488 -21.32278 28.24333 1.000 22.59454 186 PRO A CA 1
ATOM 2631 C C . PRO B 1 186 ? -2.24186 -22.40373 28.08354 1.000 26.43021 186 PRO A C 1
ATOM 2632 O O . PRO B 1 186 ? -2.26637 -23.46086 28.72319 1.000 23.91513 186 PRO A O 1
ATOM 2636 N N . VAL B 1 187 ? -1.27559 -22.14301 27.20596 1.000 19.42356 187 VAL A N 1
ATOM 2637 C CA . VAL B 1 187 ? -0.18993 -23.08830 26.95572 1.000 20.19652 187 VAL A CA 1
ATOM 2638 C C . VAL B 1 187 ? 0.94266 -22.80708 27.93822 1.000 24.24884 187 VAL A C 1
ATOM 2639 O O . VAL B 1 187 ? 1.32422 -21.64294 28.13179 1.000 21.97055 187 VAL A O 1
ATOM 2643 N N . PRO B 1 188 ? 1.50719 -23.83403 28.57295 1.000 25.44476 188 PRO A N 1
ATOM 2644 C CA . PRO B 1 188 ? 2.49551 -23.59623 29.63365 1.000 24.19144 188 PRO A CA 1
ATOM 2645 C C . PRO B 1 188 ? 3.80403 -23.05434 29.08094 1.000 28.74901 188 PRO A C 1
ATOM 2646 O O . PRO B 1 188 ? 4.25004 -23.43749 27.99702 1.000 22.53444 188 PRO A O 1
ATOM 2650 N N . ALA B 1 189 ? 4.42101 -22.15455 29.84674 1.000 24.77868 189 ALA A N 1
ATOM 2651 C CA . ALA B 1 189 ? 5.73442 -21.60537 29.50954 1.000 26.19545 189 ALA A CA 1
ATOM 2652 C C . ALA B 1 189 ? 6.78450 -22.42433 30.24946 1.000 30.33741 189 ALA A C 1
ATOM 2653 O O . ALA B 1 189 ? 7.20954 -22.08280 31.35450 1.000 26.50204 189 ALA A O 1
ATOM 2655 N N . PHE B 1 190 ? 7.21279 -23.52471 29.62717 1.000 26.89636 190 PHE A N 1
ATOM 2656 C CA . PHE B 1 190 ? 8.12416 -24.44960 30.29144 1.000 26.52778 190 PHE A CA 1
ATOM 2657 C C . PHE B 1 190 ? 9.50915 -23.85694 30.52506 1.000 29.93114 190 PHE A C 1
ATOM 2658 O O . PHE B 1 190 ? 10.26035 -24.39065 31.34839 1.000 29.44796 190 PHE A O 1
ATOM 2666 N N . TYR B 1 191 ? 9.86492 -22.76876 29.83600 1.000 28.02453 191 TYR A N 1
ATOM 2667 C CA . TYR B 1 191 ? 11.20342 -22.20868 29.98790 1.000 31.10155 191 TYR A CA 1
ATOM 2668 C C . TYR B 1 191 ? 11.44619 -21.60576 31.36619 1.000 30.31007 191 TYR A C 1
ATOM 2669 O O . TYR B 1 191 ? 12.60291 -21.33100 31.70227 1.000 33.05448 191 TYR A O 1
ATOM 2678 N N . ILE B 1 192 ? 10.39982 -21.38492 32.16686 1.000 28.26178 192 ILE A N 1
ATOM 2679 C CA . ILE B 1 192 ? 10.59944 -20.88463 33.52301 1.000 28.43025 192 ILE A CA 1
ATOM 2680 C C . ILE B 1 192 ? 11.13773 -21.95099 34.46295 1.000 32.59895 192 ILE A C 1
ATOM 2681 O O . ILE B 1 192 ? 11.47524 -21.63516 35.60993 1.000 31.87898 192 ILE A O 1
ATOM 2686 N N . LYS B 1 193 ? 11.22850 -23.19946 34.00438 1.000 33.42409 193 LYS A N 1
ATOM 2687 C CA . LYS B 1 193 ? 11.72240 -24.32247 34.80084 1.000 35.60015 193 LYS A CA 1
ATOM 2688 C C . LYS B 1 193 ? 10.94134 -24.43767 36.11248 1.000 39.18398 193 LYS A C 1
ATOM 2689 O O . LYS B 1 193 ? 11.45494 -24.22733 37.21105 1.000 38.12366 193 LYS A O 1
ATOM 2695 N N . ALA B 1 194 ? 9.66764 -24.78034 35.95241 1.000 33.60581 194 ALA A N 1
ATOM 2696 C CA . ALA B 1 194 ? 8.74525 -24.82973 37.07378 1.000 31.08645 194 ALA A CA 1
ATOM 2697 C C . ALA B 1 194 ? 8.94265 -26.09718 37.89427 1.000 33.06557 194 ALA A C 1
ATOM 2698 O O . ALA B 1 194 ? 9.26518 -27.16521 37.36576 1.000 35.86700 194 ALA A O 1
ATOM 2700 N N . GLY B 1 195 ? 8.73981 -25.96698 39.20176 1.000 35.86277 195 GLY A N 1
ATOM 2701 C CA . GLY B 1 195 ? 8.75453 -27.09023 40.11039 1.000 35.47037 195 GLY A CA 1
ATOM 2702 C C . GLY B 1 195 ? 7.38966 -27.62587 40.47534 1.000 37.22096 195 GLY A C 1
ATOM 2703 O O . GLY B 1 195 ? 7.30056 -28.57422 41.26149 1.000 35.94901 195 GLY A O 1
ATOM 2704 N N . SER B 1 196 ? 6.32155 -27.05217 39.92599 1.000 33.21326 196 SER A N 1
ATOM 2705 C CA . SER B 1 196 ? 4.96614 -27.47251 40.24904 1.000 32.50710 196 SER A CA 1
ATOM 2706 C C . SER B 1 196 ? 4.02223 -26.97264 39.16614 1.000 32.62724 196 SER A C 1
ATOM 2707 O O . SER B 1 196 ? 4.35374 -26.06689 38.39595 1.000 28.10960 196 SER A O 1
ATOM 2710 N N . ILE B 1 197 ? 2.83412 -27.58039 39.12271 1.000 29.90558 197 ILE A N 1
ATOM 2711 C CA . ILE B 1 197 ? 1.78642 -27.11034 38.22040 1.000 30.20239 197 ILE A CA 1
ATOM 2712 C C . ILE B 1 197 ? 1.44181 -25.65916 38.52526 1.000 33.69416 197 ILE A C 1
ATOM 2713 O O . ILE B 1 197 ? 1.24869 -24.84235 37.61513 1.000 27.02799 197 ILE A O 1
ATOM 2718 N N . GLU B 1 198 ? 1.37857 -25.31396 39.81396 1.000 30.44476 198 GLU A N 1
ATOM 2719 C CA . GLU B 1 198 ? 0.98558 -23.96856 40.21736 1.000 30.07163 198 GLU A CA 1
ATOM 2720 C C . GLU B 1 198 ? 1.95535 -22.91157 39.70162 1.000 26.70721 198 GLU A C 1
ATOM 2721 O O . GLU B 1 198 ? 1.53747 -21.79055 39.39010 1.000 28.47104 198 GLU A O 1
ATOM 2727 N N . ASP B 1 199 ? 3.24709 -23.24245 39.60748 1.000 29.50551 199 ASP A N 1
ATOM 2728 C CA . ASP B 1 199 ? 4.21391 -22.29727 39.05474 1.000 26.60081 199 ASP A CA 1
ATOM 2729 C C . ASP B 1 199 ? 3.87287 -21.94113 37.61426 1.000 27.82389 199 ASP A C 1
ATOM 2730 O O . ASP B 1 199 ? 3.92205 -20.76818 37.22575 1.000 27.24221 199 ASP A O 1
ATOM 2735 N N . LEU B 1 200 ? 3.53294 -22.94395 36.80447 1.000 26.53430 200 LEU A N 1
ATOM 2736 C CA . LEU B 1 200 ? 3.16512 -22.67721 35.41918 1.000 26.20473 200 LEU A CA 1
ATOM 2737 C C . LEU B 1 200 ? 1.86163 -21.89120 35.34017 1.000 26.70071 200 LEU A C 1
ATOM 2738 O O . LEU B 1 200 ? 1.72902 -20.98109 34.51282 1.000 27.68596 200 LEU A O 1
ATOM 2743 N N . ILE B 1 201 ? 0.89904 -22.20901 36.21083 1.000 26.72830 201 ILE A N 1
ATOM 2744 C CA . ILE B 1 201 ? -0.35473 -21.45996 36.24230 1.000 26.99630 201 ILE A CA 1
ATOM 2745 C C . ILE B 1 201 ? -0.09775 -20.00349 36.60904 1.000 27.73799 201 ILE A C 1
ATOM 2746 O O . ILE B 1 201 ? -0.67337 -19.08660 36.00934 1.000 25.89683 201 ILE A O 1
ATOM 2751 N N . ASP B 1 202 ? 0.77314 -19.76793 37.59624 1.000 25.06052 202 ASP A N 1
ATOM 2752 C CA . ASP B 1 202 ? 1.06271 -18.40295 38.02846 1.000 25.73173 202 ASP A CA 1
ATOM 2753 C C . ASP B 1 202 ? 1.64608 -17.57239 36.89215 1.000 23.54684 202 ASP A C 1
ATOM 2754 O O . ASP B 1 202 ? 1.32590 -16.38623 36.75113 1.000 27.72499 202 ASP A O 1
ATOM 2759 N N . GLN B 1 203 ? 2.50994 -18.17579 36.07478 1.000 22.96083 203 GLN A N 1
ATOM 2760 C CA . GLN B 1 203 ? 3.07037 -17.45509 34.93683 1.000 29.15333 203 GLN A CA 1
ATOM 2761 C C . GLN B 1 203 ? 1.99556 -17.13691 33.90312 1.000 26.01945 203 GLN A C 1
ATOM 2762 O O . GLN B 1 203 ? 1.94665 -16.01911 33.37714 1.000 22.61236 203 GLN A O 1
ATOM 2768 N N . SER B 1 204 ? 1.12148 -18.10351 33.60539 1.000 27.22391 204 SER A N 1
ATOM 2769 C CA . SER B 1 204 ? 0.04109 -17.85758 32.65349 1.000 27.44041 204 SER A CA 1
ATOM 2770 C C . SER B 1 204 ? -0.87722 -16.74411 33.13808 1.000 26.53883 204 SER A C 1
ATOM 2771 O O . SER B 1 204 ? -1.26744 -15.86765 32.35776 1.000 23.39017 204 SER A O 1
ATOM 2774 N N . VAL B 1 205 ? -1.23146 -16.76201 34.42566 1.000 24.50945 205 VAL A N 1
ATOM 2775 C CA . VAL B 1 205 ? -2.10066 -15.72516 34.97590 1.000 25.56844 205 VAL A CA 1
ATOM 2776 C C . VAL B 1 205 ? -1.42666 -14.36200 34.88449 1.000 26.69481 205 VAL A C 1
ATOM 2777 O O . VAL B 1 205 ? -2.06909 -13.35368 34.56257 1.000 25.09533 205 VAL A O 1
ATOM 2781 N N . GLY B 1 206 ? -0.12050 -14.30981 35.15165 1.000 24.76419 206 GLY A N 1
ATOM 2782 C CA . GLY B 1 206 ? 0.59329 -13.04873 35.03829 1.000 25.22723 206 GLY A CA 1
ATOM 2783 C C . GLY B 1 206 ? 0.64797 -12.53546 33.61210 1.000 26.70565 206 GLY A C 1
ATOM 2784 O O . GLY B 1 206 ? 0.56729 -11.32704 33.37375 1.000 25.57674 206 GLY A O 1
ATOM 2785 N N . ARG B 1 207 ? 0.78502 -13.44377 32.64320 1.000 24.02759 207 ARG A N 1
ATOM 2786 C CA . ARG B 1 207 ? 0.81760 -13.02485 31.24654 1.000 28.48922 207 ARG A CA 1
ATOM 2787 C C . ARG B 1 207 ? -0.56063 -12.59600 30.75910 1.000 26.97677 207 ARG A C 1
ATOM 2788 O O . ARG B 1 207 ? -0.66401 -11.69801 29.91555 1.000 24.02424 207 ARG A O 1
ATOM 2796 N N . MET B 1 208 ? -1.62331 -13.22396 31.27141 1.000 25.45522 208 MET A N 1
ATOM 2797 C CA . MET B 1 208 ? -2.97759 -12.76745 30.96983 1.000 26.17224 208 MET A CA 1
ATOM 2798 C C . MET B 1 208 ? -3.17318 -11.32219 31.40243 1.000 27.49396 208 MET A C 1
ATOM 2799 O O . MET B 1 208 ? -3.66356 -10.48822 30.63237 1.000 25.11495 208 MET A O 1
ATOM 2804 N N . LEU B 1 209 ? -2.80168 -11.01137 32.64629 1.000 22.29426 209 LEU A N 1
ATOM 2805 C CA . LEU B 1 209 ? -3.06495 -9.68917 33.19700 1.000 25.47343 209 LEU A CA 1
ATOM 2806 C C . LEU B 1 209 ? -2.14454 -8.62419 32.61656 1.000 24.98581 209 LEU A C 1
ATOM 2807 O O . LEU B 1 209 ? -2.43493 -7.43122 32.76206 1.000 26.26527 209 LEU A O 1
ATOM 2812 N N . ASP B 1 210 ? -1.04667 -9.02490 31.96589 1.000 26.87958 210 ASP A N 1
ATOM 2813 C CA . ASP B 1 210 ? -0.24890 -8.07056 31.20109 1.000 26.47800 210 ASP A CA 1
ATOM 2814 C C . ASP B 1 210 ? -1.08797 -7.37147 30.14071 1.000 28.64137 210 ASP A C 1
ATOM 2815 O O . ASP B 1 210 ? -0.85013 -6.19857 29.83258 1.000 29.42987 210 ASP A O 1
ATOM 2820 N N . LEU B 1 211 ? -2.06969 -8.07361 29.57114 1.000 26.64277 211 LEU A N 1
ATOM 2821 C CA . LEU B 1 211 ? -2.91677 -7.49533 28.53661 1.000 28.87218 211 LEU A CA 1
ATOM 2822 C C . LEU B 1 211 ? -3.83799 -6.40722 29.07035 1.000 30.25266 211 LEU A C 1
ATOM 2823 O O . LEU B 1 211 ? -4.40317 -5.65231 28.27199 1.000 30.67127 211 LEU A O 1
ATOM 2828 N N . PHE B 1 212 ? -4.00543 -6.31070 30.38934 1.000 27.50671 212 PHE A N 1
ATOM 2829 C CA . PHE B 1 212 ? -4.70187 -5.19672 31.01659 1.000 27.92817 212 PHE A CA 1
ATOM 2830 C C . PHE B 1 212 ? -3.73400 -4.20365 31.64617 1.000 33.54282 212 PHE A C 1
ATOM 2831 O O . PHE B 1 212 ? -4.14867 -3.38713 32.47766 1.000 33.73543 212 PHE A O 1
ATOM 2839 N N A ASP B 1 213 ? -2.45636 -4.27029 31.26755 0.530 31.55877 213 ASP A N 1
ATOM 2840 N N B ASP B 1 213 ? -2.45580 -4.25125 31.26424 0.470 31.56810 213 ASP A N 1
ATOM 2841 C CA A ASP B 1 213 ? -1.40182 -3.42830 31.82968 0.530 34.07924 213 ASP A CA 1
ATOM 2842 C CA B ASP B 1 213 ? -1.42221 -3.39352 31.84817 0.470 34.08509 213 ASP A CA 1
ATOM 2843 C C A ASP B 1 213 ? -1.34735 -3.56344 33.35037 0.530 35.85828 213 ASP A C 1
ATOM 2844 C C B ASP B 1 213 ? -1.37452 -3.55937 33.36800 0.470 35.85011 213 ASP A C 1
ATOM 2845 O O A ASP B 1 213 ? -1.35261 -2.58013 34.09432 0.530 36.83077 213 ASP A O 1
ATOM 2846 O O B ASP B 1 213 ? -1.42085 -2.59076 34.12959 0.470 36.81673 213 ASP A O 1
ATOM 2855 N N . LEU B 1 214 ? -1.29576 -4.81313 33.80783 1.000 35.28656 214 LEU A N 1
ATOM 2856 C CA . LEU B 1 214 ? -1.20217 -5.14677 35.22080 1.000 32.64751 214 LEU A CA 1
ATOM 2857 C C . LEU B 1 214 ? -0.01763 -6.07732 35.43112 1.000 36.90915 214 LEU A C 1
ATOM 2858 O O . LEU B 1 214 ? 0.18770 -7.01965 34.65940 1.000 29.93883 214 LEU A O 1
ATOM 2863 N N . ASP B 1 215 ? 0.75729 -5.80910 36.47826 1.000 33.40179 215 ASP A N 1
ATOM 2864 C CA . ASP B 1 215 ? 1.97668 -6.55471 36.78394 1.000 35.58743 215 ASP A CA 1
ATOM 2865 C C . ASP B 1 215 ? 1.78260 -7.24882 38.12813 1.000 36.37156 215 ASP A C 1
ATOM 2866 O O . ASP B 1 215 ? 1.85162 -6.60593 39.18047 1.000 32.95804 215 ASP A O 1
ATOM 2871 N N . THR B 1 216 ? 1.54002 -8.56213 38.09642 1.000 35.75319 216 THR A N 1
ATOM 2872 C CA . THR B 1 216 ? 1.40598 -9.30954 39.34154 1.000 33.56579 216 THR A CA 1
ATOM 2873 C C . THR B 1 216 ? 2.71121 -9.36443 40.12169 1.000 38.26274 216 THR A C 1
ATOM 2874 O O . THR B 1 216 ? 2.67888 -9.55377 41.34228 1.000 39.96426 216 THR A O 1
ATOM 2878 N N . GLY B 1 217 ? 3.85138 -9.21134 39.44802 1.000 34.90513 217 GLY A N 1
ATOM 2879 C CA . GLY B 1 217 ? 5.13960 -9.36414 40.09857 1.000 37.48035 217 GLY A CA 1
ATOM 2880 C C . GLY B 1 217 ? 5.34956 -10.71371 40.74055 1.000 37.47310 217 GLY A C 1
ATOM 2881 O O . GLY B 1 217 ? 6.19535 -10.84464 41.62899 1.000 45.99997 217 GLY A O 1
ATOM 2882 N N A ASP B 1 218 ? 4.60238 -11.73211 40.31813 0.534 39.46741 218 ASP A N 1
ATOM 2883 N N B ASP B 1 218 ? 4.60272 -11.73060 40.30075 0.466 39.46395 218 ASP A N 1
ATOM 2884 C CA A ASP B 1 218 ? 4.65445 -13.04687 40.94446 0.534 39.29821 218 ASP A CA 1
ATOM 2885 C CA B ASP B 1 218 ? 4.59405 -13.05109 40.92011 0.466 39.31182 218 ASP A CA 1
ATOM 2886 C C A ASP B 1 218 ? 5.10492 -14.12268 39.96151 0.534 38.52462 218 ASP A C 1
ATOM 2887 C C B ASP B 1 218 ? 5.14122 -14.12655 39.98592 0.466 38.54073 218 ASP A C 1
ATOM 2888 O O A ASP B 1 218 ? 4.76734 -15.29777 40.11776 0.534 41.97863 218 ASP A O 1
ATOM 2889 O O B ASP B 1 218 ? 4.90244 -15.31826 40.20546 0.466 41.93920 218 ASP A O 1
ATOM 2898 N N . PHE B 1 219 ? 5.86974 -13.73208 38.94493 1.000 38.60770 219 PHE A N 1
ATOM 2899 C CA . PHE B 1 219 ? 6.45195 -14.68666 38.01255 1.000 40.34931 219 PHE A CA 1
ATOM 2900 C C . PHE B 1 219 ? 7.67653 -14.04855 37.37451 1.000 36.36316 219 PHE A C 1
ATOM 2901 O O . PHE B 1 219 ? 7.79250 -12.82291 37.29830 1.000 42.42037 219 PHE A O 1
ATOM 2909 N N . GLU B 1 220 ? 8.59352 -14.89737 36.91737 1.000 37.69702 220 GLU A N 1
ATOM 2910 C CA . GLU B 1 220 ? 9.86514 -14.44673 36.36117 1.000 37.70047 220 GLU A CA 1
ATOM 2911 C C . GLU B 1 220 ? 9.67303 -14.10025 34.88888 1.000 41.60007 220 GLU A C 1
ATOM 2912 O O . GLU B 1 220 ? 9.42847 -14.98446 34.06162 1.000 38.84296 220 GLU A O 1
ATOM 2914 N N . ARG B 1 221 ? 9.78122 -12.81531 34.56342 1.000 34.76800 221 ARG A N 1
ATOM 2915 C CA . ARG B 1 221 ? 9.74806 -12.39329 33.17196 1.000 37.97972 221 ARG A CA 1
ATOM 2916 C C . ARG B 1 221 ? 11.04233 -12.79284 32.47325 1.000 41.64195 221 ARG A C 1
ATOM 2917 O O . ARG B 1 221 ? 12.10776 -12.87547 33.09087 1.000 39.87713 221 ARG A O 1
ATOM 2925 N N . TRP B 1 222 ? 10.94197 -13.05206 31.17234 1.000 36.41593 222 TRP A N 1
ATOM 2926 C CA . TRP B 1 222 ? 12.11346 -13.45915 30.40912 1.000 39.35597 222 TRP A CA 1
ATOM 2927 C C . TRP B 1 222 ? 13.11851 -12.31763 30.31236 1.000 43.68676 222 TRP A C 1
ATOM 2928 O O . TRP B 1 222 ? 12.76058 -11.17012 30.03174 1.000 43.25386 222 TRP A O 1
ATOM 2939 N N . ASN B 1 223 ? 14.39419 -12.64623 30.55088 1.000 44.72013 223 ASN A N 1
ATOM 2940 C CA . ASN B 1 223 ? 15.46842 -11.66134 30.47109 1.000 51.09230 223 ASN A CA 1
ATOM 2941 C C . ASN B 1 223 ? 16.74262 -12.28574 29.90650 1.000 49.51898 223 ASN A C 1
ATOM 2942 O O . ASN B 1 223 ? 17.84349 -11.98877 30.38391 1.000 50.70751 223 ASN A O 1
ATOM 2947 N N . GLY B 1 224 ? 16.61262 -13.14962 28.89894 1.000 41.65167 224 GLY A N 1
ATOM 2948 C CA . GLY B 1 224 ? 17.72463 -13.95386 28.43235 1.000 40.90884 224 GLY A CA 1
ATOM 2949 C C . GLY B 1 224 ? 17.88042 -15.22334 29.24945 1.000 43.13585 224 GLY A C 1
ATOM 2950 O O . GLY B 1 224 ? 17.16559 -15.47277 30.22657 1.000 48.21964 224 GLY A O 1
ATOM 2951 N N . TRP B 1 225 ? 18.83991 -16.05075 28.82628 1.000 39.94125 225 TRP A N 1
ATOM 2952 C CA . TRP B 1 225 ? 19.16374 -17.26786 29.56261 1.000 50.25826 225 TRP A CA 1
ATOM 2953 C C . TRP B 1 225 ? 19.51916 -16.93055 31.00566 1.000 55.13815 225 TRP A C 1
ATOM 2954 O O . TRP B 1 225 ? 20.37447 -16.07598 31.26143 1.000 50.22914 225 TRP A O 1
ATOM 2965 N N . GLU B 1 226 ? 18.86584 -17.60362 31.94765 1.000 62.47000 226 GLU A N 1
ATOM 2966 C CA . GLU B 1 226 ? 19.30340 -17.53081 33.32735 1.000 60.83000 226 GLU A CA 1
ATOM 2967 C C . GLU B 1 226 ? 20.75566 -18.02892 33.36451 1.000 56.91000 226 GLU A C 1
ATOM 2968 O O . GLU B 1 226 ? 21.03554 -19.20071 33.15410 1.000 53.67709 226 GLU A O 1
ATOM 2974 N N . ARG C 1 39 ? 9.88150 2.03883 34.50829 1.000 66.77741 39 ARG B N 1
ATOM 2975 C CA . ARG C 1 39 ? 10.28288 3.41988 34.74917 1.000 69.73373 39 ARG B CA 1
ATOM 2976 C C . ARG C 1 39 ? 10.30121 4.21526 33.44785 1.000 69.44844 39 ARG B C 1
ATOM 2977 O O . ARG C 1 39 ? 9.34471 4.92197 33.12617 1.000 67.85148 39 ARG B O 1
ATOM 2979 N N . ARG C 1 40 ? 11.39795 4.09803 32.70431 1.000 63.82668 40 ARG B N 1
ATOM 2980 C CA . ARG C 1 40 ? 11.51352 4.76069 31.41409 1.000 57.42672 40 ARG B CA 1
ATOM 2981 C C . ARG C 1 40 ? 10.79084 3.95813 30.34071 1.000 52.63504 40 ARG B C 1
ATOM 2982 O O . ARG C 1 40 ? 10.78054 2.72373 30.36848 1.000 49.52621 40 ARG B O 1
ATOM 2990 N N . ARG C 1 41 ? 10.18188 4.66783 29.39361 1.000 51.57051 41 ARG B N 1
ATOM 2991 C CA . ARG C 1 41 ? 9.54904 4.00318 28.26331 1.000 51.39586 41 ARG B CA 1
ATOM 2992 C C . ARG C 1 41 ? 10.59315 3.26817 27.43218 1.000 46.36142 41 ARG B C 1
ATOM 2993 O O . ARG C 1 41 ? 11.72251 3.73730 27.26593 1.000 42.49151 41 ARG B O 1
ATOM 3001 N N . ARG C 1 42 ? 10.21252 2.10164 26.91945 1.000 36.98025 42 ARG B N 1
ATOM 3002 C CA . ARG C 1 42 ? 11.07919 1.28159 26.08507 1.000 40.52129 42 ARG B CA 1
ATOM 3003 C C . ARG C 1 42 ? 10.51793 1.22526 24.67212 1.000 41.51009 42 ARG B C 1
ATOM 3004 O O . ARG C 1 42 ? 9.31750 0.99983 24.48490 1.000 42.03141 42 ARG B O 1
ATOM 3012 N N . ILE C 1 43 ? 11.38537 1.42036 23.68374 1.000 35.31344 43 ILE B N 1
ATOM 3013 C CA . ILE C 1 43 ? 11.01367 1.28178 22.28082 1.000 37.57975 43 ILE B CA 1
ATOM 3014 C C . ILE C 1 43 ? 12.11346 0.50550 21.57242 1.000 37.55644 43 ILE B C 1
ATOM 3015 O O . ILE C 1 43 ? 13.29576 0.84480 21.69079 1.000 35.82785 43 ILE B O 1
ATOM 3020 N N . VAL C 1 44 ? 11.72828 -0.54858 20.85976 1.000 31.19431 44 VAL B N 1
ATOM 3021 C CA . VAL C 1 44 ? 12.67334 -1.31393 20.05614 1.000 28.94150 44 VAL B CA 1
ATOM 3022 C C . VAL C 1 44 ? 12.85408 -0.61361 18.71676 1.000 32.10834 44 VAL B C 1
ATOM 3023 O O . VAL C 1 44 ? 11.87640 -0.31387 18.02055 1.000 31.99715 44 VAL B O 1
ATOM 3027 N N . VAL C 1 45 ? 14.10368 -0.33509 18.35918 1.000 28.48730 45 VAL B N 1
ATOM 3028 C CA . VAL C 1 45 ? 14.44153 0.28417 17.08381 1.000 27.33601 45 VAL B CA 1
ATOM 3029 C C . VAL C 1 45 ? 15.15729 -0.75923 16.24168 1.000 33.58289 45 VAL B C 1
ATOM 3030 O O . VAL C 1 45 ? 16.23901 -1.23151 16.61225 1.000 30.57626 45 VAL B O 1
ATOM 3034 N N . ALA C 1 46 ? 14.55313 -1.12424 15.11582 1.000 27.71031 46 ALA B N 1
ATOM 3035 C CA . ALA C 1 46 ? 15.11385 -2.11241 14.20894 1.000 26.29826 46 ALA B CA 1
ATOM 3036 C C . ALA C 1 46 ? 15.42404 -1.45840 12.87105 1.000 29.19447 46 ALA B C 1
ATOM 3037 O O . ALA C 1 46 ? 14.62304 -0.67598 12.35043 1.000 32.77591 46 ALA B O 1
ATOM 3039 N N . MET C 1 47 ? 16.59070 -1.77885 12.32084 1.000 29.80409 47 MET B N 1
ATOM 3040 C CA . MET C 1 47 ? 17.02394 -1.26163 11.03182 1.000 30.32722 47 MET B CA 1
ATOM 3041 C C . MET C 1 47 ? 17.26827 -2.42416 10.08191 1.000 26.80968 47 MET B C 1
ATOM 3042 O O . MET C 1 47 ? 17.88360 -3.42595 10.46063 1.000 28.94697 47 MET B O 1
ATOM 3047 N N . THR C 1 48 ? 16.77884 -2.29088 8.85201 1.000 28.25572 48 THR B N 1
ATOM 3048 C CA . THR C 1 48 ? 16.92343 -3.31511 7.82764 1.000 29.58323 48 THR B CA 1
ATOM 3049 C C . THR C 1 48 ? 17.58560 -2.72436 6.58751 1.000 32.40983 48 THR B C 1
ATOM 3050 O O . THR C 1 48 ? 17.80388 -1.51450 6.48282 1.000 33.38654 48 THR B O 1
ATOM 3054 N N . GLY C 1 49 ? 17.89075 -3.60275 5.63376 1.000 32.24109 49 GLY B N 1
ATOM 3055 C CA . GLY C 1 49 ? 18.68232 -3.24134 4.47254 1.000 34.03611 49 GLY B CA 1
ATOM 3056 C C . GLY C 1 49 ? 17.94661 -2.54857 3.34251 1.000 33.86641 49 GLY B C 1
ATOM 3057 O O . GLY C 1 49 ? 18.21786 -2.81425 2.16766 1.000 38.35803 49 GLY B O 1
ATOM 3058 N N . ALA C 1 50 ? 17.01323 -1.66549 3.67557 1.000 31.39434 50 ALA B N 1
ATOM 3059 C CA . ALA C 1 50 ? 16.42865 -0.76804 2.69301 1.000 35.92685 50 ALA B CA 1
ATOM 3060 C C . ALA C 1 50 ? 17.18168 0.55478 2.71358 1.000 35.96159 50 ALA B C 1
ATOM 3061 O O . ALA C 1 50 ? 17.74840 0.94739 3.73614 1.000 36.03286 50 ALA B O 1
ATOM 3063 N N . THR C 1 51 ? 17.19893 1.23734 1.57209 1.000 39.05358 51 THR B N 1
ATOM 3064 C CA . THR C 1 51 ? 17.88044 2.52221 1.51285 1.000 39.02752 51 THR B CA 1
ATOM 3065 C C . THR C 1 51 ? 17.15544 3.53659 2.39061 1.000 39.16265 51 THR B C 1
ATOM 3066 O O . THR C 1 51 ? 15.92237 3.58050 2.43448 1.000 41.20979 51 THR B O 1
ATOM 3070 N N . GLY C 1 52 ? 17.93253 4.33313 3.11962 1.000 35.58621 52 GLY B N 1
ATOM 3071 C CA . GLY C 1 52 ? 17.37457 5.25313 4.09159 1.000 30.11574 52 GLY B CA 1
ATOM 3072 C C . GLY C 1 52 ? 17.88304 4.99866 5.49532 1.000 33.14382 52 GLY B C 1
ATOM 3073 O O . GLY C 1 52 ? 17.15340 5.18672 6.47394 1.000 35.65053 52 GLY B O 1
ATOM 3074 N N . ALA C 1 53 ? 19.14378 4.56993 5.60217 1.000 40.00670 53 ALA B N 1
ATOM 3075 C CA . ALA C 1 53 ? 19.71507 4.24666 6.90574 1.000 32.65165 53 ALA B CA 1
ATOM 3076 C C . ALA C 1 53 ? 19.74227 5.45653 7.82946 1.000 34.06473 53 ALA B C 1
ATOM 3077 O O . ALA C 1 53 ? 19.63560 5.30464 9.05190 1.000 38.20263 53 ALA B O 1
ATOM 3079 N N . MET C 1 54 ? 19.87822 6.66124 7.27058 1.000 37.35387 54 MET B N 1
ATOM 3080 C CA . MET C 1 54 ? 19.88910 7.86562 8.09354 1.000 38.74921 54 MET B CA 1
ATOM 3081 C C . MET C 1 54 ? 18.56804 8.07620 8.82258 1.000 38.79663 54 MET B C 1
ATOM 3082 O O . MET C 1 54 ? 18.54615 8.74310 9.86329 1.000 34.79756 54 MET B O 1
ATOM 3087 N N . LEU C 1 55 ? 17.46896 7.52098 8.30443 1.000 39.24306 55 LEU B N 1
ATOM 3088 C CA . LEU C 1 55 ? 16.19184 7.62004 9.00400 1.000 36.14507 55 LEU B CA 1
ATOM 3089 C C . LEU C 1 55 ? 16.24238 6.89710 10.34396 1.000 30.78033 55 LEU B C 1
ATOM 3090 O O . LEU C 1 55 ? 15.75787 7.41492 11.35687 1.000 31.40173 55 LEU B O 1
ATOM 3095 N N . GLY C 1 56 ? 16.82644 5.69774 10.37054 1.000 28.78111 56 GLY B N 1
ATOM 3096 C CA . GLY C 1 56 ? 16.94840 4.97458 11.62372 1.000 32.87973 56 GLY B CA 1
ATOM 3097 C C . GLY C 1 56 ? 17.93141 5.61161 12.58337 1.000 37.92663 56 GLY B C 1
ATOM 3098 O O . GLY C 1 56 ? 17.72964 5.56984 13.80105 1.000 34.24779 56 GLY B O 1
ATOM 3099 N N . ILE C 1 57 ? 19.00211 6.20990 12.05621 1.000 36.53286 57 ILE B N 1
ATOM 3100 C CA . ILE C 1 57 ? 19.97734 6.88185 12.91165 1.000 41.86835 57 ILE B CA 1
ATOM 3101 C C . ILE C 1 57 ? 19.33741 8.07889 13.60250 1.000 31.14545 57 ILE B C 1
ATOM 3102 O O . ILE C 1 57 ? 19.46868 8.26176 14.81866 1.000 38.35611 57 ILE B O 1
ATOM 3107 N N . LYS C 1 58 ? 18.62062 8.90575 12.83848 1.000 34.36128 58 LYS B N 1
ATOM 3108 C CA . LYS C 1 58 ? 17.98698 10.08327 13.41942 1.000 34.72651 58 LYS B CA 1
ATOM 3109 C C . LYS C 1 58 ? 16.81278 9.72583 14.32172 1.000 39.55562 58 LYS B C 1
ATOM 3110 O O . LYS C 1 58 ? 16.43617 10.53718 15.17462 1.000 41.98637 58 LYS B O 1
ATOM 3116 N N . VAL C 1 59 ? 16.22762 8.53671 14.15652 1.000 36.62370 59 VAL B N 1
ATOM 3117 C CA . VAL C 1 59 ? 15.21385 8.07584 15.10069 1.000 36.87130 59 VAL B CA 1
ATOM 3118 C C . VAL C 1 59 ? 15.84715 7.78642 16.45754 1.000 33.09705 59 VAL B C 1
ATOM 3119 O O . VAL C 1 59 ? 15.29929 8.15190 17.50493 1.000 34.45075 59 VAL B O 1
ATOM 3123 N N . LEU C 1 60 ? 17.01616 7.13865 16.46084 1.000 33.80333 60 LEU B N 1
ATOM 3124 C CA . LEU C 1 60 ? 17.70027 6.84364 17.71707 1.000 37.04064 60 LEU B CA 1
ATOM 3125 C C . LEU C 1 60 ? 18.12255 8.12130 18.43238 1.000 39.62575 60 LEU B C 1
ATOM 3126 O O . LEU C 1 60 ? 18.03674 8.21011 19.66308 1.000 42.12181 60 LEU B O 1
ATOM 3131 N N . ILE C 1 61 ? 18.58740 9.11949 17.67810 1.000 37.36029 61 ILE B N 1
ATOM 3132 C CA . ILE C 1 61 ? 18.99896 10.38342 18.28427 1.000 43.81352 61 ILE B CA 1
ATOM 3133 C C . ILE C 1 61 ? 17.80085 11.08091 18.91446 1.000 45.15074 61 ILE B C 1
ATOM 3134 O O . ILE C 1 61 ? 17.86290 11.55580 20.05533 1.000 46.22942 61 ILE B O 1
ATOM 3139 N N . ALA C 1 62 ? 16.68687 11.14386 18.18043 1.000 41.14455 62 ALA B N 1
ATOM 3140 C CA . ALA C 1 62 ? 15.49685 11.81400 18.69320 1.000 37.46013 62 ALA B CA 1
ATOM 3141 C C . ALA C 1 62 ? 14.92580 11.08570 19.90401 1.000 42.44496 62 ALA B C 1
ATOM 3142 O O . ALA C 1 62 ? 14.44214 11.72350 20.84688 1.000 47.50437 62 ALA B O 1
ATOM 3144 N N . LEU C 1 63 ? 14.97429 9.75133 19.90089 1.000 39.01187 63 LEU B N 1
ATOM 3145 C CA . LEU C 1 63 ? 14.44049 8.99749 21.03138 1.000 40.36904 63 LEU B CA 1
ATOM 3146 C C . LEU C 1 63 ? 15.30819 9.17277 22.27178 1.000 45.27584 63 LEU B C 1
ATOM 3147 O O . LEU C 1 63 ? 14.79173 9.22759 23.39458 1.000 44.67714 63 LEU B O 1
ATOM 3152 N N . ARG C 1 64 ? 16.62816 9.25851 22.08872 1.000 46.97496 64 ARG B N 1
ATOM 3153 C CA . ARG C 1 64 ? 17.52305 9.49805 23.21648 1.000 47.18983 64 ARG B CA 1
ATOM 3154 C C . ARG C 1 64 ? 17.24412 10.85398 23.85054 1.000 45.20502 64 ARG B C 1
ATOM 3155 O O . ARG C 1 64 ? 17.16468 10.97630 25.07836 1.000 47.73430 64 ARG B O 1
ATOM 3163 N N . ARG C 1 65 ? 17.08338 11.88738 23.02148 1.000 44.51847 65 ARG B N 1
ATOM 3164 C CA . ARG C 1 65 ? 16.76212 13.20827 23.54737 1.000 48.76951 65 ARG B CA 1
ATOM 3165 C C . ARG C 1 65 ? 15.43693 13.20411 24.30148 1.000 48.65846 65 ARG B C 1
ATOM 3166 O O . ARG C 1 65 ? 15.28946 13.91791 25.30006 1.000 44.42166 65 ARG B O 1
ATOM 3174 N N . LEU C 1 66 ? 14.47501 12.39444 23.86132 1.000 48.76828 66 LEU B N 1
ATOM 3175 C CA . LEU C 1 66 ? 13.17629 12.29628 24.51770 1.000 41.56575 66 LEU B CA 1
ATOM 3176 C C . LEU C 1 66 ? 13.19882 11.40832 25.76039 1.000 42.52465 66 LEU B C 1
ATOM 3177 O O . LEU C 1 66 ? 12.13101 11.12433 26.31429 1.000 43.16493 66 LEU B O 1
ATOM 3182 N N . ASN C 1 67 ? 14.38145 10.96670 26.19782 1.000 44.75212 67 ASN B N 1
ATOM 3183 C CA . ASN C 1 67 ? 14.53885 10.14537 27.40219 1.000 45.61038 67 ASN B CA 1
ATOM 3184 C C . ASN C 1 67 ? 13.79930 8.81377 27.27540 1.000 50.30107 67 ASN B C 1
ATOM 3185 O O . ASN C 1 67 ? 13.15234 8.34607 28.21562 1.000 45.92368 67 ASN B O 1
ATOM 3190 N N . VAL C 1 68 ? 13.90209 8.19221 26.10415 1.000 49.22411 68 VAL B N 1
ATOM 3191 C CA . VAL C 1 68 ? 13.31230 6.88322 25.84987 1.000 43.64768 68 VAL B CA 1
ATOM 3192 C C . VAL C 1 68 ? 14.42762 5.84837 25.83068 1.000 36.68830 68 VAL B C 1
ATOM 3193 O O . VAL C 1 68 ? 15.44867 6.03673 25.15754 1.000 39.47729 68 VAL B O 1
ATOM 3197 N N . GLU C 1 69 ? 14.24084 4.76227 26.57629 1.000 34.92819 69 GLU B N 1
ATOM 3198 C CA . GLU C 1 69 ? 15.19426 3.66026 26.55960 1.000 40.43348 69 GLU B CA 1
ATOM 3199 C C . GLU C 1 69 ? 15.05507 2.88569 25.25228 1.000 41.66888 69 GLU B C 1
ATOM 3200 O O . GLU C 1 69 ? 14.00410 2.29475 24.98272 1.000 38.46484 69 GLU B O 1
ATOM 3206 N N . THR C 1 70 ? 16.10821 2.89116 24.43868 1.000 38.78271 70 THR B N 1
ATOM 3207 C CA . THR C 1 70 ? 16.07597 2.28387 23.11477 1.000 37.78417 70 THR B CA 1
ATOM 3208 C C . THR C 1 70 ? 16.78323 0.93502 23.12069 1.000 40.42956 70 THR B C 1
ATOM 3209 O O . THR C 1 70 ? 17.78230 0.74630 23.82059 1.000 39.33323 70 THR B O 1
ATOM 3213 N N . HIS C 1 71 ? 16.25696 0.00179 22.32861 1.000 34.73805 71 HIS B N 1
ATOM 3214 C CA . HIS C 1 71 ? 16.83956 -1.32529 22.15163 1.000 28.33564 71 HIS B CA 1
ATOM 3215 C C . HIS C 1 71 ? 17.03389 -1.54847 20.65848 1.000 35.09499 71 HIS B C 1
ATOM 3216 O O . HIS C 1 71 ? 16.06027 -1.77253 19.93126 1.000 32.15423 71 HIS B O 1
ATOM 3223 N N . LEU C 1 72 ? 18.28416 -1.49278 20.20440 1.000 34.36081 72 LEU B N 1
ATOM 3224 C CA . LEU C 1 72 ? 18.59167 -1.49634 18.78078 1.000 31.15805 72 LEU B CA 1
ATOM 3225 C C . LEU C 1 72 ? 18.89739 -2.90083 18.27736 1.000 31.06410 72 LEU B C 1
ATOM 3226 O O . LEU C 1 72 ? 19.63073 -3.66103 18.91553 1.000 33.26997 72 LEU B O 1
ATOM 3231 N N . VAL C 1 73 ? 18.32445 -3.23786 17.12372 1.000 32.71963 73 VAL B N 1
ATOM 3232 C CA . VAL C 1 73 ? 18.67509 -4.43933 16.37631 1.000 31.44201 73 VAL B CA 1
ATOM 3233 C C . VAL C 1 73 ? 18.91190 -4.02978 14.93020 1.000 27.18871 73 VAL B C 1
ATOM 3234 O O . VAL C 1 73 ? 18.06978 -3.35507 14.32831 1.000 29.82385 73 VAL B O 1
ATOM 3238 N N . MET C 1 74 ? 20.05380 -4.42880 14.37663 1.000 30.61774 74 MET B N 1
ATOM 3239 C CA . MET C 1 74 ? 20.41890 -4.10203 13.00475 1.000 33.33525 74 MET B CA 1
ATOM 3240 C C . MET C 1 74 ? 20.59752 -5.38764 12.21354 1.000 34.01050 74 MET B C 1
ATOM 3241 O O . MET C 1 74 ? 21.30145 -6.30083 12.65718 1.000 35.24382 74 MET B O 1
ATOM 3246 N N . SER C 1 75 ? 19.96409 -5.45529 11.04612 1.000 30.99739 75 SER B N 1
ATOM 3247 C CA . SER C 1 75 ? 20.13102 -6.61159 10.18449 1.000 33.14232 75 SER B CA 1
ATOM 3248 C C . SER C 1 75 ? 21.50045 -6.57116 9.50940 1.000 36.24577 75 SER B C 1
ATOM 3249 O O . SER C 1 75 ? 22.19712 -5.55132 9.50699 1.000 33.51359 75 SER B O 1
ATOM 3252 N N . LYS C 1 76 ? 21.88452 -7.71268 8.93430 1.000 32.71034 76 LYS B N 1
ATOM 3253 C CA . LYS C 1 76 ? 23.16318 -7.80545 8.23694 1.000 37.40225 76 LYS B CA 1
ATOM 3254 C C . LYS C 1 76 ? 23.26364 -6.75818 7.13522 1.000 40.01059 76 LYS B C 1
ATOM 3255 O O . LYS C 1 76 ? 24.26460 -6.03941 7.03301 1.000 33.78988 76 LYS B O 1
ATOM 3261 N N . TRP C 1 77 ? 22.22288 -6.64337 6.30973 1.000 33.36879 77 TRP B N 1
ATOM 3262 C CA . TRP C 1 77 ? 22.24980 -5.68414 5.21490 1.000 33.83765 77 TRP B CA 1
ATOM 3263 C C . TRP C 1 77 ? 21.96059 -4.26094 5.67070 1.000 37.50647 77 TRP B C 1
ATOM 3264 O O . TRP C 1 77 ? 22.27277 -3.31690 4.93679 1.000 36.19946 77 TRP B O 1
ATOM 3275 N N . ALA C 1 78 ? 21.38313 -4.08167 6.86078 1.000 35.58930 78 ALA B N 1
ATOM 3276 C CA . ALA C 1 78 ? 21.27246 -2.73924 7.42105 1.000 35.35975 78 ALA B CA 1
ATOM 3277 C C . ALA C 1 78 ? 22.64850 -2.16283 7.72264 1.000 40.66124 78 ALA B C 1
ATOM 3278 O O . ALA C 1 78 ? 22.90613 -0.98098 7.46655 1.000 35.42818 78 ALA B O 1
ATOM 3280 N N . GLU C 1 79 ? 23.54574 -2.98640 8.27054 1.000 35.75662 79 GLU B N 1
ATOM 3281 C CA . GLU C 1 79 ? 24.91141 -2.53833 8.52037 1.000 43.72479 79 GLU B CA 1
ATOM 3282 C C . GLU C 1 79 ? 25.62027 -2.18601 7.21831 1.000 44.99047 79 GLU B C 1
ATOM 3283 O O . GLU C 1 79 ? 26.42841 -1.25094 7.17450 1.000 46.12456 79 GLU B O 1
ATOM 3289 N N . ALA C 1 80 ? 25.32331 -2.92017 6.14341 1.000 42.07163 80 ALA B N 1
ATOM 3290 C CA . ALA C 1 80 ? 25.95992 -2.64373 4.86041 1.000 41.50053 80 ALA B CA 1
ATOM 3291 C C . ALA C 1 80 ? 25.50725 -1.30431 4.29348 1.000 42.94670 80 ALA B C 1
ATOM 3292 O O . ALA C 1 80 ? 26.32323 -0.54400 3.76000 1.000 45.03154 80 ALA B O 1
ATOM 3294 N N . THR C 1 81 ? 24.21265 -0.99441 4.39810 1.000 43.25590 81 THR B N 1
ATOM 3295 C CA . THR C 1 81 ? 23.71970 0.27082 3.86589 1.000 43.51445 81 THR B CA 1
ATOM 3296 C C . THR C 1 81 ? 24.10030 1.45008 4.75071 1.000 44.02936 81 THR B C 1
ATOM 3297 O O . THR C 1 81 ? 24.20934 2.57623 4.25452 1.000 43.35691 81 THR B O 1
ATOM 3301 N N . ILE C 1 82 ? 24.30162 1.22013 6.05065 1.000 41.00156 82 ILE B N 1
ATOM 3302 C CA . ILE C 1 82 ? 24.79084 2.28506 6.92396 1.000 40.47902 82 ILE B CA 1
ATOM 3303 C C . ILE C 1 82 ? 26.17275 2.74243 6.47167 1.000 45.37593 82 ILE B C 1
ATOM 3304 O O . ILE C 1 82 ? 26.43853 3.94331 6.33613 1.000 42.98311 82 ILE B O 1
ATOM 3309 N N . LYS C 1 83 ? 27.07133 1.78537 6.22479 1.000 40.84680 83 LYS B N 1
ATOM 3310 C CA . LYS C 1 83 ? 28.42288 2.12357 5.79008 1.000 45.98189 83 LYS B CA 1
ATOM 3311 C C . LYS C 1 83 ? 28.41196 2.82001 4.43639 1.000 46.67496 83 LYS B C 1
ATOM 3312 O O . LYS C 1 83 ? 29.18482 3.75678 4.20403 1.000 51.38349 83 LYS B O 1
ATOM 3318 N N . TYR C 1 84 ? 27.53255 2.38306 3.53407 1.000 45.67940 84 TYR B N 1
ATOM 3319 C CA . TYR C 1 84 ? 27.60695 2.81928 2.14492 1.000 44.83318 84 TYR B CA 1
ATOM 3320 C C . TYR C 1 84 ? 26.93536 4.17116 1.92376 1.000 47.56909 84 TYR B C 1
ATOM 3321 O O . TYR C 1 84 ? 27.41936 4.97521 1.11985 1.000 46.95159 84 TYR B O 1
ATOM 3330 N N . GLU C 1 85 ? 25.82616 4.44667 2.61474 1.000 43.79894 85 GLU B N 1
ATOM 3331 C CA . GLU C 1 85 ? 25.10813 5.69952 2.40597 1.000 45.57122 85 GLU B CA 1
ATOM 3332 C C . GLU C 1 85 ? 25.46125 6.78899 3.40563 1.000 43.17695 85 GLU B C 1
ATOM 3333 O O . GLU C 1 85 ? 25.15521 7.95788 3.14878 1.000 47.54610 85 GLU B O 1
ATOM 3339 N N . THR C 1 86 ? 26.06361 6.44594 4.54008 1.000 44.16576 86 THR B N 1
ATOM 3340 C CA . THR C 1 86 ? 26.29561 7.40856 5.60511 1.000 44.74244 86 THR B CA 1
ATOM 3341 C C . THR C 1 86 ? 27.77003 7.42709 5.98298 1.000 49.41983 86 THR B C 1
ATOM 3342 O O . THR C 1 86 ? 28.56199 6.58411 5.55215 1.000 48.34167 86 THR B O 1
ATOM 3346 N N . ASP C 1 87 ? 28.12897 8.41586 6.80058 1.000 49.91265 87 ASP B N 1
ATOM 3347 C CA . ASP C 1 87 ? 29.45778 8.50318 7.38691 1.000 56.34107 87 ASP B CA 1
ATOM 3348 C C . ASP C 1 87 ? 29.57005 7.73300 8.69346 1.000 57.76539 87 ASP B C 1
ATOM 3349 O O . ASP C 1 87 ? 30.66869 7.64564 9.25273 1.000 58.59098 87 ASP B O 1
ATOM 3354 N N . TYR C 1 88 ? 28.46618 7.18278 9.18939 1.000 49.31678 88 TYR B N 1
ATOM 3355 C CA . TYR C 1 88 ? 28.48989 6.37652 10.39741 1.000 48.45804 88 TYR B CA 1
ATOM 3356 C C . TYR C 1 88 ? 29.00716 4.97542 10.09953 1.000 45.41892 88 TYR B C 1
ATOM 3357 O O . TYR C 1 88 ? 28.82261 4.43691 9.00436 1.000 51.94958 88 TYR B O 1
ATOM 3366 N N . HIS C 1 89 ? 29.64825 4.40596 11.06546 1.000 50.02276 89 HIS B N 1
ATOM 3367 C CA . HIS C 1 89 ? 29.95864 2.99065 11.11544 1.000 50.77962 89 HIS B CA 1
ATOM 3368 C C . HIS C 1 89 ? 28.96855 2.29274 12.04090 1.000 51.67903 89 HIS B C 1
ATOM 3369 O O . HIS C 1 89 ? 28.43927 2.92032 12.96347 1.000 51.40693 89 HIS B O 1
ATOM 3376 N N . PRO C 1 90 ? 28.65660 1.01231 11.80051 1.000 49.34770 90 PRO B N 1
ATOM 3377 C CA . PRO C 1 90 ? 27.73502 0.30098 12.70650 1.000 48.94495 90 PRO B CA 1
ATOM 3378 C C . PRO C 1 90 ? 28.04859 0.48660 14.18332 1.000 47.87572 90 PRO B C 1
ATOM 3379 O O . PRO C 1 90 ? 27.12401 0.61505 14.99586 1.000 45.47691 90 PRO B O 1
ATOM 3383 N N . SER C 1 91 ? 29.33242 0.52198 14.55048 1.000 53.15515 91 SER B N 1
ATOM 3384 C CA . SER C 1 91 ? 29.70045 0.75500 15.94350 1.000 45.74914 91 SER B CA 1
ATOM 3385 C C . SER C 1 91 ? 29.25659 2.13193 16.42167 1.000 42.99484 91 SER B C 1
ATOM 3386 O O . SER C 1 91 ? 28.94050 2.30494 17.60445 1.000 44.93903 91 SER B O 1
ATOM 3389 N N . ASN C 1 92 ? 29.22556 3.12115 15.52518 1.000 44.60848 92 ASN B N 1
ATOM 3390 C CA . ASN C 1 92 ? 28.74446 4.44515 15.90847 1.000 45.26946 92 ASN B CA 1
ATOM 3391 C C . ASN C 1 92 ? 27.24169 4.43364 16.15877 1.000 51.51706 92 ASN B C 1
ATOM 3392 O O . ASN C 1 92 ? 26.75886 5.07287 17.10152 1.000 47.37790 92 ASN B O 1
ATOM 3397 N N . VAL C 1 93 ? 26.48620 3.71778 15.32144 1.000 46.86359 93 VAL B N 1
ATOM 3398 C CA . VAL C 1 93 ? 25.04130 3.63557 15.51153 1.000 43.36640 93 VAL B CA 1
ATOM 3399 C C . VAL C 1 93 ? 24.71532 2.88891 16.79832 1.000 37.27137 93 VAL B C 1
ATOM 3400 O O . VAL C 1 93 ? 23.79816 3.26842 17.53660 1.000 42.45534 93 VAL B O 1
ATOM 3404 N N . ARG C 1 94 ? 25.46506 1.82249 17.09287 1.000 38.12690 94 ARG B N 1
ATOM 3405 C CA . ARG C 1 94 ? 25.24786 1.08090 18.33079 1.000 42.36954 94 ARG B CA 1
ATOM 3406 C C . ARG C 1 94 ? 25.44658 1.96269 19.55633 1.000 42.75108 94 ARG B C 1
ATOM 3407 O O . ARG C 1 94 ? 24.77815 1.76521 20.57749 1.000 44.24077 94 ARG B O 1
ATOM 3415 N N . ALA C 1 95 ? 26.35191 2.94141 19.47424 1.000 47.02873 95 ALA B N 1
ATOM 3416 C CA . ALA C 1 95 ? 26.59367 3.83493 20.60092 1.000 47.28473 95 ALA B CA 1
ATOM 3417 C C . ALA C 1 95 ? 25.43833 4.79775 20.83713 1.000 46.15658 95 ALA B C 1
ATOM 3418 O O . ALA C 1 95 ? 25.34107 5.37219 21.92621 1.000 39.05230 95 ALA B O 1
ATOM 3420 N N . LEU C 1 96 ? 24.56628 4.99191 19.84744 1.000 43.10733 96 LEU B N 1
ATOM 3421 C CA . LEU C 1 96 ? 23.40651 5.85612 20.02301 1.000 43.56828 96 LEU B CA 1
ATOM 3422 C C . LEU C 1 96 ? 22.26439 5.17502 20.76405 1.000 37.67557 96 LEU B C 1
ATOM 3423 O O . LEU C 1 96 ? 21.27616 5.84112 21.08793 1.000 41.36709 96 LEU B O 1
ATOM 3428 N N . ALA C 1 97 ? 22.37266 3.87961 21.03960 1.000 40.38644 97 ALA B N 1
ATOM 3429 C CA . ALA C 1 97 ? 21.30324 3.11317 21.65686 1.000 43.32307 97 ALA B CA 1
ATOM 3430 C C . ALA C 1 97 ? 21.69374 2.69022 23.06608 1.000 39.91107 97 ALA B C 1
ATOM 3431 O O . ALA C 1 97 ? 22.86265 2.41473 23.35022 1.000 43.94588 97 ALA B O 1
ATOM 3433 N N . ASP C 1 98 ? 20.69365 2.63698 23.94820 1.000 37.61683 98 ASP B N 1
ATOM 3434 C CA . ASP C 1 98 ? 20.94074 2.20098 25.31761 1.000 41.49821 98 ASP B CA 1
ATOM 3435 C C . ASP C 1 98 ? 21.30399 0.72294 25.36781 1.000 43.89828 98 ASP B C 1
ATOM 3436 O O . ASP C 1 98 ? 22.13878 0.31032 26.18201 1.000 44.09776 98 ASP B O 1
ATOM 3441 N N . TYR C 1 99 ? 20.69351 -0.08752 24.50520 1.000 35.80772 99 TYR B N 1
ATOM 3442 C CA . TYR C 1 99 ? 20.99014 -1.50987 24.43444 1.000 32.82036 99 TYR B CA 1
ATOM 3443 C C . TYR C 1 99 ? 20.99996 -1.95666 22.98051 1.000 36.66344 99 TYR B C 1
ATOM 3444 O O . TYR C 1 99 ? 20.29921 -1.39471 22.13438 1.000 36.42738 99 TYR B O 1
ATOM 3453 N N . VAL C 1 100 ? 21.80875 -2.97540 22.70091 1.000 33.61854 100 VAL B N 1
ATOM 3454 C CA . VAL C 1 100 ? 21.94052 -3.54780 21.36776 1.000 35.45919 100 VAL B CA 1
ATOM 3455 C C . VAL C 1 100 ? 21.81571 -5.05937 21.48424 1.000 42.83602 100 VAL B C 1
ATOM 3456 O O . VAL C 1 100 ? 22.40455 -5.67245 22.38153 1.000 38.60918 100 VAL B O 1
ATOM 3460 N N . HIS C 1 101 ? 21.04049 -5.65911 20.58539 1.000 37.06618 101 HIS B N 1
ATOM 3461 C CA . HIS C 1 101 ? 20.84942 -7.09988 20.56228 1.000 37.40742 101 HIS B CA 1
ATOM 3462 C C . HIS C 1 101 ? 21.21278 -7.64674 19.18905 1.000 33.07558 101 HIS B C 1
ATOM 3463 O O . HIS C 1 101 ? 21.00880 -6.98767 18.16471 1.000 37.20214 101 HIS B O 1
ATOM 3470 N N . ASN C 1 102 ? 21.75893 -8.85971 19.17989 1.000 32.10397 102 ASN B N 1
ATOM 3471 C CA . ASN C 1 102 ? 22.24639 -9.46448 17.94950 1.000 35.48550 102 ASN B CA 1
ATOM 3472 C C . ASN C 1 102 ? 21.08247 -9.96050 17.09925 1.000 34.35769 102 ASN B C 1
ATOM 3473 O O . ASN C 1 102 ? 20.09104 -10.48144 17.61944 1.000 31.87476 102 ASN B O 1
ATOM 3478 N N . ILE C 1 103 ? 21.22064 -9.80331 15.77891 1.000 33.10213 103 ILE B N 1
ATOM 3479 C CA . ILE C 1 103 ? 20.13102 -10.10362 14.85146 1.000 34.97857 103 ILE B CA 1
ATOM 3480 C C . ILE C 1 103 ? 19.70329 -11.56346 14.94517 1.000 32.05544 103 ILE B C 1
ATOM 3481 O O . ILE C 1 103 ? 18.52615 -11.88693 14.74260 1.000 35.08635 103 ILE B O 1
ATOM 3486 N N . ASN C 1 104 ? 20.63022 -12.46311 15.26802 1.000 33.34480 104 ASN B N 1
ATOM 3487 C CA . ASN C 1 104 ? 20.34762 -13.89116 15.29828 1.000 30.61573 104 ASN B CA 1
ATOM 3488 C C . ASN C 1 104 ? 20.14489 -14.42838 16.70863 1.000 31.42228 104 ASN B C 1
ATOM 3489 O O . ASN C 1 104 ? 20.06012 -15.64746 16.88900 1.000 34.69394 104 ASN B O 1
ATOM 3494 N N . ASP C 1 105 ? 20.05501 -13.55386 17.70841 1.000 34.12857 105 ASP B N 1
ATOM 3495 C CA . ASP C 1 105 ? 19.92863 -13.98018 19.10227 1.000 31.02626 105 ASP B CA 1
ATOM 3496 C C . ASP C 1 105 ? 18.44932 -14.04698 19.46004 1.000 29.65685 105 ASP B C 1
ATOM 3497 O O . ASP C 1 105 ? 17.86052 -13.08346 19.95297 1.000 27.51877 105 ASP B O 1
ATOM 3502 N N . MET C 1 106 ? 17.84345 -15.21144 19.22184 1.000 29.25199 106 MET B N 1
ATOM 3503 C CA . MET C 1 106 ? 16.43837 -15.42464 19.54977 1.000 27.89740 106 MET B CA 1
ATOM 3504 C C . MET C 1 106 ? 16.19161 -15.57679 21.04425 1.000 32.79845 106 MET B C 1
ATOM 3505 O O . MET C 1 106 ? 15.03177 -15.71949 21.44711 1.000 39.56649 106 MET B O 1
ATOM 3510 N N . ALA C 1 107 ? 17.23712 -15.55867 21.86925 1.000 33.08145 107 ALA B N 1
ATOM 3511 C CA . ALA C 1 107 ? 17.09545 -15.58304 23.31787 1.000 36.73952 107 ALA B CA 1
ATOM 3512 C C . ALA C 1 107 ? 17.23294 -14.19908 23.93558 1.000 33.78195 107 ALA B C 1
ATOM 3513 O O . ALA C 1 107 ? 17.24057 -14.07707 25.16500 1.000 37.08766 107 ALA B O 1
ATOM 3515 N N . ALA C 1 108 ? 17.34679 -13.16052 23.11022 1.000 33.43174 108 ALA B N 1
ATOM 3516 C CA . ALA C 1 108 ? 17.43473 -11.80054 23.61221 1.000 28.44159 108 ALA B CA 1
ATOM 3517 C C . ALA C 1 108 ? 16.17697 -11.45250 24.40743 1.000 36.52016 108 ALA B C 1
ATOM 3518 O O . ALA C 1 108 ? 15.10795 -12.02522 24.17230 1.000 34.56435 108 ALA B O 1
ATOM 3520 N N . PRO C 1 109 ? 16.27870 -10.52175 25.36362 1.000 37.61667 109 PRO B N 1
ATOM 3521 C CA . PRO C 1 109 ? 15.09933 -10.19465 26.18537 1.000 39.80207 109 PRO B CA 1
ATOM 3522 C C . PRO C 1 109 ? 13.90314 -9.72470 25.37600 1.000 37.23735 109 PRO B C 1
ATOM 3523 O O . PRO C 1 109 ? 12.76990 -10.11632 25.67844 1.000 35.55585 109 PRO B O 1
ATOM 3527 N N . VAL C 1 110 ? 14.12343 -8.91479 24.33639 1.000 32.54833 110 VAL B N 1
ATOM 3528 C CA . VAL C 1 110 ? 13.02032 -8.35359 23.56158 1.000 32.63711 110 VAL B CA 1
ATOM 3529 C C . VAL C 1 110 ? 12.26292 -9.38897 22.74393 1.000 35.90751 110 VAL B C 1
ATOM 3530 O O . VAL C 1 110 ? 11.20431 -9.07034 22.19167 1.000 32.59983 110 VAL B O 1
ATOM 3534 N N A SER C 1 111 ? 12.77841 -10.61735 22.65653 0.138 32.98612 111 SER B N 1
ATOM 3535 N N B SER C 1 111 ? 12.76759 -10.61792 22.64485 0.862 32.92241 111 SER B N 1
ATOM 3536 C CA A SER C 1 111 ? 12.14429 -11.67763 21.88310 0.138 32.49415 111 SER B CA 1
ATOM 3537 C CA B SER C 1 111 ? 12.09550 -11.63727 21.84977 0.862 32.41137 111 SER B CA 1
ATOM 3538 C C A SER C 1 111 ? 10.91857 -12.26584 22.56871 0.138 35.42520 111 SER B C 1
ATOM 3539 C C B SER C 1 111 ? 10.92313 -12.28698 22.57345 0.862 35.67039 111 SER B C 1
ATOM 3540 O O A SER C 1 111 ? 10.17115 -13.01113 21.92613 0.138 31.51908 111 SER B O 1
ATOM 3541 O O B SER C 1 111 ? 10.22033 -13.10253 21.96527 0.862 31.30064 111 SER B O 1
ATOM 3546 N N . SER C 1 112 ? 10.69405 -11.95415 23.84095 1.000 30.68032 112 SER B N 1
ATOM 3547 C CA . SER C 1 112 ? 9.61035 -12.53302 24.62083 1.000 34.29638 112 SER B CA 1
ATOM 3548 C C . SER C 1 112 ? 8.55895 -11.47901 24.93765 1.000 30.30726 112 SER B C 1
ATOM 3549 O O . SER C 1 112 ? 8.89031 -10.34745 25.30531 1.000 31.95434 112 SER B O 1
ATOM 3552 N N . GLY C 1 113 ? 7.28746 -11.86292 24.80190 1.000 28.05354 113 GLY B N 1
ATOM 3553 C CA . GLY C 1 113 ? 6.19649 -10.97836 25.16924 1.000 28.63710 113 GLY B CA 1
ATOM 3554 C C . GLY C 1 113 ? 6.14775 -10.64891 26.64541 1.000 34.57779 113 GLY B C 1
ATOM 3555 O O . GLY C 1 113 ? 5.51957 -9.65679 27.02934 1.000 32.75513 113 GLY B O 1
ATOM 3556 N N . SER C 1 114 ? 6.79102 -11.46349 27.48648 1.000 30.37162 114 SER B N 1
ATOM 3557 C CA . SER C 1 114 ? 6.86155 -11.14498 28.90797 1.000 38.10265 114 SER B CA 1
ATOM 3558 C C . SER C 1 114 ? 7.76358 -9.94619 29.16324 1.000 43.02634 114 SER B C 1
ATOM 3559 O O . SER C 1 114 ? 7.58949 -9.24311 30.16552 1.000 40.56682 114 SER B O 1
ATOM 3562 N N . PHE C 1 115 ? 8.72880 -9.70193 28.27881 1.000 41.00460 115 PHE B N 1
ATOM 3563 C CA . PHE C 1 115 ? 9.54692 -8.49999 28.36700 1.000 40.65004 115 PHE B CA 1
ATOM 3564 C C . PHE C 1 115 ? 8.67675 -7.28117 28.10238 1.000 43.57144 115 PHE B C 1
ATOM 3565 O O . PHE C 1 115 ? 8.08780 -7.15253 27.02446 1.000 43.86174 115 PHE B O 1
ATOM 3573 N N . ARG C 1 116 ? 8.58945 -6.38903 29.08153 1.000 44.38338 116 ARG B N 1
ATOM 3574 C CA . ARG C 1 116 ? 7.72627 -5.22438 28.95527 1.000 45.66306 116 ARG B CA 1
ATOM 3575 C C . ARG C 1 116 ? 8.39653 -4.17912 28.07244 1.000 48.52821 116 ARG B C 1
ATOM 3576 O O . ARG C 1 116 ? 9.52804 -3.75972 28.33821 1.000 51.63769 116 ARG B O 1
ATOM 3584 N N . ALA C 1 117 ? 7.70041 -3.78184 27.01076 1.000 47.04430 117 ALA B N 1
ATOM 3585 C CA . ALA C 1 117 ? 8.13774 -2.71666 26.12290 1.000 45.60701 117 ALA B CA 1
ATOM 3586 C C . ALA C 1 117 ? 6.89502 -2.02759 25.58257 1.000 41.26475 117 ALA B C 1
ATOM 3587 O O . ALA C 1 117 ? 5.80086 -2.59576 25.58666 1.000 44.10706 117 ALA B O 1
ATOM 3589 N N . ASP C 1 118 ? 7.06715 -0.79199 25.11956 1.000 32.07221 118 ASP B N 1
ATOM 3590 C CA . ASP C 1 118 ? 5.93489 0.03700 24.73191 1.000 37.46035 118 ASP B CA 1
ATOM 3591 C C . ASP C 1 118 ? 5.79263 0.22558 23.22821 1.000 40.08902 118 ASP B C 1
ATOM 3592 O O . ASP C 1 118 ? 4.89194 0.95328 22.79729 1.000 41.87727 118 ASP B O 1
ATOM 3597 N N . GLY C 1 119 ? 6.63429 -0.40023 22.42038 1.000 35.37988 119 GLY B N 1
ATOM 3598 C CA . GLY C 1 119 ? 6.46531 -0.30054 20.98496 1.000 29.49512 119 GLY B CA 1
ATOM 3599 C C . GLY C 1 119 ? 7.73292 -0.64085 20.24079 1.000 32.58295 119 GLY B C 1
ATOM 3600 O O . GLY C 1 119 ? 8.79684 -0.85877 20.82184 1.000 32.76407 119 GLY B O 1
ATOM 3601 N N . MET C 1 120 ? 7.59614 -0.67283 18.91775 1.000 30.66721 120 MET B N 1
ATOM 3602 C CA . MET C 1 120 ? 8.68915 -1.02971 18.02881 1.000 28.07929 120 MET B CA 1
ATOM 3603 C C . MET C 1 120 ? 8.53819 -0.25309 16.73098 1.000 28.34274 120 MET B C 1
ATOM 3604 O O . MET C 1 120 ? 7.42112 -0.05636 16.24433 1.000 27.90256 120 MET B O 1
ATOM 3609 N N . ILE C 1 121 ? 9.66330 0.19549 16.18201 1.000 29.59110 121 ILE B N 1
ATOM 3610 C CA . ILE C 1 121 ? 9.69443 0.83606 14.87410 1.000 26.68554 121 ILE B CA 1
ATOM 3611 C C . ILE C 1 121 ? 10.81020 0.19747 14.05920 1.000 29.99985 121 ILE B C 1
ATOM 3612 O O . ILE C 1 121 ? 11.93667 0.04676 14.54620 1.000 28.55540 121 ILE B O 1
ATOM 3617 N N . VAL C 1 122 ? 10.48627 -0.21404 12.83837 1.000 27.37424 122 VAL B N 1
ATOM 3618 C CA . VAL C 1 122 ? 11.45831 -0.76566 11.90320 1.000 24.98743 122 VAL B CA 1
ATOM 3619 C C . VAL C 1 122 ? 11.73006 0.31477 10.86731 1.000 28.42154 122 VAL B C 1
ATOM 3620 O O . VAL C 1 122 ? 10.86916 0.61896 10.03198 1.000 29.68126 122 VAL B O 1
ATOM 3624 N N . VAL C 1 123 ? 12.91900 0.90587 10.92460 1.000 28.66219 123 VAL B N 1
ATOM 3625 C CA . VAL C 1 123 ? 13.22087 2.08018 10.11144 1.000 26.86118 123 VAL B CA 1
ATOM 3626 C C . VAL C 1 123 ? 14.68059 2.05252 9.66807 1.000 31.87879 123 VAL B C 1
ATOM 3627 O O . VAL C 1 123 ? 15.58939 2.10178 10.51032 1.000 32.89574 123 VAL B O 1
ATOM 3631 N N . PRO C 1 124 ? 14.95726 1.94518 8.35871 1.000 32.53545 124 PRO B N 1
ATOM 3632 C CA . PRO C 1 124 ? 13.93527 1.72138 7.33125 1.000 31.91552 124 PRO B CA 1
ATOM 3633 C C . PRO C 1 124 ? 13.51579 0.25676 7.28834 1.000 29.74880 124 PRO B C 1
ATOM 3634 O O . PRO C 1 124 ? 14.23101 -0.58934 7.82587 1.000 25.50481 124 PRO B O 1
ATOM 3638 N N . CYS C 1 125 ? 12.37594 -0.03903 6.67090 1.000 29.75202 125 CYS B N 1
ATOM 3639 C CA . CYS C 1 125 ? 11.85383 -1.39801 6.60145 1.000 27.42055 125 CYS B CA 1
ATOM 3640 C C . CYS C 1 125 ? 11.88778 -1.87393 5.15599 1.000 29.20829 125 CYS B C 1
ATOM 3641 O O . CYS C 1 125 ? 11.25315 -1.27057 4.28392 1.000 28.24213 125 CYS B O 1
ATOM 3644 N N . SER C 1 126 ? 12.62341 -2.95256 4.90873 1.000 23.87434 126 SER B N 1
ATOM 3645 C CA . SER C 1 126 ? 12.69577 -3.53150 3.57925 1.000 27.34156 126 SER B CA 1
ATOM 3646 C C . SER C 1 126 ? 11.43453 -4.33569 3.27619 1.000 29.41455 126 SER B C 1
ATOM 3647 O O . SER C 1 126 ? 10.66852 -4.70512 4.17148 1.000 24.83144 126 SER B O 1
ATOM 3650 N N . MET C 1 127 ? 11.22567 -4.60904 1.98520 1.000 26.31728 127 MET B N 1
ATOM 3651 C CA . MET C 1 127 ? 10.11723 -5.47211 1.59404 1.000 26.32857 127 MET B CA 1
ATOM 3652 C C . MET C 1 127 ? 10.29316 -6.87883 2.14456 1.000 26.56808 127 MET B C 1
ATOM 3653 O O . MET C 1 127 ? 9.30516 -7.54338 2.47796 1.000 26.59866 127 MET B O 1
ATOM 3658 N N . LYS C 1 128 ? 11.54065 -7.34168 2.25498 1.000 25.94405 128 LYS B N 1
ATOM 3659 C CA . LYS C 1 128 ? 11.80565 -8.66368 2.81302 1.000 26.41723 128 LYS B CA 1
ATOM 3660 C C . LYS C 1 128 ? 11.30871 -8.76003 4.25068 1.000 26.44876 128 LYS B C 1
ATOM 3661 O O . LYS C 1 128 ? 10.63804 -9.72872 4.62561 1.000 30.20231 128 LYS B O 1
ATOM 3667 N N . THR C 1 129 ? 11.64144 -7.76554 5.07642 1.000 22.30021 129 THR B N 1
ATOM 3668 C CA . THR C 1 129 ? 11.24089 -7.81031 6.47818 1.000 27.18861 129 THR B CA 1
ATOM 3669 C C . THR C 1 129 ? 9.74826 -7.54754 6.63758 1.000 24.63003 129 THR B C 1
ATOM 3670 O O . THR C 1 129 ? 9.10388 -8.15197 7.50277 1.000 26.38382 129 THR B O 1
ATOM 3674 N N . LEU C 1 130 ? 9.17917 -6.66983 5.80652 1.000 24.74611 130 LEU B N 1
ATOM 3675 C CA . LEU C 1 130 ? 7.72738 -6.52697 5.76735 1.000 24.31059 130 LEU B CA 1
ATOM 3676 C C . LEU C 1 130 ? 7.05673 -7.86816 5.50269 1.000 24.77210 130 LEU B C 1
ATOM 3677 O O . LEU C 1 130 ? 6.04867 -8.20716 6.13452 1.000 22.52747 130 LEU B O 1
ATOM 3682 N N . ALA C 1 131 ? 7.61884 -8.65321 4.58114 1.000 20.49731 131 ALA B N 1
ATOM 3683 C CA . ALA C 1 131 ? 7.02267 -9.93678 4.23123 1.000 25.44996 131 ALA B CA 1
ATOM 3684 C C . ALA C 1 131 ? 7.23481 -10.96943 5.32967 1.000 24.61558 131 ALA B C 1
ATOM 3685 O O . ALA C 1 131 ? 6.36667 -11.81765 5.56405 1.000 26.05835 131 ALA B O 1
ATOM 3687 N N . ALA C 1 132 ? 8.38947 -10.93023 5.99962 1.000 23.48207 132 ALA B N 1
ATOM 3688 C CA . ALA C 1 132 ? 8.59933 -11.81226 7.14226 1.000 21.91241 132 ALA B CA 1
ATOM 3689 C C . ALA C 1 132 ? 7.56179 -11.55154 8.22541 1.000 20.31816 132 ALA B C 1
ATOM 3690 O O . ALA C 1 132 ? 7.02028 -12.49114 8.81991 1.000 20.35420 132 ALA B O 1
ATOM 3692 N N . ILE C 1 133 ? 7.25706 -10.27899 8.48127 1.000 20.33317 133 ILE B N 1
ATOM 3693 C CA . ILE C 1 133 ? 6.27775 -9.94550 9.50892 1.000 22.85496 133 ILE B CA 1
ATOM 3694 C C . ILE C 1 133 ? 4.87200 -10.30975 9.04667 1.000 25.11276 133 ILE B C 1
ATOM 3695 O O . ILE C 1 133 ? 4.07976 -10.86899 9.81366 1.000 24.29344 133 ILE B O 1
ATOM 3700 N N . HIS C 1 134 ? 4.54053 -10.00918 7.78809 1.000 20.91003 134 HIS B N 1
ATOM 3701 C CA . HIS C 1 134 ? 3.22656 -10.37247 7.26467 1.000 23.61823 134 HIS B CA 1
ATOM 3702 C C . HIS C 1 134 ? 3.02780 -11.88284 7.27559 1.000 23.90169 134 HIS B C 1
ATOM 3703 O O . HIS C 1 134 ? 1.98367 -12.38088 7.71140 1.000 23.56486 134 HIS B O 1
ATOM 3710 N N . SER C 1 135 ? 4.02151 -12.63051 6.78986 1.000 19.23285 135 SER B N 1
ATOM 3711 C CA . SER C 1 135 ? 3.88408 -14.07886 6.70064 1.000 21.34200 135 SER B CA 1
ATOM 3712 C C . SER C 1 135 ? 3.96583 -14.75593 8.06032 1.000 22.97735 135 SER B C 1
ATOM 3713 O O . SER C 1 135 ? 3.44484 -15.86570 8.21635 1.000 22.68636 135 SER B O 1
ATOM 3716 N N . GLY C 1 136 ? 4.59921 -14.11621 9.04071 1.000 21.74741 136 GLY B N 1
ATOM 3717 C CA . GLY C 1 136 ? 4.84862 -14.72896 10.32652 1.000 18.67799 136 GLY B CA 1
ATOM 3718 C C . GLY C 1 136 ? 6.14091 -15.51055 10.41708 1.000 22.90792 136 GLY B C 1
ATOM 3719 O O . GLY C 1 136 ? 6.43870 -16.06094 11.48567 1.000 22.77648 136 GLY B O 1
ATOM 3720 N N . PHE C 1 137 ? 6.90479 -15.60085 9.32597 1.000 21.46790 137 PHE B N 1
ATOM 3721 C CA . PHE C 1 137 ? 8.18711 -16.30699 9.30905 1.000 23.05305 137 PHE B CA 1
ATOM 3722 C C . PHE C 1 137 ? 9.19695 -15.47345 10.09447 1.000 28.09142 137 PHE B C 1
ATOM 3723 O O . PHE C 1 137 ? 9.98882 -14.70452 9.54416 1.000 28.01606 137 PHE B O 1
ATOM 3731 N N A CYS C 1 138 ? 9.16287 -15.63722 11.41797 0.500 25.39098 138 CYS B N 1
ATOM 3732 N N B CYS C 1 138 ? 9.16287 -15.63722 11.41797 0.500 25.39098 138 CYS B N 1
ATOM 3733 C CA A CYS C 1 138 ? 9.96970 -14.83231 12.33438 0.500 28.37550 138 CYS B CA 1
ATOM 3734 C CA B CYS C 1 138 ? 9.96970 -14.83231 12.33438 0.500 28.37550 138 CYS B CA 1
ATOM 3735 C C A CYS C 1 138 ? 11.22720 -15.61416 12.70675 0.500 29.74875 138 CYS B C 1
ATOM 3736 C C B CYS C 1 138 ? 11.22720 -15.61416 12.70675 0.500 29.74875 138 CYS B C 1
ATOM 3737 O O A CYS C 1 138 ? 11.34582 -16.18182 13.79290 0.500 28.12778 138 CYS B O 1
ATOM 3738 O O B CYS C 1 138 ? 11.34582 -16.18182 13.79290 0.500 28.12778 138 CYS B O 1
ATOM 3743 N N . ASP C 1 139 ? 12.18892 -15.62645 11.78459 1.000 30.35725 139 ASP B N 1
ATOM 3744 C CA . ASP C 1 139 ? 13.41851 -16.38944 11.95608 1.000 33.09518 139 ASP B CA 1
ATOM 3745 C C . ASP C 1 139 ? 14.62718 -15.52995 12.32423 1.000 29.99387 139 ASP B C 1
ATOM 3746 O O . ASP C 1 139 ? 15.74471 -16.05145 12.37335 1.000 33.73134 139 ASP B O 1
ATOM 3751 N N . ASP C 1 140 ? 14.43958 -14.23536 12.58443 1.000 29.53637 140 ASP B N 1
ATOM 3752 C CA . ASP C 1 140 ? 15.48697 -13.42158 13.19263 1.000 32.35676 140 ASP B CA 1
ATOM 3753 C C . ASP C 1 140 ? 14.84893 -12.51340 14.23679 1.000 30.77366 140 ASP B C 1
ATOM 3754 O O . ASP C 1 140 ? 13.62344 -12.46545 14.38379 1.000 27.44476 140 ASP B O 1
ATOM 3759 N N . LEU C 1 141 ? 15.69360 -11.77905 14.96457 1.000 27.46500 141 LEU B N 1
ATOM 3760 C CA . LEU C 1 141 ? 15.20839 -11.03843 16.12522 1.000 30.62973 141 LEU B CA 1
ATOM 3761 C C . LEU C 1 141 ? 14.28751 -9.89185 15.73105 1.000 26.49257 141 LEU B C 1
ATOM 3762 O O . LEU C 1 141 ? 13.35778 -9.56650 16.47699 1.000 28.07393 141 LEU B O 1
ATOM 3767 N N . ILE C 1 142 ? 14.52403 -9.26913 14.57611 1.000 25.72551 142 ILE B N 1
ATOM 3768 C CA . ILE C 1 142 ? 13.67084 -8.16634 14.14323 1.000 26.98756 142 ILE B CA 1
ATOM 3769 C C . ILE C 1 142 ? 12.25766 -8.66387 13.86502 1.000 24.91920 142 ILE B C 1
ATOM 3770 O O . ILE C 1 142 ? 11.27643 -8.12450 14.39060 1.000 23.34324 142 ILE B O 1
ATOM 3775 N N . SER C 1 143 ? 12.13251 -9.70879 13.04459 1.000 22.93268 143 SER B N 1
ATOM 3776 C CA . SER C 1 143 ? 10.80768 -10.22152 12.71009 1.000 27.23557 143 SER B CA 1
ATOM 3777 C C . SER C 1 143 ? 10.14141 -10.87908 13.91530 1.000 24.13339 143 SER B C 1
ATOM 3778 O O . SER C 1 143 ? 8.92136 -10.77604 14.08484 1.000 25.68409 143 SER B O 1
ATOM 3781 N N . ARG C 1 144 ? 10.92066 -11.54702 14.77213 1.000 27.35516 144 ARG B N 1
ATOM 3782 C CA . ARG C 1 144 ? 10.33311 -12.17137 15.95618 1.000 26.36853 144 ARG B CA 1
ATOM 3783 C C . ARG C 1 144 ? 9.82097 -11.12785 16.93857 1.000 25.49934 144 ARG B C 1
ATOM 3784 O O . ARG C 1 144 ? 8.71394 -11.26357 17.47297 1.000 26.92572 144 ARG B O 1
ATOM 3792 N N . THR C 1 145 ? 10.60774 -10.07962 17.18992 1.000 25.35859 145 THR B N 1
ATOM 3793 C CA . THR C 1 145 ? 10.15573 -9.03355 18.10074 1.000 23.69495 145 THR B CA 1
ATOM 3794 C C . THR C 1 145 ? 8.93748 -8.30987 17.54033 1.000 23.28631 145 THR B C 1
ATOM 3795 O O . THR C 1 145 ? 8.02715 -7.94535 18.29216 1.000 23.01336 145 THR B O 1
ATOM 3799 N N . ALA C 1 146 ? 8.89394 -8.10541 16.22087 1.000 23.21788 146 ALA B N 1
ATOM 3800 C CA . ALA C 1 146 ? 7.70242 -7.52626 15.60789 1.000 24.22410 146 ALA B CA 1
ATOM 3801 C C . ALA C 1 146 ? 6.50773 -8.46369 15.73833 1.000 22.73249 146 ALA B C 1
ATOM 3802 O O . ALA C 1 146 ? 5.39548 -8.02260 16.05146 1.000 20.62440 146 ALA B O 1
ATOM 3804 N N . ASP C 1 147 ? 6.72229 -9.75967 15.49422 1.000 24.79999 147 ASP B N 1
ATOM 3805 C CA . ASP C 1 147 ? 5.67500 -10.75444 15.70236 1.000 22.31097 147 ASP B CA 1
ATOM 3806 C C . ASP C 1 147 ? 5.15004 -10.70159 17.13039 1.000 27.38639 147 ASP B C 1
ATOM 3807 O O . ASP C 1 147 ? 3.94632 -10.85273 17.36884 1.000 22.02430 147 ASP B O 1
ATOM 3812 N N . VAL C 1 148 ? 6.04475 -10.46605 18.09181 1.000 25.13048 148 VAL B N 1
ATOM 3813 C CA . VAL C 1 148 ? 5.65423 -10.42044 19.49586 1.000 24.64016 148 VAL B CA 1
ATOM 3814 C C . VAL C 1 148 ? 4.88133 -9.14178 19.80029 1.000 23.71285 148 VAL B C 1
ATOM 3815 O O . VAL C 1 148 ? 3.88805 -9.16236 20.53755 1.000 22.15371 148 VAL B O 1
ATOM 3819 N N . MET C 1 149 ? 5.32161 -8.01118 19.24100 1.000 22.73140 149 MET B N 1
ATOM 3820 C CA . MET C 1 149 ? 4.60874 -6.75338 19.44660 1.000 21.47575 149 MET B CA 1
ATOM 3821 C C . MET C 1 149 ? 3.16460 -6.85278 18.97342 1.000 27.15195 149 MET B C 1
ATOM 3822 O O . MET C 1 149 ? 2.25212 -6.32751 19.62292 1.000 24.93733 149 MET B O 1
ATOM 3827 N N . LEU C 1 150 ? 2.93706 -7.52684 17.84303 1.000 23.30830 150 LEU B N 1
ATOM 3828 C CA . LEU C 1 150 ? 1.58100 -7.65106 17.32094 1.000 23.80282 150 LEU B CA 1
ATOM 3829 C C . LEU C 1 150 ? 0.71190 -8.51087 18.23264 1.000 24.15553 150 LEU B C 1
ATOM 3830 O O . LEU C 1 150 ? -0.44542 -8.16592 18.49740 1.000 25.60189 150 LEU B O 1
ATOM 3835 N N . LYS C 1 151 ? 1.25066 -9.62647 18.73458 1.000 20.66756 151 LYS B N 1
ATOM 3836 C CA . LYS C 1 151 ? 0.44770 -10.49280 19.59316 1.000 21.31066 151 LYS B CA 1
ATOM 3837 C C . LYS C 1 151 ? 0.17764 -9.84943 20.94882 1.000 28.44581 151 LYS B C 1
ATOM 3838 O O . LYS C 1 151 ? -0.87967 -10.08691 21.54391 1.000 25.80619 151 LYS B O 1
ATOM 3844 N N . GLU C 1 152 ? 1.09755 -9.02358 21.44244 1.000 26.59184 152 GLU B N 1
ATOM 3845 C CA . GLU C 1 152 ? 0.89440 -8.30810 22.69500 1.000 28.38410 152 GLU B CA 1
ATOM 3846 C C . GLU C 1 152 ? 0.15288 -6.99240 22.50355 1.000 28.45629 152 GLU B C 1
ATOM 3847 O O . GLU C 1 152 ? -0.01713 -6.24814 23.47432 1.000 26.80878 152 GLU B O 1
ATOM 3853 N N . ARG C 1 153 ? -0.28403 -6.69309 21.27831 1.000 25.15802 153 ARG B N 1
ATOM 3854 C CA . ARG C 1 153 ? -1.05371 -5.48445 20.97604 1.000 27.16441 153 ARG B CA 1
ATOM 3855 C C . ARG C 1 153 ? -0.26823 -4.21983 21.31935 1.000 32.77005 153 ARG B C 1
ATOM 3856 O O . ARG C 1 153 ? -0.80920 -3.25528 21.86408 1.000 29.82621 153 ARG B O 1
ATOM 3864 N N . ARG C 1 154 ? 1.01970 -4.22304 20.99867 1.000 27.54927 154 ARG B N 1
ATOM 3865 C CA . ARG C 1 154 ? 1.85853 -3.04496 21.14836 1.000 29.69719 154 ARG B CA 1
ATOM 3866 C C . ARG C 1 154 ? 2.04113 -2.36925 19.79579 1.000 29.60259 154 ARG B C 1
ATOM 3867 O O . ARG C 1 154 ? 1.99739 -3.01769 18.74751 1.000 29.18455 154 ARG B O 1
ATOM 3875 N N . ARG C 1 155 ? 2.23979 -1.05424 19.83053 1.000 24.93530 155 ARG B N 1
ATOM 3876 C CA . ARG C 1 155 ? 2.35323 -0.28188 18.60068 1.000 26.84216 155 ARG B CA 1
ATOM 3877 C C . ARG C 1 155 ? 3.59259 -0.69783 17.81559 1.000 29.85137 155 ARG B C 1
ATOM 3878 O O . ARG C 1 155 ? 4.70413 -0.72844 18.35046 1.000 28.50202 155 ARG B O 1
ATOM 3886 N N . LEU C 1 156 ? 3.39262 -1.03743 16.54339 1.000 28.25168 156 LEU B N 1
ATOM 3887 C CA . LEU C 1 156 ? 4.47873 -1.40654 15.64279 1.000 25.49160 156 LEU B CA 1
ATOM 3888 C C . LEU C 1 156 ? 4.38389 -0.54418 14.39485 1.000 25.64201 156 LEU B C 1
ATOM 3889 O O . LEU C 1 156 ? 3.34132 -0.52261 13.73219 1.000 31.27981 156 LEU B O 1
ATOM 3894 N N . VAL C 1 157 ? 5.46603 0.16072 14.07508 1.000 25.22407 157 VAL B N 1
ATOM 3895 C CA . VAL C 1 157 ? 5.52204 1.05095 12.92224 1.000 26.15517 157 VAL B CA 1
ATOM 3896 C C . VAL C 1 157 ? 6.57205 0.52161 11.95698 1.000 29.50966 157 VAL B C 1
ATOM 3897 O O . VAL C 1 157 ? 7.72320 0.29449 12.34597 1.000 25.61391 157 VAL B O 1
ATOM 3901 N N . LEU C 1 158 ? 6.17518 0.32419 10.70320 1.000 25.98762 158 LEU B N 1
ATOM 3902 C CA . LEU C 1 158 ? 7.06857 -0.16679 9.66063 1.000 25.71883 158 LEU B CA 1
ATOM 3903 C C . LEU C 1 158 ? 7.27995 0.95226 8.64967 1.000 28.16270 158 LEU B C 1
ATOM 3904 O O . LEU C 1 158 ? 6.34646 1.33559 7.93536 1.000 26.89065 158 LEU B O 1
ATOM 3909 N N . VAL C 1 159 ? 8.50195 1.48012 8.59605 1.000 28.54690 159 VAL B N 1
ATOM 3910 C CA . VAL C 1 159 ? 8.85076 2.49145 7.60471 1.000 25.48988 159 VAL B CA 1
ATOM 3911 C C . VAL C 1 159 ? 9.21260 1.77376 6.31079 1.000 28.13416 159 VAL B C 1
ATOM 3912 O O . VAL C 1 159 ? 10.38954 1.66319 5.94832 1.000 28.58234 159 VAL B O 1
ATOM 3916 N N . ALA C 1 160 ? 8.19462 1.27146 5.61414 1.000 29.77790 160 ALA B N 1
ATOM 3917 C CA . ALA C 1 160 ? 8.39462 0.43259 4.43948 1.000 28.64832 160 ALA B CA 1
ATOM 3918 C C . ALA C 1 160 ? 8.79308 1.29375 3.24761 1.000 29.75767 160 ALA B C 1
ATOM 3919 O O . ALA C 1 160 ? 8.01802 2.14812 2.80412 1.000 29.03622 160 ALA B O 1
ATOM 3921 N N . ARG C 1 161 ? 9.99393 1.06120 2.72277 1.000 29.80282 161 ARG B N 1
ATOM 3922 C CA . ARG C 1 161 ? 10.55011 1.85289 1.63021 1.000 30.88629 161 ARG B CA 1
ATOM 3923 C C . ARG C 1 161 ? 10.70359 0.96417 0.40096 1.000 27.13929 161 ARG B C 1
ATOM 3924 O O . ARG C 1 161 ? 11.50231 0.02101 0.40549 1.000 24.64708 161 ARG B O 1
ATOM 3932 N N . GLU C 1 162 ? 9.95076 1.28046 -0.65001 1.000 29.53558 162 GLU B N 1
ATOM 3933 C CA . GLU C 1 162 ? 10.04472 0.61351 -1.94244 1.000 28.42338 162 GLU B CA 1
ATOM 3934 C C . GLU C 1 162 ? 9.19348 1.38417 -2.93689 1.000 28.94898 162 GLU B C 1
ATOM 3935 O O . GLU C 1 162 ? 8.15383 1.94103 -2.57214 1.000 24.08492 162 GLU B O 1
ATOM 3941 N N . THR C 1 163 ? 9.65087 1.41914 -4.19492 1.000 27.61913 163 THR B N 1
ATOM 3942 C CA . THR C 1 163 ? 8.86639 2.02079 -5.26423 1.000 28.15691 163 THR B CA 1
ATOM 3943 C C . THR C 1 163 ? 9.38810 1.53857 -6.60833 1.000 27.40986 163 THR B C 1
ATOM 3944 O O . THR C 1 163 ? 10.60547 1.36488 -6.75724 1.000 28.79276 163 THR B O 1
ATOM 3948 N N . PRO C 1 164 ? 8.50939 1.24618 -7.58194 1.000 28.11445 164 PRO B N 1
ATOM 3949 C CA . PRO C 1 164 ? 7.05697 1.20469 -7.38723 1.000 24.79538 164 PRO B CA 1
ATOM 3950 C C . PRO C 1 164 ? 6.65019 -0.02503 -6.58116 1.000 27.95739 164 PRO B C 1
ATOM 3951 O O . PRO C 1 164 ? 7.50556 -0.84618 -6.24860 1.000 24.56475 164 PRO B O 1
ATOM 3955 N N . LEU C 1 165 ? 5.36851 -0.14936 -6.26169 1.000 25.62809 165 LEU B N 1
ATOM 3956 C CA . LEU C 1 165 ? 4.88455 -1.24617 -5.43646 1.000 25.14547 165 LEU B CA 1
ATOM 3957 C C . LEU C 1 165 ? 4.17500 -2.27638 -6.30314 1.000 25.31010 165 LEU B C 1
ATOM 3958 O O . LEU C 1 165 ? 3.36873 -1.91972 -7.16977 1.000 28.37583 165 LEU B O 1
ATOM 3963 N N . SER C 1 166 ? 4.49148 -3.54686 -6.07754 1.000 22.14765 166 SER B N 1
ATOM 3964 C CA . SER C 1 166 ? 3.77556 -4.64203 -6.70720 1.000 24.22358 166 SER B CA 1
ATOM 3965 C C . SER C 1 166 ? 2.55738 -5.01359 -5.86799 1.000 24.73461 166 SER B C 1
ATOM 3966 O O . SER C 1 166 ? 2.34947 -4.50285 -4.76558 1.000 22.69216 166 SER B O 1
ATOM 3969 N N . GLU C 1 167 ? 1.74182 -5.92217 -6.40622 1.000 25.57904 167 GLU B N 1
ATOM 3970 C CA . GLU C 1 167 ? 0.59237 -6.40326 -5.65016 1.000 24.84295 167 GLU B CA 1
ATOM 3971 C C . GLU C 1 167 ? 1.03027 -7.21268 -4.43525 1.000 22.17502 167 GLU B C 1
ATOM 3972 O O . GLU C 1 167 ? 0.30739 -7.26455 -3.43397 1.000 24.18690 167 GLU B O 1
ATOM 3978 N N . ILE C 1 168 ? 2.21107 -7.83448 -4.49973 1.000 22.69018 168 ILE B N 1
ATOM 3979 C CA . ILE C 1 168 ? 2.74832 -8.54723 -3.34286 1.000 23.59858 168 ILE B CA 1
ATOM 3980 C C . ILE C 1 168 ? 3.02340 -7.57318 -2.20481 1.000 23.90182 168 ILE B C 1
ATOM 3981 O O . ILE C 1 168 ? 2.63102 -7.80634 -1.05505 1.000 23.65922 168 ILE B O 1
ATOM 3986 N N . HIS C 1 169 ? 3.70614 -6.46552 -2.51051 1.000 21.73053 169 HIS B N 1
ATOM 3987 C CA . HIS C 1 169 ? 4.01124 -5.46842 -1.48696 1.000 24.77482 169 HIS B CA 1
ATOM 3988 C C . HIS C 1 169 ? 2.73670 -4.91185 -0.86667 1.000 23.11306 169 HIS B C 1
ATOM 3989 O O . HIS C 1 169 ? 2.63057 -4.78150 0.35912 1.000 23.87629 169 HIS B O 1
ATOM 3996 N N . LEU C 1 170 ? 1.75352 -4.57902 -1.70617 1.000 21.79516 170 LEU B N 1
ATOM 3997 C CA . LEU C 1 170 ? 0.55118 -3.91522 -1.21608 1.000 24.00805 170 LEU B CA 1
ATOM 3998 C C . LEU C 1 170 ? -0.33752 -4.87574 -0.43622 1.000 19.96671 170 LEU B C 1
ATOM 3999 O O . LEU C 1 170 ? -0.96904 -4.47989 0.55087 1.000 21.26379 170 LEU B O 1
ATOM 4004 N N . ARG C 1 171 ? -0.40696 -6.13826 -0.86504 1.000 21.22093 171 ARG B N 1
ATOM 4005 C CA . ARG C 1 171 ? -1.12782 -7.13685 -0.08223 1.000 25.43869 171 ARG B CA 1
ATOM 4006 C C . ARG C 1 171 ? -0.49611 -7.31019 1.29241 1.000 22.79553 171 ARG B C 1
ATOM 4007 O O . ARG C 1 171 ? -1.20334 -7.39810 2.30269 1.000 21.61201 171 ARG B O 1
ATOM 4015 N N . ASN C 1 172 ? 0.83792 -7.35627 1.34956 1.000 23.24927 172 ASN B N 1
ATOM 4016 C CA . ASN C 1 172 ? 1.51889 -7.47543 2.63446 1.000 25.87408 172 ASN B CA 1
ATOM 4017 C C . ASN C 1 172 ? 1.26200 -6.25437 3.50719 1.000 22.16328 172 ASN B C 1
ATOM 4018 O O . ASN C 1 172 ? 1.01896 -6.38499 4.71292 1.000 21.63765 172 ASN B O 1
ATOM 4023 N N . MET C 1 173 ? 1.29631 -5.05898 2.91201 1.000 19.80213 173 MET B N 1
ATOM 4024 C CA . MET C 1 173 ? 1.04269 -3.83872 3.67340 1.000 22.18671 173 MET B CA 1
ATOM 4025 C C . MET C 1 173 ? -0.38105 -3.81281 4.21613 1.000 24.72649 173 MET B C 1
ATOM 4026 O O . MET C 1 173 ? -0.60580 -3.49263 5.38956 1.000 21.36788 173 MET B O 1
ATOM 4031 N N . LEU C 1 174 ? -1.35921 -4.14181 3.36949 1.000 22.71761 174 LEU B N 1
ATOM 4032 C CA . LEU C 1 174 ? -2.75625 -4.09090 3.79069 1.000 22.92794 174 LEU B CA 1
ATOM 4033 C C . LEU C 1 174 ? -3.03061 -5.08591 4.91023 1.000 19.90712 174 LEU B C 1
ATOM 4034 O O . LEU C 1 174 ? -3.66070 -4.74805 5.91837 1.000 22.33880 174 LEU B O 1
ATOM 4039 N N . GLU C 1 175 ? -2.55444 -6.32005 4.75439 1.000 20.06651 175 GLU B N 1
ATOM 4040 C CA . GLU C 1 175 ? -2.90233 -7.36495 5.70725 1.000 22.85722 175 GLU B CA 1
ATOM 4041 C C . GLU C 1 175 ? -2.11522 -7.24532 7.00698 1.000 24.05258 175 GLU B C 1
ATOM 4042 O O . GLU C 1 175 ? -2.64983 -7.56535 8.07510 1.000 26.00279 175 GLU B O 1
ATOM 4048 N N . VAL C 1 176 ? -0.86627 -6.77233 6.95364 1.000 22.64834 176 VAL B N 1
ATOM 4049 C CA . VAL C 1 176 ? -0.15340 -6.51575 8.20239 1.000 21.60614 176 VAL B CA 1
ATOM 4050 C C . VAL C 1 176 ? -0.75657 -5.31226 8.91768 1.000 21.17387 176 VAL B C 1
ATOM 4051 O O . VAL C 1 176 ? -0.72339 -5.23543 10.15215 1.000 23.74737 176 VAL B O 1
ATOM 4055 N N . THR C 1 177 ? -1.32911 -4.36588 8.16718 1.000 23.69564 177 THR B N 1
ATOM 4056 C CA . THR C 1 177 ? -2.04440 -3.25509 8.78811 1.000 22.24278 177 THR B CA 1
ATOM 4057 C C . THR C 1 177 ? -3.26499 -3.75998 9.54560 1.000 25.81551 177 THR B C 1
ATOM 4058 O O . THR C 1 177 ? -3.52134 -3.35073 10.68413 1.000 27.32967 177 THR B O 1
ATOM 4062 N N . ARG C 1 178 ? -4.02812 -4.66345 8.92587 1.000 25.09321 178 ARG B N 1
ATOM 4063 C CA . ARG C 1 178 ? -5.18802 -5.23564 9.59853 1.000 25.73914 178 ARG B CA 1
ATOM 4064 C C . ARG C 1 178 ? -4.78052 -6.03758 10.82803 1.000 29.02043 178 ARG B C 1
ATOM 4065 O O . ARG C 1 178 ? -5.54622 -6.12179 11.79515 1.000 27.57624 178 ARG B O 1
ATOM 4073 N N . ALA C 1 179 ? -3.57949 -6.61866 10.81862 1.000 22.95647 179 ALA B N 1
ATOM 4074 C CA . ALA C 1 179 ? -3.06206 -7.31132 11.99066 1.000 23.14485 179 ALA B CA 1
ATOM 4075 C C . ALA C 1 179 ? -2.59326 -6.35972 13.08328 1.000 25.50472 179 ALA B C 1
ATOM 4076 O O . ALA C 1 179 ? -2.31564 -6.81781 14.19662 1.000 25.84693 179 ALA B O 1
ATOM 4078 N N . GLY C 1 180 ? -2.48904 -5.06147 12.79774 1.000 22.82954 180 GLY B N 1
ATOM 4079 C CA . GLY C 1 180 ? -2.16991 -4.09317 13.82993 1.000 25.46679 180 GLY B CA 1
ATOM 4080 C C . GLY C 1 180 ? -1.03714 -3.13376 13.51828 1.000 30.11131 180 GLY B C 1
ATOM 4081 O O . GLY C 1 180 ? -0.88556 -2.11726 14.20185 1.000 32.92569 180 GLY B O 1
ATOM 4082 N N . ALA C 1 181 ? -0.23719 -3.43151 12.49810 1.000 25.51001 181 ALA B N 1
ATOM 4083 C CA . ALA C 1 181 ? 0.92671 -2.61004 12.20308 1.000 23.62896 181 ALA B CA 1
ATOM 4084 C C . ALA C 1 181 ? 0.52299 -1.31738 11.49686 1.000 27.36310 181 ALA B C 1
ATOM 4085 O O . ALA C 1 181 ? -0.58455 -1.18104 10.96837 1.000 28.52807 181 ALA B O 1
ATOM 4087 N N . VAL C 1 182 ? 1.44724 -0.35908 11.49601 1.000 24.09797 182 VAL B N 1
ATOM 4088 C CA . VAL C 1 182 ? 1.26426 0.92868 10.83402 1.000 25.21925 182 VAL B CA 1
ATOM 4089 C C . VAL C 1 182 ? 2.30371 1.04154 9.72713 1.000 26.13495 182 VAL B C 1
ATOM 4090 O O . VAL C 1 182 ? 3.50945 0.94910 9.98922 1.000 25.29982 182 VAL B O 1
ATOM 4094 N N . ILE C 1 183 ? 1.84078 1.24114 8.49719 1.000 26.18552 183 ILE B N 1
ATOM 4095 C CA . ILE C 1 183 ? 2.72590 1.42573 7.35170 1.000 27.50793 183 ILE B CA 1
ATOM 4096 C C . ILE C 1 183 ? 3.03224 2.91196 7.21411 1.000 25.39636 183 ILE B C 1
ATOM 4097 O O . ILE C 1 183 ? 2.12273 3.72643 7.02397 1.000 25.51677 183 ILE B O 1
ATOM 4102 N N . PHE C 1 184 ? 4.31571 3.26582 7.31014 1.000 29.80764 184 PHE B N 1
ATOM 4103 C CA . PHE C 1 184 ? 4.78044 4.65029 7.21854 1.000 29.14402 184 PHE B CA 1
ATOM 4104 C C . PHE C 1 184 ? 5.77944 4.75146 6.07351 1.000 27.74648 184 PHE B C 1
ATOM 4105 O O . PHE C 1 184 ? 6.99573 4.63957 6.28843 1.000 28.80969 184 PHE B O 1
ATOM 4113 N N . PRO C 1 185 ? 5.32102 4.96164 4.84459 1.000 26.51971 185 PRO B N 1
ATOM 4114 C CA . PRO C 1 185 ? 6.25577 5.20054 3.74562 1.000 26.66684 185 PRO B CA 1
ATOM 4115 C C . PRO C 1 185 ? 6.94731 6.53843 3.92695 1.000 30.03861 185 PRO B C 1
ATOM 4116 O O . PRO C 1 185 ? 6.28577 7.56218 4.15427 1.000 31.35377 185 PRO B O 1
ATOM 4120 N N . PRO C 1 186 ? 8.27786 6.57224 3.85983 1.000 33.05560 186 PRO B N 1
ATOM 4121 C CA . PRO C 1 186 ? 9.00406 7.83690 4.11106 1.000 33.20821 186 PRO B CA 1
ATOM 4122 C C . PRO C 1 186 ? 8.98358 8.76647 2.90279 1.000 31.11154 186 PRO B C 1
ATOM 4123 O O . PRO C 1 186 ? 9.98337 8.99115 2.21372 1.000 35.01911 186 PRO B O 1
ATOM 4127 N N . VAL C 1 187 ? 7.81055 9.32828 2.62799 1.000 31.50053 187 VAL B N 1
ATOM 4128 C CA . VAL C 1 187 ? 7.64188 10.26360 1.51912 1.000 35.76499 187 VAL B CA 1
ATOM 4129 C C . VAL C 1 187 ? 7.85431 11.67820 2.04693 1.000 37.38689 187 VAL B C 1
ATOM 4130 O O . VAL C 1 187 ? 7.31204 12.03247 3.10413 1.000 35.44654 187 VAL B O 1
ATOM 4134 N N . PRO C 1 188 ? 8.63030 12.51220 1.35788 1.000 37.16429 188 PRO B N 1
ATOM 4135 C CA . PRO C 1 188 ? 8.94286 13.84060 1.89566 1.000 40.42526 188 PRO B CA 1
ATOM 4136 C C . PRO C 1 188 ? 7.71497 14.73411 1.95030 1.000 36.89062 188 PRO B C 1
ATOM 4137 O O . PRO C 1 188 ? 6.79352 14.62099 1.13825 1.000 35.02095 188 PRO B O 1
ATOM 4141 N N . ALA C 1 189 ? 7.71471 15.63386 2.93142 1.000 35.78099 189 ALA B N 1
ATOM 4142 C CA . ALA C 1 189 ? 6.65555 16.62832 3.09753 1.000 40.81441 189 ALA B CA 1
ATOM 4143 C C . ALA C 1 189 ? 7.18326 17.95482 2.56103 1.000 43.57706 189 ALA B C 1
ATOM 4144 O O . ALA C 1 189 ? 7.75406 18.76143 3.29493 1.000 47.25848 189 ALA B O 1
ATOM 4146 N N . PHE C 1 190 ? 6.98109 18.18268 1.26267 1.000 44.92537 190 PHE B N 1
ATOM 4147 C CA . PHE C 1 190 ? 7.54088 19.35969 0.60969 1.000 43.17073 190 PHE B CA 1
ATOM 4148 C C . PHE C 1 190 ? 6.85990 20.65874 1.02173 1.000 47.99081 190 PHE B C 1
ATOM 4149 O O . PHE C 1 190 ? 7.40122 21.73214 0.73621 1.000 48.56406 190 PHE B O 1
ATOM 4157 N N . TYR C 1 191 ? 5.70064 20.59806 1.68231 1.000 47.55777 191 TYR B N 1
ATOM 4158 C CA . TYR C 1 191 ? 5.00424 21.82283 2.05928 1.000 45.36292 191 TYR B CA 1
ATOM 4159 C C . TYR C 1 191 ? 5.69688 22.57693 3.18746 1.000 54.95382 191 TYR B C 1
ATOM 4160 O O . TYR C 1 191 ? 5.29038 23.70333 3.49290 1.000 53.73166 191 TYR B O 1
ATOM 4169 N N . ILE C 1 192 ? 6.72469 21.99176 3.81309 1.000 46.66453 192 ILE B N 1
ATOM 4170 C CA . ILE C 1 192 ? 7.46159 22.68791 4.86700 1.000 55.37069 192 ILE B CA 1
ATOM 4171 C C . ILE C 1 192 ? 8.49649 23.65629 4.32138 1.000 58.40168 192 ILE B C 1
ATOM 4172 O O . ILE C 1 192 ? 9.16044 24.33975 5.11276 1.000 57.27650 192 ILE B O 1
ATOM 4177 N N . LYS C 1 193 ? 8.65014 23.74091 2.99817 1.000 51.37289 193 LYS B N 1
ATOM 4178 C CA . LYS C 1 193 ? 9.64887 24.60221 2.36289 1.000 58.95321 193 LYS B CA 1
ATOM 4179 C C . LYS C 1 193 ? 11.04353 24.31526 2.91380 1.000 64.77273 193 LYS B C 1
ATOM 4180 O O . LYS C 1 193 ? 11.75375 25.20735 3.38380 1.000 66.27911 193 LYS B O 1
ATOM 4186 N N . ALA C 1 194 ? 11.43048 23.04351 2.85311 1.000 63.04207 194 ALA B N 1
ATOM 4187 C CA . ALA C 1 194 ? 12.69661 22.61507 3.42807 1.000 60.22260 194 ALA B CA 1
ATOM 4188 C C . ALA C 1 194 ? 13.86984 23.26436 2.70520 1.000 59.91958 194 ALA B C 1
ATOM 4189 O O . ALA C 1 194 ? 13.80839 23.56263 1.50949 1.000 67.39361 194 ALA B O 1
ATOM 4191 N N . GLY C 1 195 ? 14.94943 23.48275 3.44968 1.000 63.40430 195 GLY B N 1
ATOM 4192 C CA . GLY C 1 195 ? 16.15248 24.05297 2.88139 1.000 64.09756 195 GLY B CA 1
ATOM 4193 C C . GLY C 1 195 ? 17.21992 23.01558 2.60442 1.000 66.13377 195 GLY B C 1
ATOM 4194 O O . GLY C 1 195 ? 18.21899 23.30812 1.94036 1.000 66.53611 195 GLY B O 1
ATOM 4195 N N . SER C 1 196 ? 17.01928 21.79716 3.10093 1.000 53.24739 196 SER B N 1
ATOM 4196 C CA . SER C 1 196 ? 18.01269 20.74353 2.94682 1.000 53.88610 196 SER B CA 1
ATOM 4197 C C . SER C 1 196 ? 17.32766 19.38901 3.05694 1.000 53.09960 196 SER B C 1
ATOM 4198 O O . SER C 1 196 ? 16.17929 19.28074 3.49476 1.000 48.79394 196 SER B O 1
ATOM 4201 N N . ILE C 1 197 ? 18.06050 18.35039 2.64683 1.000 49.39049 197 ILE B N 1
ATOM 4202 C CA . ILE C 1 197 ? 17.57686 16.98132 2.80119 1.000 49.06578 197 ILE B CA 1
ATOM 4203 C C . ILE C 1 197 ? 17.34348 16.66710 4.27304 1.000 56.90090 197 ILE B C 1
ATOM 4204 O O . ILE C 1 197 ? 16.38895 15.96575 4.63188 1.000 54.25473 197 ILE B O 1
ATOM 4209 N N . GLU C 1 198 ? 18.20080 17.19821 5.14999 1.000 52.75900 198 GLU B N 1
ATOM 4210 C CA . GLU C 1 198 ? 18.06304 16.93629 6.57873 1.000 52.90302 198 GLU B CA 1
ATOM 4211 C C . GLU C 1 198 ? 16.76687 17.50856 7.13795 1.000 49.03857 198 GLU B C 1
ATOM 4212 O O . GLU C 1 198 ? 16.18291 16.92852 8.05989 1.000 54.21712 198 GLU B O 1
ATOM 4218 N N . ASP C 1 199 ? 16.30253 18.64014 6.60182 1.000 46.69199 199 ASP B N 1
ATOM 4219 C CA . ASP C 1 199 ? 15.04838 19.21810 7.07651 1.000 49.52030 199 ASP B CA 1
ATOM 4220 C C . ASP C 1 199 ? 13.86735 18.30776 6.76259 1.000 48.02271 199 ASP B C 1
ATOM 4221 O O . ASP C 1 199 ? 12.94369 18.17340 7.57402 1.000 46.26655 199 ASP B O 1
ATOM 4226 N N . LEU C 1 200 ? 13.87671 17.67727 5.58601 1.000 46.31955 200 LEU B N 1
ATOM 4227 C CA . LEU C 1 200 ? 12.80581 16.74941 5.23799 1.000 49.13877 200 LEU B CA 1
ATOM 4228 C C . LEU C 1 200 ? 12.87276 15.49012 6.09207 1.000 43.00819 200 LEU B C 1
ATOM 4229 O O . LEU C 1 200 ? 11.83786 14.97215 6.52784 1.000 43.88705 200 LEU B O 1
ATOM 4234 N N . ILE C 1 201 ? 14.08325 14.98808 6.34527 1.000 42.78809 201 ILE B N 1
ATOM 4235 C CA . ILE C 1 201 ? 14.24065 13.79539 7.17241 1.000 45.82143 201 ILE B CA 1
ATOM 4236 C C . ILE C 1 201 ? 13.79033 14.07389 8.60090 1.000 46.35971 201 ILE B C 1
ATOM 4237 O O . ILE C 1 201 ? 13.17342 13.22034 9.25079 1.000 43.79894 201 ILE B O 1
ATOM 4242 N N . ASP C 1 202 ? 14.07917 15.27582 9.10819 1.000 45.40995 202 ASP B N 1
ATOM 4243 C CA . ASP C 1 202 ? 13.65874 15.62939 10.46110 1.000 41.65375 202 ASP B CA 1
ATOM 4244 C C . ASP C 1 202 ? 12.14086 15.67454 10.57518 1.000 43.28729 202 ASP B C 1
ATOM 4245 O O . ASP C 1 202 ? 11.57469 15.25708 11.59208 1.000 40.32470 202 ASP B O 1
ATOM 4250 N N . GLN C 1 203 ? 11.46361 16.18561 9.54508 1.000 42.48261 203 GLN B N 1
ATOM 4251 C CA . GLN C 1 203 ? 10.00518 16.18760 9.55983 1.000 49.00267 203 GLN B CA 1
ATOM 4252 C C . GLN C 1 203 ? 9.45693 14.76675 9.51828 1.000 40.92265 203 GLN B C 1
ATOM 4253 O O . GLN C 1 203 ? 8.47659 14.45406 10.20308 1.000 39.87501 203 GLN B O 1
ATOM 4259 N N . SER C 1 204 ? 10.08013 13.89291 8.72444 1.000 39.67135 204 SER B N 1
ATOM 4260 C CA . SER C 1 204 ? 9.63296 12.50588 8.64894 1.000 41.44054 204 SER B CA 1
ATOM 4261 C C . SER C 1 204 ? 9.80528 11.80309 9.98913 1.000 40.09392 204 SER B C 1
ATOM 4262 O O . SER C 1 204 ? 8.88390 11.13916 10.47845 1.000 39.34800 204 SER B O 1
ATOM 4265 N N . VAL C 1 205 ? 10.98492 11.94557 10.59989 1.000 40.45222 205 VAL B N 1
ATOM 4266 C CA . VAL C 1 205 ? 11.25129 11.30323 11.88438 1.000 39.78743 205 VAL B CA 1
ATOM 4267 C C . VAL C 1 205 ? 10.28257 11.80872 12.94615 1.000 38.49214 205 VAL B C 1
ATOM 4268 O O . VAL C 1 205 ? 9.77707 11.03310 13.76740 1.000 39.25122 205 VAL B O 1
ATOM 4272 N N . GLY C 1 206 ? 9.99963 13.11222 12.94397 1.000 37.68660 206 GLY B N 1
ATOM 4273 C CA . GLY C 1 206 ? 9.06222 13.64827 13.91819 1.000 38.68723 206 GLY B CA 1
ATOM 4274 C C . GLY C 1 206 ? 7.65881 13.10076 13.73491 1.000 40.60140 206 GLY B C 1
ATOM 4275 O O . GLY C 1 206 ? 6.93925 12.86481 14.70964 1.000 34.47954 206 GLY B O 1
ATOM 4276 N N . ARG C 1 207 ? 7.25519 12.88609 12.47754 1.000 41.50193 207 ARG B N 1
ATOM 4277 C CA . ARG C 1 207 ? 5.93010 12.34677 12.17811 1.000 38.98904 207 ARG B CA 1
ATOM 4278 C C . ARG C 1 207 ? 5.84041 10.87271 12.54335 1.000 35.20485 207 ARG B C 1
ATOM 4279 O O . ARG C 1 207 ? 4.78635 10.39778 12.98475 1.000 32.18703 207 ARG B O 1
ATOM 4287 N N . MET C 1 208 ? 6.93397 10.13175 12.34620 1.000 33.29474 208 MET B N 1
ATOM 4288 C CA . MET C 1 208 ? 6.99825 8.74896 12.80411 1.000 33.64934 208 MET B CA 1
ATOM 4289 C C . MET C 1 208 ? 6.71449 8.65901 14.29477 1.000 38.94091 208 MET B C 1
ATOM 4290 O O . MET C 1 208 ? 5.84393 7.89973 14.73459 1.000 42.68031 208 MET B O 1
ATOM 4295 N N . LEU C 1 209 ? 7.44819 9.44048 15.08934 1.000 36.38019 209 LEU B N 1
ATOM 4296 C CA . LEU C 1 209 ? 7.36498 9.33178 16.53927 1.000 35.46803 209 LEU B CA 1
ATOM 4297 C C . LEU C 1 209 ? 6.04520 9.85443 17.08938 1.000 30.52278 209 LEU B C 1
ATOM 4298 O O . LEU C 1 209 ? 5.69655 9.53229 18.23082 1.000 35.46418 209 LEU B O 1
ATOM 4303 N N . ASP C 1 210 ? 5.30709 10.64923 16.30797 1.000 36.27228 210 ASP B N 1
ATOM 4304 C CA . ASP C 1 210 ? 3.95159 11.02672 16.69705 1.000 35.50417 210 ASP B CA 1
ATOM 4305 C C . ASP C 1 210 ? 3.09078 9.80276 16.97619 1.000 38.52006 210 ASP B C 1
ATOM 4306 O O . ASP C 1 210 ? 2.21717 9.84072 17.84981 1.000 41.32877 210 ASP B O 1
ATOM 4311 N N . LEU C 1 211 ? 3.32520 8.70864 16.24793 1.000 35.88182 211 LEU B N 1
ATOM 4312 C CA . LEU C 1 211 ? 2.55408 7.48453 16.42099 1.000 37.89194 211 LEU B CA 1
ATOM 4313 C C . LEU C 1 211 ? 2.81382 6.80383 17.75784 1.000 40.84026 211 LEU B C 1
ATOM 4314 O O . LEU C 1 211 ? 2.04770 5.91155 18.13648 1.000 36.65217 211 LEU B O 1
ATOM 4319 N N . PHE C 1 212 ? 3.86872 7.19130 18.47155 1.000 42.07224 212 PHE B N 1
ATOM 4320 C CA . PHE C 1 212 ? 4.10290 6.74229 19.83605 1.000 40.72774 212 PHE B CA 1
ATOM 4321 C C . PHE C 1 212 ? 3.72075 7.80024 20.86165 1.000 45.36357 212 PHE B C 1
ATOM 4322 O O . PHE C 1 212 ? 4.10118 7.67837 22.03105 1.000 47.07863 212 PHE B O 1
ATOM 4330 N N A ASP C 1 213 ? 2.97841 8.82874 20.44335 0.587 45.68292 213 ASP B N 1
ATOM 4331 N N B ASP C 1 213 ? 2.97333 8.82893 20.45399 0.413 45.69266 213 ASP B N 1
ATOM 4332 C CA A ASP C 1 213 ? 2.61064 9.95685 21.29893 0.587 49.10770 213 ASP B CA 1
ATOM 4333 C CA B ASP C 1 213 ? 2.61486 9.94998 21.32662 0.413 49.07399 213 ASP B CA 1
ATOM 4334 C C A ASP C 1 213 ? 3.85344 10.61564 21.89763 0.587 49.14251 213 ASP B C 1
ATOM 4335 C C B ASP C 1 213 ? 3.86560 10.61045 21.90748 0.413 49.11121 213 ASP B C 1
ATOM 4336 O O A ASP C 1 213 ? 3.94181 10.86335 23.10209 0.587 48.66684 213 ASP B O 1
ATOM 4337 O O B ASP C 1 213 ? 3.97194 10.85349 23.11148 0.413 48.68352 213 ASP B O 1
ATOM 4346 N N . LEU C 1 214 ? 4.82532 10.89276 21.03182 1.000 45.87371 214 LEU B N 1
ATOM 4347 C CA . LEU C 1 214 ? 6.04736 11.59395 21.39277 1.000 50.14332 214 LEU B CA 1
ATOM 4348 C C . LEU C 1 214 ? 6.16492 12.83833 20.52531 1.000 52.11432 214 LEU B C 1
ATOM 4349 O O . LEU C 1 214 ? 5.83762 12.80755 19.33415 1.000 48.03622 214 LEU B O 1
ATOM 4354 N N . ASP C 1 215 ? 6.62443 13.93433 21.12372 1.000 50.34839 215 ASP B N 1
ATOM 4355 C CA . ASP C 1 215 ? 6.72159 15.21991 20.43938 1.000 53.19441 215 ASP B CA 1
ATOM 4356 C C . ASP C 1 215 ? 8.18435 15.63824 20.38808 1.000 56.26286 215 ASP B C 1
ATOM 4357 O O . ASP C 1 215 ? 8.75249 16.05321 21.40419 1.000 57.49351 215 ASP B O 1
ATOM 4362 N N . THR C 1 216 ? 8.79042 15.53457 19.20343 1.000 55.24614 216 THR B N 1
ATOM 4363 C CA . THR C 1 216 ? 10.16690 15.98726 19.04708 1.000 61.49056 216 THR B CA 1
ATOM 4364 C C . THR C 1 216 ? 10.28210 17.49613 19.21337 1.000 67.36569 216 THR B C 1
ATOM 4365 O O . THR C 1 216 ? 11.27585 17.98189 19.76421 1.000 74.73620 216 THR B O 1
ATOM 4369 N N . GLY C 1 217 ? 9.28340 18.25040 18.75740 1.000 67.32367 217 GLY B N 1
ATOM 4370 C CA . GLY C 1 217 ? 9.45399 19.68630 18.64242 1.000 67.60094 217 GLY B CA 1
ATOM 4371 C C . GLY C 1 217 ? 10.54395 20.07277 17.67286 1.000 70.90055 217 GLY B C 1
ATOM 4372 O O . GLY C 1 217 ? 11.07719 21.18236 17.75296 1.000 77.38452 217 GLY B O 1
ATOM 4373 N N A ASP C 1 218 ? 10.89137 19.18058 16.74807 0.312 70.57809 218 ASP B N 1
ATOM 4374 N N B ASP C 1 218 ? 10.88439 19.17866 16.74721 0.688 70.58318 218 ASP B N 1
ATOM 4375 C CA A ASP C 1 218 ? 11.99778 19.38078 15.82418 0.312 71.97975 218 ASP B CA 1
ATOM 4376 C CA B ASP C 1 218 ? 11.99129 19.35424 15.81979 0.688 72.00914 218 ASP B CA 1
ATOM 4377 C C A ASP C 1 218 ? 11.54687 19.83925 14.44384 0.312 71.54485 218 ASP B C 1
ATOM 4378 C C B ASP C 1 218 ? 11.54689 19.84319 14.44800 0.688 71.57254 218 ASP B C 1
ATOM 4379 O O A ASP C 1 218 ? 12.39303 20.05112 13.56992 0.312 69.12588 218 ASP B O 1
ATOM 4380 O O B ASP C 1 218 ? 12.39745 20.07977 13.58463 0.688 69.07631 218 ASP B O 1
ATOM 4389 N N . PHE C 1 219 ? 10.24428 19.99922 14.22429 1.000 72.30802 219 PHE B N 1
ATOM 4390 C CA . PHE C 1 219 ? 9.73302 20.36299 12.91134 1.000 69.51444 219 PHE B CA 1
ATOM 4391 C C . PHE C 1 219 ? 8.52740 21.27788 13.07229 1.000 66.29235 219 PHE B C 1
ATOM 4392 O O . PHE C 1 219 ? 7.94633 21.39538 14.15413 1.000 65.33011 219 PHE B O 1
ATOM 4400 N N . GLU C 1 220 ? 8.15375 21.92476 11.96993 1.000 68.28142 220 GLU B N 1
ATOM 4401 C CA . GLU C 1 220 ? 7.03683 22.86389 11.94995 1.000 74.33166 220 GLU B CA 1
ATOM 4402 C C . GLU C 1 220 ? 5.76660 22.11641 11.55896 1.000 75.65771 220 GLU B C 1
ATOM 4403 O O . GLU C 1 220 ? 5.64112 21.63794 10.42661 1.000 71.42117 220 GLU B O 1
ATOM 4405 N N . ARG C 1 221 ? 4.82616 22.01917 12.49377 1.000 74.55503 221 ARG B N 1
ATOM 4406 C CA . ARG C 1 221 ? 3.55171 21.37366 12.22352 1.000 69.97242 221 ARG B CA 1
ATOM 4407 C C . ARG C 1 221 ? 2.63932 22.30653 11.43625 1.000 71.14326 221 ARG B C 1
ATOM 4408 O O . ARG C 1 221 ? 2.74080 23.53354 11.52591 1.000 73.93899 221 ARG B O 1
ATOM 4416 N N . TRP C 1 222 ? 1.74196 21.70900 10.65671 1.000 67.39777 222 TRP B N 1
ATOM 4417 C CA . TRP C 1 222 ? 0.86087 22.48713 9.79690 1.000 64.33971 222 TRP B CA 1
ATOM 4418 C C . TRP C 1 222 ? -0.13468 23.28803 10.62703 1.000 65.66763 222 TRP B C 1
ATOM 4419 O O . TRP C 1 222 ? -0.74596 22.76525 11.56454 1.000 59.61702 222 TRP B O 1
ATOM 4430 N N . ASN C 1 223 ? -0.29626 24.56524 10.27140 1.000 67.94047 223 ASN B N 1
ATOM 4431 C CA . ASN C 1 223 ? -1.22807 25.46378 10.94142 1.000 69.47644 223 ASN B CA 1
ATOM 4432 C C . ASN C 1 223 ? -1.88236 26.40849 9.93626 1.000 66.90830 223 ASN B C 1
ATOM 4433 O O . ASN C 1 223 ? -2.19352 27.55870 10.26502 1.000 70.55468 223 ASN B O 1
ATOM 4438 N N . GLY C 1 224 ? -2.09693 25.93963 8.71061 1.000 61.22749 224 GLY B N 1
ATOM 4439 C CA . GLY C 1 224 ? -2.60487 26.77280 7.63718 1.000 65.46512 224 GLY B CA 1
ATOM 4440 C C . GLY C 1 224 ? -1.48387 27.31599 6.77141 1.000 69.32062 224 GLY B C 1
ATOM 4441 O O . GLY C 1 224 ? -0.29692 27.04418 6.98032 1.000 70.64722 224 GLY B O 1
ATOM 4442 N N . TRP C 1 225 ? -1.88254 28.09578 5.76800 1.000 69.44417 225 TRP B N 1
ATOM 4443 C CA . TRP C 1 225 ? -0.91765 28.74833 4.88550 1.000 72.01101 225 TRP B CA 1
ATOM 4444 C C . TRP C 1 225 ? 0.02208 29.64369 5.69132 1.000 70.15063 225 TRP B C 1
ATOM 4445 O O . TRP C 1 225 ? 1.21123 29.35538 5.82638 1.000 69.70261 225 TRP B O 1
ATOM 4456 N N . ARG D 1 39 ? -2.78896 22.76274 26.59957 1.000 74.54527 39 ARG D N 1
ATOM 4457 C CA . ARG D 1 39 ? -2.76523 21.36232 27.00425 1.000 74.67075 39 ARG D CA 1
ATOM 4458 C C . ARG D 1 39 ? -4.17407 20.77685 27.03567 1.000 71.06871 39 ARG D C 1
ATOM 4459 O O . ARG D 1 39 ? -4.36715 19.62266 27.42064 1.000 71.38175 39 ARG D O 1
ATOM 4461 N N . ARG D 1 40 ? -5.15496 21.58122 26.63291 1.000 62.96932 40 ARG D N 1
ATOM 4462 C CA . ARG D 1 40 ? -6.52923 21.10819 26.56009 1.000 57.55128 40 ARG D CA 1
ATOM 4463 C C . ARG D 1 40 ? -6.67330 20.03720 25.48478 1.000 59.18437 40 ARG D C 1
ATOM 4464 O O . ARG D 1 40 ? -5.94152 20.01735 24.49111 1.000 57.13178 40 ARG D O 1
ATOM 4472 N N . ARG D 1 41 ? -7.63261 19.13961 25.69226 1.000 57.43043 41 ARG D N 1
ATOM 4473 C CA . ARG D 1 41 ? -7.94331 18.14084 24.68034 1.000 55.31300 41 ARG D CA 1
ATOM 4474 C C . ARG D 1 41 ? -8.65882 18.79079 23.50208 1.000 48.13152 41 ARG D C 1
ATOM 4475 O O . ARG D 1 41 ? -9.48961 19.68701 23.67534 1.000 42.70000 41 ARG D O 1
ATOM 4483 N N . ARG D 1 42 ? -8.32369 18.33873 22.29729 1.000 47.87178 42 ARG D N 1
ATOM 4484 C CA . ARG D 1 42 ? -8.92392 18.83183 21.06520 1.000 42.86363 42 ARG D CA 1
ATOM 4485 C C . ARG D 1 42 ? -9.80668 17.74761 20.46505 1.000 43.23284 42 ARG D C 1
ATOM 4486 O O . ARG D 1 42 ? -9.36887 16.60273 20.30972 1.000 40.11643 42 ARG D O 1
ATOM 4494 N N . ILE D 1 43 ? -11.03688 18.10975 20.11258 1.000 39.35187 43 ILE D N 1
ATOM 4495 C CA . ILE D 1 43 ? -11.95566 17.20086 19.43956 1.000 40.18014 43 ILE D CA 1
ATOM 4496 C C . ILE D 1 43 ? -12.59352 17.93657 18.27062 1.000 34.90860 43 ILE D C 1
ATOM 4497 O O . ILE D 1 43 ? -13.13677 19.03374 18.44192 1.000 35.00734 43 ILE D O 1
ATOM 4502 N N . VAL D 1 44 ? -12.51257 17.34054 17.08567 1.000 34.73935 44 VAL D N 1
ATOM 4503 C CA . VAL D 1 44 ? -13.15346 17.89701 15.90050 1.000 30.82947 44 VAL D CA 1
ATOM 4504 C C . VAL D 1 44 ? -14.61508 17.47003 15.88593 1.000 31.88800 44 VAL D C 1
ATOM 4505 O O . VAL D 1 44 ? -14.92899 16.27725 15.98327 1.000 30.78579 44 VAL D O 1
ATOM 4509 N N . VAL D 1 45 ? -15.51379 18.44368 15.77902 1.000 27.11703 45 VAL D N 1
ATOM 4510 C CA . VAL D 1 45 ? -16.94613 18.19334 15.67622 1.000 25.76299 45 VAL D CA 1
ATOM 4511 C C . VAL D 1 45 ? -17.37809 18.55483 14.26418 1.000 31.34794 45 VAL D C 1
ATOM 4512 O O . VAL D 1 45 ? -17.28494 19.71947 13.85835 1.000 32.63142 45 VAL D O 1
ATOM 4516 N N . ALA D 1 46 ? -17.84408 17.56071 13.51527 1.000 31.02237 46 ALA D N 1
ATOM 4517 C CA . ALA D 1 46 ? -18.31725 17.75873 12.15461 1.000 25.92547 46 ALA D CA 1
ATOM 4518 C C . ALA D 1 46 ? -19.80131 17.43566 12.08109 1.000 27.31370 46 ALA D C 1
ATOM 4519 O O . ALA D 1 46 ? -20.25467 16.42772 12.63058 1.000 31.15583 46 ALA D O 1
ATOM 4521 N N . MET D 1 47 ? -20.55598 18.29821 11.40814 1.000 25.26724 47 MET D N 1
ATOM 4522 C CA . MET D 1 47 ? -21.98130 18.09773 11.19772 1.000 27.86928 47 MET D CA 1
ATOM 4523 C C . MET D 1 47 ? -22.26114 17.99932 9.70609 1.000 27.40564 47 MET D C 1
ATOM 4524 O O . MET D 1 47 ? -21.71190 18.76872 8.91169 1.000 29.72232 47 MET D O 1
ATOM 4529 N N . THR D 1 48 ? -23.10903 17.04817 9.32983 1.000 26.42238 48 THR D N 1
ATOM 4530 C CA . THR D 1 48 ? -23.49399 16.82960 7.94135 1.000 27.82514 48 THR D CA 1
ATOM 4531 C C . THR D 1 48 ? -25.01174 16.92324 7.81133 1.000 30.65367 48 THR D C 1
ATOM 4532 O O . THR D 1 48 ? -25.73406 17.10142 8.79509 1.000 30.65843 48 THR D O 1
ATOM 4536 N N . GLY D 1 49 ? -25.49052 16.78541 6.57658 1.000 30.49769 49 GLY D N 1
ATOM 4537 C CA . GLY D 1 49 ? -26.87948 17.05092 6.25364 1.000 31.04018 49 GLY D CA 1
ATOM 4538 C C . GLY D 1 49 ? -27.85720 15.92451 6.52023 1.000 34.16095 49 GLY D C 1
ATOM 4539 O O . GLY D 1 49 ? -28.87021 15.80182 5.82473 1.000 36.16705 49 GLY D O 1
ATOM 4540 N N . ALA D 1 50 ? -27.57285 15.09213 7.51385 1.000 32.98069 50 ALA D N 1
ATOM 4541 C CA . ALA D 1 50 ? -28.54904 14.12593 7.98954 1.000 30.92079 50 ALA D CA 1
ATOM 4542 C C . ALA D 1 50 ? -29.43642 14.78224 9.03817 1.000 29.83502 50 ALA D C 1
ATOM 4543 O O . ALA D 1 50 ? -29.01446 15.70319 9.74198 1.000 35.02184 50 ALA D O 1
ATOM 4545 N N . THR D 1 51 ? -30.67917 14.31501 9.12865 1.000 29.63793 51 THR D N 1
ATOM 4546 C CA . THR D 1 51 ? -31.57519 14.85415 10.14088 1.000 31.67623 51 THR D CA 1
ATOM 4547 C C . THR D 1 51 ? -31.05147 14.51458 11.53243 1.000 36.16712 51 THR D C 1
ATOM 4548 O O . THR D 1 51 ? -30.43624 13.46748 11.75463 1.000 34.87494 51 THR D O 1
ATOM 4552 N N . GLY D 1 52 ? -31.27395 15.43085 12.46915 1.000 36.08112 52 GLY D N 1
ATOM 4553 C CA . GLY D 1 52 ? -30.71927 15.29033 13.79988 1.000 30.78131 52 GLY D CA 1
ATOM 4554 C C . GLY D 1 52 ? -29.64142 16.31231 14.08878 1.000 31.89567 52 GLY D C 1
ATOM 4555 O O . GLY D 1 52 ? -28.65065 16.01171 14.76304 1.000 28.32472 52 GLY D O 1
ATOM 4556 N N . ALA D 1 53 ? -29.82868 17.53035 13.57318 1.000 32.49641 53 ALA D N 1
ATOM 4557 C CA . ALA D 1 53 ? -28.86123 18.59619 13.80831 1.000 34.14693 53 ALA D CA 1
ATOM 4558 C C . ALA D 1 53 ? -28.70906 18.90085 15.29185 1.000 31.64687 53 ALA D C 1
ATOM 4559 O O . ALA D 1 53 ? -27.62155 19.28523 15.73692 1.000 31.94495 53 ALA D O 1
ATOM 4561 N N . MET D 1 54 ? -29.77943 18.72471 16.07194 1.000 31.62019 54 MET D N 1
ATOM 4562 C CA . MET D 1 54 ? -29.71413 19.01439 17.50043 1.000 33.64811 54 MET D CA 1
ATOM 4563 C C . MET D 1 54 ? -28.70199 18.12455 18.20991 1.000 33.91219 54 MET D C 1
ATOM 4564 O O . MET D 1 54 ? -28.13554 18.52732 19.23202 1.000 33.88345 54 MET D O 1
ATOM 4569 N N . LEU D 1 55 ? -28.45415 16.92059 17.68349 1.000 32.67354 55 LEU D N 1
ATOM 4570 C CA . LEU D 1 55 ? -27.44086 16.05057 18.27453 1.000 30.13367 55 LEU D CA 1
ATOM 4571 C C . LEU D 1 55 ? -26.06328 16.69963 18.23025 1.000 29.54235 55 LEU D C 1
ATOM 4572 O O . LEU D 1 55 ? -25.32399 16.67437 19.22140 1.000 31.99668 55 LEU D O 1
ATOM 4577 N N . GLY D 1 56 ? -25.69917 17.28399 17.08724 1.000 31.32999 56 GLY D N 1
ATOM 4578 C CA . GLY D 1 56 ? -24.40183 17.93182 16.98235 1.000 32.95935 56 GLY D CA 1
ATOM 4579 C C . GLY D 1 56 ? -24.30077 19.17931 17.83946 1.000 32.86836 56 GLY D C 1
ATOM 4580 O O . GLY D 1 56 ? -23.25036 19.45738 18.42562 1.000 33.23194 56 GLY D O 1
ATOM 4581 N N . ILE D 1 57 ? -25.38908 19.94670 17.92415 1.000 30.64301 57 ILE D N 1
ATOM 4582 C CA . ILE D 1 57 ? -25.39596 21.14966 18.75383 1.000 37.06408 57 ILE D CA 1
ATOM 4583 C C . ILE D 1 57 ? -25.17479 20.78543 20.21672 1.000 34.63013 57 ILE D C 1
ATOM 4584 O O . ILE D 1 57 ? -24.35594 21.39823 20.91231 1.000 35.82067 57 ILE D O 1
ATOM 4589 N N . LYS D 1 58 ? -25.89189 19.76879 20.70185 1.000 32.90438 58 LYS D N 1
ATOM 4590 C CA . LYS D 1 58 ? -25.73985 19.35390 22.09086 1.000 36.41588 58 LYS D CA 1
ATOM 4591 C C . LYS D 1 58 ? -24.38746 18.70925 22.36273 1.000 38.73322 58 LYS D C 1
ATOM 4592 O O . LYS D 1 58 ? -23.93886 18.70973 23.51390 1.000 35.01877 58 LYS D O 1
ATOM 4598 N N . VAL D 1 59 ? -23.73312 18.15309 21.34037 1.000 32.61379 59 VAL D N 1
ATOM 4599 C CA . VAL D 1 59 ? -22.37375 17.65527 21.52585 1.000 28.85934 59 VAL D CA 1
ATOM 4600 C C . VAL D 1 59 ? -21.41798 18.81663 21.77073 1.000 33.50633 59 VAL D C 1
ATOM 4601 O O . VAL D 1 59 ? -20.55233 18.75237 22.65289 1.000 33.58898 59 VAL D O 1
ATOM 4605 N N . LEU D 1 60 ? -21.56527 19.89858 21.00001 1.000 30.74756 60 LEU D N 1
ATOM 4606 C CA . LEU D 1 60 ? -20.74710 21.08879 21.21326 1.000 34.83095 60 LEU D CA 1
ATOM 4607 C C . LEU D 1 60 ? -20.97597 21.66742 22.60411 1.000 30.64100 60 LEU D C 1
ATOM 4608 O O . LEU D 1 60 ? -20.02079 21.99335 23.31860 1.000 35.00723 60 LEU D O 1
ATOM 4613 N N . ILE D 1 61 ? -22.24468 21.80692 22.99987 1.000 33.77022 61 ILE D N 1
ATOM 4614 C CA . ILE D 1 61 ? -22.56962 22.32044 24.32933 1.000 36.64915 61 ILE D CA 1
ATOM 4615 C C . ILE D 1 61 ? -21.94742 21.44166 25.40450 1.000 39.79017 61 ILE D C 1
ATOM 4616 O O . ILE D 1 61 ? -21.33800 21.93761 26.35959 1.000 41.41720 61 ILE D O 1
ATOM 4621 N N . ALA D 1 62 ? -22.10310 20.12103 25.27109 1.000 42.89132 62 ALA D N 1
ATOM 4622 C CA . ALA D 1 62 ? -21.49042 19.20331 26.22663 1.000 40.36554 62 ALA D CA 1
ATOM 4623 C C . ALA D 1 62 ? -19.97991 19.38194 26.26053 1.000 39.79816 62 ALA D C 1
ATOM 4624 O O . ALA D 1 62 ? -19.40220 19.67937 27.31171 1.000 44.98707 62 ALA D O 1
ATOM 4626 N N . LEU D 1 63 ? -19.32572 19.21999 25.10729 1.000 38.25879 63 LEU D N 1
ATOM 4627 C CA . LEU D 1 63 ? -17.86881 19.28291 25.05561 1.000 35.96396 63 LEU D CA 1
ATOM 4628 C C . LEU D 1 63 ? -17.32956 20.58085 25.64530 1.000 39.23226 63 LEU D C 1
ATOM 4629 O O . LEU D 1 63 ? -16.24566 20.58598 26.24123 1.000 36.53803 63 LEU D O 1
ATOM 4634 N N . ARG D 1 64 ? -18.06704 21.68407 25.49985 1.000 38.73095 64 ARG D N 1
ATOM 4635 C CA . ARG D 1 64 ? -17.63320 22.94607 26.09237 1.000 43.97205 64 ARG D CA 1
ATOM 4636 C C . ARG D 1 64 ? -17.65059 22.87215 27.61526 1.000 42.09183 64 ARG D C 1
ATOM 4637 O O . ARG D 1 64 ? -16.69803 23.29549 28.28042 1.000 43.50396 64 ARG D O 1
ATOM 4645 N N . ARG D 1 65 ? -18.72944 22.32788 28.18568 1.000 41.29841 65 ARG D N 1
ATOM 4646 C CA . ARG D 1 65 ? -18.84157 22.24590 29.63914 1.000 44.56965 65 ARG D CA 1
ATOM 4647 C C . ARG D 1 65 ? -17.74856 21.36755 30.24233 1.000 49.26008 65 ARG D C 1
ATOM 4648 O O . ARG D 1 65 ? -17.33179 21.58967 31.38550 1.000 45.57641 65 ARG D O 1
ATOM 4656 N N . LEU D 1 66 ? -17.25809 20.38618 29.48917 1.000 45.48724 66 LEU D N 1
ATOM 4657 C CA . LEU D 1 66 ? -16.17264 19.51643 29.92719 1.000 43.68845 66 LEU D CA 1
ATOM 4658 C C . LEU D 1 66 ? -14.78449 20.04489 29.56174 1.000 37.30846 66 LEU D C 1
ATOM 4659 O O . LEU D 1 66 ? -13.80471 19.29926 29.67160 1.000 39.92851 66 LEU D O 1
ATOM 4664 N N . ASN D 1 67 ? -14.68263 21.30729 29.13638 1.000 38.59084 67 ASN D N 1
ATOM 4665 C CA . ASN D 1 67 ? -13.39830 21.98198 28.91069 1.000 42.60848 67 ASN D CA 1
ATOM 4666 C C . ASN D 1 67 ? -12.58596 21.31666 27.79969 1.000 42.98835 67 ASN D C 1
ATOM 4667 O O . ASN D 1 67 ? -11.36192 21.19023 27.88827 1.000 44.96120 67 ASN D O 1
ATOM 4672 N N . VAL D 1 68 ? -13.26668 20.89893 26.73788 1.000 40.86696 68 VAL D N 1
ATOM 4673 C CA . VAL D 1 68 ? -12.61271 20.38468 25.53989 1.000 37.55268 68 VAL D CA 1
ATOM 4674 C C . VAL D 1 68 ? -12.58714 21.48834 24.49356 1.000 38.83158 68 VAL D C 1
ATOM 4675 O O . VAL D 1 68 ? -13.59150 22.17849 24.27510 1.000 40.76586 68 VAL D O 1
ATOM 4679 N N . GLU D 1 69 ? -11.43391 21.66730 23.85365 1.000 38.29936 69 GLU D N 1
ATOM 4680 C CA . GLU D 1 69 ? -11.29989 22.62323 22.75953 1.000 38.72204 69 GLU D CA 1
ATOM 4681 C C . GLU D 1 69 ? -11.90958 22.01025 21.50397 1.000 42.01133 69 GLU D C 1
ATOM 4682 O O . GLU D 1 69 ? -11.37962 21.03606 20.95971 1.000 39.23957 69 GLU D O 1
ATOM 4688 N N . THR D 1 70 ? -13.02196 22.57414 21.04274 1.000 36.58296 70 THR D N 1
ATOM 4689 C CA . THR D 1 70 ? -13.76840 22.02163 19.92176 1.000 36.14931 70 THR D CA 1
ATOM 4690 C C . THR D 1 70 ? -13.43311 22.75738 18.63147 1.000 38.36097 70 THR D C 1
ATOM 4691 O O . THR D 1 70 ? -13.29885 23.98478 18.61681 1.000 36.53122 70 THR D O 1
ATOM 4695 N N . HIS D 1 71 ? -13.30083 21.99209 17.54963 1.000 35.26438 71 HIS D N 1
ATOM 4696 C CA . HIS D 1 71 ? -13.06094 22.51696 16.20890 1.000 32.72791 71 HIS D CA 1
ATOM 4697 C C . HIS D 1 71 ? -14.22676 22.08047 15.33228 1.000 32.95265 71 HIS D C 1
ATOM 4698 O O . HIS D 1 71 ? -14.35264 20.89513 15.00569 1.000 33.28201 71 HIS D O 1
ATOM 4705 N N . LEU D 1 72 ? -15.07505 23.03063 14.95501 1.000 30.40327 72 LEU D N 1
ATOM 4706 C CA . LEU D 1 72 ? -16.32113 22.73423 14.26489 1.000 32.94350 72 LEU D CA 1
ATOM 4707 C C . LEU D 1 72 ? -16.16510 22.89091 12.75857 1.000 34.87701 72 LEU D C 1
ATOM 4708 O O . LEU D 1 72 ? -15.58936 23.87165 12.27753 1.000 32.99259 72 LEU D O 1
ATOM 4713 N N . VAL D 1 73 ? -16.67631 21.90723 12.02177 1.000 30.81936 73 VAL D N 1
ATOM 4714 C CA . VAL D 1 73 ? -16.83956 21.98525 10.57561 1.000 31.32525 73 VAL D CA 1
ATOM 4715 C C . VAL D 1 73 ? -18.27531 21.59585 10.25325 1.000 34.22532 73 VAL D C 1
ATOM 4716 O O . VAL D 1 73 ? -18.73504 20.52303 10.65973 1.000 34.44016 73 VAL D O 1
ATOM 4720 N N . MET D 1 74 ? -18.98161 22.46015 9.52788 1.000 30.38371 74 MET D N 1
ATOM 4721 C CA . MET D 1 74 ? -20.36988 22.22028 9.15249 1.000 34.39496 74 MET D CA 1
ATOM 4722 C C . MET D 1 74 ? -20.46617 22.06161 7.64047 1.000 34.36603 74 MET D C 1
ATOM 4723 O O . MET D 1 74 ? -19.92047 22.87975 6.89263 1.000 31.11108 74 MET D O 1
ATOM 4728 N N . SER D 1 75 ? -21.15823 21.01620 7.19066 1.000 32.49355 75 SER D N 1
ATOM 4729 C CA . SER D 1 75 ? -21.40295 20.86984 5.76374 1.000 34.19391 75 SER D CA 1
ATOM 4730 C C . SER D 1 75 ? -22.45081 21.87954 5.31052 1.000 36.73295 75 SER D C 1
ATOM 4731 O O . SER D 1 75 ? -23.15952 22.48349 6.12624 1.000 33.46483 75 SER D O 1
ATOM 4734 N N . LYS D 1 76 ? -22.55970 22.04072 3.98727 1.000 32.88577 76 LYS D N 1
ATOM 4735 C CA . LYS D 1 76 ? -23.54883 22.94704 3.41597 1.000 36.05905 76 LYS D CA 1
ATOM 4736 C C . LYS D 1 76 ? -24.96644 22.53116 3.79379 1.000 35.86835 76 LYS D C 1
ATOM 4737 O O . LYS D 1 76 ? -25.77029 23.36135 4.23257 1.000 35.32222 76 LYS D O 1
ATOM 4743 N N . TRP D 1 77 ? -25.27707 21.24611 3.60702 1.000 31.77807 77 TRP D N 1
ATOM 4744 C CA . TRP D 1 77 ? -26.59314 20.71509 3.94091 1.000 32.54171 77 TRP D CA 1
ATOM 4745 C C . TRP D 1 77 ? -26.79745 20.55189 5.44137 1.000 32.18468 77 TRP D C 1
ATOM 4746 O O . TRP D 1 77 ? -27.94784 20.50110 5.89326 1.000 34.24009 77 TRP D O 1
ATOM 4757 N N . ALA D 1 78 ? -25.71628 20.49462 6.22450 1.000 31.00412 78 ALA D N 1
ATOM 4758 C CA . ALA D 1 78 ? -25.85745 20.59812 7.67443 1.000 35.68790 78 ALA D CA 1
ATOM 4759 C C . ALA D 1 78 ? -26.42002 21.95847 8.06242 1.000 35.81089 78 ALA D C 1
ATOM 4760 O O . ALA D 1 78 ? -27.32067 22.05500 8.90395 1.000 33.33439 78 ALA D O 1
ATOM 4762 N N . GLU D 1 79 ? -25.89903 23.02583 7.44973 1.000 33.69261 79 GLU D N 1
ATOM 4763 C CA . GLU D 1 79 ? -26.42008 24.36226 7.71754 1.000 39.26992 79 GLU D CA 1
ATOM 4764 C C . GLU D 1 79 ? -27.89433 24.45977 7.35229 1.000 39.22472 79 GLU D C 1
ATOM 4765 O O . GLU D 1 79 ? -28.67703 25.10187 8.06262 1.000 35.75893 79 GLU D O 1
ATOM 4771 N N . ALA D 1 80 ? -28.29154 23.82472 6.24714 1.000 34.57381 80 ALA D N 1
ATOM 4772 C CA . ALA D 1 80 ? -29.69509 23.83454 5.85099 1.000 36.18730 80 ALA D CA 1
ATOM 4773 C C . ALA D 1 80 ? -30.55702 23.07437 6.85062 1.000 40.17941 80 ALA D C 1
ATOM 4774 O O . ALA D 1 80 ? -31.66180 23.51571 7.18804 1.000 40.57766 80 ALA D O 1
ATOM 4776 N N . THR D 1 81 ? -30.07100 21.93042 7.33773 1.000 35.36588 81 THR D N 1
ATOM 4777 C CA . THR D 1 81 ? -30.85867 21.15055 8.28618 1.000 37.40374 81 THR D CA 1
ATOM 4778 C C . THR D 1 81 ? -30.92242 21.83584 9.64553 1.000 35.44831 81 THR D C 1
ATOM 4779 O O . THR D 1 81 ? -31.95215 21.77383 10.32645 1.000 38.22140 81 THR D O 1
ATOM 4783 N N . ILE D 1 82 ? -29.83466 22.49237 10.05748 1.000 30.01604 82 ILE D N 1
ATOM 4784 C CA . ILE D 1 82 ? -29.85961 23.27402 11.29237 1.000 33.04209 82 ILE D CA 1
ATOM 4785 C C . ILE D 1 82 ? -30.97468 24.31104 11.23631 1.000 42.00842 82 ILE D C 1
ATOM 4786 O O . ILE D 1 82 ? -31.74248 24.47919 12.19162 1.000 39.75211 82 ILE D O 1
ATOM 4791 N N . LYS D 1 83 ? -31.08950 25.00962 10.10381 1.000 39.19776 83 LYS D N 1
ATOM 4792 C CA . LYS D 1 83 ? -32.10545 26.04813 9.96919 1.000 40.92667 83 LYS D CA 1
ATOM 4793 C C . LYS D 1 83 ? -33.51223 25.46390 9.99847 1.000 42.92180 83 LYS D C 1
ATOM 4794 O O . LYS D 1 83 ? -34.42605 26.06250 10.57751 1.000 44.66162 83 LYS D O 1
ATOM 4800 N N . TYR D 1 84 ? -33.70680 24.29434 9.38745 1.000 37.82613 84 TYR D N 1
ATOM 4801 C CA . TYR D 1 84 ? -35.06253 23.81046 9.15207 1.000 38.90608 84 TYR D CA 1
ATOM 4802 C C . TYR D 1 84 ? -35.67642 23.15719 10.38618 1.000 42.01586 84 TYR D C 1
ATOM 4803 O O . TYR D 1 84 ? -36.86525 23.35424 10.65974 1.000 49.72519 84 TYR D O 1
ATOM 4812 N N . GLU D 1 85 ? -34.90492 22.37245 11.13867 1.000 43.08377 85 GLU D N 1
ATOM 4813 C CA . GLU D 1 85 ? -35.47227 21.57806 12.22106 1.000 42.55053 85 GLU D CA 1
ATOM 4814 C C . GLU D 1 85 ? -35.06863 22.04958 13.61234 1.000 38.36925 85 GLU D C 1
ATOM 4815 O O . GLU D 1 85 ? -35.51459 21.45635 14.59956 1.000 37.60305 85 GLU D O 1
ATOM 4821 N N . THR D 1 86 ? -34.24784 23.08873 13.72835 1.000 40.86798 86 THR D N 1
ATOM 4822 C CA . THR D 1 86 ? -33.92793 23.67494 15.02250 1.000 46.69278 86 THR D CA 1
ATOM 4823 C C . THR D 1 86 ? -34.27437 25.15804 15.01920 1.000 46.95063 86 THR D C 1
ATOM 4824 O O . THR D 1 86 ? -34.55829 25.75603 13.97800 1.000 44.08120 86 THR D O 1
ATOM 4828 N N . ASP D 1 87 ? -34.25421 25.74704 16.21174 1.000 47.12569 87 ASP D N 1
ATOM 4829 C CA . ASP D 1 87 ? -34.37607 27.18879 16.36908 1.000 51.79064 87 ASP D CA 1
ATOM 4830 C C . ASP D 1 87 ? -33.03050 27.89411 16.29136 1.000 52.32868 87 ASP D C 1
ATOM 4831 O O . ASP D 1 87 ? -32.98146 29.12460 16.39365 1.000 53.20831 87 ASP D O 1
ATOM 4836 N N . TYR D 1 88 ? -31.94606 27.14562 16.11677 1.000 43.46081 88 TYR D N 1
ATOM 4837 C CA . TYR D 1 88 ? -30.62550 27.73381 15.97753 1.000 43.89651 88 TYR D CA 1
ATOM 4838 C C . TYR D 1 88 ? -30.39405 28.20087 14.54709 1.000 42.15159 88 TYR D C 1
ATOM 4839 O O . TYR D 1 88 ? -30.94973 27.65396 13.59026 1.000 45.52331 88 TYR D O 1
ATOM 4848 N N . HIS D 1 89 ? -29.58509 29.20645 14.41604 1.000 45.98304 89 HIS D N 1
ATOM 4849 C CA . HIS D 1 89 ? -28.99393 29.61971 13.15873 1.000 46.76213 89 HIS D CA 1
ATOM 4850 C C . HIS D 1 89 ? -27.54994 29.13559 13.10157 1.000 43.69193 89 HIS D C 1
ATOM 4851 O O . HIS D 1 89 ? -26.90730 28.98684 14.14490 1.000 45.15176 89 HIS D O 1
ATOM 4858 N N . PRO D 1 90 ? -27.01860 28.83211 11.91108 1.000 41.51659 90 PRO D N 1
ATOM 4859 C CA . PRO D 1 90 ? -25.61311 28.39242 11.83088 1.000 45.34152 90 PRO D CA 1
ATOM 4860 C C . PRO D 1 90 ? -24.63995 29.28773 12.58239 1.000 45.69211 90 PRO D C 1
ATOM 4861 O O . PRO D 1 90 ? -23.67298 28.78506 13.16883 1.000 44.87614 90 PRO D O 1
ATOM 4865 N N . SER D 1 91 ? -24.87423 30.60253 12.59120 1.000 47.13092 91 SER D N 1
ATOM 4866 C CA . SER D 1 91 ? -24.01957 31.49596 13.36660 1.000 48.17433 91 SER D CA 1
ATOM 4867 C C . SER D 1 91 ? -24.12364 31.19944 14.85769 1.000 40.69659 91 SER D C 1
ATOM 4868 O O . SER D 1 91 ? -23.12668 31.28175 15.58413 1.000 42.54098 91 SER D O 1
ATOM 4871 N N . ASN D 1 92 ? -25.32417 30.85436 15.33370 1.000 44.93759 92 ASN D N 1
ATOM 4872 C CA . ASN D 1 92 ? -25.47549 30.45351 16.72948 1.000 41.43048 92 ASN D CA 1
ATOM 4873 C C . ASN D 1 92 ? -24.67602 29.19113 17.02440 1.000 44.25860 92 ASN D C 1
ATOM 4874 O O . ASN D 1 92 ? -24.06910 29.06581 18.09500 1.000 42.42734 92 ASN D O 1
ATOM 4879 N N . VAL D 1 93 ? -24.66399 28.24404 16.08313 1.000 40.01901 93 VAL D N 1
ATOM 4880 C CA . VAL D 1 93 ? -23.90088 27.01449 16.27110 1.000 41.21744 93 VAL D CA 1
ATOM 4881 C C . VAL D 1 93 ? -22.40762 27.31185 16.28978 1.000 39.03186 93 VAL D C 1
ATOM 4882 O O . VAL D 1 93 ? -21.66376 26.77493 17.12037 1.000 37.22456 93 VAL D O 1
ATOM 4886 N N . ARG D 1 94 ? -21.94644 28.17513 15.37963 1.000 36.75577 94 ARG D N 1
ATOM 4887 C CA . ARG D 1 94 ? -20.52870 28.51686 15.32679 1.000 38.20397 94 ARG D CA 1
ATOM 4888 C C . ARG D 1 94 ? -20.05245 29.14357 16.63044 1.000 41.24078 94 ARG D C 1
ATOM 4889 O O . ARG D 1 94 ? -18.89347 28.95967 17.02033 1.000 42.07990 94 ARG D O 1
ATOM 4897 N N . ALA D 1 95 ? -20.92913 29.87735 17.32093 1.000 37.94558 95 ALA D N 1
ATOM 4898 C CA . ALA D 1 95 ? -20.55418 30.49111 18.58902 1.000 46.88080 95 ALA D CA 1
ATOM 4899 C C . ALA D 1 95 ? -20.36654 29.46472 19.69876 1.000 43.88568 95 ALA D C 1
ATOM 4900 O O . ALA D 1 95 ? -19.76304 29.78756 20.72737 1.000 44.85957 95 ALA D O 1
ATOM 4902 N N . LEU D 1 96 ? -20.86650 28.24138 19.51768 1.000 44.74459 96 LEU D N 1
ATOM 4903 C CA . LEU D 1 96 ? -20.69485 27.19336 20.51529 1.000 39.74088 96 LEU D CA 1
ATOM 4904 C C . LEU D 1 96 ? -19.33141 26.52126 20.44359 1.000 33.98175 96 LEU D C 1
ATOM 4905 O O . LEU D 1 96 ? -18.97792 25.77771 21.36451 1.000 41.66954 96 LEU D O 1
ATOM 4910 N N . ALA D 1 97 ? -18.56304 26.75892 19.38685 1.000 39.74647 97 ALA D N 1
ATOM 4911 C CA . ALA D 1 97 ? -17.28270 26.10122 19.18521 1.000 38.55524 97 ALA D CA 1
ATOM 4912 C C . ALA D 1 97 ? -16.13816 27.07698 19.41819 1.000 41.26339 97 ALA D C 1
ATOM 4913 O O . ALA D 1 97 ? -16.28073 28.28772 19.22614 1.000 43.25118 97 ALA D O 1
ATOM 4915 N N . ASP D 1 98 ? -14.99261 26.53108 19.83083 1.000 38.71737 98 ASP D N 1
ATOM 4916 C CA . ASP D 1 98 ? -13.81386 27.36355 20.04126 1.000 39.19263 98 ASP D CA 1
ATOM 4917 C C . ASP D 1 98 ? -13.19793 27.79393 18.71524 1.000 46.78425 98 ASP D C 1
ATOM 4918 O O . ASP D 1 98 ? -12.68766 28.91366 18.59673 1.000 45.80232 98 ASP D O 1
ATOM 4923 N N . TYR D 1 99 ? -13.23656 26.92311 17.70782 1.000 46.52346 99 TYR D N 1
ATOM 4924 C CA . TYR D 1 99 ? -12.72511 27.24419 16.38329 1.000 43.03283 99 TYR D CA 1
ATOM 4925 C C . TYR D 1 99 ? -13.65416 26.66640 15.32820 1.000 42.84129 99 TYR D C 1
ATOM 4926 O O . TYR D 1 99 ? -14.20877 25.57816 15.50630 1.000 41.23063 99 TYR D O 1
ATOM 4935 N N . VAL D 1 100 ? -13.82167 27.40477 14.23343 1.000 41.24796 100 VAL D N 1
ATOM 4936 C CA . VAL D 1 100 ? -14.63589 26.98357 13.10090 1.000 39.05439 100 VAL D CA 1
ATOM 4937 C C . VAL D 1 100 ? -13.77115 27.02496 11.85019 1.000 40.37469 100 VAL D C 1
ATOM 4938 O O . VAL D 1 100 ? -12.98888 27.96214 11.65748 1.000 42.65220 100 VAL D O 1
ATOM 4942 N N . HIS D 1 101 ? -13.90593 26.00376 11.00642 1.000 38.40051 101 HIS D N 1
ATOM 4943 C CA . HIS D 1 101 ? -13.17359 25.92368 9.75115 1.000 38.18541 101 HIS D CA 1
ATOM 4944 C C . HIS D 1 101 ? -14.15105 25.71537 8.60397 1.000 38.29437 101 HIS D C 1
ATOM 4945 O O . HIS D 1 101 ? -15.16118 25.02049 8.75433 1.000 37.21554 101 HIS D O 1
ATOM 4952 N N . ASN D 1 102 ? -13.84329 26.32255 7.46058 1.000 34.07171 102 ASN D N 1
ATOM 4953 C CA . ASN D 1 102 ? -14.72589 26.25038 6.30447 1.000 35.50665 102 ASN D CA 1
ATOM 4954 C C . ASN D 1 102 ? -14.68833 24.85682 5.68675 1.000 33.14595 102 ASN D C 1
ATOM 4955 O O . ASN D 1 102 ? -13.64033 24.20726 5.64193 1.000 35.51340 102 ASN D O 1
ATOM 4960 N N . ILE D 1 103 ? -15.84618 24.40647 5.19482 1.000 35.94835 103 ILE D N 1
ATOM 4961 C CA . ILE D 1 103 ? -15.98404 23.03576 4.70566 1.000 32.81108 103 ILE D CA 1
ATOM 4962 C C . ILE D 1 103 ? -15.07501 22.77577 3.51055 1.000 36.75063 103 ILE D C 1
ATOM 4963 O O . ILE D 1 103 ? -14.62320 21.64317 3.29876 1.000 36.12054 103 ILE D O 1
ATOM 4968 N N . ASN D 1 104 ? -14.77919 23.80483 2.72113 1.000 36.72934 104 ASN D N 1
ATOM 4969 C CA . ASN D 1 104 ? -13.97606 23.64706 1.51695 1.000 39.27822 104 ASN D CA 1
ATOM 4970 C C . ASN D 1 104 ? -12.52576 24.06645 1.70686 1.000 38.85720 104 ASN D C 1
ATOM 4971 O O . ASN D 1 104 ? -11.75696 24.03909 0.74084 1.000 42.42151 104 ASN D O 1
ATOM 4976 N N . ASP D 1 105 ? -12.13153 24.44281 2.92216 1.000 33.10307 105 ASP D N 1
ATOM 4977 C CA . ASP D 1 105 ? -10.77286 24.91099 3.19543 1.000 34.52823 105 ASP D CA 1
ATOM 4978 C C . ASP D 1 105 ? -9.90554 23.70357 3.52645 1.000 39.15426 105 ASP D C 1
ATOM 4979 O O . ASP D 1 105 ? -9.73564 23.32982 4.68837 1.000 37.60944 105 ASP D O 1
ATOM 4984 N N . MET D 1 106 ? -9.33557 23.09162 2.48761 1.000 36.20202 106 MET D N 1
ATOM 4985 C CA . MET D 1 106 ? -8.44984 21.94917 2.67794 1.000 37.82832 106 MET D CA 1
ATOM 4986 C C . MET D 1 106 ? -7.09478 22.33892 3.25251 1.000 43.87782 106 MET D C 1
ATOM 4987 O O . MET D 1 106 ? -6.27285 21.45114 3.50594 1.000 47.01453 106 MET D O 1
ATOM 4992 N N . ALA D 1 107 ? -6.83998 23.62920 3.46078 1.000 45.08380 107 ALA D N 1
ATOM 4993 C CA . ALA D 1 107 ? -5.62056 24.09632 4.10353 1.000 42.52439 107 ALA D CA 1
ATOM 4994 C C . ALA D 1 107 ? -5.81349 24.39000 5.58454 1.000 45.82280 107 ALA D C 1
ATOM 4995 O O . ALA D 1 107 ? -4.88429 24.88412 6.23055 1.000 43.07233 107 ALA D O 1
ATOM 4997 N N . ALA D 1 108 ? -6.99644 24.10118 6.13285 1.000 40.28536 108 ALA D N 1
ATOM 4998 C CA . ALA D 1 108 ? -7.25430 24.31505 7.54562 1.000 38.52038 108 ALA D CA 1
ATOM 4999 C C . ALA D 1 108 ? -6.30424 23.46476 8.38853 1.000 43.79707 108 ALA D C 1
ATOM 5000 O O . ALA D 1 108 ? -5.79267 22.44299 7.92245 1.000 42.61650 108 ALA D O 1
ATOM 5002 N N . PRO D 1 109 ? -6.04127 23.87715 9.63420 1.000 44.64975 109 PRO D N 1
ATOM 5003 C CA . PRO D 1 109 ? -5.07334 23.12461 10.45351 1.000 46.23208 109 PRO D CA 1
ATOM 5004 C C . PRO D 1 109 ? -5.46251 21.67379 10.67840 1.000 45.86348 109 PRO D C 1
ATOM 5005 O O . PRO D 1 109 ? -4.59067 20.79655 10.65824 1.000 47.11431 109 PRO D O 1
ATOM 5009 N N . VAL D 1 110 ? -6.75314 21.38985 10.87430 1.000 38.86534 110 VAL D N 1
ATOM 5010 C CA . VAL D 1 110 ? -7.19342 20.02899 11.16653 1.000 43.29923 110 VAL D CA 1
ATOM 5011 C C . VAL D 1 110 ? -7.00840 19.07204 9.99783 1.000 42.10087 110 VAL D C 1
ATOM 5012 O O . VAL D 1 110 ? -7.11851 17.85553 10.18433 1.000 42.08014 110 VAL D O 1
ATOM 5016 N N A SER D 1 111 ? -6.72352 19.58950 8.80083 0.177 40.97559 111 SER D N 1
ATOM 5017 N N B SER D 1 111 ? -6.72396 19.58188 8.80003 0.823 40.92292 111 SER D N 1
ATOM 5018 C CA A SER D 1 111 ? -6.57548 18.75385 7.61553 0.177 40.28911 111 SER D CA 1
ATOM 5019 C CA B SER D 1 111 ? -6.58552 18.73023 7.62562 0.823 40.17901 111 SER D CA 1
ATOM 5020 C C A SER D 1 111 ? -5.26981 17.96961 7.59295 0.177 42.69196 111 SER D C 1
ATOM 5021 C C B SER D 1 111 ? -5.24993 17.99955 7.56209 0.823 42.70515 111 SER D C 1
ATOM 5022 O O A SER D 1 111 ? -5.13128 17.06219 6.76588 0.177 41.33834 111 SER D O 1
ATOM 5023 O O B SER D 1 111 ? -5.06707 17.16116 6.67341 0.823 41.19152 111 SER D O 1
ATOM 5028 N N . SER D 1 112 ? -4.31937 18.28634 8.46727 1.000 46.93129 112 SER D N 1
ATOM 5029 C CA . SER D 1 112 ? -3.01155 17.64549 8.47381 1.000 48.69112 112 SER D CA 1
ATOM 5030 C C . SER D 1 112 ? -2.84321 16.76887 9.70739 1.000 42.40770 112 SER D C 1
ATOM 5031 O O . SER D 1 112 ? -3.29473 17.12219 10.80172 1.000 37.88334 112 SER D O 1
ATOM 5034 N N . GLY D 1 113 ? -2.18207 15.62359 9.52044 1.000 41.16493 113 GLY D N 1
ATOM 5035 C CA . GLY D 1 113 ? -1.87324 14.74431 10.63342 1.000 46.03493 113 GLY D CA 1
ATOM 5036 C C . GLY D 1 113 ? -0.87702 15.32176 11.61440 1.000 46.63180 113 GLY D C 1
ATOM 5037 O O . GLY D 1 113 ? -0.82655 14.87418 12.76486 1.000 51.75543 113 GLY D O 1
ATOM 5038 N N . SER D 1 114 ? -0.07705 16.30080 11.18321 1.000 47.21821 114 SER D N 1
ATOM 5039 C CA . SER D 1 114 ? 0.82800 16.97716 12.10544 1.000 52.20040 114 SER D CA 1
ATOM 5040 C C . SER D 1 114 ? 0.06075 17.74313 13.17467 1.000 54.61221 114 SER D C 1
ATOM 5041 O O . SER D 1 114 ? 0.53185 17.85946 14.31149 1.000 52.51374 114 SER D O 1
ATOM 5044 N N . PHE D 1 115 ? -1.11064 18.27205 12.83139 1.000 52.83337 115 PHE D N 1
ATOM 5045 C CA . PHE D 1 115 ? -1.99318 18.86385 13.82728 1.000 51.64405 115 PHE D CA 1
ATOM 5046 C C . PHE D 1 115 ? -2.45900 17.79040 14.79985 1.000 55.26567 115 PHE D C 1
ATOM 5047 O O . PHE D 1 115 ? -3.09094 16.80952 14.39745 1.000 58.38222 115 PHE D O 1
ATOM 5055 N N . ARG D 1 116 ? -2.14357 17.96532 16.07809 1.000 55.78316 116 ARG D N 1
ATOM 5056 C CA . ARG D 1 116 ? -2.50032 16.97565 17.08295 1.000 52.67690 116 ARG D CA 1
ATOM 5057 C C . ARG D 1 116 ? -3.93938 17.19186 17.53542 1.000 55.52265 116 ARG D C 1
ATOM 5058 O O . ARG D 1 116 ? -4.34189 18.31679 17.85066 1.000 53.26332 116 ARG D O 1
ATOM 5066 N N . ALA D 1 117 ? -4.71795 16.11359 17.53025 1.000 49.24862 117 ALA D N 1
ATOM 5067 C CA . ALA D 1 117 ? -6.08482 16.13082 18.02310 1.000 42.92499 117 ALA D CA 1
ATOM 5068 C C . ALA D 1 117 ? -6.35609 14.80995 18.72415 1.000 44.20965 117 ALA D C 1
ATOM 5069 O O . ALA D 1 117 ? -5.69659 13.80019 18.46677 1.000 46.49805 117 ALA D O 1
ATOM 5071 N N . ASP D 1 118 ? -7.33259 14.82908 19.62793 1.000 38.60530 118 ASP D N 1
ATOM 5072 C CA . ASP D 1 118 ? -7.65139 13.65146 20.42057 1.000 40.88647 118 ASP D CA 1
ATOM 5073 C C . ASP D 1 118 ? -8.78480 12.81725 19.84079 1.000 47.57096 118 ASP D C 1
ATOM 5074 O O . ASP D 1 118 ? -8.88023 11.62773 20.16180 1.000 41.69101 118 ASP D O 1
ATOM 5079 N N . GLY D 1 119 ? -9.63166 13.39393 18.99826 1.000 40.89819 119 GLY D N 1
ATOM 5080 C CA . GLY D 1 119 ? -10.75364 12.64469 18.46422 1.000 43.28858 119 GLY D CA 1
ATOM 5081 C C . GLY D 1 119 ? -11.51365 13.45869 17.44112 1.000 36.01582 119 GLY D C 1
ATOM 5082 O O . GLY D 1 119 ? -11.28840 14.66172 17.26830 1.000 33.28900 119 GLY D O 1
ATOM 5083 N N . MET D 1 120 ? -12.41089 12.76648 16.74362 1.000 30.37128 120 MET D N 1
ATOM 5084 C CA . MET D 1 120 ? -13.32704 13.38963 15.80271 1.000 25.17795 120 MET D CA 1
ATOM 5085 C C . MET D 1 120 ? -14.66580 12.67636 15.87507 1.000 26.95131 120 MET D C 1
ATOM 5086 O O . MET D 1 120 ? -14.71974 11.44443 15.93514 1.000 27.37936 120 MET D O 1
ATOM 5091 N N . ILE D 1 121 ? -15.74373 13.45329 15.87306 1.000 20.89089 121 ILE D N 1
ATOM 5092 C CA . ILE D 1 121 ? -17.09307 12.90983 15.83825 1.000 27.08625 121 ILE D CA 1
ATOM 5093 C C . ILE D 1 121 ? -17.87134 13.62636 14.74329 1.000 27.79987 121 ILE D C 1
ATOM 5094 O O . ILE D 1 121 ? -17.90350 14.86112 14.70078 1.000 26.01008 121 ILE D O 1
ATOM 5099 N N . VAL D 1 122 ? -18.46480 12.85362 13.84054 1.000 25.09535 122 VAL D N 1
ATOM 5100 C CA . VAL D 1 122 ? -19.35581 13.37992 12.81437 1.000 26.80357 122 VAL D CA 1
ATOM 5101 C C . VAL D 1 122 ? -20.77790 13.14039 13.30208 1.000 27.27368 122 VAL D C 1
ATOM 5102 O O . VAL D 1 122 ? -21.24524 11.99699 13.35156 1.000 24.88829 122 VAL D O 1
ATOM 5106 N N . VAL D 1 123 ? -21.46662 14.21322 13.67664 1.000 24.43703 123 VAL D N 1
ATOM 5107 C CA . VAL D 1 123 ? -22.75798 14.08720 14.34672 1.000 24.52332 123 VAL D CA 1
ATOM 5108 C C . VAL D 1 123 ? -23.69868 15.19631 13.88631 1.000 25.54180 123 VAL D C 1
ATOM 5109 O O . VAL D 1 123 ? -23.42982 16.38188 14.12912 1.000 32.62517 123 VAL D O 1
ATOM 5113 N N . PRO D 1 124 ? -24.79292 14.86767 13.18252 1.000 30.62495 124 PRO D N 1
ATOM 5114 C CA . PRO D 1 124 ? -25.05973 13.51964 12.67105 1.000 26.52410 124 PRO D CA 1
ATOM 5115 C C . PRO D 1 124 ? -24.25531 13.24822 11.40251 1.000 30.42178 124 PRO D C 1
ATOM 5116 O O . PRO D 1 124 ? -23.74829 14.19462 10.79833 1.000 22.16941 124 PRO D O 1
ATOM 5120 N N . CYS D 1 125 ? -24.13260 11.98265 11.01164 1.000 26.39462 125 CYS D N 1
ATOM 5121 C CA . CYS D 1 125 ? -23.35275 11.59136 9.84409 1.000 28.56158 125 CYS D CA 1
ATOM 5122 C C . CYS D 1 125 ? -24.29058 11.03597 8.78051 1.000 26.45119 125 CYS D C 1
ATOM 5123 O O . CYS D 1 125 ? -24.96215 10.02325 9.00472 1.000 26.48855 125 CYS D O 1
ATOM 5126 N N . SER D 1 126 ? -24.33294 11.69717 7.62935 1.000 22.02932 126 SER D N 1
ATOM 5127 C CA . SER D 1 126 ? -25.15598 11.22551 6.52960 1.000 25.36327 126 SER D CA 1
ATOM 5128 C C . SER D 1 126 ? -24.51636 10.00951 5.86472 1.000 20.30137 126 SER D C 1
ATOM 5129 O O . SER D 1 126 ? -23.33217 9.71409 6.04777 1.000 19.70665 126 SER D O 1
ATOM 5132 N N . MET D 1 127 ? -25.32417 9.29793 5.07671 1.000 24.89732 127 MET D N 1
ATOM 5133 C CA . MET D 1 127 ? -24.78443 8.20252 4.27808 1.000 25.69955 127 MET D CA 1
ATOM 5134 C C . MET D 1 127 ? -23.77900 8.70549 3.25174 1.000 22.17516 127 MET D C 1
ATOM 5135 O O . MET D 1 127 ? -22.81638 8.00013 2.92815 1.000 22.77716 127 MET D O 1
ATOM 5140 N N . LYS D 1 128 ? -23.97821 9.92295 2.74193 1.000 24.82612 128 LYS D N 1
ATOM 5141 C CA . LYS D 1 128 ? -23.02942 10.50447 1.79764 1.000 24.43132 128 LYS D CA 1
ATOM 5142 C C . LYS D 1 128 ? -21.64288 10.63021 2.41971 1.000 26.24464 128 LYS D C 1
ATOM 5143 O O . LYS D 1 128 ? -20.64138 10.21127 1.82703 1.000 24.50112 128 LYS D O 1
ATOM 5149 N N . THR D 1 129 ? -21.56358 11.21430 3.61709 1.000 22.12584 129 THR D N 1
ATOM 5150 C CA . THR D 1 129 ? -20.26228 11.41873 4.24599 1.000 22.88022 129 THR D CA 1
ATOM 5151 C C . THR D 1 129 ? -19.67620 10.10110 4.74074 1.000 22.72652 129 THR D C 1
ATOM 5152 O O . THR D 1 129 ? -18.46213 9.88263 4.64609 1.000 22.18337 129 THR D O 1
ATOM 5156 N N . LEU D 1 130 ? -20.52145 9.20613 5.26139 1.000 20.69159 130 LEU D N 1
ATOM 5157 C CA . LEU D 1 130 ? -20.06523 7.85106 5.55968 1.000 22.55265 130 LEU D CA 1
ATOM 5158 C C . LEU D 1 130 ? -19.39449 7.22130 4.34483 1.000 22.60445 130 LEU D C 1
ATOM 5159 O O . LEU D 1 130 ? -18.33687 6.59102 4.46162 1.000 21.95280 130 LEU D O 1
ATOM 5164 N N . ALA D 1 131 ? -19.98996 7.39984 3.16366 1.000 22.43596 131 ALA D N 1
ATOM 5165 C CA . ALA D 1 131 ? -19.43068 6.81089 1.95186 1.000 21.85097 131 ALA D CA 1
ATOM 5166 C C . ALA D 1 131 ? -18.14044 7.50515 1.53573 1.000 20.83574 131 ALA D C 1
ATOM 5167 O O . ALA D 1 131 ? -17.20405 6.85115 1.06073 1.000 21.96757 131 ALA D O 1
ATOM 5169 N N . ALA D 1 132 ? -18.07568 8.82965 1.68964 1.000 22.00489 132 ALA D N 1
ATOM 5170 C CA . ALA D 1 132 ? -16.83846 9.54187 1.38783 1.000 21.40292 132 ALA D CA 1
ATOM 5171 C C . ALA D 1 132 ? -15.69146 9.02965 2.24846 1.000 22.51338 132 ALA D C 1
ATOM 5172 O O . ALA D 1 132 ? -14.56712 8.85712 1.76363 1.000 20.84891 132 ALA D O 1
ATOM 5174 N N . ILE D 1 133 ? -15.96268 8.76730 3.52701 1.000 22.71052 133 ILE D N 1
ATOM 5175 C CA . ILE D 1 133 ? -14.92744 8.26368 4.42268 1.000 22.51209 133 ILE D CA 1
ATOM 5176 C C . ILE D 1 133 ? -14.56923 6.82458 4.06746 1.000 24.02404 133 ILE D C 1
ATOM 5177 O O . ILE D 1 133 ? -13.38901 6.45949 4.00856 1.000 22.39439 133 ILE D O 1
ATOM 5182 N N . HIS D 1 134 ? -15.58127 5.98703 3.81983 1.000 21.52989 134 HIS D N 1
ATOM 5183 C CA . HIS D 1 134 ? -15.31861 4.59508 3.46304 1.000 22.68618 134 HIS D CA 1
ATOM 5184 C C . HIS D 1 134 ? -14.52465 4.49644 2.16622 1.000 24.03281 134 HIS D C 1
ATOM 5185 O O . HIS D 1 134 ? -13.52534 3.77256 2.08911 1.000 24.56155 134 HIS D O 1
ATOM 5192 N N . SER D 1 135 ? -14.96340 5.21130 1.12845 1.000 19.40411 135 SER D N 1
ATOM 5193 C CA . SER D 1 135 ? -14.28612 5.13424 -0.16000 1.000 21.90808 135 SER D CA 1
ATOM 5194 C C . SER D 1 135 ? -12.92185 5.80634 -0.13835 1.000 23.61837 135 SER D C 1
ATOM 5195 O O . SER D 1 135 ? -12.05511 5.44754 -0.94323 1.000 23.70586 135 SER D O 1
ATOM 5198 N N . GLY D 1 136 ? -12.71108 6.76276 0.76274 1.000 22.23762 136 GLY D N 1
ATOM 5199 C CA . GLY D 1 136 ? -11.50534 7.55862 0.76706 1.000 20.44918 136 GLY D CA 1
ATOM 5200 C C . GLY D 1 136 ? -11.56127 8.79986 -0.09652 1.000 24.71408 136 GLY D C 1
ATOM 5201 O O . GLY D 1 136 ? -10.55170 9.50877 -0.19689 1.000 25.05497 136 GLY D O 1
ATOM 5202 N N . PHE D 1 137 ? -12.69796 9.07659 -0.74002 1.000 20.82092 137 PHE D N 1
ATOM 5203 C CA . PHE D 1 137 ? -12.85120 10.25514 -1.59550 1.000 24.75791 137 PHE D CA 1
ATOM 5204 C C . PHE D 1 137 ? -13.00257 11.47497 -0.69112 1.000 25.87620 137 PHE D C 1
ATOM 5205 O O . PHE D 1 137 ? -14.10086 11.96850 -0.42428 1.000 27.90728 137 PHE D O 1
ATOM 5213 N N A CYS D 1 138 ? -11.85872 11.97160 -0.21619 0.500 26.37683 138 CYS D N 1
ATOM 5214 N N B CYS D 1 138 ? -11.85872 11.97160 -0.21619 0.500 26.37683 138 CYS D N 1
ATOM 5215 C CA A CYS D 1 138 ? -11.81925 13.04051 0.78258 0.500 28.58396 138 CYS D CA 1
ATOM 5216 C CA B CYS D 1 138 ? -11.81925 13.04051 0.78258 0.500 28.58396 138 CYS D CA 1
ATOM 5217 C C A CYS D 1 138 ? -11.68354 14.38731 0.07607 0.500 29.83643 138 CYS D C 1
ATOM 5218 C C B CYS D 1 138 ? -11.68354 14.38731 0.07607 0.500 29.83643 138 CYS D C 1
ATOM 5219 O O A CYS D 1 138 ? -10.60883 14.98675 0.00131 0.500 30.07020 138 CYS D O 1
ATOM 5220 O O B CYS D 1 138 ? -10.60883 14.98675 0.00131 0.500 30.07020 138 CYS D O 1
ATOM 5225 N N . ASP D 1 139 ? -12.81126 14.87838 -0.43806 1.000 31.12055 139 ASP D N 1
ATOM 5226 C CA . ASP D 1 139 ? -12.83577 16.11249 -1.21530 1.000 32.14279 139 ASP D CA 1
ATOM 5227 C C . ASP D 1 139 ? -13.43950 17.29636 -0.46360 1.000 33.86050 139 ASP D C 1
ATOM 5228 O O . ASP D 1 139 ? -13.64737 18.35422 -1.06729 1.000 31.87427 139 ASP D O 1
ATOM 5233 N N . ASP D 1 140 ? -13.73245 17.15323 0.82901 1.000 27.45748 140 ASP D N 1
ATOM 5234 C CA . ASP D 1 140 ? -14.04786 18.30399 1.66641 1.000 27.18200 140 ASP D CA 1
ATOM 5235 C C . ASP D 1 140 ? -13.34014 18.13293 3.00406 1.000 28.24009 140 ASP D C 1
ATOM 5236 O O . ASP D 1 140 ? -12.70836 17.10571 3.27000 1.000 29.51104 140 ASP D O 1
ATOM 5241 N N . LEU D 1 141 ? -13.44574 19.15583 3.85397 1.000 27.48832 141 LEU D N 1
ATOM 5242 C CA . LEU D 1 141 ? -12.67403 19.15852 5.09122 1.000 28.30601 141 LEU D CA 1
ATOM 5243 C C . LEU D 1 141 ? -13.16828 18.10473 6.07476 1.000 24.76310 141 LEU D C 1
ATOM 5244 O O . LEU D 1 141 ? -12.37217 17.56858 6.85339 1.000 27.11115 141 LEU D O 1
ATOM 5249 N N . ILE D 1 142 ? -14.46447 17.79223 6.05979 1.000 24.50737 142 ILE D N 1
ATOM 5250 C CA . ILE D 1 142 ? -14.98198 16.76542 6.95954 1.000 26.77946 142 ILE D CA 1
ATOM 5251 C C . ILE D 1 142 ? -14.39800 15.40335 6.60340 1.000 26.07197 142 ILE D C 1
ATOM 5252 O O . ILE D 1 142 ? -13.84515 14.70321 7.46000 1.000 26.70219 142 ILE D O 1
ATOM 5257 N N . SER D 1 143 ? -14.49667 15.01295 5.33024 1.000 23.85249 143 SER D N 1
ATOM 5258 C CA . SER D 1 143 ? -14.00964 13.69680 4.93188 1.000 26.02929 143 SER D CA 1
ATOM 5259 C C . SER D 1 143 ? -12.48732 13.61947 4.96548 1.000 23.71729 143 SER D C 1
ATOM 5260 O O . SER D 1 143 ? -11.93307 12.56342 5.29202 1.000 26.37616 143 SER D O 1
ATOM 5263 N N . ARG D 1 144 ? -11.79241 14.71638 4.64998 1.000 25.34226 144 ARG D N 1
ATOM 5264 C CA . ARG D 1 144 ? -10.33278 14.69194 4.71504 1.000 27.78865 144 ARG D CA 1
ATOM 5265 C C . ARG D 1 144 ? -9.84392 14.59186 6.15304 1.000 28.10636 144 ARG D C 1
ATOM 5266 O O . ARG D 1 144 ? -8.91886 13.82444 6.44693 1.000 26.29034 144 ARG D O 1
ATOM 5274 N N . THR D 1 145 ? -10.44296 15.36335 7.06227 1.000 26.62488 145 THR D N 1
ATOM 5275 C CA . THR D 1 145 ? -10.05476 15.26178 8.46421 1.000 27.37051 145 THR D CA 1
ATOM 5276 C C . THR D 1 145 ? -10.32388 13.86202 8.99703 1.000 26.08824 145 THR D C 1
ATOM 5277 O O . THR D 1 145 ? -9.46809 13.27070 9.66463 1.000 23.15401 145 THR D O 1
ATOM 5281 N N . ALA D 1 146 ? -11.49887 13.30489 8.68628 1.000 25.96183 146 ALA D N 1
ATOM 5282 C CA . ALA D 1 146 ? -11.79364 11.92913 9.07564 1.000 27.87855 146 ALA D CA 1
ATOM 5283 C C . ALA D 1 146 ? -10.78299 10.95933 8.47660 1.000 25.88034 146 ALA D C 1
ATOM 5284 O O . ALA D 1 146 ? -10.33879 10.02056 9.14866 1.000 26.52347 146 ALA D O 1
ATOM 5286 N N . ASP D 1 147 ? -10.40505 11.17565 7.21284 1.000 22.81363 147 ASP D N 1
ATOM 5287 C CA . ASP D 1 147 ? -9.38508 10.34304 6.58113 1.000 23.97866 147 ASP D CA 1
ATOM 5288 C C . ASP D 1 147 ? -8.06920 10.41142 7.34397 1.000 27.06274 147 ASP D C 1
ATOM 5289 O O . ASP D 1 147 ? -7.37082 9.40084 7.48964 1.000 24.92620 147 ASP D O 1
ATOM 5294 N N . VAL D 1 148 ? -7.72014 11.59734 7.84434 1.000 26.56929 148 VAL D N 1
ATOM 5295 C CA . VAL D 1 148 ? -6.47054 11.76701 8.57724 1.000 25.91947 148 VAL D CA 1
ATOM 5296 C C . VAL D 1 148 ? -6.55707 11.10673 9.94857 1.000 23.65087 148 VAL D C 1
ATOM 5297 O O . VAL D 1 148 ? -5.59046 10.49506 10.42072 1.000 25.69008 148 VAL D O 1
ATOM 5301 N N . MET D 1 149 ? -7.71338 11.21537 10.60701 1.000 23.75626 149 MET D N 1
ATOM 5302 C CA . MET D 1 149 ? -7.89022 10.58452 11.91173 1.000 25.74563 149 MET D CA 1
ATOM 5303 C C . MET D 1 149 ? -7.66339 9.07972 11.83482 1.000 29.35027 149 MET D C 1
ATOM 5304 O O . MET D 1 149 ? -7.05924 8.48751 12.73701 1.000 26.98327 149 MET D O 1
ATOM 5309 N N . LEU D 1 150 ? -8.13067 8.44559 10.75691 1.000 27.01234 150 LEU D N 1
ATOM 5310 C CA . LEU D 1 150 ? -7.97300 7.00102 10.62349 1.000 24.06962 150 LEU D CA 1
ATOM 5311 C C . LEU D 1 150 ? -6.51416 6.61759 10.40565 1.000 25.49479 150 LEU D C 1
ATOM 5312 O O . LEU D 1 150 ? -6.03335 5.63480 10.98223 1.000 24.25795 150 LEU D O 1
ATOM 5317 N N . LYS D 1 151 ? -5.78988 7.37979 9.58179 1.000 24.46435 151 LYS D N 1
ATOM 5318 C CA . LYS D 1 151 ? -4.39564 7.03871 9.31790 1.000 21.94092 151 LYS D CA 1
ATOM 5319 C C . LYS D 1 151 ? -3.50779 7.31996 10.52521 1.000 25.72088 151 LYS D C 1
ATOM 5320 O O . LYS D 1 151 ? -2.50592 6.62508 10.72687 1.000 25.24640 151 LYS D O 1
ATOM 5326 N N . GLU D 1 152 ? -3.85663 8.31470 11.33984 1.000 23.88566 152 GLU D N 1
ATOM 5327 C CA . GLU D 1 152 ? -3.11447 8.61215 12.55750 1.000 30.20346 152 GLU D CA 1
ATOM 5328 C C . GLU D 1 152 ? -3.59944 7.79939 13.75114 1.000 32.49615 152 GLU D C 1
ATOM 5329 O O . GLU D 1 152 ? -3.10521 8.00719 14.86391 1.000 31.32296 152 GLU D O 1
ATOM 5335 N N . ARG D 1 153 ? -4.55914 6.89433 13.54210 1.000 28.64784 153 ARG D N 1
ATOM 5336 C CA . ARG D 1 153 ? -5.04004 5.97385 14.57539 1.000 26.02288 153 ARG D CA 1
ATOM 5337 C C . ARG D 1 153 ? -5.66786 6.72309 15.74864 1.000 29.08009 153 ARG D C 1
ATOM 5338 O O . ARG D 1 153 ? -5.45200 6.38755 16.91395 1.000 29.08325 153 ARG D O 1
ATOM 5346 N N . ARG D 1 154 ? -6.46106 7.74013 15.43953 1.000 33.10697 154 ARG D N 1
ATOM 5347 C CA . ARG D 1 154 ? -7.20209 8.48059 16.44540 1.000 32.57767 154 ARG D CA 1
ATOM 5348 C C . ARG D 1 154 ? -8.67869 8.11112 16.37214 1.000 33.82186 154 ARG D C 1
ATOM 5349 O O . ARG D 1 154 ? -9.17636 7.65264 15.34056 1.000 32.75445 154 ARG D O 1
ATOM 5357 N N . ARG D 1 155 ? -9.37628 8.31809 17.48733 1.000 28.89802 155 ARG D N 1
ATOM 5358 C CA . ARG D 1 155 ? -10.75874 7.87040 17.61749 1.000 29.11512 155 ARG D CA 1
ATOM 5359 C C . ARG D 1 155 ? -11.67038 8.67796 16.69843 1.000 28.68301 155 ARG D C 1
ATOM 5360 O O . ARG D 1 155 ? -11.69380 9.91177 16.75766 1.000 28.11320 155 ARG D O 1
ATOM 5368 N N . LEU D 1 156 ? -12.41420 7.97766 15.84449 1.000 24.16038 156 LEU D N 1
ATOM 5369 C CA . LEU D 1 156 ? -13.37454 8.58266 14.92970 1.000 22.32739 156 LEU D CA 1
ATOM 5370 C C . LEU D 1 156 ? -14.73434 7.94348 15.16934 1.000 23.82434 156 LEU D C 1
ATOM 5371 O O . LEU D 1 156 ? -14.88041 6.72280 15.04176 1.000 24.80433 156 LEU D O 1
ATOM 5376 N N . VAL D 1 157 ? -15.72264 8.76223 15.51754 1.000 22.58087 157 VAL D N 1
ATOM 5377 C CA . VAL D 1 157 ? -17.07518 8.29535 15.80161 1.000 20.91406 157 VAL D CA 1
ATOM 5378 C C . VAL D 1 157 ? -18.00760 8.88311 14.75268 1.000 25.04554 157 VAL D C 1
ATOM 5379 O O . VAL D 1 157 ? -18.06770 10.10777 14.58517 1.000 23.68097 157 VAL D O 1
ATOM 5383 N N . LEU D 1 158 ? -18.73514 8.01424 14.05130 1.000 23.64461 158 LEU D N 1
ATOM 5384 C CA . LEU D 1 158 ? -19.68728 8.42253 13.02266 1.000 24.36748 158 LEU D CA 1
ATOM 5385 C C . LEU D 1 158 ? -21.09477 8.12468 13.52363 1.000 25.45073 158 LEU D C 1
ATOM 5386 O O . LEU D 1 158 ? -21.48485 6.95756 13.63972 1.000 24.82234 158 LEU D O 1
ATOM 5391 N N . VAL D 1 159 ? -21.85338 9.17839 13.82065 1.000 25.11560 159 VAL D N 1
ATOM 5392 C CA . VAL D 1 159 ? -23.24109 9.02939 14.24245 1.000 23.73365 159 VAL D CA 1
ATOM 5393 C C . VAL D 1 159 ? -24.09561 8.88354 12.98921 1.000 28.07823 159 VAL D C 1
ATOM 5394 O O . VAL D 1 159 ? -24.81905 9.80720 12.59720 1.000 23.95811 159 VAL D O 1
ATOM 5398 N N . ALA D 1 160 ? -24.00616 7.71777 12.35095 1.000 28.66819 160 ALA D N 1
ATOM 5399 C CA . ALA D 1 160 ? -24.61858 7.49290 11.04721 1.000 26.51160 160 ALA D CA 1
ATOM 5400 C C . ALA D 1 160 ? -26.12318 7.30817 11.20151 1.000 26.11082 160 ALA D C 1
ATOM 5401 O O . ALA D 1 160 ? -26.57638 6.35413 11.84261 1.000 28.51712 160 ALA D O 1
ATOM 5403 N N . ARG D 1 161 ? -26.89514 8.21044 10.60455 1.000 25.45433 161 ARG D N 1
ATOM 5404 C CA . ARG D 1 161 ? -28.34714 8.21524 10.72801 1.000 27.96609 161 ARG D CA 1
ATOM 5405 C C . ARG D 1 161 ? -28.97033 7.91517 9.37039 1.000 26.85508 161 ARG D C 1
ATOM 5406 O O . ARG D 1 161 ? -28.81879 8.70077 8.42774 1.000 28.49107 161 ARG D O 1
ATOM 5414 N N . GLU D 1 162 ? -29.67200 6.78496 9.28092 1.000 21.79966 162 GLU D N 1
ATOM 5415 C CA . GLU D 1 162 ? -30.41913 6.39123 8.09364 1.000 26.71768 162 GLU D CA 1
ATOM 5416 C C . GLU D 1 162 ? -31.20638 5.13139 8.41223 1.000 24.83193 162 GLU D C 1
ATOM 5417 O O . GLU D 1 162 ? -30.71231 4.25682 9.12693 1.000 23.83340 162 GLU D O 1
ATOM 5423 N N . THR D 1 163 ? -32.42965 5.04425 7.88049 1.000 23.17842 163 THR D N 1
ATOM 5424 C CA . THR D 1 163 ? -33.21210 3.82685 8.03803 1.000 23.44088 163 THR D CA 1
ATOM 5425 C C . THR D 1 163 ? -34.28221 3.77643 6.96030 1.000 26.24755 163 THR D C 1
ATOM 5426 O O . THR D 1 163 ? -34.81040 4.83199 6.58439 1.000 26.49673 163 THR D O 1
ATOM 5430 N N . PRO D 1 164 ? -34.58205 2.59421 6.39295 1.000 27.24168 164 PRO D N 1
ATOM 5431 C CA . PRO D 1 164 ? -33.82663 1.35932 6.63558 1.000 24.79816 164 PRO D CA 1
ATOM 5432 C C . PRO D 1 164 ? -32.45424 1.41513 5.97519 1.000 23.27361 164 PRO D C 1
ATOM 5433 O O . PRO D 1 164 ? -32.14319 2.39874 5.30334 1.000 23.70048 164 PRO D O 1
ATOM 5437 N N . LEU D 1 165 ? -31.64365 0.38242 6.16729 1.000 21.38438 165 LEU D N 1
ATOM 5438 C CA . LEU D 1 165 ? -30.28971 0.35024 5.64005 1.000 21.62017 165 LEU D CA 1
ATOM 5439 C C . LEU D 1 165 ? -30.22118 -0.58986 4.44574 1.000 21.17832 165 LEU D C 1
ATOM 5440 O O . LEU D 1 165 ? -30.78080 -1.69027 4.47456 1.000 21.83829 165 LEU D O 1
ATOM 5445 N N . SER D 1 166 ? -29.55199 -0.14020 3.39142 1.000 20.57731 166 SER D N 1
ATOM 5446 C CA . SER D 1 166 ? -29.27273 -0.98397 2.24319 1.000 22.63825 166 SER D CA 1
ATOM 5447 C C . SER D 1 166 ? -27.96395 -1.73754 2.45911 1.000 20.47659 166 SER D C 1
ATOM 5448 O O . SER D 1 166 ? -27.21953 -1.48615 3.40986 1.000 19.23486 166 SER D O 1
ATOM 5451 N N . GLU D 1 167 ? -27.68711 -2.68024 1.55556 1.000 21.58733 167 GLU D N 1
ATOM 5452 C CA . GLU D 1 167 ? -26.41008 -3.38356 1.60079 1.000 24.18113 167 GLU D CA 1
ATOM 5453 C C . GLU D 1 167 ? -25.24475 -2.42530 1.38616 1.000 21.72278 167 GLU D C 1
ATOM 5454 O O . GLU D 1 167 ? -24.14737 -2.65427 1.90929 1.000 23.23123 167 GLU D O 1
ATOM 5460 N N . ILE D 1 168 ? -25.47049 -1.33875 0.64216 1.000 18.74704 168 ILE D N 1
ATOM 5461 C CA . ILE D 1 168 ? -24.43560 -0.32312 0.45529 1.000 20.48225 168 ILE D CA 1
ATOM 5462 C C . ILE D 1 168 ? -24.08189 0.32596 1.78639 1.000 21.96839 168 ILE D C 1
ATOM 5463 O O . ILE D 1 168 ? -22.90509 0.44162 2.14868 1.000 20.24698 168 ILE D O 1
ATOM 5468 N N . HIS D 1 169 ? -25.09969 0.77487 2.52565 1.000 18.18884 169 HIS D N 1
ATOM 5469 C CA . HIS D 1 169 ? -24.86689 1.39647 3.82520 1.000 19.59578 169 HIS D CA 1
ATOM 5470 C C . HIS D 1 169 ? -24.13374 0.44763 4.76377 1.000 21.03320 169 HIS D C 1
ATOM 5471 O O . HIS D 1 169 ? -23.14889 0.82726 5.40824 1.000 21.46284 169 HIS D O 1
ATOM 5478 N N . LEU D 1 170 ? -24.59823 -0.80076 4.84402 1.000 21.45858 170 LEU D N 1
ATOM 5479 C CA . LEU D 1 170 ? -24.04455 -1.73611 5.81749 1.000 20.09859 170 LEU D CA 1
ATOM 5480 C C . LEU D 1 170 ? -22.63147 -2.16050 5.43974 1.000 19.78860 170 LEU D C 1
ATOM 5481 O O . LEU D 1 170 ? -21.77672 -2.33730 6.31641 1.000 19.90073 170 LEU D O 1
ATOM 5486 N N . ARG D 1 171 ? -22.36476 -2.32678 4.14201 1.000 19.94870 171 ARG D N 1
ATOM 5487 C CA . ARG D 1 171 ? -21.00121 -2.60859 3.70485 1.000 23.95723 171 ARG D CA 1
ATOM 5488 C C . ARG D 1 171 ? -20.06413 -1.46616 4.07365 1.000 21.31354 171 ARG D C 1
ATOM 5489 O O . ARG D 1 171 ? -18.94674 -1.69769 4.54914 1.000 22.64389 171 ARG D O 1
ATOM 5497 N N . ASN D 1 172 ? -20.50394 -0.22350 3.86109 1.000 20.77563 172 ASN D N 1
ATOM 5498 C CA . ASN D 1 172 ? -19.68178 0.92310 4.23131 1.000 21.88815 172 ASN D CA 1
ATOM 5499 C C . ASN D 1 172 ? -19.45900 0.97548 5.73693 1.000 21.29877 172 ASN D C 1
ATOM 5500 O O . ASN D 1 172 ? -18.34426 1.24719 6.19596 1.000 21.38492 172 ASN D O 1
ATOM 5505 N N . MET D 1 173 ? -20.50643 0.70942 6.52131 1.000 18.60397 173 MET D N 1
ATOM 5506 C CA . MET D 1 173 ? -20.36820 0.71447 7.97548 1.000 22.61444 173 MET D CA 1
ATOM 5507 C C . MET D 1 173 ? -19.40417 -0.37076 8.44091 1.000 20.89847 173 MET D C 1
ATOM 5508 O O . MET D 1 173 ? -18.51629 -0.11748 9.26244 1.000 20.08237 173 MET D O 1
ATOM 5513 N N . LEU D 1 174 ? -19.56929 -1.59185 7.92494 1.000 21.04338 174 LEU D N 1
ATOM 5514 C CA . LEU D 1 174 ? -18.72180 -2.70379 8.34652 1.000 20.21453 174 LEU D CA 1
ATOM 5515 C C . LEU D 1 174 ? -17.26248 -2.44941 7.99621 1.000 21.16907 174 LEU D C 1
ATOM 5516 O O . LEU D 1 174 ? -16.37008 -2.62331 8.83351 1.000 21.94262 174 LEU D O 1
ATOM 5521 N N . GLU D 1 175 ? -17.00035 -2.03470 6.75624 1.000 19.60190 175 GLU D N 1
ATOM 5522 C CA . GLU D 1 175 ? -15.62332 -1.89386 6.30386 1.000 22.29115 175 GLU D CA 1
ATOM 5523 C C . GLU D 1 175 ? -14.94765 -0.66048 6.89151 1.000 20.41875 175 GLU D C 1
ATOM 5524 O O . GLU D 1 175 ? -13.74486 -0.69943 7.16971 1.000 25.72331 175 GLU D O 1
ATOM 5530 N N . VAL D 1 176 ? -15.68861 0.43045 7.10526 1.000 20.84321 176 VAL D N 1
ATOM 5531 C CA . VAL D 1 176 ? -15.08209 1.57825 7.77255 1.000 19.88678 176 VAL D CA 1
ATOM 5532 C C . VAL D 1 176 ? -14.83958 1.26538 9.24408 1.000 25.91570 176 VAL D C 1
ATOM 5533 O O . VAL D 1 176 ? -13.89626 1.79056 9.84856 1.000 21.60258 176 VAL D O 1
ATOM 5537 N N . THR D 1 177 ? -15.66527 0.39742 9.83890 1.000 23.93194 177 THR D N 1
ATOM 5538 C CA . THR D 1 177 ? -15.40620 -0.06603 11.19870 1.000 21.48229 177 THR D CA 1
ATOM 5539 C C . THR D 1 177 ? -14.08502 -0.81936 11.26801 1.000 22.85479 177 THR D C 1
ATOM 5540 O O . THR D 1 177 ? -13.26396 -0.58194 12.16161 1.000 26.72777 177 THR D O 1
ATOM 5544 N N . ARG D 1 178 ? -13.86028 -1.73073 10.31882 1.000 24.23396 178 ARG D N 1
ATOM 5545 C CA . ARG D 1 178 ? -12.60955 -2.47934 10.28974 1.000 28.76191 178 ARG D CA 1
ATOM 5546 C C . ARG D 1 178 ? -11.41278 -1.56026 10.08158 1.000 32.03070 178 ARG D C 1
ATOM 5547 O O . ARG D 1 178 ? -10.31091 -1.86026 10.55696 1.000 27.48073 178 ARG D O 1
ATOM 5555 N N . ALA D 1 179 ? -11.60908 -0.43408 9.39004 1.000 22.86351 179 ALA D N 1
ATOM 5556 C CA . ALA D 1 179 ? -10.54422 0.54872 9.23033 1.000 23.97893 179 ALA D CA 1
ATOM 5557 C C . ALA D 1 179 ? -10.30101 1.37209 10.49021 1.000 27.08962 179 ALA D C 1
ATOM 5558 O O . ALA D 1 179 ? -9.26852 2.04639 10.57298 1.000 25.19157 179 ALA D O 1
ATOM 5560 N N . GLY D 1 180 ? -11.21667 1.34772 11.45931 1.000 27.10158 180 GLY D N 1
ATOM 5561 C CA . GLY D 1 180 ? -10.96751 1.99643 12.73369 1.000 25.64578 180 GLY D CA 1
ATOM 5562 C C . GLY D 1 180 ? -12.08524 2.86728 13.27421 1.000 30.75334 180 GLY D C 1
ATOM 5563 O O . GLY D 1 180 ? -12.04480 3.27028 14.44054 1.000 31.75853 180 GLY D O 1
ATOM 5564 N N . ALA D 1 181 ? -13.08856 3.16639 12.45483 1.000 26.86107 181 ALA D N 1
ATOM 5565 C CA . ALA D 1 181 ? -14.14595 4.06291 12.89467 1.000 22.71515 181 ALA D CA 1
ATOM 5566 C C . ALA D 1 181 ? -15.16022 3.32692 13.76693 1.000 25.37839 181 ALA D C 1
ATOM 5567 O O . ALA D 1 181 ? -15.24888 2.09590 13.76577 1.000 25.28097 181 ALA D O 1
ATOM 5569 N N . VAL D 1 182 ? -15.92997 4.10657 14.52274 1.000 22.32314 182 VAL D N 1
ATOM 5570 C CA . VAL D 1 182 ? -17.00958 3.59573 15.36101 1.000 18.15805 182 VAL D CA 1
ATOM 5571 C C . VAL D 1 182 ? -18.32539 4.09682 14.78360 1.000 22.53322 182 VAL D C 1
ATOM 5572 O O . VAL D 1 182 ? -18.52378 5.30887 14.63036 1.000 26.38115 182 VAL D O 1
ATOM 5576 N N . ILE D 1 183 ? -19.22226 3.17206 14.46417 1.000 20.04819 183 ILE D N 1
ATOM 5577 C CA . ILE D 1 183 ? -20.55695 3.51977 13.99235 1.000 21.08300 183 ILE D CA 1
ATOM 5578 C C . ILE D 1 183 ? -21.47658 3.63307 15.20196 1.000 22.34514 183 ILE D C 1
ATOM 5579 O O . ILE D 1 183 ? -21.59782 2.68920 15.99070 1.000 21.17584 183 ILE D O 1
ATOM 5584 N N . PHE D 1 184 ? -22.12106 4.79244 15.35110 1.000 24.27356 184 PHE D N 1
ATOM 5585 C CA . PHE D 1 184 ? -23.01339 5.08290 16.47341 1.000 22.85935 184 PHE D CA 1
ATOM 5586 C C . PHE D 1 184 ? -24.37169 5.49866 15.92325 1.000 26.55045 184 PHE D C 1
ATOM 5587 O O . PHE D 1 184 ? -24.63778 6.69789 15.74691 1.000 23.07263 184 PHE D O 1
ATOM 5595 N N . PRO D 1 185 ? -25.26108 4.55287 15.64097 1.000 26.83047 185 PRO D N 1
ATOM 5596 C CA . PRO D 1 185 ? -26.62964 4.91740 15.26636 1.000 24.87558 185 PRO D CA 1
ATOM 5597 C C . PRO D 1 185 ? -27.32586 5.60197 16.42753 1.000 24.88943 185 PRO D C 1
ATOM 5598 O O . PRO D 1 185 ? -27.30308 5.09597 17.55874 1.000 26.98078 185 PRO D O 1
ATOM 5602 N N . PRO D 1 186 ? -27.93468 6.76556 16.20121 1.000 24.96967 186 PRO D N 1
ATOM 5603 C CA . PRO D 1 186 ? -28.60074 7.49017 17.29941 1.000 25.76494 186 PRO D CA 1
ATOM 5604 C C . PRO D 1 186 ? -29.96851 6.90474 17.64362 1.000 28.02821 186 PRO D C 1
ATOM 5605 O O . PRO D 1 186 ? -31.00693 7.55721 17.51940 1.000 27.40893 186 PRO D O 1
ATOM 5609 N N . VAL D 1 187 ? -29.97352 5.65159 18.08958 1.000 24.46428 187 VAL D N 1
ATOM 5610 C CA . VAL D 1 187 ? -31.21257 4.97483 18.46652 1.000 23.77526 187 VAL D CA 1
ATOM 5611 C C . VAL D 1 187 ? -31.52992 5.30934 19.92014 1.000 25.99271 187 VAL D C 1
ATOM 5612 O O . VAL D 1 187 ? -30.63100 5.28159 20.77269 1.000 28.79017 187 VAL D O 1
ATOM 5616 N N . PRO D 1 188 ? -32.77875 5.63136 20.24836 1.000 29.61746 188 PRO D N 1
ATOM 5617 C CA . PRO D 1 188 ? -33.09105 6.06801 21.61355 1.000 33.29874 188 PRO D CA 1
ATOM 5618 C C . PRO D 1 188 ? -32.98473 4.92998 22.61511 1.000 34.06110 188 PRO D C 1
ATOM 5619 O O . PRO D 1 188 ? -33.27520 3.76932 22.31438 1.000 29.77309 188 PRO D O 1
ATOM 5623 N N . ALA D 1 189 ? -32.55786 5.28402 23.82483 1.000 31.54443 189 ALA D N 1
ATOM 5624 C CA . ALA D 1 189 ? -32.49115 4.35229 24.94826 1.000 30.82349 189 ALA D CA 1
ATOM 5625 C C . ALA D 1 189 ? -33.74003 4.58043 25.79261 1.000 37.49135 189 ALA D C 1
ATOM 5626 O O . ALA D 1 189 ? -33.73722 5.36301 26.74381 1.000 36.37721 189 ALA D O 1
ATOM 5628 N N . PHE D 1 190 ? -34.82160 3.88574 25.43206 1.000 35.11085 190 PHE D N 1
ATOM 5629 C CA . PHE D 1 190 ? -36.10136 4.08592 26.10182 1.000 36.66843 190 PHE D CA 1
ATOM 5630 C C . PHE D 1 190 ? -36.09863 3.58974 27.54198 1.000 37.92257 190 PHE D C 1
ATOM 5631 O O . PHE D 1 190 ? -36.97579 3.98443 28.31739 1.000 41.93155 190 PHE D O 1
ATOM 5639 N N . TYR D 1 191 ? -35.14097 2.73928 27.92047 1.000 40.97621 191 TYR D N 1
ATOM 5640 C CA . TYR D 1 191 ? -35.12628 2.19488 29.27352 1.000 39.69416 191 TYR D CA 1
ATOM 5641 C C . TYR D 1 191 ? -34.84446 3.24962 30.33610 1.000 48.25270 191 TYR D C 1
ATOM 5642 O O . TYR D 1 191 ? -35.06927 2.98068 31.52102 1.000 47.38058 191 TYR D O 1
ATOM 5651 N N . ILE D 1 192 ? -34.35560 4.43409 29.95060 1.000 45.80475 192 ILE D N 1
ATOM 5652 C CA . ILE D 1 192 ? -34.15180 5.51240 30.91663 1.000 48.96740 192 ILE D CA 1
ATOM 5653 C C . ILE D 1 192 ? -35.45472 6.16531 31.34116 1.000 47.51324 192 ILE D C 1
ATOM 5654 O O . ILE D 1 192 ? -35.43855 7.02471 32.23246 1.000 52.33766 192 ILE D O 1
ATOM 5659 N N . LYS D 1 193 ? -36.57839 5.78235 30.73478 1.000 45.94514 193 LYS D N 1
ATOM 5660 C CA . LYS D 1 193 ? -37.89595 6.33266 31.04885 1.000 50.77354 193 LYS D CA 1
ATOM 5661 C C . LYS D 1 193 ? -37.87670 7.85910 30.97206 1.000 58.46810 193 LYS D C 1
ATOM 5662 O O . L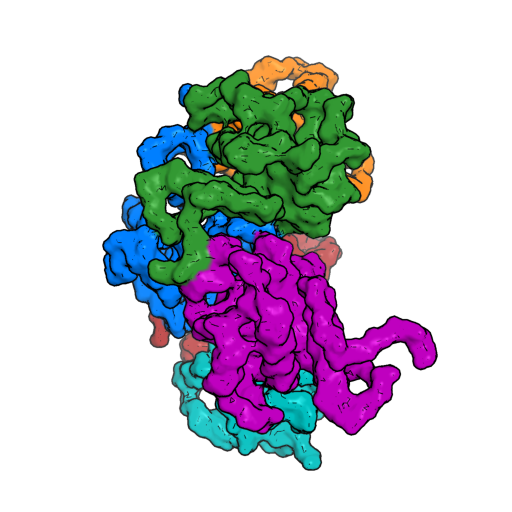YS D 1 193 ? -38.08902 8.57002 31.95597 1.000 56.77113 193 LYS D O 1
ATOM 5668 N N . ALA D 1 194 ? -37.60849 8.35094 29.76665 1.000 55.30421 194 ALA D N 1
ATOM 5669 C CA . ALA D 1 194 ? -37.46604 9.77895 29.53661 1.000 56.81568 194 ALA D CA 1
ATOM 5670 C C . ALA D 1 194 ? -38.82530 10.46616 29.49726 1.000 57.93854 194 ALA D C 1
ATOM 5671 O O . ALA D 1 194 ? -39.84224 9.86706 29.13596 1.000 59.70968 194 ALA D O 1
ATOM 5673 N N . GLY D 1 195 ? -38.83104 11.74243 29.87054 1.000 56.86984 195 GLY D N 1
ATOM 5674 C CA . GLY D 1 195 ? -40.04828 12.52646 29.84934 1.000 53.33078 195 GLY D CA 1
ATOM 5675 C C . GLY D 1 195 ? -40.15388 13.42434 28.63435 1.000 64.64679 195 GLY D C 1
ATOM 5676 O O . GLY D 1 195 ? -41.22702 13.96266 28.34588 1.000 71.07123 195 GLY D O 1
ATOM 5677 N N . SER D 1 196 ? -39.04946 13.58993 27.90860 1.000 52.94997 196 SER D N 1
ATOM 5678 C CA . SER D 1 196 ? -39.02374 14.48272 26.76004 1.000 50.71869 196 SER D CA 1
ATOM 5679 C C . SER D 1 196 ? -38.03197 13.96288 25.73040 1.000 45.44551 196 SER D C 1
ATOM 5680 O O . SER D 1 196 ? -37.18689 13.11294 26.02350 1.000 49.58342 196 SER D O 1
ATOM 5683 N N . ILE D 1 197 ? -38.15195 14.49173 24.50995 1.000 47.06020 197 ILE D N 1
ATOM 5684 C CA . ILE D 1 197 ? -37.19485 14.17076 23.45437 1.000 47.04094 197 ILE D CA 1
ATOM 5685 C C . ILE D 1 197 ? -35.78796 14.57277 23.87658 1.000 50.46881 197 ILE D C 1
ATOM 5686 O O . ILE D 1 197 ? -34.81123 13.86398 23.60047 1.000 45.00506 197 ILE D O 1
ATOM 5691 N N . GLU D 1 198 ? -35.66615 15.70955 24.56821 1.000 47.81937 198 GLU D N 1
ATOM 5692 C CA . GLU D 1 198 ? -34.35599 16.20158 24.97991 1.000 41.23400 198 GLU D CA 1
ATOM 5693 C C . GLU D 1 198 ? -33.66987 15.24603 25.94791 1.000 41.56851 198 GLU D C 1
ATOM 5694 O O . GLU D 1 198 ? -32.44155 15.10533 25.91303 1.000 42.16962 198 GLU D O 1
ATOM 5700 N N . ASP D 1 199 ? -34.43859 14.58184 26.81458 1.000 40.41961 199 ASP D N 1
ATOM 5701 C CA . ASP D 1 199 ? -33.84481 13.61663 27.73413 1.000 43.36987 199 ASP D CA 1
ATOM 5702 C C . ASP D 1 199 ? -33.21082 12.45441 26.97932 1.000 43.48470 199 ASP D C 1
ATOM 5703 O O . ASP D 1 199 ? -32.13763 11.96962 27.35721 1.000 39.58353 199 ASP D O 1
ATOM 5708 N N . LEU D 1 200 ? -33.85989 11.99327 25.90801 1.000 43.01389 200 LEU D N 1
ATOM 5709 C CA . LEU D 1 200 ? -33.28937 10.90982 25.11485 1.000 42.32965 200 LEU D CA 1
ATOM 5710 C C . LEU D 1 200 ? -32.06552 11.38146 24.34082 1.000 38.85190 200 LEU D C 1
ATOM 5711 O O . LEU D 1 200 ? -31.09793 10.62805 24.18043 1.000 36.59701 200 LEU D O 1
ATOM 5716 N N . ILE D 1 201 ? -32.08801 12.62655 23.85793 1.000 37.89666 201 ILE D N 1
ATOM 5717 C CA . ILE D 1 201 ? -30.92320 13.18063 23.17277 1.000 34.36173 201 ILE D CA 1
ATOM 5718 C C . ILE D 1 201 ? -29.74818 13.30106 24.13439 1.000 40.37371 201 ILE D C 1
ATOM 5719 O O . ILE D 1 201 ? -28.60242 12.99405 23.77977 1.000 36.95394 201 ILE D O 1
ATOM 5724 N N . ASP D 1 202 ? -30.01357 13.74918 25.36647 1.000 37.41325 202 ASP D N 1
ATOM 5725 C CA . ASP D 1 202 ? -28.94852 13.89068 26.35513 1.000 35.69692 202 ASP D CA 1
ATOM 5726 C C . ASP D 1 202 ? -28.27081 12.55538 26.63128 1.000 34.71282 202 ASP D C 1
ATOM 5727 O O . ASP D 1 202 ? -27.04069 12.48396 26.73716 1.000 34.16637 202 ASP D O 1
ATOM 5732 N N . GLN D 1 203 ? -29.05861 11.48548 26.75462 1.000 31.90749 203 GLN D N 1
ATOM 5733 C CA . GLN D 1 203 ? -28.47865 10.16680 26.98331 1.000 34.69618 203 GLN D CA 1
ATOM 5734 C C . GLN D 1 203 ? -27.62833 9.72712 25.79757 1.000 27.63958 203 GLN D C 1
ATOM 5735 O O . GLN D 1 203 ? -26.53299 9.18303 25.97937 1.000 31.41056 203 GLN D O 1
ATOM 5741 N N . SER D 1 204 ? -28.11314 9.96085 24.57466 1.000 29.66175 204 SER D N 1
ATOM 5742 C CA . SER D 1 204 ? -27.34319 9.60030 23.38671 1.000 29.59458 204 SER D CA 1
ATOM 5743 C C . SER D 1 204 ? -26.02711 10.36658 23.33272 1.000 29.16038 204 SER D C 1
ATOM 5744 O O . SER D 1 204 ? -24.96797 9.78858 23.06032 1.000 29.39977 204 SER D O 1
ATOM 5747 N N . VAL D 1 205 ? -26.07794 11.67607 23.58774 1.000 29.99243 205 VAL D N 1
ATOM 5748 C CA . VAL D 1 205 ? -24.86613 12.49186 23.56577 1.000 32.97098 205 VAL D CA 1
ATOM 5749 C C . VAL D 1 205 ? -23.87074 11.99774 24.60799 1.000 31.86760 205 VAL D C 1
ATOM 5750 O O . VAL D 1 205 ? -22.66130 11.93340 24.35264 1.000 31.75874 205 VAL D O 1
ATOM 5754 N N . GLY D 1 206 ? -24.36265 11.62681 25.79194 1.000 32.73702 206 GLY D N 1
ATOM 5755 C CA . GLY D 1 206 ? -23.47244 11.11651 26.82284 1.000 33.46778 206 GLY D CA 1
ATOM 5756 C C . GLY D 1 206 ? -22.79314 9.82073 26.42299 1.000 29.34734 206 GLY D C 1
ATOM 5757 O O . GLY D 1 206 ? -21.60003 9.63152 26.67119 1.000 31.27175 206 GLY D O 1
ATOM 5758 N N . ARG D 1 207 ? -23.54086 8.91165 25.79294 1.000 33.51556 207 ARG D N 1
ATOM 5759 C CA . ARG D 1 207 ? -22.94968 7.65103 25.35557 1.000 31.67414 207 ARG D CA 1
ATOM 5760 C C . ARG D 1 207 ? -21.96993 7.85612 24.20695 1.000 30.00313 207 ARG D C 1
ATOM 5761 O O . ARG D 1 207 ? -20.97548 7.12748 24.10945 1.000 29.53509 207 ARG D O 1
ATOM 5769 N N . MET D 1 208 ? -22.23375 8.82967 23.32964 1.000 29.58792 208 MET D N 1
ATOM 5770 C CA . MET D 1 208 ? -21.26216 9.18625 22.29861 1.000 27.51636 208 MET D CA 1
ATOM 5771 C C . MET D 1 208 ? -19.92715 9.57297 22.92049 1.000 32.59115 208 MET D C 1
ATOM 5772 O O . MET D 1 208 ? -18.87372 9.04408 22.54612 1.000 33.95300 208 MET D O 1
ATOM 5777 N N . LEU D 1 209 ? -19.95588 10.50067 23.88014 1.000 29.92421 209 LEU D N 1
ATOM 5778 C CA . LEU D 1 209 ? -18.72441 11.02019 24.46023 1.000 32.53434 209 LEU D CA 1
ATOM 5779 C C . LEU D 1 209 ? -18.04711 10.01580 25.38258 1.000 33.70029 209 LEU D C 1
ATOM 5780 O O . LEU D 1 209 ? -16.85840 10.17569 25.68173 1.000 32.95675 209 LEU D O 1
ATOM 5785 N N . ASP D 1 210 ? -18.77243 8.98836 25.83669 1.000 31.49902 210 ASP D N 1
ATOM 5786 C CA . ASP D 1 210 ? -18.13134 7.87712 26.53268 1.000 34.48455 210 ASP D CA 1
ATOM 5787 C C . ASP D 1 210 ? -17.02275 7.26164 25.69131 1.000 35.63928 210 ASP D C 1
ATOM 5788 O O . ASP D 1 210 ? -16.03131 6.76131 26.23487 1.000 33.63403 210 ASP D O 1
ATOM 5793 N N . LEU D 1 211 ? -17.17166 7.29102 24.36443 1.000 32.24453 211 LEU D N 1
ATOM 5794 C CA . LEU D 1 211 ? -16.18563 6.70571 23.46564 1.000 31.94335 211 LEU D CA 1
ATOM 5795 C C . LEU D 1 211 ? -14.88800 7.50067 23.41503 1.000 33.26196 211 LEU D C 1
ATOM 5796 O O . LEU D 1 211 ? -13.88776 6.98743 22.90325 1.000 36.73005 211 LEU D O 1
ATOM 5801 N N . PHE D 1 212 ? -14.87969 8.73288 23.92016 1.000 30.74201 212 PHE D N 1
ATOM 5802 C CA . PHE D 1 212 ? -13.65782 9.50592 24.08756 1.000 36.26067 212 PHE D CA 1
ATOM 5803 C C . PHE D 1 212 ? -13.18953 9.52649 25.53672 1.000 38.29398 212 PHE D C 1
ATOM 5804 O O . PHE D 1 212 ? -12.33822 10.34938 25.89195 1.000 38.73409 212 PHE D O 1
ATOM 5812 N N A ASP D 1 213 ? -13.72804 8.63732 26.37460 0.535 38.46924 213 ASP D N 1
ATOM 5813 N N B ASP D 1 213 ? -13.71668 8.63066 26.37022 0.465 38.48023 213 ASP D N 1
ATOM 5814 C CA A ASP D 1 213 ? -13.44840 8.61793 27.81054 0.535 41.09773 213 ASP D CA 1
ATOM 5815 C CA B ASP D 1 213 ? -13.46640 8.61843 27.81175 0.465 41.09689 213 ASP D CA 1
ATOM 5816 C C A ASP D 1 213 ? -13.78294 9.96721 28.44606 0.535 43.58273 213 ASP D C 1
ATOM 5817 C C B ASP D 1 213 ? -13.77472 9.98469 28.42455 0.465 43.57314 213 ASP D C 1
ATOM 5818 O O A ASP D 1 213 ? -12.96788 10.57883 29.13987 0.535 44.95238 213 ASP D O 1
ATOM 5819 O O B ASP D 1 213 ? -12.94178 10.61812 29.07543 0.465 44.94185 213 ASP D O 1
ATOM 5828 N N . LEU D 1 214 ? -15.00445 10.43231 28.19011 1.000 44.01304 214 LEU D N 1
ATOM 5829 C CA . LEU D 1 214 ? -15.52208 11.67041 28.74977 1.000 45.22067 214 LEU D CA 1
ATOM 5830 C C . LEU D 1 214 ? -16.86904 11.37466 29.38870 1.000 49.82242 214 LEU D C 1
ATOM 5831 O O . LEU D 1 214 ? -17.68245 10.63713 28.82340 1.000 48.04376 214 LEU D O 1
ATOM 5836 N N . ASP D 1 215 ? -17.09901 11.94348 30.56932 1.000 49.05597 215 ASP D N 1
ATOM 5837 C CA . ASP D 1 215 ? -18.30059 11.67623 31.35330 1.000 44.33578 215 ASP D CA 1
ATOM 5838 C C . ASP D 1 215 ? -19.08583 12.97276 31.49668 1.000 51.63425 215 ASP D C 1
ATOM 5839 O O . ASP D 1 215 ? -18.69409 13.85949 32.26315 1.000 53.50460 215 ASP D O 1
ATOM 5844 N N . THR D 1 216 ? -20.19504 13.08106 30.76112 1.000 53.54589 216 THR D N 1
ATOM 5845 C CA . THR D 1 216 ? -21.05394 14.25108 30.90188 1.000 54.93567 216 THR D CA 1
ATOM 5846 C C . THR D 1 216 ? -21.70621 14.30293 32.27686 1.000 62.52462 216 THR D C 1
ATOM 5847 O O . THR D 1 216 ? -22.04328 15.39048 32.75909 1.000 63.35588 216 THR D O 1
ATOM 5851 N N . GLY D 1 217 ? -21.89275 13.14879 32.91833 1.000 56.28445 217 GLY D N 1
ATOM 5852 C CA . GLY D 1 217 ? -22.61465 13.09708 34.17643 1.000 57.26164 217 GLY D CA 1
ATOM 5853 C C . GLY D 1 217 ? -24.02184 13.63881 34.09830 1.000 63.23041 217 GLY D C 1
ATOM 5854 O O . GLY D 1 217 ? -24.59715 14.00563 35.12619 1.000 66.21483 217 GLY D O 1
ATOM 5855 N N A ASP D 1 218 ? -24.60540 13.71587 32.90389 0.474 61.03762 218 ASP D N 1
ATOM 5856 N N B ASP D 1 218 ? -24.59371 13.66969 32.89323 0.526 61.02988 218 ASP D N 1
ATOM 5857 C CA A ASP D 1 218 ? -25.93314 14.29430 32.74627 0.474 62.43009 218 ASP D CA 1
ATOM 5858 C CA B ASP D 1 218 ? -25.87562 14.29322 32.59680 0.526 62.46280 218 ASP D CA 1
ATOM 5859 C C A ASP D 1 218 ? -26.96969 13.26484 32.31490 0.474 61.34878 218 ASP D C 1
ATOM 5860 C C B ASP D 1 218 ? -26.98001 13.27051 32.35507 0.526 61.34595 218 ASP D C 1
ATOM 5861 O O A ASP D 1 218 ? -28.02276 13.63343 31.78500 0.474 60.94514 218 ASP D O 1
ATOM 5862 O O B ASP D 1 218 ? -28.09935 13.65274 31.99778 0.526 60.95123 218 ASP D O 1
ATOM 5871 N N . PHE D 1 219 ? -26.69449 11.98218 32.53492 1.000 55.03654 219 PHE D N 1
ATOM 5872 C CA . PHE D 1 219 ? -27.66936 10.93791 32.26241 1.000 58.28015 219 PHE D CA 1
ATOM 5873 C C . PHE D 1 219 ? -27.46808 9.80427 33.25635 1.000 53.01882 219 PHE D C 1
ATOM 5874 O O . PHE D 1 219 ? -26.39591 9.65061 33.84768 1.000 49.96771 219 PHE D O 1
ATOM 5882 N N . GLU D 1 220 ? -28.52153 9.01199 33.43611 1.000 52.32110 220 GLU D N 1
ATOM 5883 C CA . GLU D 1 220 ? -28.52583 7.92538 34.40947 1.000 57.58729 220 GLU D CA 1
ATOM 5884 C C . GLU D 1 220 ? -27.91354 6.68334 33.77197 1.000 56.52019 220 GLU D C 1
ATOM 5885 O O . GLU D 1 220 ? -28.51603 6.06953 32.88506 1.000 59.20697 220 GLU D O 1
ATOM 5887 N N . ARG D 1 221 ? -26.71676 6.31592 34.22063 1.000 57.78299 221 ARG D N 1
ATOM 5888 C CA . ARG D 1 221 ? -26.09880 5.08038 33.76608 1.000 58.47415 221 ARG D CA 1
ATOM 5889 C C . ARG D 1 221 ? -26.80991 3.87902 34.37936 1.000 63.17540 221 ARG D C 1
ATOM 5890 O O . ARG D 1 221 ? -27.33701 3.94145 35.49359 1.000 63.62868 221 ARG D O 1
ATOM 5898 N N . TRP D 1 222 ? -26.82540 2.77677 33.63488 1.000 59.53594 222 TRP D N 1
ATOM 5899 C CA . TRP D 1 222 ? -27.55886 1.59613 34.06947 1.000 62.26032 222 TRP D CA 1
ATOM 5900 C C . TRP D 1 222 ? -26.88199 0.93924 35.26639 1.000 57.69278 222 TRP D C 1
ATOM 5901 O O . TRP D 1 222 ? -25.65498 0.81299 35.31969 1.000 56.02311 222 TRP D O 1
ATOM 5912 N N . ASN D 1 223 ? -27.69883 0.51963 36.23234 1.000 61.08683 223 ASN D N 1
ATOM 5913 C CA . ASN D 1 223 ? -27.21599 -0.20435 37.40192 1.000 64.78365 223 ASN D CA 1
ATOM 5914 C C . ASN D 1 223 ? -28.33102 -1.07713 37.96450 1.000 66.13818 223 ASN D C 1
ATOM 5915 O O . ASN D 1 223 ? -28.67638 -0.97523 39.14641 1.000 64.92671 223 ASN D O 1
ATOM 5920 N N . GLY D 1 224 ? -28.90141 -1.93563 37.12238 1.000 58.77916 224 GLY D N 1
ATOM 5921 C CA . GLY D 1 224 ? -30.02630 -2.75375 37.52397 1.000 62.86704 224 GLY D CA 1
ATOM 5922 C C . GLY D 1 224 ? -31.35360 -2.04837 37.33294 1.000 65.92689 224 GLY D C 1
ATOM 5923 O O . GLY D 1 224 ? -31.43870 -0.90042 36.88530 1.000 64.97659 224 GLY D O 1
ATOM 5924 N N . TRP D 1 225 ? -32.41987 -2.76615 37.67981 1.000 62.69079 225 TRP D N 1
ATOM 5925 C CA . TRP D 1 225 ? -33.77277 -2.21928 37.59821 1.000 66.83791 225 TRP D CA 1
ATOM 5926 C C . TRP D 1 225 ? -33.91852 -0.98184 38.48303 1.000 66.98820 225 TRP D C 1
ATOM 5927 O O . TRP D 1 225 ? -34.06400 0.13775 37.98986 1.000 67.18775 225 TRP D O 1
ATOM 5938 N N . ARG E 1 39 ? -13.53810 -53.01151 21.30777 1.000 61.43765 39 ARG E N 1
ATOM 5939 C CA . ARG E 1 39 ? -13.38852 -53.96516 20.21458 1.000 69.72511 39 ARG E CA 1
ATOM 5940 C C . ARG E 1 39 ? -14.37632 -53.67069 19.08954 1.000 70.33591 39 ARG E C 1
ATOM 5941 O O . ARG E 1 39 ? -14.00783 -53.66437 17.91418 1.000 67.20170 39 ARG E O 1
ATOM 5943 N N . ARG E 1 40 ? -15.63143 -53.42566 19.45634 1.000 61.28574 40 ARG E N 1
ATOM 5944 C CA . ARG E 1 40 ? -16.66321 -53.13454 18.47304 1.000 54.70673 40 ARG E CA 1
ATOM 5945 C C . ARG E 1 40 ? -16.57749 -51.68530 18.00746 1.000 51.93131 40 ARG E C 1
ATOM 5946 O O . ARG E 1 40 ? -16.08640 -50.80523 18.72083 1.000 49.51204 40 ARG E O 1
ATOM 5954 N N . ARG E 1 41 ? -17.06396 -51.44628 16.79281 1.000 49.71437 41 ARG E N 1
ATOM 5955 C CA . ARG E 1 41 ? -17.13415 -50.09131 16.26588 1.000 48.89059 41 ARG E CA 1
ATOM 5956 C C . ARG E 1 41 ? -18.18032 -49.28270 17.02275 1.000 40.25613 41 ARG E C 1
ATOM 5957 O O . ARG E 1 41 ? -19.27111 -49.77510 17.32397 1.000 36.80946 41 ARG E O 1
ATOM 5965 N N . ARG E 1 42 ? -17.84059 -48.03526 17.33427 1.000 35.10843 42 ARG E N 1
ATOM 5966 C CA . ARG E 1 42 ? -18.73822 -47.12077 18.02653 1.000 32.12467 42 ARG E CA 1
ATOM 5967 C C . ARG E 1 42 ? -19.17703 -46.01716 17.07504 1.000 36.33890 42 ARG E C 1
ATOM 5968 O O . ARG E 1 42 ? -18.33794 -45.37460 16.43447 1.000 33.35697 42 ARG E O 1
ATOM 5976 N N . ILE E 1 43 ? -20.48601 -45.79302 16.99209 1.000 25.56519 43 ILE E N 1
ATOM 5977 C CA . ILE E 1 43 ? -21.04710 -44.70046 16.20792 1.000 25.32509 43 ILE E CA 1
ATOM 5978 C C . ILE E 1 43 ? -22.08147 -43.97933 17.05978 1.000 27.52196 43 ILE E C 1
ATOM 5979 O O . ILE E 1 43 ? -22.99758 -44.60952 17.60024 1.000 24.91970 43 ILE E O 1
ATOM 5984 N N . VAL E 1 44 ? -21.92072 -42.66742 17.19716 1.000 22.87355 44 VAL E N 1
ATOM 5985 C CA . VAL E 1 44 ? -22.90741 -41.84404 17.88482 1.000 20.48112 44 VAL E CA 1
ATOM 5986 C C . VAL E 1 44 ? -24.06449 -41.57136 16.93452 1.000 24.82992 44 VAL E C 1
ATOM 5987 O O . VAL E 1 44 ? -23.86051 -41.11502 15.80242 1.000 23.56875 44 VAL E O 1
ATOM 5991 N N . VAL E 1 45 ? -25.28117 -41.85818 17.38870 1.000 21.66340 45 VAL E N 1
ATOM 5992 C CA . VAL E 1 45 ? -26.49877 -41.59091 16.63246 1.000 19.78173 45 VAL E CA 1
ATOM 5993 C C . VAL E 1 45 ? -27.26182 -40.49504 17.36142 1.000 25.74328 45 VAL E C 1
ATOM 5994 O O . VAL E 1 45 ? -27.68822 -40.68194 18.50774 1.000 23.42508 45 VAL E O 1
ATOM 5998 N N . ALA E 1 46 ? -27.42973 -39.35166 16.70442 1.000 23.25318 46 ALA E N 1
ATOM 5999 C CA . ALA E 1 46 ? -28.12247 -38.20953 17.28349 1.000 25.54668 46 ALA E CA 1
ATOM 6000 C C . ALA E 1 46 ? -29.38151 -37.92428 16.47922 1.000 25.34895 46 ALA E C 1
ATOM 6001 O O . ALA E 1 46 ? -29.33334 -37.85836 15.24704 1.000 21.28414 46 ALA E O 1
ATOM 6003 N N . MET E 1 47 ? -30.50255 -37.75555 17.17395 1.000 22.36035 47 MET E N 1
ATOM 6004 C CA . MET E 1 47 ? -31.77183 -37.41425 16.54667 1.000 22.30067 47 MET E CA 1
ATOM 6005 C C . MET E 1 47 ? -32.18952 -36.01948 16.98945 1.000 23.24925 47 MET E C 1
ATOM 6006 O O . MET E 1 47 ? -32.13204 -35.70108 18.18153 1.000 21.06698 47 MET E O 1
ATOM 6011 N N . THR E 1 48 ? -32.59736 -35.19119 16.03116 1.000 21.67151 48 THR E N 1
ATOM 6012 C CA . THR E 1 48 ? -33.06005 -33.83753 16.30076 1.000 24.38247 48 THR E CA 1
ATOM 6013 C C . THR E 1 48 ? -34.48371 -33.66457 15.78493 1.000 23.53226 48 THR E C 1
ATOM 6014 O O . THR E 1 48 ? -35.04954 -34.54734 15.13410 1.000 24.19586 48 THR E O 1
ATOM 6018 N N . GLY E 1 49 ? -35.05375 -32.49735 16.07475 1.000 21.08628 49 GLY E N 1
ATOM 6019 C CA . GLY E 1 49 ? -36.46811 -32.25886 15.86157 1.000 23.79405 49 GLY E CA 1
ATOM 6020 C C . GLY E 1 49 ? -36.89178 -31.86765 14.45971 1.000 27.59009 49 GLY E C 1
ATOM 6021 O O . GLY E 1 49 ? -37.81265 -31.06199 14.29496 1.000 27.95188 49 GLY E O 1
ATOM 6022 N N . ALA E 1 50 ? -36.24103 -32.42043 13.44206 1.000 22.70459 50 ALA E N 1
ATOM 6023 C CA . ALA E 1 50 ? -36.72584 -32.28702 12.07696 1.000 26.34895 50 ALA E CA 1
ATOM 6024 C C . ALA E 1 50 ? -37.64408 -33.45717 11.74978 1.000 23.88785 50 ALA E C 1
ATOM 6025 O O . ALA E 1 50 ? -37.54208 -34.53218 12.34640 1.000 23.56429 50 ALA E O 1
ATOM 6027 N N . THR E 1 51 ? -38.55386 -33.24238 10.80188 1.000 28.16571 51 THR E N 1
ATOM 6028 C CA . THR E 1 51 ? -39.42598 -34.33357 10.39049 1.000 25.99441 51 THR E CA 1
ATOM 6029 C C . THR E 1 51 ? -38.60012 -35.43299 9.73042 1.000 27.05198 51 THR E C 1
ATOM 6030 O O . THR E 1 51 ? -37.62046 -35.16495 9.02841 1.000 27.31324 51 THR E O 1
ATOM 6034 N N . GLY E 1 52 ? -38.97773 -36.68084 9.99278 1.000 25.16319 52 GLY E N 1
ATOM 6035 C CA . GLY E 1 52 ? -38.20774 -37.81270 9.51652 1.000 24.81663 52 GLY E CA 1
ATOM 6036 C C . GLY E 1 52 ? -37.59907 -38.63130 10.63565 1.000 28.82126 52 GLY E C 1
ATOM 6037 O O . GLY E 1 52 ? -36.49523 -39.16747 10.49349 1.000 23.25090 52 GLY E O 1
ATOM 6038 N N . ALA E 1 53 ? -38.31704 -38.73525 11.75793 1.000 20.25741 53 ALA E N 1
ATOM 6039 C CA . ALA E 1 53 ? -37.81702 -39.50774 12.89020 1.000 22.14210 53 ALA E CA 1
ATOM 6040 C C . ALA E 1 53 ? -37.57876 -40.96579 12.51851 1.000 22.95663 53 ALA E C 1
ATOM 6041 O O . ALA E 1 53 ? -36.66432 -41.60006 13.05716 1.000 25.11591 53 ALA E O 1
ATOM 6043 N N . MET E 1 54 ? -38.37673 -41.50913 11.59365 1.000 24.94506 54 MET E N 1
ATOM 6044 C CA . MET E 1 54 ? -38.22597 -42.91070 11.21164 1.000 25.42981 54 MET E CA 1
ATOM 6045 C C . MET E 1 54 ? -36.85842 -43.18864 10.59747 1.000 29.76807 54 MET E C 1
ATOM 6046 O O . MET E 1 54 ? -36.36721 -44.32141 10.66832 1.000 30.43133 54 MET E O 1
ATOM 6051 N N . LEU E 1 55 ? -36.22675 -42.17688 9.99595 1.000 24.57167 55 LEU E N 1
ATOM 6052 C CA . LEU E 1 55 ? -34.86938 -42.35579 9.48863 1.000 25.44593 55 LEU E CA 1
ATOM 6053 C C . LEU E 1 55 ? -33.90128 -42.67281 10.62273 1.000 24.04092 55 LEU E C 1
ATOM 6054 O O . LEU E 1 55 ? -33.06224 -43.57293 10.50611 1.000 21.48030 55 LEU E O 1
ATOM 6059 N N . GLY E 1 56 ? -34.00040 -41.93578 11.73122 1.000 20.13089 56 GLY E N 1
ATOM 6060 C CA . GLY E 1 56 ? -33.13259 -42.21030 12.86471 1.000 21.84130 56 GLY E CA 1
ATOM 6061 C C . GLY E 1 56 ? -33.39892 -43.56836 13.48555 1.000 27.40215 56 GLY E C 1
ATOM 6062 O O . GLY E 1 56 ? -32.46832 -44.27370 13.88504 1.000 23.51366 56 GLY E O 1
ATOM 6063 N N . ILE E 1 57 ? -34.67406 -43.95462 13.57223 1.000 25.29263 57 ILE E N 1
ATOM 6064 C CA . ILE E 1 57 ? -35.01976 -45.25995 14.12770 1.000 28.18486 57 ILE E CA 1
ATOM 6065 C C . ILE E 1 57 ? -34.44720 -46.37434 13.26120 1.000 27.80145 57 ILE E C 1
ATOM 6066 O O . ILE E 1 57 ? -33.86003 -47.33808 13.76933 1.000 26.72655 57 ILE E O 1
ATOM 6071 N N . LYS E 1 58 ? -34.58816 -46.25142 11.93859 1.000 26.15740 58 LYS E N 1
ATOM 6072 C CA . LYS E 1 58 ? -34.09372 -47.29533 11.04802 1.000 27.36918 58 LYS E CA 1
ATOM 6073 C C . LYS E 1 58 ? -32.57139 -47.31000 10.98452 1.000 28.97195 58 LYS E C 1
ATOM 6074 O O . LYS E 1 58 ? -31.97700 -48.35902 10.71347 1.000 28.12101 58 LYS E O 1
ATOM 6080 N N . VAL E 1 59 ? -31.92425 -46.16810 11.23014 1.000 24.33353 59 VAL E N 1
ATOM 6081 C CA . VAL E 1 59 ? -30.46935 -46.16068 11.36089 1.000 23.53966 59 VAL E CA 1
ATOM 6082 C C . VAL E 1 59 ? -30.04417 -46.99387 12.56367 1.000 24.38822 59 VAL E C 1
ATOM 6083 O O . VAL E 1 59 ? -29.10059 -47.79082 12.48541 1.000 24.59668 59 VAL E O 1
ATOM 6087 N N . LEU E 1 60 ? -30.74131 -46.83338 13.69151 1.000 24.19809 60 LEU E N 1
ATOM 6088 C CA . LEU E 1 60 ? -30.40116 -47.59741 14.88838 1.000 27.73680 60 LEU E CA 1
ATOM 6089 C C . LEU E 1 60 ? -30.58777 -49.09204 14.66285 1.000 23.22206 60 LEU E C 1
ATOM 6090 O O . LEU E 1 60 ? -29.76230 -49.90154 15.10213 1.000 27.20928 60 LEU E O 1
ATOM 6095 N N . ILE E 1 61 ? -31.66848 -49.47704 13.98188 1.000 24.89654 61 ILE E N 1
ATOM 6096 C CA . ILE E 1 61 ? -31.91341 -50.89118 13.71187 1.000 29.95896 61 ILE E CA 1
ATOM 6097 C C . ILE E 1 61 ? -30.82742 -51.45063 12.80150 1.000 34.79281 61 ILE E C 1
ATOM 6098 O O . ILE E 1 61 ? -30.28682 -52.53728 13.04214 1.000 31.41770 61 ILE E O 1
ATOM 6103 N N . ALA E 1 62 ? -30.48426 -50.70756 11.74565 1.000 31.82107 62 ALA E N 1
ATOM 6104 C CA . ALA E 1 62 ? -29.47664 -51.18227 10.80317 1.000 27.83104 62 ALA E CA 1
ATOM 6105 C C . ALA E 1 62 ? -28.11513 -51.32662 11.47144 1.000 29.53172 62 ALA E C 1
ATOM 6106 O O . ALA E 1 62 ? -27.39246 -52.29870 11.22184 1.000 33.81475 62 ALA E O 1
ATOM 6108 N N . LEU E 1 63 ? -27.74871 -50.37199 12.32844 1.000 28.42849 63 LEU E N 1
ATOM 6109 C CA . LEU E 1 63 ? -26.44684 -50.43406 12.98400 1.000 28.80613 63 LEU E CA 1
ATOM 6110 C C . LEU E 1 63 ? -26.38372 -51.58210 13.98492 1.000 31.66947 63 LEU E C 1
ATOM 6111 O O . LEU E 1 63 ? -25.33774 -52.22484 14.13335 1.000 32.22565 63 LEU E O 1
ATOM 6116 N N . ARG E 1 64 ? -27.48724 -51.84830 14.68769 1.000 29.00519 64 ARG E N 1
ATOM 6117 C CA . ARG E 1 64 ? -27.53367 -53.00274 15.57997 1.000 33.73286 64 ARG E CA 1
ATOM 6118 C C . ARG E 1 64 ? -27.31571 -54.29465 14.80259 1.000 35.58916 64 ARG E C 1
ATOM 6119 O O . ARG E 1 64 ? -26.54510 -55.16594 15.22180 1.000 35.76691 64 ARG E O 1
ATOM 6127 N N . ARG E 1 65 ? -27.98302 -54.42521 13.65301 1.000 37.43068 65 ARG E N 1
ATOM 6128 C CA . ARG E 1 65 ? -27.80271 -55.59784 12.80489 1.000 36.66629 65 ARG E CA 1
ATOM 6129 C C . ARG E 1 65 ? -26.35327 -55.75505 12.36227 1.000 40.98066 65 ARG E C 1
ATOM 6130 O O . ARG E 1 65 ? -25.87442 -56.88191 12.19042 1.000 35.52848 65 ARG E O 1
ATOM 6138 N N . LEU E 1 66 ? -25.63844 -54.64671 12.18518 1.000 35.27044 66 LEU E N 1
ATOM 6139 C CA . LEU E 1 66 ? -24.25935 -54.67192 11.72027 1.000 35.39967 66 LEU E CA 1
ATOM 6140 C C . LEU E 1 66 ? -23.25044 -54.79639 12.85631 1.000 34.90898 66 LEU E C 1
ATOM 6141 O O . LEU E 1 66 ? -22.04926 -54.63674 12.61611 1.000 40.13581 66 LEU E O 1
ATOM 6146 N N . ASN E 1 67 ? -23.71164 -55.06857 14.08042 1.000 32.86267 67 ASN E N 1
ATOM 6147 C CA . ASN E 1 67 ? -22.83525 -55.28324 15.23567 1.000 35.77952 67 ASN E CA 1
ATOM 6148 C C . ASN E 1 67 ? -22.02440 -54.03025 15.56771 1.000 36.64148 67 ASN E C 1
ATOM 6149 O O . ASN E 1 67 ? -20.85091 -54.10468 15.93876 1.000 38.14290 67 ASN E O 1
ATOM 6154 N N . VAL E 1 68 ? -22.65521 -52.86614 15.44083 1.000 34.84270 68 VAL E N 1
ATOM 6155 C CA . VAL E 1 68 ? -22.03115 -51.59100 15.77588 1.000 29.68863 68 VAL E CA 1
ATOM 6156 C C . VAL E 1 68 ? -22.57016 -51.12554 17.12076 1.000 31.55759 68 VAL E C 1
ATOM 6157 O O . VAL E 1 68 ? -23.78819 -51.10921 17.33903 1.000 33.01925 68 VAL E O 1
ATOM 6161 N N . GLU E 1 69 ? -21.66658 -50.75323 18.02387 1.000 31.21030 69 GLU E N 1
ATOM 6162 C CA . GLU E 1 69 ? -22.06685 -50.19668 19.30917 1.000 32.06043 69 GLU E CA 1
ATOM 6163 C C . GLU E 1 69 ? -22.56984 -48.77004 19.11381 1.000 34.03361 69 GLU E C 1
ATOM 6164 O O . GLU E 1 69 ? -21.81014 -47.88851 18.69887 1.000 27.21486 69 GLU E O 1
ATOM 6170 N N . THR E 1 70 ? -23.84534 -48.53992 19.41342 1.000 28.47384 70 THR E N 1
ATOM 6171 C CA . THR E 1 70 ? -24.49415 -47.26283 19.15141 1.000 27.55990 70 THR E CA 1
ATOM 6172 C C . THR E 1 70 ? -24.69838 -46.48311 20.44282 1.000 31.64177 70 THR E C 1
ATOM 6173 O O . THR E 1 70 ? -25.10658 -47.04502 21.46504 1.000 28.66453 70 THR E O 1
ATOM 6177 N N . HIS E 1 71 ? -24.41973 -45.18233 20.38175 1.000 26.12290 71 HIS E N 1
ATOM 6178 C CA . HIS E 1 71 ? -24.63492 -44.25777 21.49058 1.000 23.82433 71 HIS E CA 1
ATOM 6179 C C . HIS E 1 71 ? -25.65575 -43.22144 21.03920 1.000 28.48822 71 HIS E C 1
ATOM 6180 O O . HIS E 1 71 ? -25.35997 -42.38585 20.17771 1.000 26.79599 71 HIS E O 1
ATOM 6187 N N . LEU E 1 72 ? -26.85037 -43.27612 21.61947 1.000 25.50808 72 LEU E N 1
ATOM 6188 C CA . LEU E 1 72 ? -27.98199 -42.47970 21.16943 1.000 24.56261 72 LEU E CA 1
ATOM 6189 C C . LEU E 1 72 ? -28.13753 -41.22283 22.01545 1.000 28.12717 72 LEU E C 1
ATOM 6190 O O . LEU E 1 72 ? -28.01496 -41.26455 23.24393 1.000 23.98925 72 LEU E O 1
ATOM 6195 N N . VAL E 1 73 ? -28.39873 -40.10195 21.34502 1.000 21.41417 73 VAL E N 1
ATOM 6196 C CA . VAL E 1 73 ? -28.77541 -38.85019 21.99163 1.000 24.03892 73 VAL E CA 1
ATOM 6197 C C . VAL E 1 73 ? -29.97194 -38.28386 21.24153 1.000 23.79159 73 VAL E C 1
ATOM 6198 O O . VAL E 1 73 ? -29.92781 -38.14311 20.01478 1.000 23.07794 73 VAL E O 1
ATOM 6202 N N . MET E 1 74 ? -31.03716 -37.96460 21.97137 1.000 23.54030 74 MET E N 1
ATOM 6203 C CA . MET E 1 74 ? -32.25102 -37.40880 21.38873 1.000 24.12675 74 MET E CA 1
ATOM 6204 C C . MET E 1 74 ? -32.49423 -36.01539 21.94636 1.000 24.53492 74 MET E C 1
ATOM 6205 O O . MET E 1 74 ? -32.49775 -35.82184 23.16711 1.000 24.32404 74 MET E O 1
ATOM 6210 N N . SER E 1 75 ? -32.70680 -35.05291 21.05396 1.000 23.16118 75 SER E N 1
ATOM 6211 C CA . SER E 1 75 ? -33.09609 -33.72211 21.48367 1.000 21.31132 75 SER E CA 1
ATOM 6212 C C . SER E 1 75 ? -34.53567 -33.73825 21.99371 1.000 25.33698 75 SER E C 1
ATOM 6213 O O . SER E 1 75 ? -35.29107 -34.69311 21.78589 1.000 23.20168 75 SER E O 1
ATOM 6216 N N . LYS E 1 76 ? -34.91388 -32.65205 22.67037 1.000 23.76504 76 LYS E N 1
ATOM 6217 C CA . LYS E 1 76 ? -36.27223 -32.54270 23.19121 1.000 26.04938 76 LYS E CA 1
ATOM 6218 C C . LYS E 1 76 ? -37.30165 -32.60330 22.06932 1.000 29.22172 76 LYS E C 1
ATOM 6219 O O . LYS E 1 76 ? -38.31137 -33.30868 22.17907 1.000 27.72681 76 LYS E O 1
ATOM 6225 N N . TRP E 1 77 ? -37.05771 -31.88565 20.97311 1.000 25.51468 77 TRP E N 1
ATOM 6226 C CA . TRP E 1 77 ? -38.03265 -31.85058 19.89262 1.000 24.90561 77 TRP E CA 1
ATOM 6227 C C . TRP E 1 77 ? -37.97167 -33.08655 19.00778 1.000 26.10076 77 TRP E C 1
ATOM 6228 O O . TRP E 1 77 ? -38.94760 -33.37705 18.30800 1.000 26.92913 77 TRP E O 1
ATOM 6239 N N . ALA E 1 78 ? -36.86316 -33.82959 19.03627 1.000 23.04429 78 ALA E N 1
ATOM 6240 C CA . ALA E 1 78 ? -36.84800 -35.13792 18.39245 1.000 23.07492 78 ALA E CA 1
ATOM 6241 C C . ALA E 1 78 ? -37.79440 -36.10262 19.09682 1.000 25.15565 78 ALA E C 1
ATOM 6242 O O . ALA E 1 78 ? -38.47206 -36.90375 18.44369 1.000 25.14929 78 ALA E O 1
ATOM 6244 N N . GLU E 1 79 ? -37.85319 -36.04053 20.43032 1.000 23.71378 79 GLU E N 1
ATOM 6245 C CA . GLU E 1 79 ? -38.77775 -36.89261 21.17177 1.000 27.16469 79 GLU E CA 1
ATOM 6246 C C . GLU E 1 79 ? -40.22475 -36.55988 20.82985 1.000 24.80188 79 GLU E C 1
ATOM 6247 O O . GLU E 1 79 ? -41.04800 -37.46201 20.63514 1.000 26.67124 79 GLU E O 1
ATOM 6253 N N . ALA E 1 80 ? -40.55400 -35.26833 20.75105 1.000 26.25955 80 ALA E N 1
ATOM 6254 C CA . ALA E 1 80 ? -41.89202 -34.87357 20.32178 1.000 27.79067 80 ALA E CA 1
ATOM 6255 C C . ALA E 1 80 ? -42.16933 -35.33332 18.89549 1.000 33.72233 80 ALA E C 1
ATOM 6256 O O . ALA E 1 80 ? -43.28333 -35.76761 18.57992 1.000 31.53570 80 ALA E O 1
ATOM 6258 N N . THR E 1 81 ? -41.16373 -35.25105 18.02033 1.000 25.42588 81 THR E N 1
ATOM 6259 C CA . THR E 1 81 ? -41.34622 -35.68720 16.63980 1.000 27.98122 81 THR E CA 1
ATOM 6260 C C . THR E 1 81 ? -41.54185 -37.19583 16.55815 1.000 28.61464 81 THR E C 1
ATOM 6261 O O . THR E 1 81 ? -42.41209 -37.67265 15.82062 1.000 29.23221 81 THR E O 1
ATOM 6265 N N . ILE E 1 82 ? -40.74423 -37.96061 17.30991 1.000 27.68222 82 ILE E N 1
ATOM 6266 C CA . ILE E 1 82 ? -40.90981 -39.41398 17.35214 1.000 30.02297 82 ILE E CA 1
ATOM 6267 C C . ILE E 1 82 ? -42.34536 -39.77451 17.71404 1.000 32.46305 82 ILE E C 1
ATOM 6268 O O . ILE E 1 82 ? -42.97537 -40.62672 17.07521 1.000 30.50959 82 ILE E O 1
ATOM 6273 N N . LYS E 1 83 ? -42.88570 -39.11704 18.74228 1.000 32.19007 83 LYS E N 1
ATOM 6274 C CA . LYS E 1 83 ? -44.23378 -39.43439 19.20049 1.000 35.14762 83 LYS E CA 1
ATOM 6275 C C . LYS E 1 83 ? -45.27478 -39.10925 18.13799 1.000 34.29804 83 LYS E C 1
ATOM 6276 O O . LYS E 1 83 ? -46.24523 -39.85448 17.96181 1.000 31.26047 83 LYS E O 1
ATOM 6282 N N . TYR E 1 84 ? -45.08351 -38.00765 17.40974 1.000 34.18000 84 TYR E N 1
ATOM 6283 C CA . TYR E 1 84 ? -46.14699 -37.49424 16.55346 1.000 35.07808 84 TYR E CA 1
ATOM 6284 C C . TYR E 1 84 ? -46.26988 -38.26499 15.24240 1.000 38.77964 84 TYR E C 1
ATOM 6285 O O . TYR E 1 84 ? -47.38758 -38.57145 14.81293 1.000 40.10784 84 TYR E O 1
ATOM 6294 N N . GLU E 1 85 ? -45.15297 -38.58201 14.58291 1.000 36.25739 85 GLU E N 1
ATOM 6295 C CA . GLU E 1 85 ? -45.20735 -39.16444 13.24551 1.000 32.26996 85 GLU E CA 1
ATOM 6296 C C . GLU E 1 85 ? -44.79900 -40.63380 13.20061 1.000 27.72707 85 GLU E C 1
ATOM 6297 O O . GLU E 1 85 ? -44.70488 -41.20068 12.10754 1.000 35.40077 85 GLU E O 1
ATOM 6303 N N . THR E 1 86 ? -44.55408 -41.26864 14.34590 1.000 31.42166 86 THR E N 1
ATOM 6304 C CA . THR E 1 86 ? -44.26868 -42.69758 14.39089 1.000 29.28848 86 THR E CA 1
ATOM 6305 C C . THR E 1 86 ? -45.11666 -43.35898 15.46980 1.000 31.97457 86 THR E C 1
ATOM 6306 O O . THR E 1 86 ? -45.72253 -42.69574 16.31532 1.000 33.08611 86 THR E O 1
ATOM 6310 N N . ASP E 1 87 ? -45.15122 -44.68899 15.42958 1.000 33.68006 87 ASP E N 1
ATOM 6311 C CA . ASP E 1 87 ? -45.79048 -45.48904 16.46505 1.000 41.00561 87 ASP E CA 1
ATOM 6312 C C . ASP E 1 87 ? -44.86298 -45.77819 17.63695 1.000 42.29280 87 ASP E C 1
ATOM 6313 O O . ASP E 1 87 ? -45.26958 -46.47147 18.57486 1.000 42.64282 87 ASP E O 1
ATOM 6318 N N . TYR E 1 88 ? -43.63411 -45.27159 17.60319 1.000 34.67184 88 TYR E N 1
ATOM 6319 C CA . TYR E 1 88 ? -42.68736 -45.49501 18.68261 1.000 32.96518 88 TYR E CA 1
ATOM 6320 C C . TYR E 1 88 ? -42.87753 -44.47416 19.79641 1.000 33.26575 88 TYR E C 1
ATOM 6321 O O . TYR E 1 88 ? -43.22778 -43.31438 19.55909 1.000 35.41951 88 TYR E O 1
ATOM 6330 N N . HIS E 1 89 ? -42.65128 -44.91421 20.99584 1.000 35.65628 89 HIS E N 1
ATOM 6331 C CA . HIS E 1 89 ? -42.40549 -44.02669 22.11805 1.000 34.27971 89 HIS E CA 1
ATOM 6332 C C . HIS E 1 89 ? -40.90079 -43.82107 22.26506 1.000 29.71218 89 HIS E C 1
ATOM 6333 O O . HIS E 1 89 ? -40.11698 -44.71639 21.93254 1.000 31.84563 89 HIS E O 1
ATOM 6340 N N . PRO E 1 90 ? -40.45577 -42.64467 22.71775 1.000 32.53816 90 PRO E N 1
ATOM 6341 C CA . PRO E 1 90 ? -39.00953 -42.43548 22.91088 1.000 32.77552 90 PRO E CA 1
ATOM 6342 C C . PRO E 1 90 ? -38.32366 -43.54367 23.69404 1.000 32.38586 90 PRO E C 1
ATOM 6343 O O . PRO E 1 90 ? -37.15510 -43.85113 23.42180 1.000 31.50704 90 PRO E O 1
ATOM 6347 N N . SER E 1 91 ? -39.02179 -44.16727 24.64769 1.000 31.22223 91 SER E N 1
ATOM 6348 C CA . SER E 1 91 ? -38.43929 -45.28314 25.38634 1.000 32.99542 91 SER E CA 1
ATOM 6349 C C . SER E 1 91 ? -38.19943 -46.48894 24.48733 1.000 29.23122 91 SER E C 1
ATOM 6350 O O . SER E 1 91 ? -37.23453 -47.23245 24.69759 1.000 34.35488 91 SER E O 1
ATOM 6353 N N . ASN E 1 92 ? -39.06178 -46.70281 23.48982 1.000 30.29082 92 ASN E N 1
ATOM 6354 C CA . ASN E 1 92 ? -38.82373 -47.77566 22.52872 1.000 35.86712 92 ASN E CA 1
ATOM 6355 C C . ASN E 1 92 ? -37.58039 -47.49698 21.69319 1.000 34.59021 92 ASN E C 1
ATOM 6356 O O . ASN E 1 92 ? -36.81599 -48.41701 21.37982 1.000 30.20929 92 ASN E O 1
ATOM 6361 N N . VAL E 1 93 ? -37.36501 -46.23366 21.31950 1.000 30.91894 93 VAL E N 1
ATOM 6362 C CA . VAL E 1 93 ? -36.17965 -45.88044 20.54554 1.000 27.89026 93 VAL E CA 1
ATOM 6363 C C . VAL E 1 93 ? -34.92168 -46.06082 21.38547 1.000 30.22203 93 VAL E C 1
ATOM 6364 O O . VAL E 1 93 ? -33.89694 -46.55018 20.89461 1.000 28.60353 93 VAL E O 1
ATOM 6368 N N . ARG E 1 94 ? -34.97988 -45.68001 22.66620 1.000 29.77018 94 ARG E N 1
ATOM 6369 C CA . ARG E 1 94 ? -33.82388 -45.85140 23.54141 1.000 32.17315 94 ARG E CA 1
ATOM 6370 C C . ARG E 1 94 ? -33.43682 -47.31702 23.67655 1.000 28.35535 94 ARG E C 1
ATOM 6371 O O . ARG E 1 94 ? -32.24966 -47.63466 23.81462 1.000 30.57555 94 ARG E O 1
ATOM 6379 N N . ALA E 1 95 ? -34.41747 -48.22247 23.62502 1.000 31.98974 95 ALA E N 1
ATOM 6380 C CA . ALA E 1 95 ? -34.12890 -49.64786 23.73060 1.000 36.06290 95 ALA E CA 1
ATOM 6381 C C . ALA E 1 95 ? -33.41141 -50.18816 22.50122 1.000 37.05480 95 ALA E C 1
ATOM 6382 O O . ALA E 1 95 ? -32.79128 -51.25384 22.58132 1.000 41.22437 95 ALA E O 1
ATOM 6384 N N . LEU E 1 96 ? -33.48245 -49.48423 21.37039 1.000 33.01288 96 LEU E N 1
ATOM 6385 C CA . LEU E 1 96 ? -32.77656 -49.89863 20.16467 1.000 32.59475 96 LEU E CA 1
ATOM 6386 C C . LEU E 1 96 ? -31.28505 -49.59915 20.21570 1.000 29.04023 96 LEU E C 1
ATOM 6387 O O . LEU E 1 96 ? -30.54269 -50.09380 19.36155 1.000 32.08475 96 LEU E O 1
ATOM 6392 N N . ALA E 1 97 ? -30.83165 -48.80689 21.18062 1.000 27.36852 97 ALA E N 1
ATOM 6393 C CA . ALA E 1 97 ? -29.44420 -48.38146 21.26258 1.000 32.44374 97 ALA E CA 1
ATOM 6394 C C . ALA E 1 97 ? -28.73525 -49.08049 22.41492 1.000 34.23128 97 ALA E C 1
ATOM 6395 O O . ALA E 1 97 ? -29.35332 -49.45543 23.41553 1.000 34.11945 97 ALA E O 1
ATOM 6397 N N . ASP E 1 98 ? -27.42105 -49.24755 22.26305 1.000 30.00601 98 ASP E N 1
ATOM 6398 C CA . ASP E 1 98 ? -26.63291 -49.87729 23.31626 1.000 28.91542 98 ASP E CA 1
ATOM 6399 C C . ASP E 1 98 ? -26.43475 -48.93408 24.49590 1.000 34.48597 98 ASP E C 1
ATOM 6400 O O . ASP E 1 98 ? -26.48215 -49.36286 25.65454 1.000 34.09072 98 ASP E O 1
ATOM 6405 N N . TYR E 1 99 ? -26.21787 -47.64846 24.22576 1.000 32.17344 99 TYR E N 1
ATOM 6406 C CA . TYR E 1 99 ? -26.09112 -46.65190 25.27798 1.000 29.40557 99 TYR E CA 1
ATOM 6407 C C . TYR E 1 99 ? -26.88993 -45.41437 24.90045 1.000 30.91804 99 TYR E C 1
ATOM 6408 O O . TYR E 1 99 ? -27.02856 -45.07789 23.72077 1.000 27.60781 99 TYR E O 1
ATOM 6417 N N . VAL E 1 100 ? -27.41996 -44.74562 25.92091 1.000 28.35012 100 VAL E N 1
ATOM 6418 C CA . VAL E 1 100 ? -28.20001 -43.52588 25.76129 1.000 27.16539 100 VAL E CA 1
ATOM 6419 C C . VAL E 1 100 ? -27.60913 -42.46158 26.67304 1.000 34.42080 100 VAL E C 1
ATOM 6420 O O . VAL E 1 100 ? -27.25932 -42.74310 27.82474 1.000 28.63111 100 VAL E O 1
ATOM 6424 N N . HIS E 1 101 ? -27.49249 -41.24067 26.15815 1.000 26.47327 101 HIS E N 1
ATOM 6425 C CA . HIS E 1 101 ? -26.96117 -40.12415 26.92380 1.000 26.68893 101 HIS E CA 1
ATOM 6426 C C . HIS E 1 101 ? -27.94406 -38.96367 26.87869 1.000 26.55711 101 HIS E C 1
ATOM 6427 O O . HIS E 1 101 ? -28.57566 -38.71275 25.84780 1.000 28.30414 101 HIS E O 1
ATOM 6434 N N . ASN E 1 102 ? -28.07060 -38.26284 28.00324 1.000 21.96916 102 ASN E N 1
ATOM 6435 C CA . ASN E 1 102 ? -29.02792 -37.16994 28.10763 1.000 24.80053 102 ASN E CA 1
ATOM 6436 C C . ASN E 1 102 ? -28.55560 -35.95965 27.30949 1.000 26.57069 102 ASN E C 1
ATOM 6437 O O . ASN E 1 102 ? -27.36609 -35.62997 27.29484 1.000 26.30363 102 ASN E O 1
ATOM 6442 N N . ILE E 1 103 ? -29.51059 -35.28336 26.66219 1.000 26.40770 103 ILE E N 1
ATOM 6443 C CA . ILE E 1 103 ? -29.19464 -34.20045 25.73109 1.000 25.89625 103 ILE E CA 1
ATOM 6444 C C . ILE E 1 103 ? -28.43856 -33.06778 26.41773 1.000 26.69353 103 ILE E C 1
ATOM 6445 O O . ILE E 1 103 ? -27.63688 -32.37242 25.78105 1.000 24.24214 103 ILE E O 1
ATOM 6450 N N . ASN E 1 104 ? -28.65751 -32.86872 27.71652 1.000 26.68271 104 ASN E N 1
ATOM 6451 C CA . ASN E 1 104 ? -28.04221 -31.76500 28.44138 1.000 26.21131 104 ASN E CA 1
ATOM 6452 C C . ASN E 1 104 ? -26.84612 -32.19550 29.28298 1.000 29.88142 104 ASN E C 1
ATOM 6453 O O . ASN E 1 104 ? -26.28476 -31.36801 30.00936 1.000 27.54560 104 ASN E O 1
ATOM 6458 N N . ASP E 1 105 ? -26.43426 -33.46015 29.19331 1.000 23.73385 105 ASP E N 1
ATOM 6459 C CA . ASP E 1 105 ? -25.35267 -33.98999 30.02556 1.000 24.10242 105 ASP E CA 1
ATOM 6460 C C . ASP E 1 105 ? -24.02558 -33.76314 29.30990 1.000 24.68421 105 ASP E C 1
ATOM 6461 O O . ASP E 1 105 ? -23.52389 -34.62818 28.58969 1.000 26.13836 105 ASP E O 1
ATOM 6466 N N . MET E 1 106 ? -23.43828 -32.58442 29.52820 1.000 26.66237 106 MET E N 1
ATOM 6467 C CA . MET E 1 106 ? -22.14754 -32.24779 28.93790 1.000 22.95102 106 MET E CA 1
ATOM 6468 C C . MET E 1 106 ? -20.99457 -33.05112 29.53188 1.000 32.77787 106 MET E C 1
ATOM 6469 O O . MET E 1 106 ? -19.86285 -32.90570 29.05805 1.000 33.68731 106 MET E O 1
ATOM 6474 N N . ALA E 1 107 ? -21.24162 -33.87068 30.55474 1.000 33.45779 107 ALA E N 1
ATOM 6475 C CA . ALA E 1 107 ? -20.22563 -34.72401 31.15448 1.000 34.35252 107 ALA E CA 1
ATOM 6476 C C . ALA E 1 107 ? -20.28610 -36.15499 30.63983 1.000 31.95006 107 ALA E C 1
ATOM 6477 O O . ALA E 1 107 ? -19.52353 -37.00533 31.11029 1.000 32.94721 107 ALA E O 1
ATOM 6479 N N . ALA E 1 108 ? -21.17738 -36.43966 29.69506 1.000 29.76696 108 ALA E N 1
ATOM 6480 C CA . ALA E 1 108 ? -21.29503 -37.77629 29.14675 1.000 27.95613 108 ALA E CA 1
ATOM 6481 C C . ALA E 1 108 ? -19.99158 -38.18418 28.45930 1.000 30.02464 108 ALA E C 1
ATOM 6482 O O . ALA E 1 108 ? -19.19634 -37.33088 28.06056 1.000 29.60294 108 ALA E O 1
ATOM 6484 N N . PRO E 1 109 ? -19.73855 -39.49166 28.33338 1.000 32.62188 109 PRO E N 1
ATOM 6485 C CA . PRO E 1 109 ? -18.45075 -39.92924 27.76429 1.000 31.89249 109 PRO E CA 1
ATOM 6486 C C . PRO E 1 109 ? -18.19710 -39.42139 26.35600 1.000 33.66990 109 PRO E C 1
ATOM 6487 O O . PRO 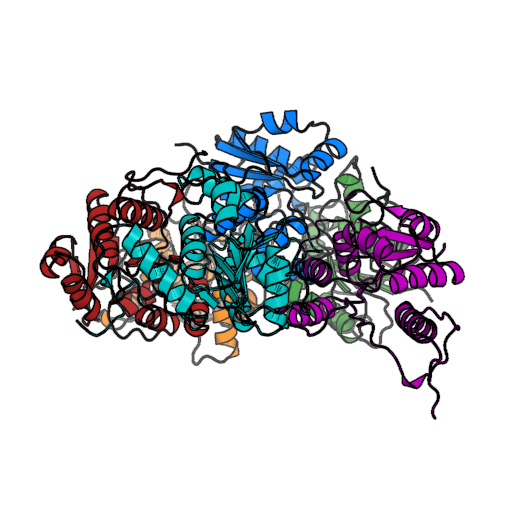E 1 109 ? -17.07245 -39.00677 26.05058 1.000 31.25255 109 PRO E O 1
ATOM 6491 N N . VAL E 1 110 ? -19.21377 -39.42663 25.48919 1.000 29.92592 110 VAL E N 1
ATOM 6492 C CA . VAL E 1 110 ? -19.02092 -39.03770 24.09503 1.000 32.41000 110 VAL E CA 1
ATOM 6493 C C . VAL E 1 110 ? -18.69663 -37.56096 23.91909 1.000 31.07642 110 VAL E C 1
ATOM 6494 O O . VAL E 1 110 ? -18.32422 -37.14840 22.81637 1.000 31.67176 110 VAL E O 1
ATOM 6498 N N A SER E 1 111 ? -18.82000 -36.76188 24.98186 0.302 30.55857 111 SER E N 1
ATOM 6499 N N B SER E 1 111 ? -18.82019 -36.74926 24.96655 0.698 30.54691 111 SER E N 1
ATOM 6500 C CA A SER E 1 111 ? -18.55970 -35.32857 24.92907 0.302 30.83448 111 SER E CA 1
ATOM 6501 C CA B SER E 1 111 ? -18.55670 -35.32171 24.83601 0.698 30.80197 111 SER E CA 1
ATOM 6502 C C A SER E 1 111 ? -17.07603 -34.98808 24.86081 0.302 33.27216 111 SER E C 1
ATOM 6503 C C B SER E 1 111 ? -17.06913 -34.98404 24.83325 0.698 33.35279 111 SER E C 1
ATOM 6504 O O A SER E 1 111 ? -16.73944 -33.81246 24.68451 0.302 31.23766 111 SER E O 1
ATOM 6505 O O B SER E 1 111 ? -16.72014 -33.81068 24.66066 0.698 31.20929 111 SER E O 1
ATOM 6510 N N . SER E 1 112 ? -16.19057 -35.96957 25.00051 1.000 28.58570 112 SER E N 1
ATOM 6511 C CA . SER E 1 112 ? -14.75432 -35.74224 25.04825 1.000 35.74832 112 SER E CA 1
ATOM 6512 C C . SER E 1 112 ? -14.05675 -36.41332 23.87206 1.000 31.63227 112 SER E C 1
ATOM 6513 O O . SER E 1 112 ? -14.39515 -37.53409 23.48351 1.000 28.64926 112 SER E O 1
ATOM 6516 N N . GLY E 1 113 ? -13.06093 -35.71666 23.31861 1.000 28.59017 113 GLY E N 1
ATOM 6517 C CA . GLY E 1 113 ? -12.26056 -36.29602 22.25229 1.000 30.43604 113 GLY E CA 1
ATOM 6518 C C . GLY E 1 113 ? -11.44604 -37.49208 22.70084 1.000 34.36981 113 GLY E C 1
ATOM 6519 O O . GLY E 1 113 ? -11.06177 -38.33176 21.87978 1.000 35.13131 113 GLY E O 1
ATOM 6520 N N . SER E 1 114 ? -11.16279 -37.58642 24.00156 1.000 32.54335 114 SER E N 1
ATOM 6521 C CA . SER E 1 114 ? -10.45207 -38.74487 24.52767 1.000 39.08207 114 SER E CA 1
ATOM 6522 C C . SER E 1 114 ? -11.27828 -40.01891 24.41863 1.000 42.76708 114 SER E C 1
ATOM 6523 O O . SER E 1 114 ? -10.71937 -41.11974 24.48285 1.000 45.07039 114 SER E O 1
ATOM 6526 N N . PHE E 1 115 ? -12.59129 -39.89238 24.25149 1.000 40.80585 115 PHE E N 1
ATOM 6527 C CA . PHE E 1 115 ? -13.46596 -41.04638 24.10133 1.000 38.91037 115 PHE E CA 1
ATOM 6528 C C . PHE E 1 115 ? -13.32482 -41.60904 22.69260 1.000 38.47619 115 PHE E C 1
ATOM 6529 O O . PHE E 1 115 ? -13.50618 -40.88610 21.70660 1.000 49.20745 115 PHE E O 1
ATOM 6537 N N . ARG E 1 116 ? -13.00514 -42.89641 22.59911 1.000 44.83892 116 ARG E N 1
ATOM 6538 C CA . ARG E 1 116 ? -12.81171 -43.52948 21.30205 1.000 40.01739 116 ARG E CA 1
ATOM 6539 C C . ARG E 1 116 ? -14.15087 -43.70722 20.59629 1.000 46.59790 116 ARG E C 1
ATOM 6540 O O . ARG E 1 116 ? -15.09819 -44.25832 21.16538 1.000 45.31128 116 ARG E O 1
ATOM 6548 N N . ALA E 1 117 ? -14.22836 -43.22950 19.35633 1.000 43.88438 117 ALA E N 1
ATOM 6549 C CA . ALA E 1 117 ? -15.43154 -43.35823 18.54709 1.000 41.65191 117 ALA E CA 1
ATOM 6550 C C . ALA E 1 117 ? -15.03566 -43.27818 17.08161 1.000 39.18321 117 ALA E C 1
ATOM 6551 O O . ALA E 1 117 ? -14.04476 -42.63406 16.72909 1.000 45.52296 117 ALA E O 1
ATOM 6553 N N . ASP E 1 118 ? -15.81984 -43.93821 16.23316 1.000 34.05529 118 ASP E N 1
ATOM 6554 C CA . ASP E 1 118 ? -15.51101 -44.03965 14.81437 1.000 34.57172 118 ASP E CA 1
ATOM 6555 C C . ASP E 1 118 ? -16.34351 -43.10635 13.94610 1.000 40.42791 118 ASP E C 1
ATOM 6556 O O . ASP E 1 118 ? -16.11816 -43.04931 12.73272 1.000 36.00924 118 ASP E O 1
ATOM 6561 N N . GLY E 1 119 ? -17.28969 -42.38103 14.51934 1.000 27.80537 119 GLY E N 1
ATOM 6562 C CA . GLY E 1 119 ? -18.08272 -41.46588 13.72691 1.000 26.28406 119 GLY E CA 1
ATOM 6563 C C . GLY E 1 119 ? -19.38709 -41.11868 14.40828 1.000 26.24154 119 GLY E C 1
ATOM 6564 O O . GLY E 1 119 ? -19.70170 -41.59540 15.50010 1.000 24.26054 119 GLY E O 1
ATOM 6565 N N . MET E 1 120 ? -20.14916 -40.27423 13.71834 1.000 21.42781 120 MET E N 1
ATOM 6566 C CA . MET E 1 120 ? -21.39672 -39.74135 14.23811 1.000 19.45150 120 MET E CA 1
ATOM 6567 C C . MET E 1 120 ? -22.31762 -39.41341 13.07319 1.000 22.41203 120 MET E C 1
ATOM 6568 O O . MET E 1 120 ? -21.87181 -38.89335 12.04693 1.000 19.87930 120 MET E O 1
ATOM 6573 N N . ILE E 1 121 ? -23.59989 -39.72257 13.23561 1.000 20.13191 121 ILE E N 1
ATOM 6574 C CA . ILE E 1 121 ? -24.62099 -39.35052 12.26718 1.000 21.75029 121 ILE E CA 1
ATOM 6575 C C . ILE E 1 121 ? -25.74298 -38.64112 13.01200 1.000 25.03509 121 ILE E C 1
ATOM 6576 O O . ILE E 1 121 ? -26.19585 -39.11248 14.06196 1.000 22.86231 121 ILE E O 1
ATOM 6581 N N . VAL E 1 122 ? -26.15720 -37.48891 12.49530 1.000 20.75132 122 VAL E N 1
ATOM 6582 C CA . VAL E 1 122 ? -27.28213 -36.73656 13.03677 1.000 21.35945 122 VAL E CA 1
ATOM 6583 C C . VAL E 1 122 ? -28.44178 -36.93809 12.07334 1.000 23.63193 122 VAL E C 1
ATOM 6584 O O . VAL E 1 122 ? -28.43847 -36.39423 10.96156 1.000 20.12879 122 VAL E O 1
ATOM 6588 N N . VAL E 1 123 ? -29.42767 -37.72840 12.48626 1.000 22.26362 123 VAL E N 1
ATOM 6589 C CA . VAL E 1 123 ? -30.46478 -38.18411 11.56452 1.000 21.95744 123 VAL E CA 1
ATOM 6590 C C . VAL E 1 123 ? -31.81436 -38.24410 12.27319 1.000 24.60918 123 VAL E C 1
ATOM 6591 O O . VAL E 1 123 ? -31.99006 -39.03471 13.21191 1.000 26.17061 123 VAL E O 1
ATOM 6595 N N . PRO E 1 124 ? -32.78935 -37.40612 11.88469 1.000 24.92987 124 PRO E N 1
ATOM 6596 C CA . PRO E 1 124 ? -32.60306 -36.32314 10.91489 1.000 20.16410 124 PRO E CA 1
ATOM 6597 C C . PRO E 1 124 ? -31.94515 -35.11570 11.57577 1.000 24.19391 124 PRO E C 1
ATOM 6598 O O . PRO E 1 124 ? -31.93976 -35.03592 12.80475 1.000 20.78626 124 PRO E O 1
ATOM 6602 N N . CYS E 1 125 ? -31.39654 -34.19858 10.78436 1.000 21.15077 125 CYS E N 1
ATOM 6603 C CA . CYS E 1 125 ? -30.69869 -33.02941 11.30560 1.000 21.34036 125 CYS E CA 1
ATOM 6604 C C . CYS E 1 125 ? -31.50353 -31.77582 10.99066 1.000 22.71195 125 CYS E C 1
ATOM 6605 O O . CYS E 1 125 ? -31.74945 -31.46739 9.81918 1.000 21.52472 125 CYS E O 1
ATOM 6608 N N . SER E 1 126 ? -31.89729 -31.05228 12.03355 1.000 19.27946 126 SER E N 1
ATOM 6609 C CA . SER E 1 126 ? -32.62096 -29.80620 11.85174 1.000 20.07731 126 SER E CA 1
ATOM 6610 C C . SER E 1 126 ? -31.67863 -28.70051 11.38407 1.000 18.79347 126 SER E C 1
ATOM 6611 O O . SER E 1 126 ? -30.45255 -28.80865 11.47413 1.000 17.61145 126 SER E O 1
ATOM 6614 N N . MET E 1 127 ? -32.27395 -27.61685 10.88010 1.000 19.15398 127 MET E N 1
ATOM 6615 C CA . MET E 1 127 ? -31.48311 -26.43599 10.55199 1.000 21.87289 127 MET E CA 1
ATOM 6616 C C . MET E 1 127 ? -30.88262 -25.81108 11.80314 1.000 20.89512 127 MET E C 1
ATOM 6617 O O . MET E 1 127 ? -29.77552 -25.26171 11.75449 1.000 19.80491 127 MET E O 1
ATOM 6622 N N . LYS E 1 128 ? -31.59518 -25.89080 12.92891 1.000 18.92986 128 LYS E N 1
ATOM 6623 C CA . LYS E 1 128 ? -31.07400 -25.36722 14.18657 1.000 18.82167 128 LYS E CA 1
ATOM 6624 C C . LYS E 1 128 ? -29.79182 -26.08586 14.58953 1.000 20.05845 128 LYS E C 1
ATOM 6625 O O . LYS E 1 128 ? -28.79710 -25.44887 14.95501 1.000 23.06576 128 LYS E O 1
ATOM 6631 N N . THR E 1 129 ? -29.80079 -27.42000 14.54162 1.000 15.97019 129 THR E N 1
ATOM 6632 C CA . THR E 1 129 ? -28.61407 -28.17540 14.93065 1.000 16.89426 129 THR E CA 1
ATOM 6633 C C . THR E 1 129 ? -27.50372 -28.02782 13.89570 1.000 18.21391 129 THR E C 1
ATOM 6634 O O . THR E 1 129 ? -26.32278 -27.94804 14.25381 1.000 21.09728 129 THR E O 1
ATOM 6638 N N . LEU E 1 130 ? -27.86079 -27.97734 12.60838 1.000 20.62512 130 LEU E N 1
ATOM 6639 C CA . LEU E 1 130 ? -26.87165 -27.65794 11.58198 1.000 18.07998 130 LEU E CA 1
ATOM 6640 C C . LEU E 1 130 ? -26.18870 -26.32764 11.87772 1.000 16.10691 130 LEU E C 1
ATOM 6641 O O . LEU E 1 130 ? -24.96636 -26.20071 11.74323 1.000 17.13838 130 LEU E O 1
ATOM 6646 N N . ALA E 1 131 ? -26.96446 -25.32754 12.30014 1.000 15.85537 131 ALA E N 1
ATOM 6647 C CA . ALA E 1 131 ? -26.39223 -24.01737 12.59155 1.000 18.52713 131 ALA E CA 1
ATOM 6648 C C . ALA E 1 131 ? -25.57625 -24.03484 13.87816 1.000 20.29450 131 ALA E C 1
ATOM 6649 O O . ALA E 1 131 ? -24.56702 -23.32947 13.98545 1.000 18.10118 131 ALA E O 1
ATOM 6651 N N . ALA E 1 132 ? -26.00588 -24.81312 14.87520 1.000 17.32073 132 ALA E N 1
ATOM 6652 C CA . ALA E 1 132 ? -25.20411 -24.94353 16.08798 1.000 21.46919 132 ALA E CA 1
ATOM 6653 C C . ALA E 1 132 ? -23.82839 -25.51517 15.77020 1.000 19.32090 132 ALA E C 1
ATOM 6654 O O . ALA E 1 132 ? -22.81135 -25.03136 16.28117 1.000 20.43025 132 ALA E O 1
ATOM 6656 N N . ILE E 1 133 ? -23.77811 -26.53646 14.91356 1.000 17.63265 133 ILE E N 1
ATOM 6657 C CA . ILE E 1 133 ? -22.50276 -27.14156 14.54372 1.000 19.62140 133 ILE E CA 1
ATOM 6658 C C . ILE E 1 133 ? -21.67723 -26.18243 13.69347 1.000 22.42179 133 ILE E C 1
ATOM 6659 O O . ILE E 1 133 ? -20.46629 -26.03859 13.90107 1.000 20.30715 133 ILE E O 1
ATOM 6664 N N . HIS E 1 134 ? -22.31259 -25.51034 12.72674 1.000 16.68257 134 HIS E N 1
ATOM 6665 C CA . HIS E 1 134 ? -21.58539 -24.56773 11.87929 1.000 18.19770 134 HIS E CA 1
ATOM 6666 C C . HIS E 1 134 ? -21.03588 -23.39958 12.68834 1.000 19.43007 134 HIS E C 1
ATOM 6667 O O . HIS E 1 134 ? -19.87300 -23.01077 12.52746 1.000 18.46429 134 HIS E O 1
ATOM 6674 N N . SER E 1 135 ? -21.87076 -22.80688 13.54638 1.000 16.58631 135 SER E N 1
ATOM 6675 C CA . SER E 1 135 ? -21.43183 -21.65502 14.32773 1.000 19.02785 135 SER E CA 1
ATOM 6676 C C . SER E 1 135 ? -20.43794 -22.05287 15.40964 1.000 18.03685 135 SER E C 1
ATOM 6677 O O . SER E 1 135 ? -19.60528 -21.23455 15.81563 1.000 18.85856 135 SER E O 1
ATOM 6680 N N . GLY E 1 136 ? -20.50697 -23.29411 15.88228 1.000 18.01239 136 GLY E N 1
ATOM 6681 C CA . GLY E 1 136 ? -19.71646 -23.73681 17.00965 1.000 18.01606 136 GLY E CA 1
ATOM 6682 C C . GLY E 1 136 ? -20.38928 -23.58188 18.35625 1.000 21.39298 136 GLY E C 1
ATOM 6683 O O . GLY E 1 136 ? -19.76977 -23.90215 19.37981 1.000 21.06607 136 GLY E O 1
ATOM 6684 N N . PHE E 1 137 ? -21.62264 -23.07307 18.39490 1.000 17.41606 137 PHE E N 1
ATOM 6685 C CA . PHE E 1 137 ? -22.36653 -22.90069 19.64362 1.000 21.75807 137 PHE E CA 1
ATOM 6686 C C . PHE E 1 137 ? -22.83223 -24.27888 20.10636 1.000 22.57673 137 PHE E C 1
ATOM 6687 O O . PHE E 1 137 ? -23.95576 -24.71646 19.85008 1.000 24.00118 137 PHE E O 1
ATOM 6695 N N A CYS E 1 138 ? -21.93759 -24.97505 20.80959 0.446 22.11502 138 CYS E N 1
ATOM 6696 N N B CYS E 1 138 ? -21.93932 -24.97495 20.81177 0.554 22.01600 138 CYS E N 1
ATOM 6697 C CA A CYS E 1 138 ? -22.16348 -26.35911 21.22427 0.446 23.77596 138 CYS E CA 1
ATOM 6698 C CA B CYS E 1 138 ? -22.16630 -26.36103 21.21968 0.554 23.76985 138 CYS E CA 1
ATOM 6699 C C A CYS E 1 138 ? -22.68236 -26.36598 22.66011 0.446 26.14037 138 CYS E C 1
ATOM 6700 C C B CYS E 1 138 ? -22.68515 -26.37782 22.65578 0.554 26.14784 138 CYS E C 1
ATOM 6701 O O A CYS E 1 138 ? -21.96497 -26.67287 23.61218 0.446 26.26658 138 CYS E O 1
ATOM 6702 O O B CYS E 1 138 ? -21.97086 -26.70384 23.60371 0.554 26.26386 138 CYS E O 1
ATOM 6707 N N . ASP E 1 139 ? -23.96390 -26.03215 22.80791 1.000 27.79212 139 ASP E N 1
ATOM 6708 C CA . ASP E 1 139 ? -24.58755 -25.89992 24.11941 1.000 29.83876 139 ASP E CA 1
ATOM 6709 C C . ASP E 1 139 ? -25.44866 -27.09948 24.51352 1.000 26.29183 139 ASP E C 1
ATOM 6710 O O . ASP E 1 139 ? -26.10206 -27.05610 25.56021 1.000 26.99127 139 ASP E O 1
ATOM 6715 N N . ASP E 1 140 ? -25.47391 -28.16105 23.70843 1.000 23.56586 140 ASP E N 1
ATOM 6716 C CA . ASP E 1 140 ? -26.04632 -29.42873 24.14209 1.000 22.51830 140 ASP E CA 1
ATOM 6717 C C . ASP E 1 140 ? -25.14262 -30.55753 23.66949 1.000 21.96554 140 ASP E C 1
ATOM 6718 O O . ASP E 1 140 ? -24.16506 -30.33901 22.94892 1.000 22.32282 140 ASP E O 1
ATOM 6723 N N . LEU E 1 141 ? -25.48435 -31.78005 24.08535 1.000 18.42245 141 LEU E N 1
ATOM 6724 C CA . LEU E 1 141 ? -24.59420 -32.91506 23.85980 1.000 23.75275 141 LEU E CA 1
ATOM 6725 C C . LEU E 1 141 ? -24.47594 -33.27259 22.38226 1.000 19.59904 141 LEU E C 1
ATOM 6726 O O . LEU E 1 141 ? -23.42993 -33.77019 21.95239 1.000 21.13727 141 LEU E O 1
ATOM 6731 N N . ILE E 1 142 ? -25.52395 -33.03716 21.59272 1.000 19.01049 142 ILE E N 1
ATOM 6732 C CA . ILE E 1 142 ? -25.45461 -33.35161 20.16818 1.000 20.21523 142 ILE E CA 1
ATOM 6733 C C . ILE E 1 142 ? -24.44992 -32.44185 19.47162 1.000 16.76430 142 ILE E C 1
ATOM 6734 O O . ILE E 1 142 ? -23.55026 -32.90913 18.76279 1.000 20.54200 142 ILE E O 1
ATOM 6739 N N . SER E 1 143 ? -24.58079 -31.12855 19.67064 1.000 19.63376 143 SER E N 1
ATOM 6740 C CA . SER E 1 143 ? -23.68788 -30.19404 18.99503 1.000 20.37534 143 SER E CA 1
ATOM 6741 C C . SER E 1 143 ? -22.26226 -30.28294 19.52793 1.000 20.41414 143 SER E C 1
ATOM 6742 O O . SER E 1 143 ? -21.30975 -30.12306 18.75662 1.000 17.68186 143 SER E O 1
ATOM 6745 N N . ARG E 1 144 ? -22.08515 -30.55185 20.82645 1.000 21.02486 144 ARG E N 1
ATOM 6746 C CA . ARG E 1 144 ? -20.72950 -30.66725 21.36077 1.000 18.46505 144 ARG E CA 1
ATOM 6747 C C . ARG E 1 144 ? -20.04660 -31.92097 20.83982 1.000 20.91820 144 ARG E C 1
ATOM 6748 O O . ARG E 1 144 ? -18.86660 -31.88897 20.47453 1.000 21.23376 144 ARG E O 1
ATOM 6756 N N . THR E 1 145 ? -20.77328 -33.03923 20.79346 1.000 18.01360 145 THR E N 1
ATOM 6757 C CA . THR E 1 145 ? -20.18420 -34.26538 20.26753 1.000 18.02929 145 THR E CA 1
ATOM 6758 C C . THR E 1 145 ? -19.83060 -34.11232 18.79236 1.000 17.60804 145 THR E C 1
ATOM 6759 O O . THR E 1 145 ? -18.76880 -34.56650 18.35192 1.000 17.11548 145 THR E O 1
ATOM 6763 N N . ALA E 1 146 ? -20.70156 -33.46398 18.01368 1.000 18.25905 146 ALA E N 1
ATOM 6764 C CA . ALA E 1 146 ? -20.36181 -33.16561 16.62527 1.000 19.47728 146 ALA E CA 1
ATOM 6765 C C . ALA E 1 146 ? -19.15732 -32.23582 16.54558 1.000 17.98877 146 ALA E C 1
ATOM 6766 O O . ALA E 1 146 ? -18.26088 -32.43808 15.71802 1.000 19.60549 146 ALA E O 1
ATOM 6768 N N . ASP E 1 147 ? -19.12114 -31.21072 17.40270 1.000 16.16963 147 ASP E N 1
ATOM 6769 C CA . ASP E 1 147 ? -17.95798 -30.32952 17.47441 1.000 20.49915 147 ASP E CA 1
ATOM 6770 C C . ASP E 1 147 ? -16.68730 -31.12410 17.75078 1.000 21.51005 147 ASP E C 1
ATOM 6771 O O . ASP E 1 147 ? -15.62614 -30.83687 17.18187 1.000 19.87161 147 ASP E O 1
ATOM 6776 N N . VAL E 1 148 ? -16.78543 -32.14398 18.60667 1.000 21.12795 148 VAL E N 1
ATOM 6777 C CA . VAL E 1 148 ? -15.62999 -32.97332 18.93366 1.000 17.43600 148 VAL E CA 1
ATOM 6778 C C . VAL E 1 148 ? -15.24776 -33.85766 17.75122 1.000 21.70498 148 VAL E C 1
ATOM 6779 O O . VAL E 1 148 ? -14.06060 -34.02659 17.44483 1.000 20.07594 148 VAL E O 1
ATOM 6783 N N . MET E 1 149 ? -16.24269 -34.43954 17.07201 1.000 17.89949 149 MET E N 1
ATOM 6784 C CA . MET E 1 149 ? -15.96113 -35.27158 15.90387 1.000 19.66574 149 MET E CA 1
ATOM 6785 C C . MET E 1 149 ? -15.18311 -34.49799 14.84515 1.000 21.46620 149 MET E C 1
ATOM 6786 O O . MET E 1 149 ? -14.26899 -35.04086 14.21256 1.000 21.06518 149 MET E O 1
ATOM 6791 N N . LEU E 1 150 ? -15.52593 -33.22433 14.64416 1.000 19.64230 150 LEU E N 1
ATOM 6792 C CA . LEU E 1 150 ? -14.83845 -32.42519 13.63462 1.000 19.62608 150 LEU E CA 1
ATOM 6793 C C . LEU E 1 150 ? -13.38644 -32.16888 14.02293 1.000 21.29417 150 LEU E C 1
ATOM 6794 O O . LEU E 1 150 ? -12.48427 -32.26931 13.18242 1.000 21.10391 150 LEU E O 1
ATOM 6799 N N . LYS E 1 151 ? -13.14193 -31.84566 15.29505 1.000 19.30891 151 LYS E N 1
ATOM 6800 C CA . LYS E 1 151 ? -11.78754 -31.54032 15.74173 1.000 21.13702 151 LYS E CA 1
ATOM 6801 C C . LYS E 1 151 ? -10.90618 -32.78300 15.78780 1.000 20.93885 151 LYS E C 1
ATOM 6802 O O . LYS E 1 151 ? -9.69598 -32.68664 15.54878 1.000 22.11310 151 LYS E O 1
ATOM 6808 N N . GLU E 1 152 ? -11.48825 -33.94929 16.05765 1.000 19.19042 152 GLU E N 1
ATOM 6809 C CA . GLU E 1 152 ? -10.75144 -35.20318 16.07243 1.000 22.08170 152 GLU E CA 1
ATOM 6810 C C . GLU E 1 152 ? -10.65060 -35.83197 14.68861 1.000 28.01426 152 GLU E C 1
ATOM 6811 O O . GLU E 1 152 ? -10.07348 -36.91678 14.55739 1.000 25.25886 152 GLU E O 1
ATOM 6817 N N . ARG E 1 153 ? -11.21789 -35.18561 13.66709 1.000 23.13270 153 ARG E N 1
ATOM 6818 C CA . ARG E 1 153 ? -11.16095 -35.66378 12.28404 1.000 24.09598 153 ARG E CA 1
ATOM 6819 C C . ARG E 1 153 ? -11.85536 -37.01588 12.13341 1.000 26.59389 153 ARG E C 1
ATOM 6820 O O . ARG E 1 153 ? -11.33429 -37.93360 11.49835 1.000 24.82779 153 ARG E O 1
ATOM 6828 N N . ARG E 1 154 ? -13.03882 -37.14358 12.72618 1.000 23.01371 154 ARG E N 1
ATOM 6829 C CA . ARG E 1 154 ? -13.86274 -38.33364 12.58201 1.000 24.42360 154 ARG E CA 1
ATOM 6830 C C . ARG E 1 154 ? -15.06693 -38.02658 11.70079 1.000 26.91710 154 ARG E C 1
ATOM 6831 O O . ARG E 1 154 ? -15.52753 -36.88393 11.62783 1.000 22.44365 154 ARG E O 1
ATOM 6839 N N . ARG E 1 155 ? -15.57776 -39.06507 11.04141 1.000 21.79488 155 ARG E N 1
ATOM 6840 C CA . ARG E 1 155 ? -16.66435 -38.89774 10.08225 1.000 27.77444 155 ARG E CA 1
ATOM 6841 C C . ARG E 1 155 ? -17.92714 -38.39015 10.77213 1.000 27.99785 155 ARG E C 1
ATOM 6842 O O . ARG E 1 155 ? -18.39098 -38.96799 11.75985 1.000 26.64375 155 ARG E O 1
ATOM 6850 N N . LEU E 1 156 ? -18.47416 -37.29261 10.25285 1.000 23.36353 156 LEU E N 1
ATOM 6851 C CA . LEU E 1 156 ? -19.70943 -36.70332 10.75791 1.000 19.82917 156 LEU E CA 1
ATOM 6852 C C . LEU E 1 156 ? -20.66952 -36.53141 9.59122 1.000 23.22454 156 LEU E C 1
ATOM 6853 O O . LEU E 1 156 ? -20.34440 -35.84724 8.61479 1.000 22.55918 156 LEU E O 1
ATOM 6858 N N . VAL E 1 157 ? -21.84305 -37.15123 9.68842 1.000 17.37932 157 VAL E N 1
ATOM 6859 C CA . VAL E 1 157 ? -22.85782 -37.09537 8.64302 1.000 18.23496 157 VAL E CA 1
ATOM 6860 C C . VAL E 1 157 ? -24.07862 -36.37570 9.19495 1.000 21.92766 157 VAL E C 1
ATOM 6861 O O . VAL E 1 157 ? -24.60986 -36.75851 10.24373 1.000 20.77782 157 VAL E O 1
ATOM 6865 N N . LEU E 1 158 ? -24.52238 -35.33971 8.48766 1.000 20.54540 158 LEU E N 1
ATOM 6866 C CA . LEU E 1 158 ? -25.69252 -34.55757 8.87250 1.000 19.90252 158 LEU E CA 1
ATOM 6867 C C . LEU E 1 158 ? -26.79179 -34.80943 7.84864 1.000 22.59641 158 LEU E C 1
ATOM 6868 O O . LEU E 1 158 ? -26.68590 -34.37657 6.69515 1.000 19.34471 158 LEU E O 1
ATOM 6873 N N . VAL E 1 159 ? -27.84150 -35.51441 8.26574 1.000 20.43034 159 VAL E N 1
ATOM 6874 C CA . VAL E 1 159 ? -28.99140 -35.74181 7.39831 1.000 20.90133 159 VAL E CA 1
ATOM 6875 C C . VAL E 1 159 ? -29.88132 -34.50866 7.48974 1.000 22.14863 159 VAL E C 1
ATOM 6876 O O . VAL E 1 159 ? -30.96217 -34.54216 8.09071 1.000 18.44966 159 VAL E O 1
ATOM 6880 N N . ALA E 1 160 ? -29.41469 -33.40445 6.90572 1.000 19.55556 160 ALA E N 1
ATOM 6881 C CA . ALA E 1 160 ? -30.09001 -32.12047 7.04804 1.000 21.53910 160 ALA E CA 1
ATOM 6882 C C . ALA E 1 160 ? -31.35766 -32.10236 6.20583 1.000 23.56958 160 ALA E C 1
ATOM 6883 O O . ALA E 1 160 ? -31.30374 -32.27437 4.98364 1.000 24.35629 160 ALA E O 1
ATOM 6885 N N . ARG E 1 161 ? -32.49690 -31.88300 6.85552 1.000 22.35435 161 ARG E N 1
ATOM 6886 C CA . ARG E 1 161 ? -33.79927 -31.94847 6.20232 1.000 19.84205 161 ARG E CA 1
ATOM 6887 C C . ARG E 1 161 ? -34.48013 -30.58996 6.31201 1.000 22.60287 161 ARG E C 1
ATOM 6888 O O . ARG E 1 161 ? -34.86663 -30.16833 7.40807 1.000 21.29106 161 ARG E O 1
ATOM 6896 N N . GLU E 1 162 ? -34.63786 -29.92040 5.17238 1.000 21.80528 162 GLU E N 1
ATOM 6897 C CA . GLU E 1 162 ? -35.34806 -28.65336 5.07084 1.000 21.21607 162 GLU E CA 1
ATOM 6898 C C . GLU E 1 162 ? -35.55746 -28.34163 3.59912 1.000 20.78496 162 GLU E C 1
ATOM 6899 O O . GLU E 1 162 ? -34.69892 -28.65767 2.77204 1.000 19.18604 162 GLU E O 1
ATOM 6905 N N . THR E 1 163 ? -36.70283 -27.73100 3.27823 1.000 20.50114 163 THR E N 1
ATOM 6906 C CA . THR E 1 163 ? -36.94816 -27.26965 1.91937 1.000 20.46413 163 THR E CA 1
ATOM 6907 C C . THR E 1 163 ? -38.04464 -26.21823 1.94494 1.000 23.99135 163 THR E C 1
ATOM 6908 O O . THR E 1 163 ? -38.96987 -26.33095 2.76125 1.000 23.22145 163 THR E O 1
ATOM 6912 N N . PRO E 1 164 ? -37.94534 -25.15225 1.13186 1.000 23.43379 164 PRO E N 1
ATOM 6913 C CA . PRO E 1 164 ? -36.74955 -24.83302 0.34533 1.000 23.04448 164 PRO E CA 1
ATOM 6914 C C . PRO E 1 164 ? -35.62992 -24.32659 1.24686 1.000 26.04811 164 PRO E C 1
ATOM 6915 O O . PRO E 1 164 ? -35.85877 -24.13220 2.43852 1.000 22.12721 164 PRO E O 1
ATOM 6919 N N . LEU E 1 165 ? -34.44034 -24.12187 0.69557 1.000 23.33065 165 LEU E N 1
ATOM 6920 C CA . LEU E 1 165 ? -33.29323 -23.70105 1.48376 1.000 22.42296 165 LEU E CA 1
ATOM 6921 C C . LEU E 1 165 ? -33.04545 -22.21244 1.29321 1.000 20.65310 165 LEU E C 1
ATOM 6922 O O . LEU E 1 165 ? -33.14840 -21.69055 0.17932 1.000 20.75691 165 LEU E O 1
ATOM 6927 N N . SER E 1 166 ? -32.73585 -21.53122 2.38888 1.000 19.70835 166 SER E N 1
ATOM 6928 C CA . SER E 1 166 ? -32.34033 -20.13571 2.32745 1.000 20.74610 166 SER E CA 1
ATOM 6929 C C . SER E 1 166 ? -30.83457 -20.03765 2.11745 1.000 19.14070 166 SER E C 1
ATOM 6930 O O . SER E 1 166 ? -30.11203 -21.03643 2.13699 1.000 17.80645 166 SER E O 1
ATOM 6933 N N . GLU E 1 167 ? -30.35873 -18.80706 1.91592 1.000 17.73069 167 GLU E N 1
ATOM 6934 C CA . GLU E 1 167 ? -28.91810 -18.59511 1.84416 1.000 19.53067 167 GLU E CA 1
ATOM 6935 C C . GLU E 1 167 ? -28.24513 -18.91614 3.17463 1.000 18.43411 167 GLU E C 1
ATOM 6936 O O . GLU E 1 167 ? -27.09813 -19.37825 3.18874 1.000 20.16280 167 GLU E O 1
ATOM 6942 N N . ILE E 1 168 ? -28.94493 -18.69866 4.29488 1.000 17.26408 168 ILE E N 1
ATOM 6943 C CA . ILE E 1 168 ? -28.40975 -19.08075 5.60224 1.000 15.70944 168 ILE E CA 1
ATOM 6944 C C . ILE E 1 168 ? -28.12983 -20.57875 5.64339 1.000 19.16006 168 ILE E C 1
ATOM 6945 O O . ILE E 1 168 ? -27.02369 -21.01289 5.98810 1.000 19.58054 168 ILE E O 1
ATOM 6950 N N . HIS E 1 169 ? -29.13433 -21.39001 5.29454 1.000 16.63964 169 HIS E N 1
ATOM 6951 C CA . HIS E 1 169 ? -28.97421 -22.84222 5.31757 1.000 16.86515 169 HIS E CA 1
ATOM 6952 C C . HIS E 1 169 ? -27.81767 -23.28498 4.43045 1.000 15.52637 169 HIS E C 1
ATOM 6953 O O . HIS E 1 169 ? -27.00349 -24.12967 4.82180 1.000 17.09778 169 HIS E O 1
ATOM 6960 N N . LEU E 1 170 ? -27.73342 -22.72489 3.22325 1.000 17.16070 170 LEU E N 1
ATOM 6961 C CA . LEU E 1 170 ? -26.73195 -23.18304 2.26696 1.000 16.75291 170 LEU E CA 1
ATOM 6962 C C . LEU E 1 170 ? -25.33697 -22.71212 2.65591 1.000 15.71414 170 LEU E C 1
ATOM 6963 O O . LEU E 1 170 ? -24.35427 -23.43519 2.45311 1.000 17.14745 170 LEU E O 1
ATOM 6968 N N . ARG E 1 171 ? -25.22861 -21.50282 3.21043 1.000 16.22193 171 ARG E N 1
ATOM 6969 C CA . ARG E 1 171 ? -23.95511 -21.05939 3.76797 1.000 17.87510 171 ARG E CA 1
ATOM 6970 C C . ARG E 1 171 ? -23.48944 -22.00356 4.86815 1.000 18.62419 171 ARG E C 1
ATOM 6971 O O . ARG E 1 171 ? -22.31736 -22.39474 4.91479 1.000 20.80423 171 ARG E O 1
ATOM 6979 N N . ASN E 1 172 ? -24.40343 -22.38479 5.76436 1.000 15.83837 172 ASN E N 1
ATOM 6980 C CA . ASN E 1 172 ? -24.04025 -23.28627 6.85252 1.000 18.78907 172 ASN E CA 1
ATOM 6981 C C . ASN E 1 172 ? -23.63800 -24.65434 6.31847 1.000 17.31308 172 ASN E C 1
ATOM 6982 O O . ASN E 1 172 ? -22.65666 -25.24472 6.78551 1.000 17.91630 172 ASN E O 1
ATOM 6987 N N . MET E 1 173 ? -24.37704 -25.16373 5.32933 1.000 15.99044 173 MET E N 1
ATOM 6988 C CA . MET E 1 173 ? -24.04611 -26.45273 4.72808 1.000 18.53698 173 MET E CA 1
ATOM 6989 C C . MET E 1 173 ? -22.67673 -26.41583 4.06128 1.000 18.08077 173 MET E C 1
ATOM 6990 O O . MET E 1 173 ? -21.85391 -27.31944 4.25326 1.000 17.68602 173 MET E O 1
ATOM 6995 N N . LEU E 1 174 ? -22.41878 -25.37630 3.26399 1.000 16.39165 174 LEU E N 1
ATOM 6996 C CA . LEU E 1 174 ? -21.15404 -25.28932 2.53944 1.000 18.13304 174 LEU E CA 1
ATOM 6997 C C . LEU E 1 174 ? -19.97541 -25.18594 3.49905 1.000 15.65466 174 LEU E C 1
ATOM 6998 O O . LEU E 1 174 ? -18.98033 -25.90467 3.35888 1.000 18.29879 174 LEU E O 1
ATOM 7003 N N . GLU E 1 175 ? -20.07441 -24.30132 4.49208 1.000 16.06990 175 GLU E N 1
ATOM 7004 C CA . GLU E 1 175 ? -18.93867 -24.05897 5.37314 1.000 20.45119 175 GLU E CA 1
ATOM 7005 C C . GLU E 1 175 ? -18.73326 -25.18330 6.38387 1.000 21.80203 175 GLU E C 1
ATOM 7006 O O . GLU E 1 175 ? -17.59257 -25.44540 6.77960 1.000 21.04888 175 GLU E O 1
ATOM 7012 N N . VAL E 1 176 ? -19.80068 -25.86537 6.80707 1.000 17.60122 176 VAL E N 1
ATOM 7013 C CA . VAL E 1 176 ? -19.60004 -27.02530 7.67159 1.000 15.36005 176 VAL E CA 1
ATOM 7014 C C . VAL E 1 176 ? -19.03128 -28.19172 6.87090 1.000 19.75836 176 VAL E C 1
ATOM 7015 O O . VAL E 1 176 ? -18.30795 -29.03455 7.41769 1.000 22.47442 176 VAL E O 1
ATOM 7019 N N . THR E 1 177 ? -19.33022 -28.25444 5.56938 1.000 16.29114 177 THR E N 1
ATOM 7020 C CA . THR E 1 177 ? -18.73037 -29.27146 4.70994 1.000 19.48819 177 THR E CA 1
ATOM 7021 C C . THR E 1 177 ? -17.22482 -29.06841 4.60087 1.000 19.50665 177 THR E C 1
ATOM 7022 O O . THR E 1 177 ? -16.44432 -30.02015 4.72340 1.000 22.76885 177 THR E O 1
ATOM 7026 N N . ARG E 1 178 ? -16.79908 -27.82448 4.36938 1.000 17.42970 178 ARG E N 1
ATOM 7027 C CA . ARG E 1 178 ? -15.37261 -27.53093 4.29962 1.000 21.40821 178 ARG E CA 1
ATOM 7028 C C . ARG E 1 178 ? -14.67831 -27.83045 5.62102 1.000 22.98909 178 ARG E C 1
ATOM 7029 O O . ARG E 1 178 ? -13.48644 -28.15936 5.63468 1.000 21.80546 178 ARG E O 1
ATOM 7037 N N . ALA E 1 179 ? -15.40732 -27.73982 6.73516 1.000 20.06927 179 ALA E N 1
ATOM 7038 C CA . ALA E 1 179 ? -14.86776 -28.09583 8.04086 1.000 25.53630 179 ALA E CA 1
ATOM 7039 C C . ALA E 1 179 ? -14.81166 -29.60079 8.27392 1.000 22.78756 179 ALA E C 1
ATOM 7040 O O . ALA E 1 179 ? -14.23810 -30.03008 9.28087 1.000 22.57837 179 ALA E O 1
ATOM 7042 N N . GLY E 1 180 ? -15.39530 -30.40773 7.38815 1.000 20.84653 180 GLY E N 1
ATOM 7043 C CA . GLY E 1 180 ? -15.26958 -31.84917 7.49993 1.000 21.13392 180 GLY E CA 1
ATOM 7044 C C . GLY E 1 180 ? -16.56285 -32.64187 7.45859 1.000 26.84843 180 GLY E C 1
ATOM 7045 O O . GLY E 1 180 ? -16.53458 -33.85581 7.23391 1.000 28.48376 180 GLY E O 1
ATOM 7046 N N . ALA E 1 181 ? -17.70042 -31.98349 7.66398 1.000 22.25886 181 ALA E N 1
ATOM 7047 C CA . ALA E 1 181 ? -18.96461 -32.70023 7.74645 1.000 20.56544 181 ALA E CA 1
ATOM 7048 C C . ALA E 1 181 ? -19.47358 -33.08441 6.35754 1.000 21.30707 181 ALA E C 1
ATOM 7049 O O . ALA E 1 181 ? -19.05930 -32.53159 5.33482 1.000 23.46318 181 ALA E O 1
ATOM 7051 N N . VAL E 1 182 ? -20.38968 -34.05018 6.33580 1.000 21.21574 182 VAL E N 1
ATOM 7052 C CA . VAL E 1 182 ? -21.02715 -34.52414 5.11021 1.000 19.50406 182 VAL E CA 1
ATOM 7053 C C . VAL E 1 182 ? -22.51529 -34.21214 5.19970 1.000 21.03919 182 VAL E C 1
ATOM 7054 O O . VAL E 1 182 ? -23.20172 -34.69185 6.11158 1.000 21.96537 182 VAL E O 1
ATOM 7058 N N . ILE E 1 183 ? -23.01176 -33.41671 4.25744 1.000 18.49824 183 ILE E N 1
ATOM 7059 C CA . ILE E 1 183 ? -24.43073 -33.08491 4.18340 1.000 18.28448 183 ILE E CA 1
ATOM 7060 C C . ILE E 1 183 ? -25.13850 -34.15518 3.36063 1.000 20.43674 183 ILE E C 1
ATOM 7061 O O . ILE E 1 183 ? -24.80340 -34.37632 2.19214 1.000 19.97680 183 ILE E O 1
ATOM 7066 N N . PHE E 1 184 ? -26.12667 -34.81347 3.96829 1.000 21.78810 184 PHE E N 1
ATOM 7067 C CA . PHE E 1 184 ? -26.89041 -35.88771 3.33409 1.000 20.20204 184 PHE E CA 1
ATOM 7068 C C . PHE E 1 184 ? -28.36543 -35.51025 3.35200 1.000 21.16843 184 PHE E C 1
ATOM 7069 O O . PHE E 1 184 ? -29.09899 -35.89011 4.27710 1.000 21.84968 184 PHE E O 1
ATOM 7077 N N . PRO E 1 185 ? -28.84677 -34.76911 2.35941 1.000 25.48530 185 PRO E N 1
ATOM 7078 C CA . PRO E 1 185 ? -30.28702 -34.51912 2.26146 1.000 22.00333 185 PRO E CA 1
ATOM 7079 C C . PRO E 1 185 ? -31.02714 -35.82084 2.02217 1.000 21.11278 185 PRO E C 1
ATOM 7080 O O . PRO E 1 185 ? -30.64456 -36.60429 1.14221 1.000 21.66636 185 PRO E O 1
ATOM 7084 N N . PRO E 1 186 ? -32.07211 -36.10699 2.79744 1.000 21.23989 186 PRO E N 1
ATOM 7085 C CA . PRO E 1 186 ? -32.77439 -37.39566 2.61601 1.000 20.16966 186 PRO E CA 1
ATOM 7086 C C . PRO E 1 186 ? -33.75994 -37.35664 1.45297 1.000 21.47063 186 PRO E C 1
ATOM 7087 O O . PRO E 1 186 ? -34.98118 -37.43934 1.61246 1.000 22.34268 186 PRO E O 1
ATOM 7091 N N . VAL E 1 187 ? -33.22326 -37.22744 0.24160 1.000 18.84879 187 VAL E N 1
ATOM 7092 C CA . VAL E 1 187 ? -34.04141 -37.16242 -0.96863 1.000 20.32242 187 VAL E CA 1
ATOM 7093 C C . VAL E 1 187 ? -34.24497 -38.57460 -1.50779 1.000 24.53971 187 VAL E C 1
ATOM 7094 O O . VAL E 1 187 ? -33.27778 -39.34219 -1.62419 1.000 24.82913 187 VAL E O 1
ATOM 7098 N N . PRO E 1 188 ? -35.47357 -38.95945 -1.84514 1.000 26.08430 188 PRO E N 1
ATOM 7099 C CA . PRO E 1 188 ? -35.72755 -40.34814 -2.24498 1.000 27.52227 188 PRO E CA 1
ATOM 7100 C C . PRO E 1 188 ? -35.08983 -40.68680 -3.58284 1.000 31.32304 188 PRO E C 1
ATOM 7101 O O . PRO E 1 188 ? -34.97478 -39.84750 -4.47941 1.000 23.92382 188 PRO E O 1
ATOM 7105 N N . ALA E 1 189 ? -34.67215 -41.94522 -3.70520 1.000 23.90267 189 ALA E N 1
ATOM 7106 C CA . ALA E 1 189 ? -34.11301 -42.48083 -4.94544 1.000 29.56465 189 ALA E CA 1
ATOM 7107 C C . ALA E 1 189 ? -35.21674 -43.27146 -5.63934 1.000 33.10794 189 ALA E C 1
ATOM 7108 O O . ALA E 1 189 ? -35.38936 -44.46786 -5.40845 1.000 34.55806 189 ALA E O 1
ATOM 7110 N N . PHE E 1 190 ? -35.97127 -42.59085 -6.50382 1.000 32.92259 190 PHE E N 1
ATOM 7111 C CA . PHE E 1 190 ? -37.10629 -43.23240 -7.15552 1.000 31.69915 190 PHE E CA 1
ATOM 7112 C C . PHE E 1 190 ? -36.68504 -44.27334 -8.18407 1.000 34.50322 190 PHE E C 1
ATOM 7113 O O . PHE E 1 190 ? -37.50749 -45.11380 -8.56243 1.000 41.45062 190 PHE E O 1
ATOM 7121 N N . TYR E 1 191 ? -35.43016 -44.24663 -8.64003 1.000 36.50189 191 TYR E N 1
ATOM 7122 C CA . TYR E 1 191 ? -34.99202 -45.19257 -9.66007 1.000 38.43609 191 TYR E CA 1
ATOM 7123 C C . TYR E 1 191 ? -34.95630 -46.63252 -9.16221 1.000 48.72458 191 TYR E C 1
ATOM 7124 O O . TYR E 1 191 ? -34.86719 -47.54853 -9.98695 1.000 49.01799 191 TYR E O 1
ATOM 7133 N N . ILE E 1 192 ? -35.01604 -46.85833 -7.84664 1.000 43.83044 192 ILE E N 1
ATOM 7134 C CA . ILE E 1 192 ? -35.09353 -48.21843 -7.32569 1.000 46.80303 192 ILE E CA 1
ATOM 7135 C C . ILE E 1 192 ? -36.45306 -48.85395 -7.56237 1.000 48.21361 192 ILE E C 1
ATOM 7136 O O . ILE E 1 192 ? -36.60978 -50.05797 -7.32844 1.000 51.61471 192 ILE E O 1
ATOM 7141 N N . LYS E 1 193 ? -37.43450 -48.07565 -8.02400 1.000 43.38938 193 LYS E N 1
ATOM 7142 C CA . LYS E 1 193 ? -38.79016 -48.55864 -8.28516 1.000 54.37963 193 LYS E CA 1
ATOM 7143 C C . LYS E 1 193 ? -39.38773 -49.18938 -7.02591 1.000 50.39991 193 LYS E C 1
ATOM 7144 O O . LYS E 1 193 ? -39.67219 -50.38719 -6.96422 1.000 50.48012 193 LYS E O 1
ATOM 7150 N N . ALA E 1 194 ? -39.56973 -48.34683 -6.01360 1.000 51.25161 194 ALA E N 1
ATOM 7151 C CA . ALA E 1 194 ? -40.03169 -48.79184 -4.71005 1.000 48.23125 194 ALA E CA 1
ATOM 7152 C C . ALA E 1 194 ? -41.52438 -49.10611 -4.73560 1.000 49.75197 194 ALA E C 1
ATOM 7153 O O . ALA E 1 194 ? -42.26804 -48.66403 -5.61473 1.000 46.40549 194 ALA E O 1
ATOM 7155 N N . GLY E 1 195 ? -41.95838 -49.87822 -3.74245 1.000 52.76382 195 GLY E N 1
ATOM 7156 C CA . GLY E 1 195 ? -43.35539 -50.24260 -3.62238 1.000 44.94962 195 GLY E CA 1
ATOM 7157 C C . GLY E 1 195 ? -44.02141 -49.64410 -2.40110 1.000 53.42002 195 GLY E C 1
ATOM 7158 O O . GLY E 1 195 ? -45.24077 -49.74939 -2.23646 1.000 54.27195 195 GLY E O 1
ATOM 7159 N N . SER E 1 196 ? -43.23236 -49.00995 -1.53757 1.000 49.13605 196 SER E N 1
ATOM 7160 C CA . SER E 1 196 ? -43.75937 -48.41686 -0.31662 1.000 39.84213 196 SER E CA 1
ATOM 7161 C C . SER E 1 196 ? -42.82148 -47.30701 0.13518 1.000 44.14777 196 SER E C 1
ATOM 7162 O O . SER E 1 196 ? -41.69428 -47.18091 -0.34925 1.000 40.97368 196 SER E O 1
ATOM 7165 N N . ILE E 1 197 ? -43.31089 -46.49760 1.07764 1.000 42.79294 197 ILE E N 1
ATOM 7166 C CA . ILE E 1 197 ? -42.47366 -45.46640 1.68445 1.000 43.74656 197 ILE E CA 1
ATOM 7167 C C . ILE E 1 197 ? -41.26555 -46.09884 2.36270 1.000 43.70004 197 ILE E C 1
ATOM 7168 O O . ILE E 1 197 ? -40.14902 -45.56867 2.30109 1.000 42.03635 197 ILE E O 1
ATOM 7173 N N . GLU E 1 198 ? -41.46633 -47.25445 3.00250 1.000 44.03377 198 GLU E N 1
ATOM 7174 C CA . GLU E 1 198 ? -40.38256 -47.90821 3.72844 1.000 42.97521 198 GLU E CA 1
ATOM 7175 C C . GLU E 1 198 ? -39.26089 -48.35760 2.79898 1.000 37.02197 198 GLU E C 1
ATOM 7176 O O . GLU E 1 198 ? -38.08965 -48.33929 3.19543 1.000 36.04985 198 GLU E O 1
ATOM 7182 N N . ASP E 1 199 ? -39.59144 -48.76207 1.56886 1.000 36.86130 199 ASP E N 1
ATOM 7183 C CA . ASP E 1 199 ? -38.55370 -49.15648 0.61947 1.000 40.35709 199 ASP E CA 1
ATOM 7184 C C . ASP E 1 199 ? -37.59944 -48.00310 0.33378 1.000 38.37729 199 ASP E C 1
ATOM 7185 O O . ASP E 1 199 ? -36.37970 -48.19788 0.26390 1.000 33.92782 199 ASP E O 1
ATOM 7190 N N . LEU E 1 200 ? -38.13750 -46.79354 0.15944 1.000 34.59213 200 LEU E N 1
ATOM 7191 C CA . LEU E 1 200 ? -37.28464 -45.63936 -0.10395 1.000 36.03231 200 LEU E CA 1
ATOM 7192 C C . LEU E 1 200 ? -36.46811 -45.26812 1.12742 1.000 36.95615 200 LEU E C 1
ATOM 7193 O O . LEU E 1 200 ? -35.30013 -44.87754 1.01034 1.000 32.46334 200 LEU E O 1
ATOM 7198 N N . ILE E 1 201 ? -37.06392 -45.39005 2.31597 1.000 34.59336 201 ILE E N 1
ATOM 7199 C CA . ILE E 1 201 ? -36.33398 -45.10992 3.54990 1.000 30.38940 201 ILE E CA 1
ATOM 7200 C C . ILE E 1 201 ? -35.15513 -46.06472 3.69398 1.000 29.58670 201 ILE E C 1
ATOM 7201 O O . ILE E 1 201 ? -34.03252 -45.65141 4.00862 1.000 31.86811 201 ILE E O 1
ATOM 7206 N N . ASP E 1 202 ? -35.39312 -47.35775 3.45248 1.000 32.66794 202 ASP E N 1
ATOM 7207 C CA . ASP E 1 202 ? -34.32563 -48.34893 3.56048 1.000 28.78012 202 ASP E CA 1
ATOM 7208 C C . ASP E 1 202 ? -33.15951 -48.01675 2.63870 1.000 31.55474 202 ASP E C 1
ATOM 7209 O O . ASP E 1 202 ? -31.99450 -48.20272 3.00956 1.000 30.48565 202 ASP E O 1
ATOM 7214 N N . GLN E 1 203 ? -33.45212 -47.52709 1.43064 1.000 30.04656 203 GLN E N 1
ATOM 7215 C CA . GLN E 1 203 ? -32.38391 -47.15640 0.50760 1.000 32.71767 203 GLN E CA 1
ATOM 7216 C C . GLN E 1 203 ? -31.59382 -45.96173 1.02855 1.000 27.78681 203 GLN E C 1
ATOM 7217 O O . GLN E 1 203 ? -30.35943 -45.94793 0.95193 1.000 29.45581 203 GLN E O 1
ATOM 7223 N N . SER E 1 204 ? -32.28743 -44.94858 1.55561 1.000 26.64215 204 SER E N 1
ATOM 7224 C CA . SER E 1 204 ? -31.60021 -43.79575 2.13191 1.000 27.63114 204 SER E CA 1
ATOM 7225 C C . SER E 1 204 ? -30.69495 -44.21664 3.28276 1.000 25.24336 204 SER E C 1
ATOM 7226 O O . SER E 1 204 ? -29.54450 -43.77262 3.37807 1.000 26.60599 204 SER E O 1
ATOM 7229 N N . VAL E 1 205 ? -31.20079 -45.08072 4.16721 1.000 27.61451 205 VAL E N 1
ATOM 7230 C CA . VAL E 1 205 ? -30.41520 -45.52225 5.31748 1.000 27.21564 205 VAL E CA 1
ATOM 7231 C C . VAL E 1 205 ? -29.15625 -46.24739 4.86026 1.000 27.58783 205 VAL E C 1
ATOM 7232 O O . VAL E 1 205 ? -28.06162 -46.01592 5.38948 1.000 23.82574 205 VAL E O 1
ATOM 7236 N N . GLY E 1 206 ? -29.28730 -47.12948 3.86742 1.000 26.28269 206 GLY E N 1
ATOM 7237 C CA . GLY E 1 206 ? -28.12204 -47.84400 3.37206 1.000 25.13888 206 GLY E CA 1
ATOM 7238 C C . GLY E 1 206 ? -27.08065 -46.91981 2.77077 1.000 29.64490 206 GLY E C 1
ATOM 7239 O O . GLY E 1 206 ? -25.87712 -47.11222 2.96595 1.000 25.41512 206 GLY E O 1
ATOM 7240 N N . ARG E 1 207 ? -27.52778 -45.89983 2.03395 1.000 27.68081 207 ARG E N 1
ATOM 7241 C CA . ARG E 1 207 ? -26.58796 -44.94884 1.45085 1.000 26.38185 207 ARG E CA 1
ATOM 7242 C C . ARG E 1 207 ? -25.95439 -44.06164 2.51501 1.000 26.73049 207 ARG E C 1
ATOM 7243 O O . ARG E 1 207 ? -24.79636 -43.65370 2.36716 1.000 27.17508 207 ARG E O 1
ATOM 7251 N N . MET E 1 208 ? -26.69380 -43.75188 3.58451 1.000 26.00147 208 MET E N 1
ATOM 7252 C CA . MET E 1 208 ? -26.11019 -43.04484 4.72145 1.000 25.86028 208 MET E CA 1
ATOM 7253 C C . MET E 1 208 ? -24.93256 -43.81571 5.29697 1.000 29.83300 208 MET E C 1
ATOM 7254 O O . MET E 1 208 ? -23.84395 -43.26230 5.49420 1.000 27.90956 208 MET E O 1
ATOM 7259 N N . LEU E 1 209 ? -25.14446 -45.09822 5.59470 1.000 24.95629 209 LEU E N 1
ATOM 7260 C CA . LEU E 1 209 ? -24.12689 -45.90167 6.25523 1.000 29.20588 209 LEU E CA 1
ATOM 7261 C C . LEU E 1 209 ? -22.99174 -46.29211 5.32073 1.000 29.41185 209 LEU E C 1
ATOM 7262 O O . LEU E 1 209 ? -21.94125 -46.73217 5.80056 1.000 32.55108 209 LEU E O 1
ATOM 7267 N N . ASP E 1 210 ? -23.17800 -46.14415 4.00407 1.000 29.73277 210 ASP E N 1
ATOM 7268 C CA . ASP E 1 210 ? -22.05607 -46.28178 3.07934 1.000 29.31276 210 ASP E CA 1
ATOM 7269 C C . ASP E 1 210 ? -20.92679 -45.32563 3.43714 1.000 27.66091 210 ASP E C 1
ATOM 7270 O O . ASP E 1 210 ? -19.75286 -45.62783 3.19396 1.000 28.05289 210 ASP E O 1
ATOM 7275 N N . LEU E 1 211 ? -21.26250 -44.17069 4.01627 1.000 27.48354 211 LEU E N 1
ATOM 7276 C CA . LEU E 1 211 ? -20.25489 -43.18077 4.37120 1.000 28.40848 211 LEU E CA 1
ATOM 7277 C C . LEU E 1 211 ? -19.41061 -43.61252 5.56163 1.000 27.73816 211 LEU E C 1
ATOM 7278 O O . LEU E 1 211 ? -18.35330 -43.02138 5.80203 1.000 32.56634 211 LEU E O 1
ATOM 7283 N N . PHE E 1 212 ? -19.85192 -44.62150 6.31126 1.000 26.38373 212 PHE E N 1
ATOM 7284 C CA . PHE E 1 212 ? -19.05938 -45.21459 7.37779 1.000 27.69558 212 PHE E CA 1
ATOM 7285 C C . PHE E 1 212 ? -18.44524 -46.54292 6.95694 1.000 36.86578 212 PHE E C 1
ATOM 7286 O O . PHE E 1 212 ? -18.03349 -47.32861 7.81842 1.000 38.46149 212 PHE E O 1
ATOM 7294 N N A ASP E 1 213 ? -18.37991 -46.79958 5.64774 0.517 36.48514 213 ASP E N 1
ATOM 7295 N N B ASP E 1 213 ? -18.37147 -46.80632 5.65175 0.483 36.48960 213 ASP E N 1
ATOM 7296 C CA A ASP E 1 213 ? -17.86637 -48.05452 5.09836 0.517 39.04325 213 ASP E CA 1
ATOM 7297 C CA B ASP E 1 213 ? -17.85938 -48.06998 5.11826 0.483 39.03980 213 ASP E CA 1
ATOM 7298 C C A ASP E 1 213 ? -18.61731 -49.25439 5.67162 0.517 40.24925 213 ASP E C 1
ATOM 7299 C C B ASP E 1 213 ? -18.61786 -49.25791 5.70892 0.483 40.24206 213 ASP E C 1
ATOM 7300 O O A ASP E 1 213 ? -18.02228 -50.26711 6.04542 0.517 40.23148 213 ASP E O 1
ATOM 7301 O O B ASP E 1 213 ? -18.03641 -50.25864 6.13418 0.483 40.21870 213 ASP E O 1
ATOM 7310 N N . LEU E 1 214 ? -19.94070 -49.13216 5.74232 1.000 38.30428 214 LEU E N 1
ATOM 7311 C CA . LEU E 1 214 ? -20.82182 -50.19440 6.20167 1.000 35.39954 214 LEU E CA 1
ATOM 7312 C C . LEU E 1 214 ? -21.80349 -50.53044 5.08970 1.000 39.09175 214 LEU E C 1
ATOM 7313 O O . LEU E 1 214 ? -22.25043 -49.64299 4.35527 1.000 37.99568 214 LEU E O 1
ATOM 7318 N N . ASP E 1 215 ? -22.13321 -51.81316 4.96516 1.000 40.46015 215 ASP E N 1
ATOM 7319 C CA . ASP E 1 215 ? -23.00837 -52.30529 3.90599 1.000 41.23827 215 ASP E CA 1
ATOM 7320 C C . ASP E 1 215 ? -24.20459 -52.99245 4.55097 1.000 45.51056 215 ASP E C 1
ATOM 7321 O O . ASP E 1 215 ? -24.08201 -54.11159 5.06135 1.000 47.00100 215 ASP E O 1
ATOM 7326 N N . THR E 1 216 ? -25.35971 -52.32048 4.53025 1.000 41.28070 216 THR E N 1
ATOM 7327 C CA . THR E 1 216 ? -26.57433 -52.93215 5.05875 1.000 47.39041 216 THR E CA 1
ATOM 7328 C C . THR E 1 216 ? -27.00230 -54.13086 4.22392 1.000 52.31244 216 THR E C 1
ATOM 7329 O O . THR E 1 216 ? -27.57937 -55.08376 4.75928 1.000 59.75254 216 THR E O 1
ATOM 7333 N N . GLY E 1 217 ? -26.73980 -54.09809 2.91976 1.000 55.48474 217 GLY E N 1
ATOM 7334 C CA . GLY E 1 217 ? -27.07030 -55.20308 2.04234 1.000 53.86550 217 GLY E CA 1
ATOM 7335 C C . GLY E 1 217 ? -28.55563 -55.45795 1.88572 1.000 55.11709 217 GLY E C 1
ATOM 7336 O O . GLY E 1 217 ? -28.95543 -56.51044 1.37975 1.000 61.54985 217 GLY E O 1
ATOM 7337 N N A ASP E 1 218 ? -29.37390 -54.49133 2.30719 0.435 59.12558 218 ASP E N 1
ATOM 7338 N N B ASP E 1 218 ? -29.39713 -54.51674 2.31532 0.565 59.16755 218 ASP E N 1
ATOM 7339 C CA A ASP E 1 218 ? -30.82634 -54.59779 2.26724 0.435 58.35214 218 ASP E CA 1
ATOM 7340 C CA B ASP E 1 218 ? -30.84172 -54.68219 2.20549 0.565 58.35788 218 ASP E CA 1
ATOM 7341 C C A ASP E 1 218 ? -31.44906 -53.65038 1.24614 0.435 57.95028 218 ASP E C 1
ATOM 7342 C C B ASP E 1 218 ? -31.46454 -53.70673 1.20820 0.565 57.95491 218 ASP E C 1
ATOM 7343 O O A ASP E 1 218 ? -32.62807 -53.30238 1.36567 0.435 57.40094 218 ASP E O 1
ATOM 7344 O O B ASP E 1 218 ? -32.66132 -53.41106 1.29257 0.565 57.43567 218 ASP E O 1
ATOM 7353 N N . PHE E 1 219 ? -30.67805 -53.21938 0.25010 1.000 57.36061 219 PHE E N 1
ATOM 7354 C CA . PHE E 1 219 ? -31.19907 -52.38577 -0.82376 1.000 58.55142 219 PHE E CA 1
ATOM 7355 C C . PHE E 1 219 ? -30.40554 -52.67891 -2.08910 1.000 57.37773 219 PHE E C 1
ATOM 7356 O O . PHE E 1 219 ? -29.25121 -53.11183 -2.03568 1.000 58.05330 219 PHE E O 1
ATOM 7364 N N . GLU E 1 220 ? -31.04114 -52.44026 -3.23373 1.000 58.35960 220 GLU E N 1
ATOM 7365 C CA . GLU E 1 220 ? -30.45949 -52.76944 -4.53177 1.000 60.24178 220 GLU E CA 1
ATOM 7366 C C . GLU E 1 220 ? -29.59778 -51.60502 -5.00812 1.000 51.83678 220 GLU E C 1
ATOM 7367 O O . GLU E 1 220 ? -30.11116 -50.51839 -5.29334 1.000 55.73938 220 GLU E O 1
ATOM 7369 N N . ARG E 1 221 ? -28.29044 -51.83316 -5.09754 1.000 50.27110 221 ARG E N 1
ATOM 7370 C CA . ARG E 1 221 ? -27.38252 -50.83381 -5.63524 1.000 49.91005 221 ARG E CA 1
ATOM 7371 C C . ARG E 1 221 ? -27.46799 -50.80541 -7.16030 1.000 55.96798 221 ARG E C 1
ATOM 7372 O O . ARG E 1 221 ? -27.91251 -51.76044 -7.80357 1.000 54.82174 221 ARG E O 1
ATOM 7380 N N . TRP E 1 222 ? -27.03199 -49.68855 -7.73815 1.000 48.77672 222 TRP E N 1
ATOM 7381 C CA . TRP E 1 222 ? -27.16677 -49.47727 -9.17322 1.000 47.96828 222 TRP E CA 1
ATOM 7382 C C . TRP E 1 222 ? -26.09358 -50.23946 -9.94242 1.000 54.60467 222 TRP E C 1
ATOM 7383 O O . TRP E 1 222 ? -24.91225 -50.20700 -9.58209 1.000 50.73209 222 TRP E O 1
ATOM 7394 N N . ASN E 1 223 ? -26.51127 -50.91708 -11.00742 1.000 53.27397 223 ASN E N 1
ATOM 7395 C CA . ASN E 1 223 ? -25.59359 -51.61926 -11.89834 1.000 59.47658 223 ASN E CA 1
ATOM 7396 C C . ASN E 1 223 ? -26.19486 -51.62153 -13.30516 1.000 53.94373 223 ASN E C 1
ATOM 7397 O O . ASN E 1 223 ? -26.37679 -52.66513 -13.93386 1.000 59.21879 223 ASN E O 1
ATOM 7402 N N . GLY E 1 224 ? -26.53028 -50.43469 -13.80901 1.000 51.18809 224 GLY E N 1
ATOM 7403 C CA . GLY E 1 224 ? -27.14632 -50.31063 -15.11485 1.000 57.93164 224 GLY E CA 1
ATOM 7404 C C . GLY E 1 224 ? -28.65442 -50.46382 -15.07298 1.000 58.01137 224 GLY E C 1
ATOM 7405 O O . GLY E 1 224 ? -29.27128 -50.70544 -14.03068 1.000 54.80631 224 GLY E O 1
ATOM 7406 N N . TRP E 1 225 ? -29.25861 -50.31056 -16.25000 1.000 58.80416 225 TRP E N 1
ATOM 7407 C CA . TRP E 1 225 ? -30.70592 -50.44381 -16.40698 1.000 61.80236 225 TRP E CA 1
ATOM 7408 C C . TRP E 1 225 ? -31.20434 -51.79440 -15.89502 1.000 64.47021 225 TRP E C 1
ATOM 7409 O O . TRP E 1 225 ? -31.85341 -51.87507 -14.85131 1.000 67.48273 225 TRP E O 1
ATOM 7420 N N . ARG F 1 39 ? -58.35270 -14.52086 3.72672 1.000 63.23460 39 ARG F N 1
ATOM 7421 C CA . ARG F 1 39 ? -58.28441 -13.46800 2.71994 1.000 70.99441 39 ARG F CA 1
ATOM 7422 C C . ARG F 1 39 ? -57.63506 -12.21155 3.29079 1.000 69.95467 39 ARG F C 1
ATOM 7423 O O . ARG F 1 39 ? -57.25299 -11.30568 2.54856 1.000 67.71690 39 ARG F O 1
ATOM 7425 N N . ARG F 1 40 ? -57.51870 -12.15966 4.61491 1.000 61.65826 40 ARG F N 1
ATOM 7426 C CA . ARG F 1 40 ? -56.82273 -11.06169 5.26816 1.000 55.74910 40 ARG F CA 1
ATOM 7427 C C . ARG F 1 40 ? -55.32278 -11.32157 5.26479 1.000 48.21397 40 ARG F C 1
ATOM 7428 O O . ARG F 1 40 ? -54.87538 -12.46676 5.37636 1.000 49.13258 40 ARG F O 1
ATOM 7436 N N . ARG F 1 41 ? -54.54600 -10.25205 5.12753 1.000 40.91939 41 ARG F N 1
ATOM 7437 C CA . ARG F 1 41 ? -53.09755 -10.38459 5.16299 1.000 48.98218 41 ARG F CA 1
ATOM 7438 C C . ARG F 1 41 ? -52.62764 -10.72593 6.57244 1.000 40.20178 41 ARG F C 1
ATOM 7439 O O . ARG F 1 41 ? -53.12319 -10.17876 7.56131 1.000 34.77861 41 ARG F O 1
ATOM 7447 N N . ARG F 1 42 ? -51.67048 -11.64528 6.65800 1.000 34.97441 42 ARG F N 1
ATOM 7448 C CA . ARG F 1 42 ? -51.11385 -12.10137 7.92407 1.000 32.79072 42 ARG F CA 1
ATOM 7449 C C . ARG F 1 42 ? -49.69527 -11.57374 8.07283 1.000 35.48550 42 ARG F C 1
ATOM 7450 O O . ARG F 1 42 ? -48.87449 -11.72485 7.16143 1.000 34.18961 42 ARG F O 1
ATOM 7458 N N . ILE F 1 43 ? -49.40948 -10.96089 9.21923 1.000 29.89846 43 ILE F N 1
ATOM 7459 C CA . ILE F 1 43 ? -48.07156 -10.48439 9.54545 1.000 26.66848 43 ILE F CA 1
ATOM 7460 C C . ILE F 1 43 ? -47.70934 -10.98480 10.93608 1.000 30.07610 43 ILE F C 1
ATOM 7461 O O . ILE F 1 43 ? -48.48062 -10.80614 11.88551 1.000 27.42352 43 ILE F O 1
ATOM 7466 N N . VAL F 1 44 ? -46.54816 -11.62209 11.05187 1.000 26.04254 44 VAL F N 1
ATOM 7467 C CA . VAL F 1 44 ? -46.03365 -12.03848 12.35136 1.000 21.76009 44 VAL F CA 1
ATOM 7468 C C . VAL F 1 44 ? -45.31087 -10.86140 12.99137 1.000 26.05240 44 VAL F C 1
ATOM 7469 O O . VAL F 1 44 ? -44.42171 -10.25583 12.38083 1.000 22.84228 44 VAL F O 1
ATOM 7473 N N . VAL F 1 45 ? -45.69594 -10.52703 14.21835 1.000 22.55312 45 VAL F N 1
ATOM 7474 C CA . VAL F 1 45 ? -45.06843 -9.45423 14.97956 1.000 20.09894 45 VAL F CA 1
ATOM 7475 C C . VAL F 1 45 ? -44.34546 -10.09506 16.15457 1.000 27.72607 45 VAL F C 1
ATOM 7476 O O . VAL F 1 45 ? -44.97992 -10.66952 17.04804 1.000 24.42143 45 VAL F O 1
ATOM 7480 N N . ALA F 1 46 ? -43.02002 -9.99858 16.15893 1.000 23.86646 46 ALA F N 1
ATOM 7481 C CA . ALA F 1 46 ? -42.19182 -10.56638 17.21317 1.000 24.08622 46 ALA F CA 1
ATOM 7482 C C . ALA F 1 46 ? -41.51989 -9.44579 17.99463 1.000 25.06149 46 ALA F C 1
ATOM 7483 O O . ALA F 1 46 ? -40.97627 -8.50807 17.40158 1.000 24.49460 46 ALA F O 1
ATOM 7485 N N . MET F 1 47 ? -41.56297 -9.54367 19.32105 1.000 22.44489 47 MET F N 1
ATOM 7486 C CA . MET F 1 47 ? -40.92561 -8.58109 20.20934 1.000 21.98118 47 MET F CA 1
ATOM 7487 C C . MET F 1 47 ? -39.81806 -9.28249 20.98184 1.000 19.78888 47 MET F C 1
ATOM 7488 O O . MET F 1 47 ? -40.02480 -10.38263 21.50457 1.000 20.90420 47 MET F O 1
ATOM 7493 N N . THR F 1 48 ? -38.64933 -8.65121 21.04674 1.000 21.60720 48 THR F N 1
ATOM 7494 C CA . THR F 1 48 ? -37.48925 -9.17648 21.75704 1.000 22.20807 48 THR F CA 1
ATOM 7495 C C . THR F 1 48 ? -37.04517 -8.18006 22.82649 1.000 24.38586 48 THR F C 1
ATOM 7496 O O . THR F 1 48 ? -37.58250 -7.07596 22.94522 1.000 23.16241 48 THR F O 1
ATOM 7500 N N . GLY F 1 49 ? -36.03972 -8.58117 23.60199 1.000 23.54459 49 GLY F N 1
ATOM 7501 C CA . GLY F 1 49 ? -35.63106 -7.83463 24.77734 1.000 25.13462 49 GLY F CA 1
ATOM 7502 C C . GLY F 1 49 ? -34.68112 -6.67632 24.54311 1.000 27.82705 49 GLY F C 1
ATOM 7503 O O . GLY F 1 49 ? -33.77089 -6.44681 25.34477 1.000 32.43879 49 GLY F O 1
ATOM 7504 N N . ALA F 1 50 ? -34.87104 -5.93961 23.45539 1.000 22.22725 50 ALA F N 1
ATOM 7505 C CA . ALA F 1 50 ? -34.18044 -4.67281 23.27161 1.000 27.45913 50 ALA F CA 1
ATOM 7506 C C . ALA F 1 50 ? -35.07214 -3.53890 23.75902 1.000 26.02699 50 ALA F C 1
ATOM 7507 O O . ALA F 1 50 ? -36.30077 -3.64492 23.74222 1.000 29.25627 50 ALA F O 1
ATOM 7509 N N . THR F 1 51 ? -34.44719 -2.45353 24.21015 1.000 24.90067 51 THR F N 1
ATOM 7510 C CA . THR F 1 51 ? -35.22830 -1.30840 24.65626 1.000 25.77058 51 THR F CA 1
ATOM 7511 C C . THR F 1 51 ? -35.98096 -0.70643 23.47506 1.000 31.52399 51 THR F C 1
ATOM 7512 O O . THR F 1 51 ? -35.49474 -0.70406 22.34032 1.000 30.07595 51 THR F O 1
ATOM 7516 N N . GLY F 1 52 ? -37.19179 -0.22543 23.74115 1.000 29.92625 52 GLY F N 1
ATOM 7517 C CA . GLY F 1 52 ? -38.05911 0.24487 22.68005 1.000 26.28168 52 GLY F CA 1
ATOM 7518 C C . GLY F 1 52 ? -39.27490 -0.63659 22.48723 1.000 28.22504 52 GLY F C 1
ATOM 7519 O O . GLY F 1 52 ? -39.73245 -0.84123 21.35811 1.000 26.86028 52 GLY F O 1
ATOM 7520 N N . ALA F 1 53 ? -39.80757 -1.16453 23.59306 1.000 29.19247 53 ALA F N 1
ATOM 7521 C CA . ALA F 1 53 ? -40.97566 -2.03556 23.51479 1.000 24.80555 53 ALA F CA 1
ATOM 7522 C C . ALA F 1 53 ? -42.18146 -1.31068 22.93335 1.000 24.22434 53 ALA F C 1
ATOM 7523 O O . ALA F 1 53 ? -43.01630 -1.93270 22.26542 1.000 26.33139 53 ALA F O 1
ATOM 7525 N N . MET F 1 54 ? -42.28546 0.00087 23.16683 1.000 25.01818 54 MET F N 1
ATOM 7526 C CA . MET F 1 54 ? -43.41850 0.76122 22.64892 1.000 28.14756 54 MET F CA 1
ATOM 7527 C C . MET F 1 54 ? -43.49516 0.70042 21.12744 1.000 31.88984 54 MET F C 1
ATOM 7528 O O . MET F 1 54 ? -44.58852 0.80467 20.55904 1.000 29.90535 54 MET F O 1
ATOM 7533 N N . LEU F 1 55 ? -42.35521 0.52172 20.45235 1.000 24.87775 55 LEU F N 1
ATOM 7534 C CA . LEU F 1 55 ? -42.37256 0.40001 18.99673 1.000 27.54357 55 LEU F CA 1
ATOM 7535 C C . LEU F 1 55 ? -43.17908 -0.81446 18.55379 1.000 26.83785 55 LEU F C 1
ATOM 7536 O O . LEU F 1 55 ? -43.96941 -0.73192 17.60584 1.000 27.74726 55 LEU F O 1
ATOM 7541 N N . GLY F 1 56 ? -42.99965 -1.95021 19.23086 1.000 25.35449 56 GLY F N 1
ATOM 7542 C CA . GLY F 1 56 ? -43.77611 -3.13041 18.88686 1.000 24.29766 56 GLY F CA 1
ATOM 7543 C C . GLY F 1 56 ? -45.24293 -2.98873 19.24655 1.000 25.08437 56 GLY F C 1
ATOM 7544 O O . GLY F 1 56 ? -46.11930 -3.46759 18.52020 1.000 25.14169 56 GLY F O 1
ATOM 7545 N N . ILE F 1 57 ? -45.53029 -2.33160 20.37186 1.000 26.28332 57 ILE F N 1
ATOM 7546 C CA . ILE F 1 57 ? -46.91645 -2.10182 20.77302 1.000 27.48624 57 ILE F CA 1
ATOM 7547 C C . ILE F 1 57 ? -47.63596 -1.25631 19.72868 1.000 28.18661 57 ILE F C 1
ATOM 7548 O O . ILE F 1 57 ? -48.75600 -1.57169 19.30866 1.000 31.19044 57 ILE F O 1
ATOM 7553 N N . LYS F 1 58 ? -46.99429 -0.17453 19.28238 1.000 27.07029 58 LYS F N 1
ATOM 7554 C CA . LYS F 1 58 ? -47.61909 0.69352 18.29028 1.000 27.83598 58 LYS F CA 1
ATOM 7555 C C . LYS F 1 58 ? -47.70278 0.02746 16.92237 1.000 27.64300 58 LYS F C 1
ATOM 7556 O O . LYS F 1 58 ? -48.59945 0.35102 16.13501 1.000 28.55195 58 LYS F O 1
ATOM 7562 N N . VAL F 1 59 ? -46.78861 -0.89754 16.61691 1.000 28.23457 59 VAL F N 1
ATOM 7563 C CA . VAL F 1 59 ? -46.91914 -1.67386 15.38633 1.000 26.72349 59 VAL F CA 1
ATOM 7564 C C . VAL F 1 59 ? -48.18602 -2.51822 15.43106 1.000 28.55635 59 VAL F C 1
ATOM 7565 O O . VAL F 1 59 ? -48.94036 -2.58751 14.45234 1.000 26.71784 59 VAL F O 1
ATOM 7569 N N . LEU F 1 60 ? -48.44628 -3.16220 16.57275 1.000 25.58557 60 LEU F N 1
ATOM 7570 C CA . LEU F 1 60 ? -49.66535 -3.95138 16.71990 1.000 28.67238 60 LEU F CA 1
ATOM 7571 C C . LEU F 1 60 ? -50.90631 -3.08064 16.57138 1.000 24.20693 60 LEU F C 1
ATOM 7572 O O . LEU F 1 60 ? -51.87795 -3.47716 15.91792 1.000 30.28511 60 LEU F O 1
ATOM 7577 N N . ILE F 1 61 ? -50.89158 -1.89063 17.17485 1.000 27.06864 61 ILE F N 1
ATOM 7578 C CA . ILE F 1 61 ? -52.03572 -0.98747 17.07905 1.000 34.48413 61 ILE F CA 1
ATOM 7579 C C . ILE F 1 61 ? -52.23250 -0.53313 15.63810 1.000 33.75201 61 ILE F C 1
ATOM 7580 O O . ILE F 1 61 ? -53.35013 -0.54993 15.10849 1.000 35.42595 61 ILE F O 1
ATOM 7585 N N . ALA F 1 62 ? -51.14366 -0.12893 14.97908 1.000 33.21740 62 ALA F N 1
ATOM 7586 C CA . ALA F 1 62 ? -51.24697 0.35498 13.60615 1.000 33.90760 62 ALA F CA 1
ATOM 7587 C C . ALA F 1 62 ? -51.70496 -0.74868 12.66098 1.000 33.92447 62 ALA F C 1
ATOM 7588 O O . ALA F 1 62 ? -52.49293 -0.49990 11.74074 1.000 32.38967 62 ALA F O 1
ATOM 7590 N N . LEU F 1 63 ? -51.22673 -1.97744 12.87384 1.000 30.40024 63 LEU F N 1
ATOM 7591 C CA . LEU F 1 63 ? -51.60462 -3.07518 11.98847 1.000 32.19682 63 LEU F CA 1
ATOM 7592 C C . LEU F 1 63 ? -53.06924 -3.45411 12.16597 1.000 33.06241 63 LEU F C 1
ATOM 7593 O O . LEU F 1 63 ? -53.75563 -3.77095 11.18688 1.000 34.73379 63 LEU F O 1
ATOM 7598 N N . ARG F 1 64 ? -53.56328 -3.43877 13.40628 1.000 36.45947 64 ARG F N 1
ATOM 7599 C CA . ARG F 1 64 ? -54.98195 -3.69045 13.63322 1.000 38.95868 64 ARG F CA 1
ATOM 7600 C C . ARG F 1 64 ? -55.84110 -2.64940 12.93116 1.000 36.50469 64 ARG F C 1
ATOM 7601 O O . ARG F 1 64 ? -56.85450 -2.99138 12.31059 1.000 35.89140 64 ARG F O 1
ATOM 7609 N N . ARG F 1 65 ? -55.44869 -1.37482 13.01321 1.000 34.89896 65 ARG F N 1
ATOM 7610 C CA A ARG F 1 65 ? -56.20213 -0.35611 12.30066 0.499 39.06158 65 ARG F CA 1
ATOM 7611 C CA B ARG F 1 65 ? -56.12991 -0.30884 12.28337 0.501 39.06339 65 ARG F CA 1
ATOM 7612 C C . ARG F 1 65 ? -56.24288 -0.62801 10.80140 1.000 43.25803 65 ARG F C 1
ATOM 7613 O O . ARG F 1 65 ? -57.25982 -0.32913 10.16565 1.000 39.88878 65 ARG F O 1
ATOM 7628 N N . LEU F 1 66 ? -55.19865 -1.22401 10.23081 1.000 35.21771 66 LEU F N 1
ATOM 7629 C CA . LEU F 1 66 ? -55.13247 -1.52721 8.81037 1.000 34.94136 66 LEU F CA 1
ATOM 7630 C C . LEU F 1 66 ? -55.73059 -2.88536 8.46389 1.000 38.33113 66 LEU F C 1
ATOM 7631 O O . LEU F 1 66 ? -55.51009 -3.37441 7.35198 1.000 39.61557 66 LEU F O 1
ATOM 7636 N N . ASN F 1 67 ? -56.47365 -3.50101 9.38854 1.000 35.97363 67 ASN F N 1
ATOM 7637 C CA . ASN F 1 67 ? -57.20244 -4.74769 9.13622 1.000 38.78847 67 ASN F CA 1
ATOM 7638 C C . ASN F 1 67 ? -56.26438 -5.90705 8.80202 1.000 38.41915 67 ASN F C 1
ATOM 7639 O O . ASN F 1 67 ? -56.62066 -6.81427 8.04543 1.000 41.72308 67 ASN F O 1
ATOM 7644 N N . VAL F 1 68 ? -55.06495 -5.89958 9.37037 1.000 38.21864 68 VAL F N 1
ATOM 7645 C CA . VAL F 1 68 ? -54.10807 -6.98117 9.17169 1.000 36.74523 68 VAL F CA 1
ATOM 7646 C C . VAL F 1 68 ? -54.22528 -7.95895 10.33259 1.000 34.99261 68 VAL F C 1
ATOM 7647 O O . VAL F 1 68 ? -54.24881 -7.55266 11.50035 1.000 31.77061 68 VAL F O 1
ATOM 7651 N N . GLU F 1 69 ? -54.30953 -9.24817 10.01208 1.000 32.20907 69 GLU F N 1
ATOM 7652 C CA . GLU F 1 69 ? -54.34068 -10.29965 11.02321 1.000 35.39478 69 GLU F CA 1
ATOM 7653 C C . GLU F 1 69 ? -52.93390 -10.48207 11.58076 1.000 33.90446 69 GLU F C 1
ATOM 7654 O O . GLU F 1 69 ? -52.02491 -10.90893 10.86163 1.000 35.91131 69 GLU F O 1
ATOM 7660 N N . THR F 1 70 ? -52.74814 -10.16327 12.85878 1.000 29.16758 70 THR F N 1
ATOM 7661 C CA . THR F 1 70 ? -51.43018 -10.18551 13.47665 1.000 31.49373 70 THR F CA 1
ATOM 7662 C C . THR F 1 70 ? -51.25286 -11.43065 14.33569 1.000 33.94141 70 THR F C 1
ATOM 7663 O O . THR F 1 70 ? -52.18558 -11.87520 15.01275 1.000 34.21157 70 THR F O 1
ATOM 7667 N N . HIS F 1 71 ? -50.04494 -11.98862 14.29755 1.000 28.32615 71 HIS F N 1
ATOM 7668 C CA . HIS F 1 71 ? -49.65342 -13.12698 15.12286 1.000 26.94680 71 HIS F CA 1
ATOM 7669 C C . HIS F 1 71 ? -48.46419 -12.69030 15.96842 1.000 28.63434 71 HIS F C 1
ATOM 7670 O O . HIS F 1 71 ? -47.37162 -12.45923 15.43789 1.000 25.47269 71 HIS F O 1
ATOM 7677 N N . LEU F 1 72 ? -48.67621 -12.57323 17.27579 1.000 23.12342 72 LEU F N 1
ATOM 7678 C CA . LEU F 1 72 ? -47.68287 -12.02294 18.18680 1.000 23.67234 72 LEU F CA 1
ATOM 7679 C C . LEU F 1 72 ? -46.87649 -13.12924 18.85365 1.000 26.55393 72 LEU F C 1
ATOM 7680 O O . LEU F 1 72 ? -47.43049 -14.13876 19.29931 1.000 21.86177 72 LEU F O 1
ATOM 7685 N N . VAL F 1 73 ? -45.56132 -12.93029 18.91345 1.000 24.46129 73 VAL F N 1
ATOM 7686 C CA . VAL F 1 73 ? -44.66323 -13.74720 19.72003 1.000 23.14641 73 VAL F CA 1
ATOM 7687 C C . VAL F 1 73 ? -43.77642 -12.80359 20.52040 1.000 26.29859 73 VAL F C 1
ATOM 7688 O O . VAL F 1 73 ? -43.15030 -11.90300 19.95064 1.000 23.66302 73 VAL F O 1
ATOM 7692 N N . MET F 1 74 ? -43.73406 -12.99831 21.83614 1.000 23.14862 74 MET F N 1
ATOM 7693 C CA . MET F 1 74 ? -42.91735 -12.18736 22.72881 1.000 23.07566 74 MET F CA 1
ATOM 7694 C C . MET F 1 74 ? -41.86573 -13.06842 23.38289 1.000 22.94846 74 MET F C 1
ATOM 7695 O O . MET F 1 74 ? -42.18597 -14.14801 23.89110 1.000 23.63858 74 MET F O 1
ATOM 7700 N N . SER F 1 75 ? -40.61959 -12.60681 23.37575 1.000 18.74262 75 SER F N 1
ATOM 7701 C CA . SER F 1 75 ? -39.57180 -13.30525 24.09823 1.000 23.42426 75 SER F CA 1
ATOM 7702 C C . SER F 1 75 ? -39.68512 -13.01929 25.59525 1.000 26.09375 75 SER F C 1
ATOM 7703 O O . SER F 1 75 ? -40.39534 -12.10888 26.03289 1.000 23.00783 75 SER F O 1
ATOM 7706 N N . LYS F 1 76 ? -38.96794 -13.82113 26.38652 1.000 26.75168 76 LYS F N 1
ATOM 7707 C CA . LYS F 1 76 ? -39.00528 -13.65979 27.83663 1.000 27.12657 76 LYS F CA 1
ATOM 7708 C C . LYS F 1 76 ? -38.51989 -12.27814 28.25482 1.000 26.67981 76 LYS F C 1
ATOM 7709 O O . LYS F 1 76 ? -39.12247 -11.63585 29.12224 1.000 26.77322 76 LYS F O 1
ATOM 7715 N N . TRP F 1 77 ? -37.43623 -11.79772 27.64683 1.000 23.67693 77 TRP F N 1
ATOM 7716 C CA . TRP F 1 77 ? -36.91673 -10.48996 28.01897 1.000 25.81797 77 TRP F CA 1
ATOM 7717 C C . TRP F 1 77 ? -37.67702 -9.34782 27.36233 1.000 23.99376 77 TRP F C 1
ATOM 7718 O O . TRP F 1 77 ? -37.55461 -8.20339 27.81236 1.000 22.45358 77 TRP F O 1
ATOM 7729 N N . ALA F 1 78 ? -38.46992 -9.62932 26.32564 1.000 24.04884 78 ALA F N 1
ATOM 7730 C CA . ALA F 1 78 ? -39.39197 -8.61651 25.82385 1.000 24.19694 78 ALA F CA 1
ATOM 7731 C C . ALA F 1 78 ? -40.48930 -8.33165 26.84084 1.000 25.52109 78 ALA F C 1
ATOM 7732 O O . ALA F 1 78 ? -40.85872 -7.17146 27.05559 1.000 28.00486 78 ALA F O 1
ATOM 7734 N N . GLU F 1 79 ? -41.02139 -9.37994 27.47552 1.000 24.33694 79 GLU F N 1
ATOM 7735 C CA . GLU F 1 79 ? -42.03606 -9.18780 28.50699 1.000 29.01333 79 GLU F CA 1
ATOM 7736 C C . GLU F 1 79 ? -41.49160 -8.37014 29.67202 1.000 28.73209 79 GLU F C 1
ATOM 7737 O O . GLU F 1 79 ? -42.17870 -7.48347 30.19342 1.000 32.25386 79 GLU F O 1
ATOM 7743 N N . ALA F 1 80 ? -40.25892 -8.65564 30.09757 1.000 26.05470 80 ALA F N 1
ATOM 7744 C CA . ALA F 1 80 ? -39.64364 -7.85727 31.15238 1.000 24.86033 80 ALA F CA 1
ATOM 7745 C C . ALA F 1 80 ? -39.45937 -6.41269 30.70791 1.000 31.25137 80 ALA F C 1
ATOM 7746 O O . ALA F 1 80 ? -39.68455 -5.48102 31.48882 1.000 28.17554 80 ALA F O 1
ATOM 7748 N N . THR F 1 81 ? -39.06303 -6.20613 29.44940 1.000 23.48148 81 THR F N 1
ATOM 7749 C CA . THR F 1 81 ? -38.85593 -4.84938 28.95319 1.000 26.97930 81 THR F CA 1
ATOM 7750 C C . THR F 1 81 ? -40.17571 -4.09318 28.84910 1.000 28.98047 81 THR F C 1
ATOM 7751 O O . THR F 1 81 ? -40.24364 -2.90530 29.18630 1.000 28.84592 81 THR F O 1
ATOM 7755 N N . ILE F 1 82 ? -41.23479 -4.76611 28.39056 1.000 26.14661 82 ILE F N 1
ATOM 7756 C CA . ILE F 1 82 ? -42.55683 -4.14363 28.34195 1.000 25.56628 82 ILE F CA 1
ATOM 7757 C C . ILE F 1 82 ? -42.95553 -3.63783 29.72438 1.000 31.72593 82 ILE F C 1
ATOM 7758 O O . ILE F 1 82 ? -43.41416 -2.50000 29.88304 1.000 29.32495 82 ILE F O 1
ATOM 7763 N N . LYS F 1 83 ? -42.77019 -4.47373 30.74834 1.000 29.08897 83 LYS F N 1
ATOM 7764 C CA . LYS F 1 83 ? -43.16680 -4.09065 32.09998 1.000 30.91295 83 LYS F CA 1
ATOM 7765 C C . LYS F 1 83 ? -42.33832 -2.92128 32.61710 1.000 32.22232 83 LYS F C 1
ATOM 7766 O O . LYS F 1 83 ? -42.85684 -2.05357 33.32873 1.000 33.57260 83 LYS F O 1
ATOM 7772 N N . TYR F 1 84 ? -41.05452 -2.87006 32.26113 1.000 30.31005 84 TYR F N 1
ATOM 7773 C CA . TYR F 1 84 ? -40.16842 -1.88375 32.86809 1.000 28.58842 84 TYR F CA 1
ATOM 7774 C C . TYR F 1 84 ? -40.39365 -0.48848 32.29740 1.000 33.73367 84 TYR F C 1
ATOM 7775 O O . TYR F 1 84 ? -40.56210 0.47604 33.05186 1.000 34.73004 84 TYR F O 1
ATOM 7784 N N . GLU F 1 85 ? -40.38423 -0.35157 30.97055 1.000 30.41553 85 GLU F N 1
ATOM 7785 C CA . GLU F 1 85 ? -40.34152 0.96650 30.34807 1.000 34.83105 85 GLU F CA 1
ATOM 7786 C C . GLU F 1 85 ? -41.67695 1.42304 29.77070 1.000 30.07399 85 GLU F C 1
ATOM 7787 O O . GLU F 1 85 ? -41.74218 2.51947 29.20834 1.000 33.08026 85 GLU F O 1
ATOM 7793 N N . THR F 1 86 ? -42.73873 0.62822 29.88894 1.000 30.19032 86 THR F N 1
ATOM 7794 C CA . THR F 1 86 ? -44.05487 1.03375 29.41309 1.000 28.98161 86 THR F CA 1
ATOM 7795 C C . THR F 1 86 ? -45.07911 0.87431 30.52899 1.000 35.78856 86 THR F C 1
ATOM 7796 O O . THR F 1 86 ? -44.82189 0.24718 31.55999 1.000 35.36520 86 THR F O 1
ATOM 7800 N N . ASP F 1 87 ? -46.25359 1.46280 30.31073 1.000 36.23858 87 ASP F N 1
ATOM 7801 C CA . ASP F 1 87 ? -47.39684 1.28758 31.19470 1.000 43.73201 87 ASP F CA 1
ATOM 7802 C C . ASP F 1 87 ? -48.25443 0.09477 30.79866 1.000 42.41054 87 ASP F C 1
ATOM 7803 O O . ASP F 1 87 ? -49.34184 -0.08747 31.35675 1.000 39.25321 87 ASP F O 1
ATOM 7808 N N . TYR F 1 88 ? -47.79181 -0.71146 29.84691 1.000 35.59369 88 TYR F N 1
ATOM 7809 C CA . TYR F 1 88 ? -48.50915 -1.89801 29.40903 1.000 31.57452 88 TYR F CA 1
ATOM 7810 C C . TYR F 1 88 ? -48.03656 -3.11746 30.18730 1.000 31.75257 88 TYR F C 1
ATOM 7811 O O . TYR F 1 88 ? -46.85673 -3.23514 30.53027 1.000 35.10829 88 TYR F O 1
ATOM 7820 N N . HIS F 1 89 ? -48.94864 -4.00054 30.45968 1.000 34.78356 89 HIS F N 1
ATOM 7821 C CA . HIS F 1 89 ? -48.66743 -5.34987 30.90806 1.000 34.58950 89 HIS F CA 1
ATOM 7822 C C . HIS F 1 89 ? -48.68538 -6.29014 29.70907 1.000 29.66124 89 HIS F C 1
ATOM 7823 O O . HIS F 1 89 ? -49.43261 -6.05843 28.75459 1.000 31.46781 89 HIS F O 1
ATOM 7830 N N . PRO F 1 90 ? -47.85836 -7.34097 29.69877 1.000 33.16333 90 PRO F N 1
ATOM 7831 C CA . PRO F 1 90 ? -47.88188 -8.27603 28.55934 1.000 34.24077 90 PRO F CA 1
ATOM 7832 C C . PRO F 1 90 ? -49.27055 -8.78884 28.21868 1.000 32.35230 90 PRO F C 1
ATOM 7833 O O . PRO F 1 90 ? -49.54472 -9.08184 27.04747 1.000 28.99625 90 PRO F O 1
ATOM 7837 N N . SER F 1 91 ? -50.16185 -8.89122 29.20787 1.000 31.35573 91 SER F N 1
ATOM 7838 C CA . SER F 1 91 ? -51.54473 -9.26236 28.92698 1.000 34.04925 91 SER F CA 1
ATOM 7839 C C . SER F 1 91 ? -52.23865 -8.20488 28.07637 1.000 30.02113 91 SER F C 1
ATOM 7840 O O . SER F 1 91 ? -53.05433 -8.53525 27.20774 1.000 26.13140 91 SER F O 1
ATOM 7843 N N . ASN F 1 92 ? -51.93682 -6.92529 28.31844 1.000 29.11060 92 ASN F N 1
ATOM 7844 C CA . ASN F 1 92 ? -52.49034 -5.86815 27.47692 1.000 29.13118 92 ASN F CA 1
ATOM 7845 C C . ASN F 1 92 ? -51.95885 -5.96798 26.05300 1.000 30.61392 92 ASN F C 1
ATOM 7846 O O . ASN F 1 92 ? -52.70791 -5.77751 25.08737 1.000 31.89680 92 ASN F O 1
ATOM 7851 N N . VAL F 1 93 ? -50.66513 -6.26334 25.90303 1.000 29.62417 93 VAL F N 1
ATOM 7852 C CA . VAL F 1 93 ? -50.07882 -6.37032 24.57023 1.000 28.21447 93 VAL F CA 1
ATOM 7853 C C . VAL F 1 93 ? -50.67280 -7.55462 23.81930 1.000 28.29690 93 VAL F C 1
ATOM 7854 O O . VAL F 1 93 ? -50.95092 -7.46776 22.61742 1.000 27.26315 93 VAL F O 1
ATOM 7858 N N . ARG F 1 94 ? -50.88708 -8.67605 24.51293 1.000 26.98482 94 ARG F N 1
ATOM 7859 C CA . ARG F 1 94 ? -51.48747 -9.83615 23.86293 1.000 30.03238 94 ARG F CA 1
ATOM 7860 C C . ARG F 1 94 ? -52.89732 -9.53381 23.36898 1.000 33.31852 94 ARG F C 1
ATOM 7861 O O . ARG F 1 94 ? -53.32909 -10.08406 22.34882 1.000 26.87451 94 ARG F O 1
ATOM 7869 N N . ALA F 1 95 ? -53.62280 -8.65496 24.06608 1.000 31.35722 95 ALA F N 1
ATOM 7870 C CA . ALA F 1 95 ? -54.96781 -8.29065 23.63694 1.000 35.41591 95 ALA F CA 1
ATOM 7871 C C . ALA F 1 95 ? -54.96340 -7.43825 22.37493 1.000 31.96752 95 ALA F C 1
ATOM 7872 O O . ALA F 1 95 ? -55.99017 -7.36145 21.69256 1.000 36.72816 95 ALA F O 1
ATOM 7874 N N . LEU F 1 96 ? -53.83953 -6.79474 22.05278 1.000 33.64377 96 LEU F N 1
ATOM 7875 C CA . LEU F 1 96 ? -53.72521 -6.01366 20.82719 1.000 30.19265 96 LEU F CA 1
ATOM 7876 C C . LEU F 1 96 ? -53.53388 -6.87622 19.58836 1.000 32.35839 96 LEU F C 1
ATOM 7877 O O . LEU F 1 96 ? -53.63161 -6.35616 18.47099 1.000 33.38313 96 LEU F O 1
ATOM 7882 N N . ALA F 1 97 ? -53.26674 -8.16751 19.75381 1.000 29.15507 97 ALA F N 1
ATOM 7883 C CA . ALA F 1 97 ? -52.97546 -9.06079 18.64498 1.000 27.71387 97 ALA F CA 1
ATOM 7884 C C . ALA F 1 97 ? -54.13084 -10.02582 18.41623 1.000 35.08006 97 ALA F C 1
ATOM 7885 O O . ALA F 1 97 ? -54.87905 -10.35858 19.33988 1.000 33.89051 97 ALA F O 1
ATOM 7887 N N . ASP F 1 98 ? -54.26165 -10.48031 17.16811 1.000 32.30994 98 ASP F N 1
ATOM 7888 C CA . ASP F 1 98 ? -55.31240 -11.43690 16.83620 1.000 32.77760 98 ASP F CA 1
ATOM 7889 C C . ASP F 1 98 ? -54.97109 -12.83239 17.34431 1.000 37.34922 98 ASP F C 1
ATOM 7890 O O . ASP F 1 98 ? -55.85294 -13.56122 17.81471 1.000 36.55242 98 ASP F O 1
ATOM 7895 N N . TYR F 1 99 ? -53.70101 -13.22244 17.25803 1.000 28.54271 99 TYR F N 1
ATOM 7896 C CA . TYR F 1 99 ? -53.25290 -14.52183 17.73556 1.000 28.35808 99 TYR F CA 1
ATOM 7897 C C . TYR F 1 99 ? -51.93045 -14.36156 18.46858 1.000 31.54349 99 TYR F C 1
ATOM 7898 O O . TYR F 1 99 ? -51.09634 -13.53453 18.08918 1.000 25.76006 99 TYR F O 1
ATOM 7907 N N . VAL F 1 100 ? -51.75285 -15.14957 19.52575 1.000 23.75688 100 VAL F N 1
ATOM 7908 C CA . VAL F 1 100 ? -50.54380 -15.13850 20.33970 1.000 26.16097 100 VAL F CA 1
ATOM 7909 C C . VAL F 1 100 ? -49.99518 -16.55718 20.38312 1.000 30.92531 100 VAL F C 1
ATOM 7910 O O . VAL F 1 100 ? -50.75165 -17.51221 20.59580 1.000 29.70877 100 VAL F O 1
ATOM 7914 N N . HIS F 1 101 ? -48.68721 -16.69515 20.17924 1.000 24.19814 101 HIS F N 1
ATOM 7915 C CA . HIS F 1 101 ? -48.02244 -17.99005 20.20966 1.000 24.35668 101 HIS F CA 1
ATOM 7916 C C . HIS F 1 101 ? -46.89620 -17.97828 21.23501 1.000 26.25416 101 HIS F C 1
ATOM 7917 O O . HIS F 1 101 ? -46.20717 -16.96740 21.40603 1.000 25.84253 101 HIS F O 1
ATOM 7924 N N . ASN F 1 102 ? -46.71493 -19.11130 21.90985 1.000 25.39928 102 ASN F N 1
ATOM 7925 C CA . ASN F 1 102 ? -45.69801 -19.22572 22.94643 1.000 27.73074 102 ASN F CA 1
ATOM 7926 C C . ASN F 1 102 ? -44.30223 -19.26460 22.33261 1.000 25.02545 102 ASN F C 1
ATOM 7927 O O . ASN F 1 102 ? -44.06183 -19.95301 21.33766 1.000 22.69860 102 ASN F O 1
ATOM 7932 N N . ILE F 1 103 ? -43.37442 -18.53103 22.95476 1.000 24.77456 103 ILE F N 1
ATOM 7933 C CA . ILE F 1 103 ? -42.00016 -18.44183 22.46326 1.000 22.55717 103 ILE F CA 1
ATOM 7934 C C . ILE F 1 103 ? -41.34854 -19.81788 22.37299 1.000 25.59814 103 ILE F C 1
ATOM 7935 O O . ILE F 1 103 ? -40.46826 -20.04224 21.53269 1.000 23.02416 103 ILE F O 1
ATOM 7940 N N . ASN F 1 104 ? -41.76814 -20.75978 23.21631 1.000 25.57571 104 ASN F N 1
ATOM 7941 C CA . ASN F 1 104 ? -41.17382 -22.09012 23.26106 1.000 26.42519 104 ASN F CA 1
ATOM 7942 C C . ASN F 1 104 ? -41.90026 -23.10431 22.38774 1.000 28.31297 104 ASN F C 1
ATOM 7943 O O . ASN F 1 104 ? -41.48157 -24.26510 22.33590 1.000 28.41167 104 ASN F O 1
ATOM 7948 N N . ASP F 1 105 ? -42.96856 -22.70236 21.70333 1.000 29.33281 105 ASP F N 1
ATOM 7949 C CA . ASP F 1 105 ? -43.82974 -23.64092 20.98551 1.000 29.68940 105 ASP F CA 1
ATOM 7950 C C . ASP F 1 105 ? -43.36976 -23.72400 19.53468 1.000 29.14548 105 ASP F C 1
ATOM 7951 O O . ASP F 1 105 ? -43.81815 -22.96861 18.67102 1.000 25.94973 105 ASP F O 1
ATOM 7956 N N . MET F 1 106 ? -42.47355 -24.67048 19.25974 1.000 26.47896 106 MET F N 1
ATOM 7957 C CA . MET F 1 106 ? -42.00274 -24.90629 17.90070 1.000 30.56530 106 MET F CA 1
ATOM 7958 C C . MET F 1 106 ? -43.02817 -25.62990 17.03750 1.000 33.72497 106 MET F C 1
ATOM 7959 O O . MET F 1 106 ? -42.77734 -25.83252 15.84457 1.000 38.51130 106 MET F O 1
ATOM 7964 N N . ALA F 1 107 ? -44.16474 -26.02641 17.60592 1.000 29.60499 107 ALA F N 1
ATOM 7965 C CA . ALA F 1 107 ? -45.26020 -26.61354 16.84958 1.000 30.27052 107 ALA F CA 1
ATOM 7966 C C . ALA F 1 107 ? -46.33083 -25.59454 16.48987 1.000 35.76872 107 ALA F C 1
ATOM 7967 O O . ALA F 1 107 ? -47.35678 -25.96885 15.91220 1.000 30.04214 107 ALA F O 1
ATOM 7969 N N . ALA F 1 108 ? -46.11548 -24.31936 16.82165 1.000 30.07362 108 ALA F N 1
ATOM 7970 C CA . ALA F 1 108 ? -47.06603 -23.27450 16.48931 1.000 26.87816 108 ALA F CA 1
ATOM 7971 C C . ALA F 1 108 ? -47.24301 -23.17987 14.97422 1.000 36.47574 108 ALA F C 1
ATOM 7972 O O . ALA F 1 108 ? -46.35469 -23.56703 14.20994 1.000 31.45927 108 ALA F O 1
ATOM 7974 N N . PRO F 1 109 ? -48.39401 -22.67241 14.51789 1.000 35.57415 109 PRO F N 1
ATOM 7975 C CA . PRO F 1 109 ? -48.64097 -22.62345 13.06525 1.000 37.94507 109 PRO F CA 1
ATOM 7976 C C . PRO F 1 109 ? -47.62397 -21.79848 12.29371 1.000 35.19778 109 PRO F C 1
ATOM 7977 O O . PRO F 1 109 ? -47.23551 -22.19073 11.18739 1.000 34.91782 109 PRO F O 1
ATOM 7981 N N . VAL F 1 110 ? -47.16849 -20.67086 12.84771 1.000 32.54427 110 VAL F N 1
ATOM 7982 C CA . VAL F 1 110 ? -46.25367 -19.78971 12.12605 1.000 33.65450 110 VAL F CA 1
ATOM 7983 C C . VAL F 1 110 ? -44.86542 -20.38307 11.93849 1.000 32.54098 110 VAL F C 1
ATOM 7984 O O . VAL F 1 110 ? -44.05179 -19.80713 11.20780 1.000 33.53095 110 VAL F O 1
ATOM 7988 N N A SER F 1 111 ? -44.57560 -21.51802 12.57566 0.339 30.11358 111 SER F N 1
ATOM 7989 N N B SER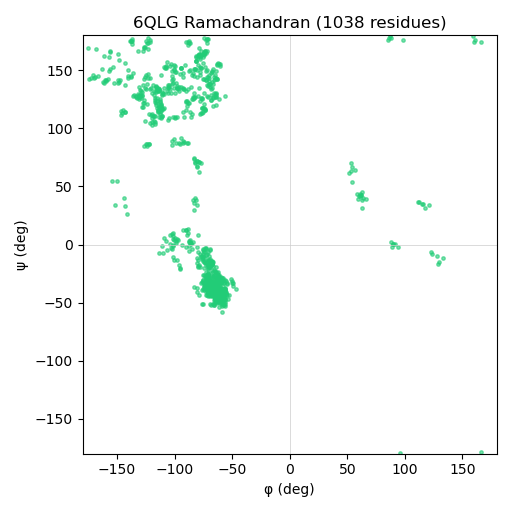 F 1 111 ? -44.56873 -21.51746 12.57186 0.661 30.07108 111 SER F N 1
ATOM 7990 C CA A SER F 1 111 ? -43.26322 -22.14453 12.48793 0.339 29.40536 111 SER F CA 1
ATOM 7991 C CA B SER F 1 111 ? -43.24347 -22.11362 12.46642 0.661 29.34612 111 SER F CA 1
ATOM 7992 C C A SER F 1 111 ? -43.05363 -22.92875 11.19870 0.339 34.49124 111 SER F C 1
ATOM 7993 C C B SER F 1 111 ? -43.05290 -22.94123 11.20123 0.661 34.61174 111 SER F C 1
ATOM 7994 O O A SER F 1 111 ? -41.92015 -23.33564 10.92132 0.339 32.10835 111 SER F O 1
ATOM 7995 O O B SER F 1 111 ? -41.93293 -23.39721 10.94590 0.661 32.08304 111 SER F O 1
ATOM 8000 N N . SER F 1 112 ? -44.10117 -23.15129 10.41086 1.000 29.41609 112 SER F N 1
ATOM 8001 C CA . SER F 1 112 ? -44.01597 -23.94892 9.19618 1.000 36.68828 112 SER F CA 1
ATOM 8002 C C . SER F 1 112 ? -44.12981 -23.06509 7.96291 1.000 30.90955 112 SER F C 1
ATOM 8003 O O . SER F 1 112 ? -44.94434 -22.13791 7.92295 1.000 28.28690 112 SER F O 1
ATOM 8006 N N . GLY F 1 113 ? -43.30966 -23.36557 6.95372 1.000 30.00376 113 GLY F N 1
ATOM 8007 C CA . GLY F 1 113 ? -43.40886 -22.67215 5.68395 1.000 29.63684 113 GLY F CA 1
ATOM 8008 C C . GLY F 1 113 ? -44.70565 -22.93222 4.94977 1.000 32.47129 113 GLY F C 1
ATOM 8009 O O . GLY F 1 113 ? -45.09485 -22.13152 4.09362 1.000 31.53930 113 GLY F O 1
ATOM 8010 N N . SER F 1 114 ? -45.38602 -24.03676 5.26419 1.000 36.87607 114 SER F N 1
ATOM 8011 C CA . SER F 1 114 ? -46.69142 -24.31910 4.68025 1.000 41.34848 114 SER F CA 1
ATOM 8012 C C . SER F 1 114 ? -47.77850 -23.38875 5.20083 1.000 38.05721 114 SER F C 1
ATOM 8013 O O . SER F 1 114 ? -48.88669 -23.39150 4.65507 1.000 38.46944 114 SER F O 1
ATOM 8016 N N . PHE F 1 115 ? -47.48825 -22.59931 6.23104 1.000 35.85997 115 PHE F N 1
ATOM 8017 C CA . PHE F 1 115 ? -48.44628 -21.66428 6.80279 1.000 36.80944 115 PHE F CA 1
ATOM 8018 C C . PHE F 1 115 ? -48.42629 -20.36171 6.01363 1.000 40.66112 115 PHE F C 1
ATOM 8019 O O . PHE F 1 115 ? -47.36922 -19.74372 5.84972 1.000 40.36718 115 PHE F O 1
ATOM 8027 N N . ARG F 1 116 ? -49.59479 -19.94678 5.53144 1.000 44.11672 116 ARG F N 1
ATOM 8028 C CA . ARG F 1 116 ? -49.68491 -18.72526 4.74345 1.000 46.98427 116 ARG F CA 1
ATOM 8029 C C . ARG F 1 116 ? -49.41320 -17.50637 5.61561 1.000 47.96088 116 ARG F C 1
ATOM 8030 O O . ARG F 1 116 ? -50.07184 -17.30009 6.63906 1.000 46.42619 116 ARG F O 1
ATOM 8038 N N . ALA F 1 117 ? -48.43754 -16.70060 5.20657 1.000 44.71666 117 ALA F N 1
ATOM 8039 C CA . ALA F 1 117 ? -48.13475 -15.44519 5.87610 1.000 40.25457 117 ALA F CA 1
ATOM 8040 C C . ALA F 1 117 ? -47.49608 -14.51774 4.85750 1.000 40.98585 117 ALA F C 1
ATOM 8041 O O . ALA F 1 117 ? -46.88208 -14.97153 3.88934 1.000 45.52589 117 ALA F O 1
ATOM 8043 N N . ASP F 1 118 ? -47.65345 -13.21540 5.07825 1.000 37.51265 118 ASP F N 1
ATOM 8044 C CA . ASP F 1 118 ? -47.17259 -12.22435 4.12992 1.000 35.26865 118 ASP F CA 1
ATOM 8045 C C . ASP F 1 118 ? -45.93750 -11.47541 4.60118 1.000 38.53563 118 ASP F C 1
ATOM 8046 O O . ASP F 1 118 ? -45.39032 -10.67881 3.83145 1.000 37.11021 118 ASP F O 1
ATOM 8051 N N . GLY F 1 119 ? -45.48166 -11.70528 5.82481 1.000 31.30267 119 GLY F N 1
ATOM 8052 C CA . GLY F 1 119 ? -44.29617 -11.02537 6.29921 1.000 28.00514 119 GLY F CA 1
ATOM 8053 C C . GLY F 1 119 ? -44.14997 -11.15622 7.79793 1.000 26.79478 119 GLY F C 1
ATOM 8054 O O . GLY F 1 119 ? -45.01893 -11.68756 8.49667 1.000 23.07203 119 GLY F O 1
ATOM 8055 N N . MET F 1 120 ? -43.01990 -10.64992 8.27836 1.000 22.81115 120 MET F N 1
ATOM 8056 C CA . MET F 1 120 ? -42.69229 -10.69899 9.69242 1.000 25.33063 120 MET F CA 1
ATOM 8057 C C . MET F 1 120 ? -41.85794 -9.47655 10.03003 1.000 21.15380 120 MET F C 1
ATOM 8058 O O . MET F 1 120 ? -41.01370 -9.05581 9.23429 1.000 21.10125 120 MET F O 1
ATOM 8063 N N . ILE F 1 121 ? -42.10863 -8.90391 11.20269 1.000 22.35546 121 ILE F N 1
ATOM 8064 C CA . ILE F 1 121 ? -41.33549 -7.77898 11.70753 1.000 20.26407 121 ILE F CA 1
ATOM 8065 C C . ILE F 1 121 ? -40.93530 -8.08386 13.14451 1.000 23.96889 121 ILE F C 1
ATOM 8066 O O . ILE F 1 121 ? -41.78787 -8.40742 13.97959 1.000 24.95244 121 ILE F O 1
ATOM 8071 N N . VAL F 1 122 ? -39.63811 -8.02076 13.42045 1.000 22.32461 122 VAL F N 1
ATOM 8072 C CA . VAL F 1 122 ? -39.11288 -8.16849 14.77170 1.000 21.35836 122 VAL F CA 1
ATOM 8073 C C . VAL F 1 122 ? -38.87625 -6.76339 15.30653 1.000 23.50262 122 VAL F C 1
ATOM 8074 O O . VAL F 1 122 ? -37.97774 -6.05452 14.83970 1.000 21.66293 122 VAL F O 1
ATOM 8078 N N . VAL F 1 123 ? -39.68929 -6.34934 16.27396 1.000 21.96211 123 VAL F N 1
ATOM 8079 C CA . VAL F 1 123 ? -39.69423 -4.95657 16.71360 1.000 21.99110 123 VAL F CA 1
ATOM 8080 C C . VAL F 1 123 ? -39.98190 -4.87092 18.20996 1.000 22.12557 123 VAL F C 1
ATOM 8081 O O . VAL F 1 123 ? -41.07946 -5.23480 18.65758 1.000 22.69693 123 VAL F O 1
ATOM 8085 N N . PRO F 1 124 ? -39.01572 -4.42737 19.02923 1.000 24.29932 124 PRO F N 1
ATOM 8086 C CA . PRO F 1 124 ? -37.64279 -4.17233 18.58382 1.000 21.49974 124 PRO F CA 1
ATOM 8087 C C . PRO F 1 124 ? -36.85869 -5.47745 18.47376 1.000 21.78175 124 PRO F C 1
ATOM 8088 O O . PRO F 1 124 ? -37.29743 -6.48771 19.02426 1.000 21.75325 124 PRO F O 1
ATOM 8092 N N . CYS F 1 125 ? -35.73183 -5.46100 17.76675 1.000 22.63219 125 CYS F N 1
ATOM 8093 C CA . CYS F 1 125 ? -34.91825 -6.65131 17.55296 1.000 21.24550 125 CYS F CA 1
ATOM 8094 C C . CYS F 1 125 ? -33.60444 -6.49671 18.30568 1.000 23.29964 125 CYS F C 1
ATOM 8095 O O . CYS F 1 125 ? -32.83719 -5.56573 18.03806 1.000 20.82457 125 CYS F O 1
ATOM 8098 N N . SER F 1 126 ? -33.35040 -7.40725 19.24056 1.000 20.87469 126 SER F N 1
ATOM 8099 C CA . SER F 1 126 ? -32.09713 -7.39936 19.97513 1.000 20.04413 126 SER F CA 1
ATOM 8100 C C . SER F 1 126 ? -30.95521 -7.90209 19.09664 1.000 22.89519 126 SER F C 1
ATOM 8101 O O . SER F 1 126 ? -31.16236 -8.54174 18.06085 1.000 19.95409 126 SER F O 1
ATOM 8104 N N . MET F 1 127 ? -29.72862 -7.60539 19.53237 1.000 21.09609 127 MET F N 1
ATOM 8105 C CA . MET F 1 127 ? -28.55707 -8.16187 18.86621 1.000 23.55359 127 MET F CA 1
ATOM 8106 C C . MET F 1 127 ? -28.53163 -9.68069 18.98303 1.000 21.71544 127 MET F C 1
ATOM 8107 O O . MET F 1 127 ? -28.11513 -10.37623 18.04878 1.000 21.21679 127 MET F O 1
ATOM 8112 N N . LYS F 1 128 ? -28.97999 -10.21185 20.12273 1.000 19.12777 128 LYS F N 1
ATOM 8113 C CA . LYS F 1 128 ? -29.05205 -11.65977 20.29866 1.000 20.89713 128 LYS F CA 1
ATOM 8114 C C . LYS F 1 128 ? -29.93443 -12.30014 19.23135 1.000 20.94898 128 LYS F C 1
ATOM 8115 O O . LYS F 1 128 ? -29.53845 -13.27644 18.58335 1.000 18.64999 128 LYS F O 1
ATOM 8121 N N . THR F 1 129 ? -31.14416 -11.76680 19.04164 1.000 17.66946 129 THR F N 1
ATOM 8122 C CA . THR F 1 129 ? -32.05593 -12.33564 18.05291 1.000 18.41311 129 THR F CA 1
ATOM 8123 C C . THR F 1 129 ? -31.57690 -12.07346 16.62761 1.000 17.60805 129 THR F C 1
ATOM 8124 O O . THR F 1 129 ? -31.76671 -12.92078 15.74547 1.000 21.36454 129 THR F O 1
ATOM 8128 N N . LEU F 1 130 ? -30.94124 -10.92408 16.38340 1.000 18.90736 130 LEU F N 1
ATOM 8129 C CA . LEU F 1 130 ? -30.30738 -10.69817 15.08668 1.000 16.23893 130 LEU F CA 1
ATOM 8130 C C . LEU F 1 130 ? -29.26137 -11.76958 14.79664 1.000 19.36111 130 LEU F C 1
ATOM 8131 O O . LEU F 1 130 ? -29.15220 -12.25621 13.66459 1.000 17.42740 130 LEU F O 1
ATOM 8136 N N . ALA F 1 131 ? -28.49725 -12.16635 15.81631 1.000 19.95722 131 ALA F N 1
ATOM 8137 C CA . ALA F 1 131 ? -27.45969 -13.17248 15.61795 1.000 19.49422 131 ALA F CA 1
ATOM 8138 C C . ALA F 1 131 ? -28.05317 -14.56718 15.45930 1.000 19.86388 131 ALA F C 1
ATOM 8139 O O . ALA F 1 131 ? -27.52997 -15.38538 14.69326 1.000 19.30516 131 ALA F O 1
ATOM 8141 N N . ALA F 1 132 ? -29.13072 -14.86521 16.18977 1.000 16.15932 132 ALA F N 1
ATOM 8142 C CA . ALA F 1 132 ? -29.82173 -16.13553 15.99548 1.000 16.72679 132 ALA F CA 1
ATOM 8143 C C . ALA F 1 132 ? -30.30818 -16.27766 14.55788 1.000 20.77922 132 ALA F C 1
ATOM 8144 O O . ALA F 1 132 ? -30.18092 -17.34823 13.95163 1.000 16.77922 132 ALA F O 1
ATOM 8146 N N . ILE F 1 133 ? -30.85304 -15.20017 13.99005 1.000 20.16105 133 ILE F N 1
ATOM 8147 C CA . ILE F 1 133 ? -31.33087 -15.24914 12.61245 1.000 16.48508 133 ILE F CA 1
ATOM 8148 C C . ILE F 1 133 ? -30.15947 -15.31545 11.63744 1.000 19.95998 133 ILE F C 1
ATOM 8149 O O . ILE F 1 133 ? -30.18936 -16.07969 10.66546 1.000 19.23743 133 ILE F O 1
ATOM 8154 N N . HIS F 1 134 ? -29.10599 -14.53190 11.88261 1.000 20.00914 134 HIS F N 1
ATOM 8155 C CA . HIS F 1 134 ? -27.93702 -14.57438 11.00687 1.000 22.39521 134 HIS F CA 1
ATOM 8156 C C . HIS F 1 134 ? -27.27913 -15.94905 11.02429 1.000 20.89495 134 HIS F C 1
ATOM 8157 O O . HIS F 1 134 ? -26.98040 -16.52250 9.97026 1.000 19.33121 134 HIS F O 1
ATOM 8164 N N . SER F 1 135 ? -27.02483 -16.48455 12.21882 1.000 17.79593 135 SER F N 1
ATOM 8165 C CA . SER F 1 135 ? -26.33589 -17.76603 12.32055 1.000 18.08834 135 SER F CA 1
ATOM 8166 C C . SER F 1 135 ? -27.21484 -18.92138 11.85838 1.000 18.54109 135 SER F C 1
ATOM 8167 O O . SER F 1 135 ? -26.69672 -19.95694 11.42564 1.000 19.00485 135 SER F O 1
ATOM 8170 N N . GLY F 1 136 ? -28.53395 -18.76472 11.93429 1.000 18.06679 136 GLY F N 1
ATOM 8171 C CA . GLY F 1 136 ? -29.45292 -19.84904 11.66813 1.000 15.80556 136 GLY F CA 1
ATOM 8172 C C . GLY F 1 136 ? -29.81785 -20.68493 12.87711 1.000 21.20714 136 GLY F C 1
ATOM 8173 O O . GLY F 1 136 ? -30.57004 -21.65769 12.73216 1.000 18.27126 136 GLY F O 1
ATOM 8174 N N . PHE F 1 137 ? -29.29213 -20.35505 14.05916 1.000 17.65730 137 PHE F N 1
ATOM 8175 C CA . PHE F 1 137 ? -29.58661 -21.09158 15.29007 1.000 21.09442 137 PHE F CA 1
ATOM 8176 C C . PHE F 1 137 ? -31.00313 -20.72429 15.72463 1.000 22.29569 137 PHE F C 1
ATOM 8177 O O . PHE F 1 137 ? -31.23349 -19.83869 16.55210 1.000 20.47008 137 PHE F O 1
ATOM 8185 N N A CYS F 1 138 ? -31.97329 -21.43205 15.14482 0.499 21.08471 138 CYS F N 1
ATOM 8186 N N B CYS F 1 138 ? -31.97330 -21.43212 15.14491 0.501 20.66025 138 CYS F N 1
ATOM 8187 C CA A CYS F 1 138 ? -33.39069 -21.12140 15.32483 0.499 23.76167 138 CYS F CA 1
ATOM 8188 C CA B CYS F 1 138 ? -33.39070 -21.12143 15.32482 0.501 23.73410 138 CYS F CA 1
ATOM 8189 C C A CYS F 1 138 ? -33.96187 -22.01961 16.41955 0.499 23.54354 138 CYS F C 1
ATOM 8190 C C B CYS F 1 138 ? -33.96204 -22.01951 16.41957 0.501 23.53746 138 CYS F C 1
ATOM 8191 O O A CYS F 1 138 ? -34.65842 -23.00093 16.16080 0.499 26.53558 138 CYS F O 1
ATOM 8192 O O B CYS F 1 138 ? -34.65892 -23.00060 16.16086 0.501 26.53105 138 CYS F O 1
ATOM 8197 N N . ASP F 1 139 ? -33.67198 -21.65753 17.66919 1.000 25.72457 139 ASP F N 1
ATOM 8198 C CA . ASP F 1 139 ? -34.04895 -22.47060 18.81959 1.000 27.38404 139 ASP F CA 1
ATOM 8199 C C . ASP F 1 139 ? -35.24076 -21.91978 19.60305 1.000 27.06818 139 ASP F C 1
ATOM 8200 O O . ASP F 1 139 ? -35.58852 -22.48499 20.64472 1.000 25.33441 139 ASP F O 1
ATOM 8205 N N . ASP F 1 140 ? -35.87661 -20.84193 19.13764 1.000 22.17248 140 ASP F N 1
ATOM 8206 C CA . ASP F 1 140 ? -37.16283 -20.42333 19.68744 1.000 28.83809 140 ASP F CA 1
ATOM 8207 C C . ASP F 1 140 ? -38.07661 -20.02593 18.53357 1.000 22.93242 140 ASP F C 1
ATOM 8208 O O . ASP F 1 140 ? -37.67654 -20.03431 17.36557 1.000 21.39928 140 ASP F O 1
ATOM 8213 N N . LEU F 1 141 ? -39.32205 -19.67704 18.86665 1.000 23.04053 141 LEU F N 1
ATOM 8214 C CA . LEU F 1 141 ? -40.32192 -19.45949 17.82581 1.000 26.52703 141 LEU F CA 1
ATOM 8215 C C . LEU F 1 141 ? -40.03667 -18.20721 17.00620 1.000 21.29107 141 LEU F C 1
ATOM 8216 O O . LEU F 1 141 ? -40.39625 -18.15157 15.82578 1.000 19.96670 141 LEU F O 1
ATOM 8221 N N . ILE F 1 142 ? -39.39622 -17.19876 17.59883 1.000 19.46919 142 ILE F N 1
ATOM 8222 C CA . ILE F 1 142 ? -39.09932 -15.98114 16.84930 1.000 20.97670 142 ILE F CA 1
ATOM 8223 C C . ILE F 1 142 ? -38.05604 -16.25830 15.77233 1.000 23.90494 142 ILE F C 1
ATOM 8224 O O . ILE F 1 142 ? -38.25507 -15.93756 14.59447 1.000 19.51601 142 ILE F O 1
ATOM 8229 N N . SER F 1 143 ? -36.93205 -16.86836 16.15615 1.000 20.46657 143 SER F N 1
ATOM 8230 C CA . SER F 1 143 ? -35.85981 -17.10062 15.19305 1.000 20.59637 143 SER F CA 1
ATOM 8231 C C . SER F 1 143 ? -36.25879 -18.14165 14.15273 1.000 18.56832 143 SER F C 1
ATOM 8232 O O . SER F 1 143 ? -35.88520 -18.02519 12.98007 1.000 22.73460 143 SER F O 1
ATOM 8235 N N . ARG F 1 144 ? -37.02126 -19.16259 14.55542 1.000 19.06544 144 ARG F N 1
ATOM 8236 C CA . ARG F 1 144 ? -37.44524 -20.17931 13.59541 1.000 21.45607 144 ARG F CA 1
ATOM 8237 C C . ARG F 1 144 ? -38.42765 -19.60953 12.58201 1.000 23.01145 144 ARG F C 1
ATOM 8238 O O . ARG F 1 144 ? -38.33675 -19.91202 11.38695 1.000 19.41435 144 ARG F O 1
ATOM 8246 N N . THR F 1 145 ? -39.37501 -18.78568 13.03626 1.000 22.13116 145 THR F N 1
ATOM 8247 C CA . THR F 1 145 ? -40.30807 -18.16810 12.10109 1.000 22.36256 145 THR F CA 1
ATOM 8248 C C . THR F 1 145 ? -39.57922 -17.23165 11.14626 1.000 23.84998 145 THR F C 1
ATOM 8249 O O . THR F 1 145 ? -39.87282 -17.20832 9.94512 1.000 21.01662 145 THR F O 1
ATOM 8253 N N . ALA F 1 146 ? -38.61253 -16.46378 11.65971 1.000 18.81683 146 ALA F N 1
ATOM 8254 C CA . ALA F 1 146 ? -37.78522 -15.63442 10.78845 1.000 20.62867 146 ALA F CA 1
ATOM 8255 C C . ALA F 1 146 ? -36.99015 -16.49041 9.81057 1.000 20.71749 146 ALA F C 1
ATOM 8256 O O . ALA F 1 146 ? -36.87565 -16.15104 8.62601 1.000 18.18878 146 ALA F O 1
ATOM 8258 N N . ASP F 1 147 ? -36.43225 -17.60448 10.29468 1.000 17.60476 147 ASP F N 1
ATOM 8259 C CA . ASP F 1 147 ? -35.72354 -18.53757 9.42445 1.000 16.23887 147 ASP F CA 1
ATOM 8260 C C . ASP F 1 147 ? -36.63075 -19.03617 8.30805 1.000 22.90793 147 ASP F C 1
ATOM 8261 O O . ASP F 1 147 ? -36.19646 -19.18276 7.15886 1.000 21.13528 147 ASP F O 1
ATOM 8266 N N . VAL F 1 148 ? -37.90272 -19.28037 8.62826 1.000 21.47931 148 VAL F N 1
ATOM 8267 C CA . VAL F 1 148 ? -38.86153 -19.74555 7.63233 1.000 22.44276 148 VAL F CA 1
ATOM 8268 C C . VAL F 1 148 ? -39.21281 -18.62724 6.65613 1.000 18.52587 148 VAL F C 1
ATOM 8269 O O . VAL F 1 148 ? -39.35028 -18.86080 5.44930 1.000 25.08188 148 VAL F O 1
ATOM 8273 N N . MET F 1 149 ? -39.35752 -17.39671 7.15554 1.000 20.47812 149 MET F N 1
ATOM 8274 C CA . MET F 1 149 ? -39.65389 -16.27175 6.27168 1.000 21.82122 149 MET F CA 1
ATOM 8275 C C . MET F 1 149 ? -38.56822 -16.09507 5.21520 1.000 26.74368 149 MET F C 1
ATOM 8276 O O . MET F 1 149 ? -38.86587 -15.80743 4.04885 1.000 23.05080 149 MET F O 1
ATOM 8281 N N . LEU F 1 150 ? -37.30228 -16.27371 5.60121 1.000 22.75347 150 LEU F N 1
ATOM 8282 C CA . LEU F 1 150 ? -36.20983 -16.09856 4.64846 1.000 22.37701 150 LEU F CA 1
ATOM 8283 C C . LEU F 1 150 ? -36.20781 -17.19714 3.59063 1.000 23.26111 150 LEU F C 1
ATOM 8284 O O . LEU F 1 150 ? -35.97404 -16.92355 2.40710 1.000 22.81344 150 LEU F O 1
ATOM 8289 N N . LYS F 1 151 ? -36.46743 -18.44585 3.98932 1.000 18.66073 151 LYS F N 1
ATOM 8290 C CA . LYS F 1 151 ? -36.43665 -19.53029 3.01234 1.000 21.93519 151 LYS F CA 1
ATOM 8291 C C . LYS F 1 151 ? -37.64625 -19.48487 2.08609 1.000 26.85935 151 LYS F C 1
ATOM 8292 O O . LYS F 1 151 ? -37.54590 -19.88466 0.92014 1.000 22.88798 151 LYS F O 1
ATOM 8298 N N . GLU F 1 152 ? -38.78489 -18.99149 2.57229 1.000 24.02518 152 GLU F N 1
ATOM 8299 C CA . GLU F 1 152 ? -39.96357 -18.83035 1.73156 1.000 27.40075 152 GLU F CA 1
ATOM 8300 C C . GLU F 1 152 ? -39.95108 -17.52370 0.95074 1.000 22.19021 152 GLU F C 1
ATOM 8301 O O . GLU F 1 152 ? -40.91388 -17.24840 0.22810 1.000 24.46586 152 GLU F O 1
ATOM 8307 N N . ARG F 1 153 ? -38.89203 -16.72108 1.08592 1.000 21.88229 153 ARG F N 1
ATOM 8308 C CA . ARG F 1 153 ? -38.74529 -15.45703 0.36003 1.000 23.64840 153 ARG F CA 1
ATOM 8309 C C . ARG F 1 153 ? -39.87613 -14.48859 0.70141 1.000 27.51255 153 ARG F C 1
ATOM 8310 O O . ARG F 1 153 ? -40.45006 -13.83679 -0.17361 1.000 26.39727 153 ARG F O 1
ATOM 8318 N N . ARG F 1 154 ? -40.20409 -14.40189 1.98546 1.000 24.43671 154 ARG F N 1
ATOM 8319 C CA . ARG F 1 154 ? -41.17868 -13.44678 2.48644 1.000 22.83492 154 ARG F CA 1
ATOM 8320 C C . ARG F 1 154 ? -40.45989 -12.29849 3.18386 1.000 28.61355 154 ARG F C 1
ATOM 8321 O O . ARG F 1 154 ? -39.34699 -12.45787 3.69195 1.000 27.37504 154 ARG F O 1
ATOM 8329 N N . ARG F 1 155 ? -41.10955 -11.13615 3.20158 1.000 23.63902 155 ARG F N 1
ATOM 8330 C CA . ARG F 1 155 ? -40.48698 -9.93019 3.73323 1.000 22.92687 155 ARG F CA 1
ATOM 8331 C C . ARG F 1 155 ? -40.26177 -10.05674 5.23741 1.000 24.18843 155 ARG F C 1
ATOM 8332 O O . ARG F 1 155 ? -41.18849 -10.35966 5.99553 1.000 22.91828 155 ARG F O 1
ATOM 8340 N N . LEU F 1 156 ? -39.01953 -9.83299 5.66391 1.000 23.46235 156 LEU F N 1
ATOM 8341 C CA . LEU F 1 156 ? -38.63449 -9.89014 7.06965 1.000 19.56485 156 LEU F CA 1
ATOM 8342 C C . LEU F 1 156 ? -37.91135 -8.60046 7.42545 1.000 20.62026 156 LEU F C 1
ATOM 8343 O O . LEU F 1 156 ? -36.85749 -8.29883 6.85539 1.000 23.50623 156 LEU F O 1
ATOM 8348 N N . VAL F 1 157 ? -38.47731 -7.84073 8.35775 1.000 17.48348 157 VAL F N 1
ATOM 8349 C CA . VAL F 1 157 ? -37.91440 -6.57112 8.80088 1.000 19.37850 157 VAL F CA 1
ATOM 8350 C C . VAL F 1 157 ? -37.42880 -6.73840 10.23277 1.000 20.51264 157 VAL F C 1
ATOM 8351 O O . VAL F 1 157 ? -38.17677 -7.21040 11.09792 1.000 19.70246 157 VAL F O 1
ATOM 8355 N N . LEU F 1 158 ? -36.17674 -6.36198 10.47903 1.000 19.29062 158 LEU F N 1
ATOM 8356 C CA . LEU F 1 158 ? -35.56627 -6.44483 11.80202 1.000 19.99608 158 LEU 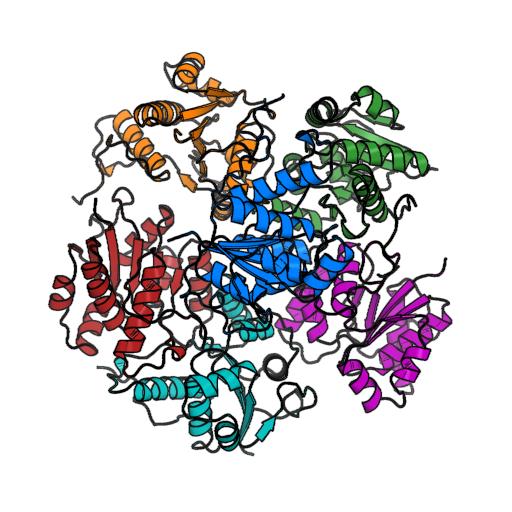F CA 1
ATOM 8357 C C . LEU F 1 158 ? -35.29249 -5.02822 12.29146 1.000 23.45910 158 LEU F C 1
ATOM 8358 O O . LEU F 1 158 ? -34.40731 -4.34412 11.76675 1.000 19.19050 158 LEU F O 1
ATOM 8363 N N . VAL F 1 159 ? -36.05094 -4.58931 13.29375 1.000 21.13848 159 VAL F N 1
ATOM 8364 C CA . VAL F 1 159 ? -35.83430 -3.28011 13.89702 1.000 20.54437 159 VAL F CA 1
ATOM 8365 C C . VAL F 1 159 ? -34.68104 -3.40679 14.88572 1.000 21.60313 159 VAL F C 1
ATOM 8366 O O . VAL F 1 159 ? -34.87738 -3.37142 16.10617 1.000 21.06285 159 VAL F O 1
ATOM 8370 N N . ALA F 1 160 ? -33.46916 -3.56511 14.35544 1.000 23.20103 160 ALA F N 1
ATOM 8371 C CA . ALA F 1 160 ? -32.29918 -3.85223 15.17563 1.000 21.38997 160 ALA F CA 1
ATOM 8372 C C . ALA F 1 160 ? -31.85541 -2.59774 15.91605 1.000 22.65160 160 ALA F C 1
ATOM 8373 O O . ALA F 1 160 ? -31.45630 -1.60785 15.29378 1.000 23.40248 160 ALA F O 1
ATOM 8375 N N . ARG F 1 161 ? -31.90953 -2.64557 17.24488 1.000 20.81789 161 ARG F N 1
ATOM 8376 C CA . ARG F 1 161 ? -31.63239 -1.49207 18.09386 1.000 21.51380 161 ARG F CA 1
ATOM 8377 C C . ARG F 1 161 ? -30.40922 -1.78916 18.95208 1.000 24.85572 161 ARG F C 1
ATOM 8378 O O . ARG F 1 161 ? -30.47229 -2.61915 19.86646 1.000 24.43091 161 ARG F O 1
ATOM 8386 N N . GLU F 1 162 ? -29.30865 -1.09903 18.66634 1.000 21.65252 162 GLU F N 1
ATOM 8387 C CA . GLU F 1 162 ? -28.09075 -1.17001 19.46236 1.000 24.44122 162 GLU F CA 1
ATOM 8388 C C . GLU F 1 162 ? -27.18551 -0.02239 19.04929 1.000 25.62829 162 GLU F C 1
ATOM 8389 O O . GLU F 1 162 ? -27.15887 0.36314 17.87714 1.000 20.60754 162 GLU F O 1
ATOM 8395 N N . THR F 1 163 ? -26.45290 0.52667 20.02599 1.000 22.04197 163 THR F N 1
ATOM 8396 C CA . THR F 1 163 ? -25.45865 1.54625 19.72402 1.000 23.36587 163 THR F CA 1
ATOM 8397 C C . THR F 1 163 ? -24.45726 1.62310 20.86458 1.000 26.46006 163 THR F C 1
ATOM 8398 O O . THR F 1 163 ? -24.85040 1.44850 22.02559 1.000 26.94524 163 THR F O 1
ATOM 8402 N N . PRO F 1 164 ? -23.15703 1.80507 20.58036 1.000 27.25297 164 PRO F N 1
ATOM 8403 C CA . PRO F 1 164 ? -22.59834 1.76264 19.22592 1.000 22.02933 164 PRO F CA 1
ATOM 8404 C C . PRO F 1 164 ? -22.57523 0.33639 18.69057 1.000 27.10044 164 PRO F C 1
ATOM 8405 O O . PRO F 1 164 ? -22.94419 -0.58822 19.41533 1.000 21.67243 164 PRO F O 1
ATOM 8409 N N . LEU F 1 165 ? -22.15304 0.15897 17.44437 1.000 22.84128 165 LEU F N 1
ATOM 8410 C CA . LEU F 1 165 ? -22.15577 -1.14586 16.80371 1.000 21.09168 165 LEU F CA 1
ATOM 8411 C C . LEU F 1 165 ? -20.74044 -1.69791 16.72996 1.000 21.80210 165 LEU F C 1
ATOM 8412 O O . LEU F 1 165 ? -19.79623 -0.97744 16.38942 1.000 23.96045 165 LEU F O 1
ATOM 8417 N N . SER F 1 166 ? -20.60174 -2.97620 17.05777 1.000 17.65376 166 SER F N 1
ATOM 8418 C CA . SER F 1 166 ? -19.34782 -3.68643 16.87896 1.000 19.35471 166 SER F CA 1
ATOM 8419 C C . SER F 1 166 ? -19.26781 -4.26885 15.46969 1.000 20.34276 166 SER F C 1
ATOM 8420 O O . SER F 1 166 ? -20.22388 -4.22315 14.69211 1.000 19.38576 166 SER F O 1
ATOM 8423 N N . GLU F 1 167 ? -18.09899 -4.82683 15.14524 1.000 17.98810 167 GLU F N 1
ATOM 8424 C CA . GLU F 1 167 ? -17.94928 -5.53815 13.88133 1.000 25.32293 167 GLU F CA 1
ATOM 8425 C C . GLU F 1 167 ? -18.85118 -6.76608 13.82721 1.000 24.05066 167 GLU F C 1
ATOM 8426 O O . GLU F 1 167 ? -19.34688 -7.12560 12.75203 1.000 22.06297 167 GLU F O 1
ATOM 8432 N N . ILE F 1 168 ? -19.08659 -7.40909 14.97488 1.000 21.02104 168 ILE F N 1
ATOM 8433 C CA . ILE F 1 168 ? -20.00494 -8.54551 15.02901 1.000 20.64337 168 ILE F CA 1
ATOM 8434 C C . ILE F 1 168 ? -21.40471 -8.12003 14.60301 1.000 20.98540 168 ILE F C 1
ATOM 8435 O O . ILE F 1 168 ? -22.03599 -8.75885 13.75165 1.000 19.74490 168 ILE F O 1
ATOM 8440 N N . HIS F 1 169 ? -21.91371 -7.03785 15.20051 1.000 15.86600 169 HIS F N 1
ATOM 8441 C CA . HIS F 1 169 ? -23.25325 -6.55938 14.86960 1.000 19.32823 169 HIS F CA 1
ATOM 8442 C C . HIS F 1 169 ? -23.37154 -6.21819 13.38874 1.000 19.43639 169 HIS F C 1
ATOM 8443 O O . HIS F 1 169 ? -24.36201 -6.57153 12.73846 1.000 19.52048 169 HIS F O 1
ATOM 8450 N N . LEU F 1 170 ? -22.36926 -5.53086 12.83862 1.000 19.25256 170 LEU F N 1
ATOM 8451 C CA . LEU F 1 170 ? -22.46555 -5.06321 11.45947 1.000 21.27667 170 LEU F CA 1
ATOM 8452 C C . LEU F 1 170 ? -22.30076 -6.20952 10.46985 1.000 19.87048 170 LEU F C 1
ATOM 8453 O O . LEU F 1 170 ? -22.97058 -6.23730 9.43063 1.000 18.49943 170 LEU F O 1
ATOM 8458 N N . ARG F 1 171 ? -21.41654 -7.16449 10.77148 1.000 17.95327 171 ARG F N 1
ATOM 8459 C CA . ARG F 1 171 ? -21.30681 -8.35240 9.92938 1.000 20.48418 171 ARG F CA 1
ATOM 8460 C C . ARG F 1 171 ? -22.62338 -9.11753 9.89356 1.000 21.00926 171 ARG F C 1
ATOM 8461 O O . ARG F 1 171 ? -23.04932 -9.58890 8.83226 1.000 19.87029 171 ARG F O 1
ATOM 8469 N N . ASN F 1 172 ? -23.28686 -9.24402 11.04585 1.000 18.95158 172 ASN F N 1
ATOM 8470 C CA . ASN F 1 172 ? -24.57624 -9.92597 11.08574 1.000 19.30274 172 ASN F CA 1
ATOM 8471 C C . ASN F 1 172 ? -25.63191 -9.15645 10.30040 1.000 20.18770 172 ASN F C 1
ATOM 8472 O O . ASN F 1 172 ? -26.42930 -9.75666 9.57219 1.000 21.74948 172 ASN F O 1
ATOM 8477 N N . MET F 1 173 ? -25.65002 -7.82801 10.43289 1.000 16.03122 173 MET F N 1
ATOM 8478 C CA . MET F 1 173 ? -26.60669 -7.01666 9.68467 1.000 21.61381 173 MET F CA 1
ATOM 8479 C C . MET F 1 173 ? -26.37611 -7.13671 8.18260 1.000 18.18717 173 MET F C 1
ATOM 8480 O O . MET F 1 173 ? -27.31865 -7.35714 7.41303 1.000 18.65112 173 MET F O 1
ATOM 8485 N N . LEU F 1 174 ? -25.12270 -6.98906 7.74695 1.000 17.81581 174 LEU F N 1
ATOM 8486 C CA . LEU F 1 174 ? -24.81978 -7.03743 6.31924 1.000 19.87064 174 LEU F CA 1
ATOM 8487 C C . LEU F 1 174 ? -25.16308 -8.39911 5.72672 1.000 21.86274 174 LEU F C 1
ATOM 8488 O O . LEU F 1 174 ? -25.80803 -8.48767 4.67580 1.000 17.74770 174 LEU F O 1
ATOM 8493 N N . GLU F 1 175 ? -24.75165 -9.47733 6.39586 1.000 19.79697 175 GLU F N 1
ATOM 8494 C CA . GLU F 1 175 ? -24.94516 -10.80448 5.82441 1.000 19.97677 175 GLU F CA 1
ATOM 8495 C C . GLU F 1 175 ? -26.39140 -11.27676 5.92132 1.000 18.86228 175 GLU F C 1
ATOM 8496 O O . GLU F 1 175 ? -26.84820 -12.02073 5.04705 1.000 20.72861 175 GLU F O 1
ATOM 8502 N N . VAL F 1 176 ? -27.13570 -10.85840 6.94880 1.000 19.71929 176 VAL F N 1
ATOM 8503 C CA . VAL F 1 176 ? -28.55178 -11.21570 6.97515 1.000 17.50784 176 VAL F CA 1
ATOM 8504 C C . VAL F 1 176 ? -29.32561 -10.37402 5.96661 1.000 22.33116 176 VAL F C 1
ATOM 8505 O O . VAL F 1 176 ? -30.37004 -10.80290 5.45779 1.000 19.18638 176 VAL F O 1
ATOM 8509 N N . THR F 1 177 ? -28.82257 -9.17959 5.64398 1.000 22.09059 177 THR F N 1
ATOM 8510 C CA . THR F 1 177 ? -29.41381 -8.38833 4.56981 1.000 19.60792 177 THR F CA 1
ATOM 8511 C C . THR F 1 177 ? -29.26391 -9.10099 3.23155 1.000 24.17203 177 THR F C 1
ATOM 8512 O O . THR F 1 177 ? -30.22120 -9.20164 2.45474 1.000 24.26454 177 THR F O 1
ATOM 8516 N N . ARG F 1 178 ? -28.06435 -9.61854 2.95326 1.000 21.11250 178 ARG F N 1
ATOM 8517 C CA . ARG F 1 178 ? -27.84383 -10.35713 1.71437 1.000 28.83169 178 ARG F CA 1
ATOM 8518 C C . ARG F 1 178 ? -28.70600 -11.61032 1.64792 1.000 27.76843 178 ARG F C 1
ATOM 8519 O O . ARG F 1 178 ? -29.05773 -12.06243 0.55224 1.000 22.03582 178 ARG F O 1
ATOM 8527 N N . ALA F 1 179 ? -29.06614 -12.17612 2.80165 1.000 21.66736 179 ALA F N 1
ATOM 8528 C CA . ALA F 1 179 ? -29.97097 -13.31709 2.84627 1.000 22.38189 179 ALA F CA 1
ATOM 8529 C C . ALA F 1 179 ? -31.42889 -12.93037 2.62981 1.000 21.83906 179 ALA F C 1
ATOM 8530 O O . ALA F 1 179 ? -32.27016 -13.82152 2.47381 1.000 26.00316 179 ALA F O 1
ATOM 8532 N N . GLY F 1 180 ? -31.75162 -11.64038 2.62362 1.000 22.12158 180 GLY F N 1
ATOM 8533 C CA . GLY F 1 180 ? -33.09601 -11.17721 2.32548 1.000 25.09633 180 GLY F CA 1
ATOM 8534 C C . GLY F 1 180 ? -33.74577 -10.32549 3.39672 1.000 25.42522 180 GLY F C 1
ATOM 8535 O O . GLY F 1 180 ? -34.83952 -9.79315 3.15568 1.000 30.81147 180 GLY F O 1
ATOM 8536 N N . ALA F 1 181 ? -33.13797 -10.16450 4.56806 1.000 20.74177 181 ALA F N 1
ATOM 8537 C CA . ALA F 1 181 ? -33.75228 -9.37314 5.62243 1.000 20.19088 181 ALA F CA 1
ATOM 8538 C C . ALA F 1 181 ? -33.50752 -7.88387 5.39623 1.000 23.35725 181 ALA F C 1
ATOM 8539 O O . ALA F 1 181 ? -32.57524 -7.47681 4.69803 1.000 23.97031 181 ALA F O 1
ATOM 8541 N N . VAL F 1 182 ? -34.36451 -7.06779 6.00465 1.000 21.56758 182 VAL F N 1
ATOM 8542 C CA . VAL F 1 182 ? -34.24007 -5.61423 5.97716 1.000 20.49522 182 VAL F CA 1
ATOM 8543 C C . VAL F 1 182 ? -33.90621 -5.14690 7.38632 1.000 21.65569 182 VAL F C 1
ATOM 8544 O O . VAL F 1 182 ? -34.65480 -5.42207 8.33223 1.000 23.01717 182 VAL F O 1
ATOM 8548 N N . ILE F 1 183 ? -32.78642 -4.44548 7.52811 1.000 20.04459 183 ILE F N 1
ATOM 8549 C CA . ILE F 1 183 ? -32.37840 -3.87930 8.80870 1.000 19.06169 183 ILE F CA 1
ATOM 8550 C C . ILE F 1 183 ? -32.95764 -2.47449 8.91591 1.000 22.65208 183 ILE F C 1
ATOM 8551 O O . ILE F 1 183 ? -32.70178 -1.62196 8.05771 1.000 21.73536 183 ILE F O 1
ATOM 8556 N N . PHE F 1 184 ? -33.73877 -2.23288 9.97098 1.000 19.99829 184 PHE F N 1
ATOM 8557 C CA . PHE F 1 184 ? -34.40584 -0.95199 10.20583 1.000 20.13476 184 PHE F CA 1
ATOM 8558 C C . PHE F 1 184 ? -34.00651 -0.43503 11.58165 1.000 23.90922 184 PHE F C 1
ATOM 8559 O O . PHE F 1 184 ? -34.70640 -0.68549 12.57537 1.000 24.41599 184 PHE F O 1
ATOM 8567 N N . PRO F 1 185 ? -32.89722 0.28745 11.69209 1.000 22.94583 185 PRO F N 1
ATOM 8568 C CA . PRO F 1 185 ? -32.56573 0.93987 12.96061 1.000 25.59452 185 PRO F CA 1
ATOM 8569 C C . PRO F 1 185 ? -33.60390 1.99279 13.29903 1.000 25.20453 185 PRO F C 1
ATOM 8570 O O . PRO F 1 185 ? -33.91685 2.85559 12.46552 1.000 24.40920 185 PRO F O 1
ATOM 8574 N N . PRO F 1 186 ? -34.17230 1.95462 14.50400 1.000 23.21300 186 PRO F N 1
ATOM 8575 C CA . PRO F 1 186 ? -35.20102 2.95642 14.85924 1.000 24.87992 186 PRO F CA 1
ATOM 8576 C C . PRO F 1 186 ? -34.58859 4.30766 15.21034 1.000 27.21032 186 PRO F C 1
ATOM 8577 O O . PRO F 1 186 ? -34.58385 4.75775 16.35971 1.000 25.62407 186 PRO F O 1
ATOM 8581 N N . VAL F 1 187 ? -34.04707 4.98024 14.19823 1.000 24.38647 187 VAL F N 1
ATOM 8582 C CA . VAL F 1 187 ? -33.43901 6.29587 14.38545 1.000 21.97099 187 VAL F CA 1
ATOM 8583 C C . VAL F 1 187 ? -34.49121 7.36590 14.11565 1.000 30.46830 187 VAL F C 1
ATOM 8584 O O . VAL F 1 187 ? -35.22860 7.27710 13.12299 1.000 30.85281 187 VAL F O 1
ATOM 8588 N N . PRO F 1 188 ? -34.59397 8.38854 14.96235 1.000 32.93963 188 PRO F N 1
ATOM 8589 C CA . PRO F 1 188 ? -35.68569 9.35872 14.81775 1.000 32.51749 188 PRO F CA 1
ATOM 8590 C C . PRO F 1 188 ? -35.50572 10.23964 13.59298 1.000 29.59696 188 PRO F C 1
ATOM 8591 O O . PRO F 1 188 ? -34.38864 10.61060 13.22489 1.000 30.69744 188 PRO F O 1
ATOM 8595 N N . ALA F 1 189 ? -36.62919 10.57703 12.96683 1.000 33.23709 189 ALA F N 1
ATOM 8596 C CA . ALA F 1 189 ? -36.66332 11.50473 11.83884 1.000 37.45298 189 ALA F CA 1
ATOM 8597 C C . ALA F 1 189 ? -36.99874 12.88430 12.39736 1.000 40.40168 189 ALA F C 1
ATOM 8598 O O . ALA F 1 189 ? -38.16110 13.28437 12.46223 1.000 42.04231 189 ALA F O 1
ATOM 8600 N N . PHE F 1 190 ? -35.96079 13.61795 12.80601 1.000 38.48711 190 PHE F N 1
ATOM 8601 C CA . PHE F 1 190 ? -36.16407 14.91755 13.43589 1.000 40.52550 190 PHE F CA 1
ATOM 8602 C C . PHE F 1 190 ? -36.68906 15.96828 12.46523 1.000 40.73780 190 PHE F C 1
ATOM 8603 O O . PHE F 1 190 ? -37.19266 17.00417 12.91206 1.000 45.06086 190 PHE F O 1
ATOM 8611 N N . TYR F 1 191 ? -36.58777 15.73124 11.15397 1.000 46.73157 191 TYR F N 1
ATOM 8612 C CA . TYR F 1 191 ? -37.00953 16.73977 10.18735 1.000 45.95913 191 TYR F CA 1
ATOM 8613 C C . TYR F 1 191 ? -38.51919 16.94759 10.17773 1.000 52.64039 191 TYR F C 1
ATOM 8614 O O . TYR F 1 191 ? -38.98834 17.94906 9.62711 1.000 51.96747 191 TYR F O 1
ATOM 8623 N N . ILE F 1 192 ? -39.29009 16.03170 10.77019 1.000 49.42150 192 ILE F N 1
ATOM 8624 C CA . ILE F 1 192 ? -40.73553 16.20926 10.84894 1.000 51.97382 192 ILE F CA 1
ATOM 8625 C C . ILE F 1 192 ? -41.14005 17.30496 11.82054 1.000 54.36488 192 ILE F C 1
ATOM 8626 O O . ILE F 1 192 ? -42.32635 17.64718 11.88670 1.000 59.28409 192 ILE F O 1
ATOM 8631 N N . LYS F 1 193 ? -40.18766 17.86284 12.56832 1.000 55.82251 193 LYS F N 1
ATOM 8632 C CA . LYS F 1 193 ? -40.45097 18.88417 13.58159 1.000 60.68633 193 LYS F CA 1
ATOM 8633 C C . LYS F 1 193 ? -41.52511 18.40100 14.55999 1.000 62.00736 193 LYS F C 1
ATOM 8634 O O . LYS F 1 193 ? -42.65820 18.88131 14.58895 1.000 65.55970 193 LYS F O 1
ATOM 8640 N N . ALA F 1 194 ? -41.12557 17.41754 15.36034 1.000 58.92330 194 ALA F N 1
ATOM 8641 C CA . ALA F 1 194 ? -42.05284 16.73271 16.24424 1.000 53.11787 194 ALA F CA 1
ATOM 8642 C C . ALA F 1 194 ? -42.28204 17.53025 17.52404 1.000 54.32748 194 ALA F C 1
ATOM 8643 O O . ALA F 1 194 ? -41.46906 18.36680 17.92658 1.000 60.61261 194 ALA F O 1
ATOM 8645 N N . GLY F 1 195 ? -43.41178 17.25162 18.16809 1.000 59.37719 195 GLY F N 1
ATOM 8646 C CA . GLY F 1 195 ? -43.75393 17.90684 19.41319 1.000 59.15533 195 GLY F CA 1
ATOM 8647 C C . GLY F 1 195 ? -43.69482 16.98024 20.60963 1.000 63.05582 195 GLY F C 1
ATOM 8648 O O . GLY F 1 195 ? -43.83171 17.42742 21.75247 1.000 58.09474 195 GLY F O 1
ATOM 8649 N N . SER F 1 196 ? -43.48851 15.68765 20.36498 1.000 54.74476 196 SER F N 1
ATOM 8650 C CA . SER F 1 196 ? -43.44442 14.71681 21.44924 1.000 50.46681 196 SER F CA 1
ATOM 8651 C C . SER F 1 196 ? -42.67072 13.48675 20.99958 1.000 52.64568 196 SER F C 1
ATOM 8652 O O . SER F 1 196 ? -42.47318 13.25243 19.80347 1.000 45.30463 196 SER F O 1
ATOM 8655 N N . ILE F 1 197 ? -42.23159 12.70526 21.99033 1.000 45.54372 197 ILE F N 1
ATOM 8656 C CA . ILE F 1 197 ? -41.61559 11.40828 21.71912 1.000 49.47111 197 ILE F CA 1
ATOM 8657 C C . ILE F 1 197 ? -42.56138 10.53645 20.90393 1.000 48.44891 197 ILE F C 1
ATOM 8658 O O . ILE F 1 197 ? -42.14488 9.83406 19.97352 1.000 44.18737 197 ILE F O 1
ATOM 8663 N N . GLU F 1 198 ? -43.85500 10.58426 21.23332 1.000 44.72527 198 GLU F N 1
ATOM 8664 C CA . GLU F 1 198 ? -44.84400 9.76506 20.54189 1.000 43.89438 198 GLU F CA 1
ATOM 8665 C C . GLU F 1 198 ? -44.92278 10.10104 19.05736 1.000 45.75419 198 GLU F C 1
ATOM 8666 O O . GLU F 1 198 ? -45.15499 9.20948 18.23196 1.000 40.31954 198 GLU F O 1
ATOM 8672 N N . ASP F 1 199 ? -44.73148 11.37325 18.69766 1.000 43.00855 199 ASP F N 1
ATOM 8673 C CA . ASP F 1 199 ? -44.76055 11.75479 17.28878 1.000 43.13349 199 ASP F CA 1
ATOM 8674 C C . ASP F 1 199 ? -43.63671 11.08197 16.51131 1.000 42.39544 199 ASP F C 1
ATOM 8675 O O . ASP F 1 199 ? -43.83845 10.63082 15.37725 1.000 38.10586 199 ASP F O 1
ATOM 8680 N N . LEU F 1 200 ? -42.44276 11.00804 17.10388 1.000 37.77832 200 LEU F N 1
ATOM 8681 C CA . LEU F 1 200 ? -41.31577 10.38986 16.41334 1.000 44.59587 200 LEU F CA 1
ATOM 8682 C C . LEU F 1 200 ? -41.48881 8.87920 16.31950 1.000 39.94933 200 LEU F C 1
ATOM 8683 O O . LEU F 1 200 ? -41.08817 8.26398 15.32416 1.000 39.87827 200 LEU F O 1
ATOM 8688 N N . ILE F 1 201 ? -42.08851 8.26507 17.34188 1.000 34.63605 201 ILE F N 1
ATOM 8689 C CA . ILE F 1 201 ? -42.37764 6.83536 17.27862 1.000 38.60853 201 ILE F CA 1
ATOM 8690 C C . ILE F 1 201 ? -43.39412 6.54907 16.18064 1.000 39.23036 201 ILE F C 1
ATOM 8691 O O . ILE F 1 201 ? -43.27180 5.56324 15.44251 1.000 34.83783 201 ILE F O 1
ATOM 8696 N N . ASP F 1 202 ? -44.40630 7.41338 16.04791 1.000 33.97382 202 ASP F N 1
ATOM 8697 C CA . ASP F 1 202 ? -45.42119 7.22624 15.01394 1.000 33.77027 202 ASP F CA 1
ATOM 8698 C C . ASP F 1 202 ? -44.81091 7.27134 13.61956 1.000 34.76686 202 ASP F C 1
ATOM 8699 O O . ASP F 1 202 ? -45.20213 6.49743 12.73769 1.000 33.07776 202 ASP F O 1
ATOM 8704 N N . GLN F 1 203 ? -43.86096 8.18247 13.39607 1.000 33.13784 203 GLN F N 1
ATOM 8705 C CA . GLN F 1 203 ? -43.20918 8.26034 12.09301 1.000 39.38485 203 GLN F CA 1
ATOM 8706 C C . GLN F 1 203 ? -42.40348 6.99963 11.80889 1.000 32.67949 203 GLN F C 1
ATOM 8707 O O . GLN F 1 203 ? -42.43661 6.47187 10.69078 1.000 35.10125 203 GLN F O 1
ATOM 8713 N N . SER F 1 204 ? -41.67395 6.50313 12.81169 1.000 31.56185 204 SER F N 1
ATOM 8714 C CA . SER F 1 204 ? -40.89218 5.28264 12.63567 1.000 32.62613 204 SER F CA 1
ATOM 8715 C C . SER F 1 204 ? -41.79172 4.10275 12.29326 1.000 29.37669 204 SER F C 1
ATOM 8716 O O . SER F 1 204 ? -41.52944 3.36416 11.33643 1.000 31.16591 204 SER F O 1
ATOM 8719 N N . VAL F 1 205 ? -42.86643 3.91841 13.06580 1.000 28.72468 205 VAL F N 1
ATOM 8720 C CA . VAL F 1 205 ? -43.79886 2.82075 12.81898 1.000 28.64702 205 VAL F CA 1
ATOM 8721 C C . VAL F 1 205 ? -44.36058 2.90047 11.40530 1.000 28.39615 205 VAL F C 1
ATOM 8722 O O . VAL F 1 205 ? -44.45189 1.88786 10.70001 1.000 29.00189 205 VAL F O 1
ATOM 8726 N N . GLY F 1 206 ? -44.73642 4.10267 10.96491 1.000 30.29695 206 GLY F N 1
ATOM 8727 C CA . GLY F 1 206 ? -45.26053 4.25136 9.61615 1.000 29.61287 206 GLY F CA 1
ATOM 8728 C C . GLY F 1 206 ? -44.24382 3.89039 8.54960 1.000 29.53384 206 GLY F C 1
ATOM 8729 O O . GLY F 1 206 ? -44.58056 3.26035 7.54363 1.000 27.45326 206 GLY F O 1
ATOM 8730 N N . ARG F 1 207 ? -42.98272 4.27592 8.75748 1.000 27.82659 207 ARG F N 1
ATOM 8731 C CA . ARG F 1 207 ? -41.94739 3.94410 7.78484 1.000 28.45830 207 ARG F CA 1
ATOM 8732 C C . ARG F 1 207 ? -41.59854 2.46150 7.81816 1.000 32.64302 207 ARG F C 1
ATOM 8733 O O . ARG F 1 207 ? -41.22022 1.89609 6.78568 1.000 30.57058 207 ARG F O 1
ATOM 8741 N N . MET F 1 208 ? -41.71708 1.81955 8.98547 1.000 25.89514 208 MET F N 1
ATOM 8742 C CA . MET F 1 208 ? -41.57206 0.36816 9.05554 1.000 29.25335 208 MET F CA 1
ATOM 8743 C C . MET F 1 208 ? -42.59794 -0.32100 8.16974 1.000 27.11091 208 MET F C 1
ATOM 8744 O O . MET F 1 208 ? -42.25609 -1.17946 7.34854 1.000 29.63915 208 MET F O 1
ATOM 8749 N N . LEU F 1 209 ? -43.87071 0.04158 8.33165 1.000 27.16018 209 LEU F N 1
ATOM 8750 C CA . LEU F 1 209 ? -44.94481 -0.62620 7.61134 1.000 29.10449 209 LEU F CA 1
ATOM 8751 C C . LEU F 1 209 ? -44.98663 -0.24916 6.13783 1.000 30.55986 209 LEU F C 1
ATOM 8752 O O . LEU F 1 209 ? -45.69739 -0.90796 5.37061 1.000 32.82993 209 LEU F O 1
ATOM 8757 N N . ASP F 1 210 ? -44.24735 0.78555 5.72627 1.000 28.36710 210 ASP F N 1
ATOM 8758 C CA . ASP F 1 210 ? -44.06372 1.03870 4.30039 1.000 32.92981 210 ASP F CA 1
ATOM 8759 C C . ASP F 1 210 ? -43.43361 -0.16491 3.61240 1.000 30.40892 210 ASP F C 1
ATOM 8760 O O . ASP F 1 210 ? -43.76457 -0.47794 2.46363 1.000 32.75740 210 ASP F O 1
ATOM 8765 N N . LEU F 1 211 ? -42.52899 -0.85951 4.30667 1.000 29.78767 211 LEU F N 1
ATOM 8766 C CA . LEU F 1 211 ? -41.83331 -2.00354 3.73012 1.000 31.85742 211 LEU F CA 1
ATOM 8767 C C . LEU F 1 211 ? -42.75216 -3.18976 3.47267 1.000 29.20491 211 LEU F C 1
ATOM 8768 O O . LEU F 1 211 ? -42.35593 -4.11090 2.75091 1.000 28.18672 211 LEU F O 1
ATOM 8773 N N . PHE F 1 212 ? -43.95407 -3.19919 4.04772 1.000 28.92702 212 PHE F N 1
ATOM 8774 C CA . PHE F 1 212 ? -44.97701 -4.17768 3.70753 1.000 29.33678 212 PHE F CA 1
ATOM 8775 C C . PHE F 1 212 ? -46.03097 -3.59569 2.77334 1.000 31.40184 212 PHE F C 1
ATOM 8776 O O . PHE F 1 212 ? -47.10734 -4.18395 2.62150 1.000 35.97944 212 PHE F O 1
ATOM 8784 N N A ASP F 1 213 ? -45.73622 -2.44940 2.15498 0.641 35.45340 213 ASP F N 1
ATOM 8785 N N B ASP F 1 213 ? -45.73725 -2.46225 2.13517 0.359 35.47370 213 ASP F N 1
ATOM 8786 C CA A ASP F 1 213 ? -46.67380 -1.73815 1.28581 0.641 39.11780 213 ASP F CA 1
ATOM 8787 C CA B ASP F 1 213 ? -46.69421 -1.75197 1.28394 0.359 39.06967 213 ASP F CA 1
ATOM 8788 C C A ASP F 1 213 ? -47.97502 -1.42601 2.02466 0.641 39.52444 213 ASP F C 1
ATOM 8789 C C B ASP F 1 213 ? -47.98678 -1.46194 2.04534 0.359 39.50027 213 ASP F C 1
ATOM 8790 O O A ASP F 1 213 ? -49.07774 -1.66420 1.52774 0.641 41.27772 213 ASP F O 1
ATOM 8791 O O B ASP F 1 213 ? -49.09461 -1.75541 1.59022 0.359 41.23994 213 ASP F O 1
ATOM 8800 N N . LEU F 1 214 ? -47.83084 -0.88763 3.23309 1.000 37.97414 214 LEU F N 1
ATOM 8801 C CA . LEU F 1 214 ? -48.94846 -0.45215 4.05451 1.000 40.74125 214 LEU F CA 1
ATOM 8802 C C . LEU F 1 214 ? -48.77066 1.02693 4.36006 1.000 42.17835 214 LEU F C 1
ATOM 8803 O O . LEU F 1 214 ? -47.64671 1.49251 4.57465 1.000 40.90272 214 LEU F O 1
ATOM 8808 N N . ASP F 1 215 ? -49.87654 1.76535 4.36828 1.000 42.28424 215 ASP F N 1
ATOM 8809 C CA . ASP F 1 215 ? -49.86073 3.20766 4.60534 1.000 45.01464 215 ASP F CA 1
ATOM 8810 C C . ASP F 1 215 ? -50.69879 3.49961 5.84580 1.000 44.85485 215 ASP F C 1
ATOM 8811 O O . ASP F 1 215 ? -51.93193 3.45681 5.79329 1.000 47.16968 215 ASP F O 1
ATOM 8816 N N . THR F 1 216 ? -50.02790 3.80009 6.96111 1.000 46.50988 216 THR F N 1
ATOM 8817 C CA . THR F 1 216 ? -50.75043 4.15456 8.17896 1.000 50.70869 216 THR F CA 1
ATOM 8818 C C . THR F 1 216 ? -51.49353 5.47547 8.01392 1.000 56.27525 216 THR F C 1
ATOM 8819 O O . THR F 1 216 ? -52.60091 5.64084 8.53874 1.000 57.48119 216 THR F O 1
ATOM 8823 N N . GLY F 1 217 ? -50.90688 6.42233 7.28358 1.000 53.35209 217 GLY F N 1
ATOM 8824 C CA . GLY F 1 217 ? -51.52172 7.72312 7.11167 1.000 51.56272 217 GLY F CA 1
ATOM 8825 C C . GLY F 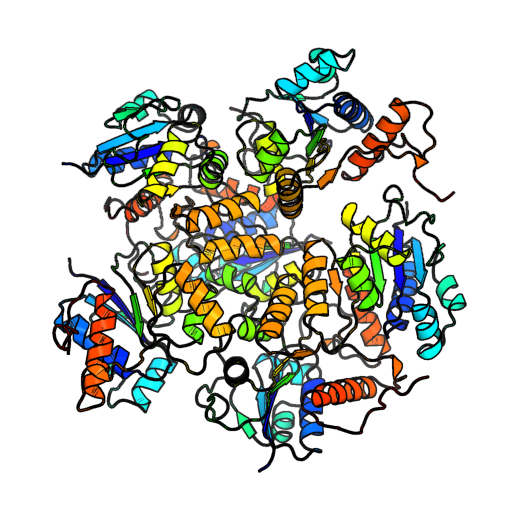1 217 ? -51.50558 8.59546 8.34379 1.000 57.77863 217 GLY F C 1
ATOM 8826 O O . GLY F 1 217 ? -52.23208 9.59151 8.39356 1.000 63.38196 217 GLY F O 1
ATOM 8827 N N A ASP F 1 218 ? -50.70849 8.26155 9.35666 0.497 57.43550 218 ASP F N 1
ATOM 8828 N N B ASP F 1 218 ? -50.67060 8.25184 9.32563 0.503 57.42936 218 ASP F N 1
ATOM 8829 C CA A ASP F 1 218 ? -50.67795 9.04590 10.58413 0.497 58.20703 218 ASP F CA 1
ATOM 8830 C CA B ASP F 1 218 ? -50.59875 8.90233 10.62675 0.503 58.20919 218 ASP F CA 1
ATOM 8831 C C A ASP F 1 218 ? -49.35276 9.77375 10.77974 0.497 57.01577 218 ASP F C 1
ATOM 8832 C C B ASP F 1 218 ? -49.39084 9.82585 10.75941 0.503 57.00830 218 ASP F C 1
ATOM 8833 O O A ASP F 1 218 ? -49.02629 10.16683 11.90401 0.497 57.73811 218 ASP F O 1
ATOM 8834 O O B ASP F 1 218 ? -49.19397 10.42459 11.82123 0.503 57.81408 218 ASP F O 1
ATOM 8843 N N . PHE F 1 219 ? -48.58503 9.96723 9.70958 1.000 55.33757 219 PHE F N 1
ATOM 8844 C CA . PHE F 1 219 ? -47.35392 10.73999 9.78219 1.000 54.68619 219 PHE F CA 1
ATOM 8845 C C . PHE F 1 219 ? -47.18356 11.55439 8.50716 1.000 56.13454 219 PHE F C 1
ATOM 8846 O O . PHE F 1 219 ? -47.76606 11.24790 7.46391 1.000 54.93361 219 PHE F O 1
ATOM 8854 N N . GLU F 1 220 ? -46.37077 12.60449 8.60832 1.000 54.14039 220 GLU F N 1
ATOM 8855 C CA . GLU F 1 220 ? -46.16616 13.54929 7.51468 1.000 59.23251 220 GLU F CA 1
ATOM 8856 C C . GLU F 1 220 ? -44.97766 13.09568 6.67429 1.000 55.62958 220 GLU F C 1
ATOM 8857 O O . GLU F 1 220 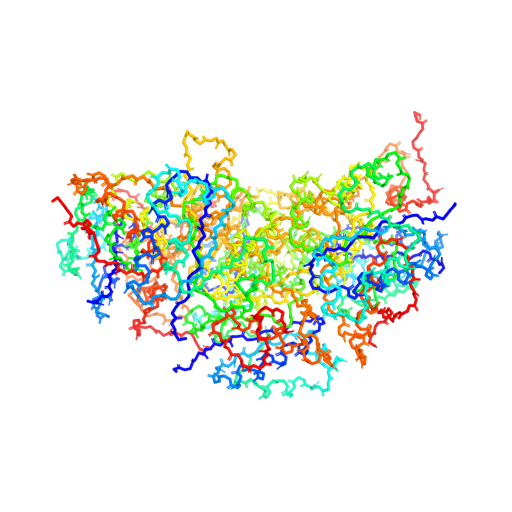? -43.82812 13.16206 7.12211 1.000 59.73852 220 GLU F O 1
ATOM 8859 N N . ARG F 1 221 ? -45.25490 12.64049 5.45603 1.000 52.21218 221 ARG F N 1
ATOM 8860 C CA . ARG F 1 221 ? -44.19699 12.24797 4.54006 1.000 59.15782 221 ARG F CA 1
ATOM 8861 C C . ARG F 1 221 ? -43.51004 13.48255 3.96079 1.000 60.42994 221 ARG F C 1
ATOM 8862 O O . ARG F 1 221 ? -44.07798 14.57729 3.90623 1.000 62.01081 221 ARG F O 1
ATOM 8870 N N . TRP F 1 222 ? -42.26721 13.29518 3.52557 1.000 57.23016 222 TRP F N 1
ATOM 8871 C CA . TRP F 1 222 ? -41.49021 14.41207 3.00815 1.000 56.47206 222 TRP F CA 1
ATOM 8872 C C . TRP F 1 222 ? -42.03624 14.87874 1.66413 1.000 62.42336 222 TRP F C 1
ATOM 8873 O O . TRP F 1 222 ? -42.43692 14.07349 0.81790 1.000 55.14109 222 TRP F O 1
ATOM 8884 N N . ASN F 1 223 ? -42.04353 16.20438 1.47542 1.000 59.57047 223 ASN F N 1
ATOM 8885 C CA . ASN F 1 223 ? -42.57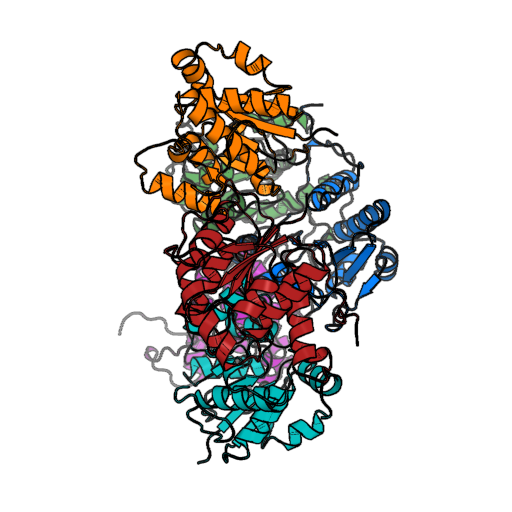480 16.81536 0.26190 1.000 64.65109 223 ASN F CA 1
ATOM 8886 C C . ASN F 1 223 ? -41.86616 18.14032 -0.01779 1.000 62.41880 223 ASN F C 1
ATOM 8887 O O . ASN F 1 223 ? -42.47980 19.08378 -0.52865 1.000 72.40671 223 ASN F O 1
ATOM 8892 N N . GLY F 1 224 ? -40.58017 18.22617 0.31232 1.000 59.65164 224 GLY F N 1
ATOM 8893 C CA . GLY F 1 224 ? -39.85962 19.47912 0.23469 1.000 61.90360 224 GLY F CA 1
ATOM 8894 C C . GLY F 1 224 ? -39.97592 20.27433 1.51765 1.000 66.54256 224 GLY F C 1
ATOM 8895 O O . GLY F 1 224 ? -40.64660 19.88635 2.47975 1.000 65.43868 224 GLY F O 1
ATOM 8896 N N . TRP F 1 225 ? -39.29414 21.41772 1.52918 1.000 71.05048 225 TRP F N 1
ATOM 8897 C CA . TRP F 1 225 ? -39.32219 22.31490 2.68225 1.000 67.35192 225 TRP F CA 1
ATOM 8898 C C . TRP F 1 225 ? -40.75461 22.70047 3.04377 1.000 68.87377 225 TRP F C 1
ATOM 8899 O O . TRP F 1 225 ? -41.19616 22.50396 4.17636 1.000 74.26824 225 TRP F O 1
#

Sequence (1123 aa):
RRRRIVVAMTGATGAMLGIKVLIALRRLNVETHLVMSKWAEATIKYETDYHPSNVRALADYVHNINDMAAPVSSSGSFRADGMIVVPCSMKTLAAIHSGFCCDDLISRTADVMLKERRRLVLVARETPLSEIHLRNMLEVTRAGAVIFPPVPAFYIKAGSIEDLIDQSVGRMLDLFDDLDTGDDFERWNGWRRRRIVVAMTGATGAMLGIKVLIALRRLNVETHLVMSKWAEATIKYETDYHPSNVRALADYVHNINDMAAPVSSSGSFRADGMIVVPCSMKTLAAIHSGFCCDDLISRTADVMLKERRRLVLVARETPLSEIHLRNMLEVTRAGAVIFPPVPAFYIKAGSIEDLIDQSVGRMLDLFDDLDTGDDFERWNGWERRRRIVVAMTGATGAMLGIKVLIALRRLNVETHLVMSKWAEATIKYETDYHPSNVRALADYVHNINDMAAPVSSSGSFRADGMIVVPCSMKTLAAIHSGFCCDDLISRTADVMLKERRRLVLVARETPLSEIHLRNMLEVTRAGAVIFPPVPAFYIKAGSIEDLIDQSVGRMLDLFDDLDTGDDFERWNGWRRRRIVVAMTGATGAMLGIKVLIALRRLNVETHLVMSKWAEATIKYETDYHPSNVRALADYVHNINDMAAPVSSSGSFRADGMIVVPCSMKTLAAIHSGFCCDDLISRTADVMLKERRRLVLVARETPLSEIHLRNMLEVTRAGAVIFPPVPAFYIKAGSIEDLIDQSVGRMLDLFDDLDTGDDFERWNGWRRRRIVVAMTGATGAMLGIKVLIALRRLNVETHLVMSKWAEATIKYETDYHPSNVRALADYVHNINDMAAPVSSSGSFRADGMIVVPCSMKTLAAIHSGFCCDDLISRTADVMLKERRRLVLVARETPLSEIHLRNMLEVTRAGAVIFPPVPAFYIKAGSIEDLIDQSVGRMLDLFDDLDTGDDFERWNGWRRRRIVVAMTGATGAMLGIKVLIALRRRLNVETHLVMSKWAEATIKYETDYHPSNVRALADYVHNINDMAAPVSSSGSFRADGMIVVPCSMKTLAAIHSGFCCDDLISRTADVMLKERRRLVLVARETPLSEIHLRNMLEVTRAGAVIFPPVPAFYIKAGSIEDLIDQSVGRMLDLFDDLDTGDDFERWNGW

Organism: Aspergillus niger (NCBI:txid5061)

CATH classification: 3.40.50.1950